Protein AF-0000000075597137 (afdb_homodimer)

Radius of gyration: 35.33 Å; Cα contacts (8 Å, |Δi|>4): 1988; chains: 2; bounding box: 90×97×121 Å

InterPro domains:
  IPR009091 Regulator of chromosome condensation 1/beta-lactamase-inhibitor protein II [G3DSA:2.130.10.30] (67-328)
  IPR009091 Regulator of chromosome condensation 1/beta-lactamase-inhibitor protein II [SSF50985] (24-275)

Nearest PDB structures (foldseek):
  3o4g-assembly1_B  TM=5.749E-01  e=9.778E-06  Aeropyrum pernix
  2qzp-assembly1_A  TM=5.704E-01  e=3.365E-05  Aeropyrum pernix
  2gop-assembly1_A  TM=5.094E-01  e=3.777E-04  Pyrococcus furiosus
  4v0o-assembly3_D  TM=3.936E-01  e=1.515E-04  Chlamydomonas reinhardtii
  2gop-assembly1_B  TM=3.808E-01  e=1.098E-04  Pyrococcus furiosus

pLDDT: mean 78.92, std 20.22, range [26.02, 97.81]

Secondary structure (DSSP, 8-state):
-PPPP---TTHHHHHHHHHHHHHGGG----------B--SEEEEEETTEEEEEEEEE-SS-TT-EEEEEEEEETTEEEEE----SS--SEEEE-BSEEEEEEE-SSSTT-EEEEEEE-SS-S-S-EEEEEEESPEEEEEEETTEEEEEETTS-EEEET-TT----TT--EEEEEE-SSEEEEEESSSS--EEEEE-TTS-HHHHSPPPS--EEEEEEETTEEEEEETT--EEEEETT----TTTT-SS-EEEEEE-SS-EEEEETTS-EEEESTT--PPPGGGTT--EEEEEEETTEEEEEETTT--EEEEBTTTB-SS--EEES---SS-EEEGGG-TT-B-TTGGGTSSTTEEEBPPTTS-B---------------TTTHHHHHHHHHHHHHHHHHHHHHHHHHHHHHHHHHHH-/-PPPP---TTHHHHHHHHHHHHHHTT----------B--SEEEEEETTEEEEEEEEE-SS-TT-EEEEEEEEETTEEEEE----SS--SEEEE-BSEEEEEEE-SSSTT-EEEEEEE-SS-S-S--EEEEEESPEEEEEEETTEEEEEETTS-EEEET-TT----TT--EEEEEE-SSEEEEEESSSS--EEEEE-TTS-HHHHSPPSS--EEEEEEETTEEEEEETT--EEEEETT----TTTT-SS-EEEEEE-SS-EEEEETTS-EEEESTT--PPPGGGTT--EEEEEEETTEEEEEETTT--EEEEBTTTB-SS--EEES---SS-EEEGGG-TT-B-TTGGGTSSTTEEEBPPGGG-B-----------------THHHHHHHHHHHHHHHHHHHHHHHHHHHHHHHHHHH-

Sequence (836 aa):
MPPPPPARRLLHVHVFLSFLSLLVFLAARWRPAAASALSTFALAKAGNTTIVCGLLPSASSPLLVDLNCTAAGGDHTRQETYPSSHPFAALAGGEDFLCAVGPSGERAGDVDMRWWDLSGNGDGREKRVYSGAPLRALAAGEYKVCGVLAGGELHCWRWRGLDIPRELRFVAAAVGDGFVCGILNGTAASIRCFGNDTADPAVTHAPSGGNYDVVAACGTRACALSTAGALQCWGRGAPDLPGAGASAGYAALALGEGGVCGLRTNGTIRCFGEGVAAPPGTLAGAQYLDVKAQGKAFCGLLMADYSLVCWGGREFNATNHLVFPRVMPGPCAPMSSCRCGVLPGSANFCAARSCICHDCVFDLNVARPNASVLPAKSGGRSRRTMWIAIAAAAAGFLVLLVALQLALLLWCRRRRRRMPPPPPARRLLHVHVFLSFLSLLVFLAARWRPAAASALSTFALAKAGNTTIVCGLLPSASSPLLVDLNCTAAGGDHTRQETYPSSHPFAALAGGEDFLCAVGPSGERAGDVDMRWWDLSGNGDGREKRVYSGAPLRALAAGEYKVCGVLAGGELHCWRWRGLDIPRELRFVAAAVGDGFVCGILNGTAASIRCFGNDTADPAVTHAPSGGNYDVVAACGTRACALSTAGALQCWGRGAPDLPGAGASAGYAALALGEGGVCGLRTNGTIRCFGEGVAAPPGTLAGAQYLDVKAQGKAFCGLLMADYSLVCWGGREFNATNHLVFPRVMPGPCAPMSSCRCGVLPGSANFCAARSCICHDCVFDLNVARPNASVLPAKSGGRSRRTMWIAIAAAAAGFLVLLVALQLALLLWCRRRRRR

Structure (mmCIF, N/CA/C/O backbone):
data_AF-0000000075597137-model_v1
#
loop_
_entity.id
_entity.type
_entity.pdbx_description
1 polymer 'non-specific serine/threonine protein kinase'
#
loop_
_atom_site.group_PDB
_atom_site.id
_atom_site.type_symbol
_atom_site.label_atom_id
_atom_site.label_alt_id
_atom_site.label_comp_id
_atom_site.label_asym_id
_atom_site.label_entity_id
_atom_site.label_seq_id
_atom_site.pdbx_PDB_ins_code
_atom_site.Cartn_x
_atom_site.Cartn_y
_atom_site.Cartn_z
_atom_site.occupancy
_atom_site.B_iso_or_equiv
_atom_site.auth_seq_id
_atom_site.auth_comp_id
_atom_site.auth_asym_id
_atom_site.auth_atom_id
_atom_site.pdbx_PDB_model_num
ATOM 1 N N . MET A 1 1 ? -41.781 -55.625 51.156 1 29.75 1 MET A N 1
ATOM 2 C CA . MET A 1 1 ? -40.5 -55.125 50.719 1 29.75 1 MET A CA 1
ATOM 3 C C . MET A 1 1 ? -40.656 -53.875 49.875 1 29.75 1 MET A C 1
ATOM 5 O O . MET A 1 1 ? -41.344 -53.906 48.844 1 29.75 1 MET A O 1
ATOM 9 N N . PRO A 1 2 ? -40.625 -52.656 50.5 1 44.12 2 PRO A N 1
ATOM 10 C CA . PRO A 1 2 ? -41.031 -51.406 49.812 1 44.12 2 PRO A CA 1
ATOM 11 C C . PRO A 1 2 ? -40.062 -51 48.719 1 44.12 2 PRO A C 1
ATOM 13 O O . PRO A 1 2 ? -38.875 -51.312 48.781 1 44.12 2 PRO A O 1
ATOM 16 N N . PRO A 1 3 ? -40.562 -50.781 47.438 1 45.06 3 PRO A N 1
ATOM 17 C CA . PRO A 1 3 ? -39.75 -50.656 46.219 1 45.06 3 PRO A CA 1
ATOM 18 C C . PRO A 1 3 ? -38.812 -49.438 46.281 1 45.06 3 PRO A C 1
ATOM 20 O O . PRO A 1 3 ? -39.125 -48.438 46.969 1 45.06 3 PRO A O 1
ATOM 23 N N . PRO A 1 4 ? -37.469 -49.594 45.938 1 43.69 4 PRO A N 1
ATOM 24 C CA . PRO A 1 4 ? -36.375 -48.625 46.062 1 43.69 4 PRO A CA 1
ATOM 25 C C . PRO A 1 4 ? -36.594 -47.375 45.219 1 43.69 4 PRO A C 1
ATOM 27 O O . PRO A 1 4 ? -37.344 -47.406 44.219 1 43.69 4 PRO A O 1
ATOM 30 N N . PRO A 1 5 ? -36.438 -46.125 45.781 1 46.78 5 PRO A N 1
ATOM 31 C CA . PRO A 1 5 ? -36.75 -44.844 45.188 1 46.78 5 PRO A CA 1
ATOM 32 C C . PRO A 1 5 ? -35.969 -44.562 43.906 1 46.78 5 PRO A C 1
ATOM 34 O O . PRO A 1 5 ? -34.844 -45.062 43.75 1 46.78 5 PRO A O 1
ATOM 37 N N . PRO A 1 6 ? -36.562 -44.062 42.75 1 38.56 6 PRO A N 1
ATOM 38 C CA . PRO A 1 6 ? -36 -43.938 41.406 1 38.56 6 PRO A CA 1
ATOM 39 C C . PRO A 1 6 ? -34.875 -42.906 41.344 1 38.56 6 PRO A C 1
ATOM 41 O O . PRO A 1 6 ? -34.938 -41.875 42 1 38.56 6 PRO A O 1
ATOM 44 N N . ALA A 1 7 ? -33.594 -43.281 41.125 1 39.59 7 ALA A N 1
ATOM 45 C CA . ALA A 1 7 ? -32.281 -42.625 40.969 1 39.59 7 ALA A CA 1
ATOM 46 C C . ALA A 1 7 ? -32.281 -41.688 39.75 1 39.59 7 ALA A C 1
ATOM 48 O O . ALA A 1 7 ? -31.312 -41.656 39 1 39.59 7 ALA A O 1
ATOM 49 N N . ARG A 1 8 ? -33.438 -41.188 39.219 1 37.66 8 ARG A N 1
ATOM 50 C CA . ARG A 1 8 ? -33.312 -40.656 37.844 1 37.66 8 ARG A CA 1
ATOM 51 C C . ARG A 1 8 ? -32.688 -39.281 37.812 1 37.66 8 ARG A C 1
ATOM 53 O O . ARG A 1 8 ? -32.406 -38.719 36.75 1 37.66 8 ARG A O 1
ATOM 60 N N . ARG A 1 9 ? -32.625 -38.531 39.031 1 38.09 9 ARG A N 1
ATOM 61 C CA . ARG A 1 9 ? -32.625 -37.125 38.719 1 38.09 9 ARG A CA 1
ATOM 62 C C . ARG A 1 9 ? -31.219 -36.625 38.375 1 38.09 9 ARG A C 1
ATOM 64 O O . ARG A 1 9 ? -31.031 -35.469 38.031 1 38.09 9 ARG A O 1
ATOM 71 N N . LEU A 1 10 ? -30.172 -37.438 38.781 1 40.22 10 LEU A N 1
ATOM 72 C CA . LEU A 1 10 ? -28.891 -36.75 38.781 1 40.22 10 LEU A CA 1
ATOM 73 C C . LEU A 1 10 ? -28.297 -36.719 37.375 1 40.22 10 LEU A C 1
ATOM 75 O O . LEU A 1 10 ? -27.234 -36.125 37.156 1 40.22 10 LEU A O 1
ATOM 79 N N . LEU A 1 11 ? -28.969 -37.438 36.438 1 46.06 11 LEU A N 1
ATOM 80 C CA . LEU A 1 11 ? -28.297 -37.562 35.125 1 46.06 11 LEU A CA 1
ATOM 81 C C . LEU A 1 11 ? -28.469 -36.312 34.312 1 46.06 11 LEU A C 1
ATOM 83 O O . LEU A 1 11 ? -27.641 -36.031 33.438 1 46.06 11 LEU A O 1
ATOM 87 N N . HIS A 1 12 ? -29.422 -35.375 34.75 1 50.25 12 HIS A N 1
ATOM 88 C CA . HIS A 1 12 ? -29.734 -34.312 33.781 1 50.25 12 HIS A CA 1
ATOM 89 C C . HIS A 1 12 ? -28.766 -33.156 33.906 1 50.25 12 HIS A C 1
ATOM 91 O O . HIS A 1 12 ? -28.562 -32.406 32.938 1 50.25 12 HIS A O 1
ATOM 97 N N . VAL A 1 13 ? -28.188 -33 35.125 1 51.53 13 VAL A N 1
ATOM 98 C CA . VAL A 1 13 ? -27.422 -31.766 35.281 1 51.53 13 VAL A CA 1
ATOM 99 C C . VAL A 1 13 ? -26.062 -31.922 34.625 1 51.53 13 VAL A C 1
ATOM 101 O O . VAL A 1 13 ? -25.531 -30.953 34.062 1 51.53 13 VAL A O 1
ATOM 104 N N . HIS A 1 14 ? -25.516 -33.188 34.594 1 52.19 14 HIS A N 1
ATOM 105 C CA . HIS A 1 14 ? -24.188 -33.344 34 1 52.19 14 HIS A CA 1
ATOM 106 C C . HIS A 1 14 ? -24.25 -33.156 32.5 1 52.19 14 HIS A C 1
ATOM 108 O O . HIS A 1 14 ? -23.25 -32.781 31.875 1 52.19 14 HIS A O 1
ATOM 114 N N . VAL A 1 15 ? -25.484 -33.469 31.938 1 53.28 15 VAL A N 1
ATOM 115 C CA . VAL A 1 15 ? -25.578 -33.375 30.484 1 53.28 15 VAL A CA 1
ATOM 116 C C . VAL A 1 15 ? -25.625 -31.891 30.062 1 53.28 15 VAL A C 1
ATOM 118 O O . VAL A 1 15 ? -25.062 -31.531 29.047 1 53.28 15 VAL A O 1
ATOM 121 N N . PHE A 1 16 ? -26.172 -31.016 31.047 1 52.75 16 PHE A N 1
ATOM 122 C CA . PHE A 1 16 ? -26.328 -29.625 30.609 1 52.75 16 PHE A CA 1
ATOM 123 C C . PHE A 1 16 ? -25 -28.891 30.688 1 52.75 16 PHE A C 1
ATOM 125 O O . PHE A 1 16 ? -24.688 -28.062 29.828 1 52.75 16 PHE A O 1
ATOM 132 N N . LEU A 1 17 ? -24.188 -29.188 31.703 1 52.5 17 LEU A N 1
ATOM 133 C CA . LEU A 1 17 ? -22.922 -28.469 31.812 1 52.5 17 LEU A CA 1
ATOM 134 C C . LEU A 1 17 ? -21.938 -28.953 30.75 1 52.5 17 LEU A C 1
ATOM 136 O O . LEU A 1 17 ? -21.062 -28.203 30.312 1 52.5 17 LEU A O 1
ATOM 140 N N . SER A 1 18 ? -22.109 -30.25 30.391 1 51.25 18 SER A N 1
ATOM 141 C CA . SER A 1 18 ? -21.25 -30.734 29.312 1 51.25 18 SER A CA 1
ATOM 142 C C . SER A 1 18 ? -21.656 -30.125 27.969 1 51.25 18 SER A C 1
ATOM 144 O O . SER A 1 18 ? -20.844 -30.016 27.047 1 51.25 18 SER A O 1
ATOM 146 N N . PHE A 1 19 ? -23 -29.75 27.859 1 51.59 19 PHE A N 1
ATOM 147 C CA . PHE A 1 19 ? -23.422 -29.156 26.594 1 51.59 19 PHE A CA 1
ATOM 148 C C . PHE A 1 19 ? -22.953 -27.719 26.469 1 51.59 19 PHE A C 1
ATOM 150 O O . PHE A 1 19 ? -22.656 -27.234 25.375 1 51.59 19 PHE A O 1
ATOM 157 N N . LEU A 1 20 ? -22.906 -26.969 27.609 1 49.19 20 LEU A N 1
ATOM 158 C CA . LEU A 1 20 ? -22.5 -25.578 27.516 1 49.19 20 LEU A CA 1
ATOM 159 C C . LEU A 1 20 ? -21 -25.469 27.234 1 49.19 20 LEU A C 1
ATOM 161 O O . LEU A 1 20 ? -20.562 -24.562 26.516 1 49.19 20 LEU A O 1
ATOM 165 N N . SER A 1 21 ? -20.188 -26.391 27.766 1 48.38 21 SER A N 1
ATOM 166 C CA . SER A 1 21 ? -18.766 -26.312 27.484 1 48.38 21 SER A CA 1
ATOM 167 C C . SER A 1 21 ? -18.484 -26.641 26.031 1 48.38 21 SER A C 1
ATOM 169 O O . SER A 1 21 ? -17.406 -26.328 25.516 1 48.38 21 SER A O 1
ATOM 171 N N . LEU A 1 22 ? -19.375 -27.453 25.375 1 45.22 22 LEU A N 1
ATOM 172 C CA . LEU A 1 22 ? -19.156 -27.797 23.984 1 45.22 22 LEU A CA 1
ATOM 173 C C . LEU A 1 22 ? -19.453 -26.609 23.078 1 45.22 22 LEU A C 1
ATOM 175 O O . LEU A 1 22 ? -18.812 -26.422 22.031 1 45.22 22 LEU A O 1
ATOM 179 N N . LEU A 1 23 ? -20.359 -25.703 23.484 1 45.5 23 LEU A N 1
ATOM 180 C CA . LEU A 1 23 ? -20.75 -24.641 22.562 1 45.5 23 LEU A CA 1
ATOM 181 C C . LEU A 1 23 ? -19.656 -23.562 22.484 1 45.5 23 LEU A C 1
ATOM 183 O O . LEU A 1 23 ? -19.562 -22.844 21.5 1 45.5 23 LEU A O 1
ATOM 187 N N . VAL A 1 24 ? -18.922 -23.297 23.547 1 44.44 24 VAL A N 1
ATOM 188 C CA . VAL A 1 24 ? -17.938 -22.219 23.5 1 44.44 24 VAL A CA 1
ATOM 189 C C . VAL A 1 24 ? -16.766 -22.609 22.594 1 44.44 24 VAL A C 1
ATOM 191 O O . VAL A 1 24 ? -16.031 -21.75 22.109 1 44.44 24 VAL A O 1
ATOM 194 N N . PHE A 1 25 ? -16.531 -23.938 22.406 1 40.62 25 PHE A N 1
ATOM 195 C CA . PHE A 1 25 ? -15.32 -24.281 21.656 1 40.62 25 PHE A CA 1
ATOM 196 C C . PHE A 1 25 ? -15.516 -24.016 20.172 1 40.62 25 PHE A C 1
ATOM 198 O O . PHE A 1 25 ? -14.578 -24.172 19.375 1 40.62 25 PHE A O 1
ATOM 205 N N . LEU A 1 26 ? -16.797 -24.047 19.719 1 38.38 26 LEU A N 1
ATOM 206 C CA . LEU A 1 26 ? -16.812 -24.031 18.266 1 38.38 26 LEU A CA 1
ATOM 207 C C . LEU A 1 26 ? -16.641 -22.609 17.734 1 38.38 26 LEU A C 1
ATOM 209 O O . LEU A 1 26 ? -17.188 -22.266 16.688 1 38.38 26 LEU A O 1
ATOM 213 N N . ALA A 1 27 ? -16.281 -21.672 18.531 1 37.03 27 ALA A N 1
ATOM 214 C CA . ALA A 1 27 ? -16 -20.484 17.734 1 37.03 27 ALA A CA 1
ATOM 215 C C . ALA A 1 27 ? -14.852 -20.734 16.766 1 37.03 27 ALA A C 1
ATOM 217 O O . ALA A 1 27 ? -13.68 -20.672 17.156 1 37.03 27 ALA A O 1
ATOM 218 N N . ALA A 1 28 ? -15 -21.562 15.805 1 36.88 28 ALA A N 1
ATOM 219 C CA . ALA A 1 28 ? -14.117 -21.688 14.648 1 36.88 28 ALA A CA 1
ATOM 220 C C . ALA A 1 28 ? -13.688 -20.312 14.148 1 36.88 28 ALA A C 1
ATOM 222 O O . ALA A 1 28 ? -14.523 -19.516 13.703 1 36.88 28 ALA A O 1
ATOM 223 N N . ARG A 1 29 ? -12.602 -19.766 14.727 1 39.34 29 ARG A N 1
ATOM 224 C CA . ARG A 1 29 ? -11.969 -18.609 14.078 1 39.34 29 ARG A CA 1
ATOM 225 C C . ARG A 1 29 ? -11.945 -18.781 12.562 1 39.34 29 ARG A C 1
ATOM 227 O O . ARG A 1 29 ? -11.188 -19.609 12.039 1 39.34 29 ARG A O 1
ATOM 234 N N . TRP A 1 30 ? -13.078 -18.5 11.953 1 37.34 30 TRP A N 1
ATOM 235 C CA . TRP A 1 30 ? -13.055 -18.375 10.5 1 37.34 30 TRP A CA 1
ATOM 236 C C . TRP A 1 30 ? -11.852 -17.562 10.039 1 37.34 30 TRP A C 1
ATOM 238 O O . TRP A 1 30 ? -11.664 -16.422 10.469 1 37.34 30 TRP A O 1
ATOM 248 N N . ARG A 1 31 ? -10.773 -18.188 9.773 1 41.84 31 ARG A N 1
ATOM 249 C CA . ARG A 1 31 ? -9.68 -17.484 9.117 1 41.84 31 ARG A CA 1
ATOM 250 C C . ARG A 1 31 ? -10.172 -16.75 7.875 1 41.84 31 ARG A C 1
ATOM 252 O O . ARG A 1 31 ? -10.828 -17.344 7.016 1 41.84 31 ARG A O 1
ATOM 259 N N . PRO A 1 32 ? -10.305 -15.469 7.977 1 41.28 32 PRO A N 1
ATOM 260 C CA . PRO A 1 32 ? -10.68 -14.805 6.727 1 41.28 32 PRO A CA 1
ATOM 261 C C . PRO A 1 32 ? -9.945 -15.375 5.512 1 41.28 32 PRO A C 1
ATOM 263 O O . PRO A 1 32 ? -8.828 -15.883 5.645 1 41.28 32 PRO A O 1
ATOM 266 N N . ALA A 1 33 ? -10.812 -15.688 4.547 1 40.41 33 ALA A N 1
ATOM 267 C CA . ALA A 1 33 ? -10.32 -16.172 3.262 1 40.41 33 ALA A CA 1
ATOM 268 C C . ALA A 1 33 ? -9.078 -15.406 2.82 1 40.41 33 ALA A C 1
ATOM 270 O O . ALA A 1 33 ? -9.055 -14.18 2.863 1 40.41 33 ALA A O 1
ATOM 271 N N . ALA A 1 34 ? -7.98 -15.969 2.844 1 41.22 34 ALA A N 1
ATOM 272 C CA . ALA A 1 34 ? -6.715 -15.484 2.311 1 41.22 34 ALA A CA 1
ATOM 273 C C . ALA A 1 34 ? -6.906 -14.836 0.943 1 41.22 34 ALA A C 1
ATOM 275 O O . ALA A 1 34 ? -7.863 -15.148 0.229 1 41.22 34 ALA A O 1
ATOM 276 N N . ALA A 1 35 ? -6.527 -13.555 0.675 1 44.47 35 ALA A N 1
ATOM 277 C CA . ALA A 1 35 ? -6.465 -12.867 -0.613 1 44.47 35 ALA A CA 1
ATOM 278 C C . ALA A 1 35 ? -6.172 -13.852 -1.744 1 44.47 35 ALA A C 1
ATOM 280 O O . ALA A 1 35 ? -5.594 -14.914 -1.515 1 44.47 35 ALA A O 1
ATOM 281 N N . SER A 1 36 ? -6.852 -13.625 -2.916 1 51.78 36 SER A N 1
ATOM 282 C CA . SER A 1 36 ? -6.727 -14.398 -4.145 1 51.78 36 SER A CA 1
ATOM 283 C C . SER A 1 36 ? -5.27 -14.711 -4.461 1 51.78 36 SER A C 1
ATOM 285 O O . SER A 1 36 ? -4.406 -13.828 -4.367 1 51.78 36 SER A O 1
ATOM 287 N N . ALA A 1 37 ? -4.902 -15.984 -4.445 1 75.5 37 ALA A N 1
ATOM 288 C CA . ALA A 1 37 ? -3.6 -16.5 -4.859 1 75.5 37 ALA A CA 1
ATOM 289 C C . ALA A 1 37 ? -3.455 -16.484 -6.379 1 75.5 37 ALA A C 1
ATOM 291 O O . ALA A 1 37 ? -2.844 -17.375 -6.965 1 75.5 37 ALA A O 1
ATOM 292 N N . LEU A 1 38 ? -4.203 -15.359 -6.984 1 91.31 38 LEU A N 1
ATOM 293 C CA . LEU A 1 38 ? -4.066 -15.148 -8.422 1 91.31 38 LEU A CA 1
ATOM 294 C C . LEU A 1 38 ? -2.918 -14.195 -8.727 1 91.31 38 LEU A C 1
ATOM 296 O O . LEU A 1 38 ? -2.701 -13.219 -8 1 91.31 38 LEU A O 1
ATOM 300 N N . SER A 1 39 ? -2.186 -14.539 -9.766 1 95.5 39 SER A N 1
ATOM 301 C CA . SER A 1 39 ? -1.017 -13.734 -10.109 1 95.5 39 SER A CA 1
ATOM 302 C C . SER A 1 39 ? -1.171 -13.102 -11.492 1 95.5 39 SER A C 1
ATOM 304 O O . SER A 1 39 ? -1.781 -13.695 -12.383 1 95.5 39 SER A O 1
ATOM 306 N N . THR A 1 40 ? -0.578 -11.945 -11.672 1 97.12 40 THR A N 1
ATOM 307 C CA . THR A 1 40 ? -0.656 -11.234 -12.945 1 97.12 40 THR A CA 1
ATOM 308 C C . THR A 1 40 ? 0.586 -11.508 -13.789 1 97.12 40 THR A C 1
ATOM 310 O O . THR A 1 40 ? 0.745 -10.93 -14.867 1 97.12 40 THR A O 1
ATOM 313 N N . PHE A 1 41 ? 1.455 -12.289 -13.305 1 97.75 41 PHE A N 1
ATOM 314 C CA . PHE A 1 41 ? 2.582 -12.766 -14.102 1 97.75 41 PHE A CA 1
ATOM 315 C C . PHE A 1 41 ? 2.818 -14.258 -13.867 1 97.75 41 PHE A C 1
ATOM 317 O O . PHE A 1 41 ? 2.316 -14.828 -12.898 1 97.75 41 PHE A O 1
ATOM 324 N N . ALA A 1 42 ? 3.512 -14.859 -14.766 1 97.75 42 ALA A N 1
ATOM 325 C CA . ALA A 1 42 ? 3.773 -16.297 -14.688 1 97.75 42 ALA A CA 1
ATOM 326 C C . ALA A 1 42 ? 5.051 -16.672 -15.438 1 97.75 42 ALA A C 1
ATOM 328 O O . ALA A 1 42 ? 5.5 -15.922 -16.312 1 97.75 42 ALA A O 1
ATOM 329 N N . LEU A 1 43 ? 5.629 -17.703 -15.016 1 96.44 43 LEU A N 1
ATOM 330 C CA . LEU A 1 43 ? 6.77 -18.297 -15.703 1 96.44 43 LEU A CA 1
ATOM 331 C C . LEU A 1 43 ? 6.398 -19.641 -16.312 1 96.44 43 LEU A C 1
ATOM 333 O O . LEU A 1 43 ? 5.77 -20.469 -15.656 1 96.44 43 LEU A O 1
ATOM 337 N N . ALA A 1 44 ? 6.754 -19.812 -17.531 1 95.75 44 ALA A N 1
ATOM 338 C CA . ALA A 1 44 ? 6.598 -21.078 -18.234 1 95.75 44 ALA A CA 1
ATOM 339 C C . ALA A 1 44 ? 7.926 -21.547 -18.828 1 95.75 44 ALA A C 1
ATOM 341 O O . ALA A 1 44 ? 8.883 -20.766 -18.906 1 95.75 44 ALA A O 1
ATOM 342 N N . LYS A 1 45 ? 7.961 -22.781 -19.094 1 93.06 45 LYS A N 1
ATOM 343 C CA . LYS A 1 45 ? 9.133 -23.344 -19.75 1 93.06 45 LYS A CA 1
ATOM 344 C C . LYS A 1 45 ? 8.766 -23.984 -21.078 1 93.06 45 LYS A C 1
ATOM 346 O O . LYS A 1 45 ? 7.809 -24.766 -21.141 1 93.06 45 LYS A O 1
ATOM 351 N N . ALA A 1 46 ? 9.414 -23.562 -22.094 1 91.19 46 ALA A N 1
ATOM 352 C CA . ALA A 1 46 ? 9.305 -24.203 -23.422 1 91.19 46 ALA A CA 1
ATOM 353 C C . ALA A 1 46 ? 10.656 -24.75 -23.875 1 91.19 46 ALA A C 1
ATOM 355 O O . ALA A 1 46 ? 11.492 -24.016 -24.391 1 91.19 46 ALA A O 1
ATOM 356 N N . GLY A 1 47 ? 10.797 -26.078 -23.766 1 87.94 47 GLY A N 1
ATOM 357 C CA . GLY A 1 47 ? 12.125 -26.625 -23.969 1 87.94 47 GLY A CA 1
ATOM 358 C C . GLY A 1 47 ? 13.156 -26.094 -23 1 87.94 47 GLY A C 1
ATOM 359 O O . GLY A 1 47 ? 12.977 -26.188 -21.781 1 87.94 47 GLY A O 1
ATOM 360 N N . ASN A 1 48 ? 14.203 -25.484 -23.531 1 86 48 ASN A N 1
ATOM 361 C CA . ASN A 1 48 ? 15.25 -24.922 -22.672 1 86 48 ASN A CA 1
ATOM 362 C C . ASN A 1 48 ? 15.078 -23.422 -22.5 1 86 48 ASN A C 1
ATOM 364 O O . ASN A 1 48 ? 15.984 -22.75 -22 1 86 48 ASN A O 1
ATOM 368 N N . THR A 1 49 ? 13.938 -22.969 -22.844 1 90.62 49 THR A N 1
ATOM 369 C CA . THR A 1 49 ? 13.664 -21.531 -22.781 1 90.62 49 THR A CA 1
ATOM 370 C C . THR A 1 49 ? 12.664 -21.219 -21.688 1 90.62 49 THR A C 1
ATOM 372 O O . THR A 1 49 ? 11.648 -21.906 -21.531 1 90.62 49 THR A O 1
ATOM 375 N N . THR A 1 50 ? 13.031 -20.266 -20.891 1 93.12 50 THR A N 1
ATOM 376 C CA . THR A 1 50 ? 12.094 -19.75 -19.891 1 93.12 50 THR A CA 1
ATOM 377 C C . THR A 1 50 ? 11.25 -18.625 -20.469 1 93.12 50 THR A C 1
ATOM 379 O O . THR A 1 50 ? 11.789 -17.672 -21.047 1 93.12 50 THR A O 1
ATOM 382 N N . ILE A 1 51 ? 9.977 -18.75 -20.391 1 94.88 51 ILE A N 1
ATOM 383 C CA . ILE A 1 51 ? 9.055 -17.734 -20.875 1 94.88 51 ILE A CA 1
ATOM 384 C C . ILE A 1 51 ? 8.422 -17 -19.703 1 94.88 51 ILE A C 1
ATOM 386 O O . ILE A 1 51 ? 7.758 -17.609 -18.859 1 94.88 51 ILE A O 1
ATOM 390 N N . VAL A 1 52 ? 8.711 -15.703 -19.625 1 96.75 52 VAL A N 1
ATOM 391 C CA . VAL A 1 52 ? 8.133 -14.859 -18.594 1 96.75 52 VAL A CA 1
ATOM 392 C C . VAL A 1 52 ? 6.988 -14.031 -19.188 1 96.75 52 VAL A C 1
ATOM 394 O O . VAL A 1 52 ? 7.188 -13.289 -20.141 1 96.75 52 VAL A O 1
ATOM 397 N N . CYS A 1 53 ? 5.832 -14.195 -18.641 1 97.25 53 CYS A N 1
ATOM 398 C CA . CYS A 1 53 ? 4.672 -13.469 -19.141 1 97.25 53 CYS A CA 1
ATOM 399 C C . CYS A 1 53 ? 4.09 -12.562 -18.062 1 97.25 53 CYS A C 1
ATOM 401 O O . CYS A 1 53 ? 4.156 -12.883 -16.875 1 97.25 53 CYS A O 1
ATOM 403 N N . GLY A 1 54 ? 3.57 -11.406 -18.453 1 97.12 54 GLY A N 1
ATOM 404 C CA . GLY A 1 54 ? 2.939 -10.453 -17.562 1 97.12 54 GLY A CA 1
ATOM 405 C C . GLY A 1 54 ? 1.77 -9.719 -18.188 1 97.12 54 GLY A C 1
ATOM 406 O O . GLY A 1 54 ? 1.725 -9.547 -19.406 1 97.12 54 GLY A O 1
ATOM 407 N N . LEU A 1 55 ? 0.808 -9.43 -17.344 1 96.38 55 LEU A N 1
ATOM 408 C CA . LEU A 1 55 ? -0.287 -8.555 -17.75 1 96.38 55 LEU A CA 1
ATOM 409 C C . LEU A 1 55 ? 0.085 -7.09 -17.562 1 96.38 55 LEU A C 1
ATOM 411 O O . LEU A 1 55 ? 0.218 -6.621 -16.438 1 96.38 55 LEU A O 1
ATOM 415 N N . LEU A 1 56 ? 0.237 -6.371 -18.672 1 94.56 56 LEU A N 1
ATOM 416 C CA . LEU A 1 56 ? 0.684 -4.984 -18.641 1 94.56 56 LEU A CA 1
ATOM 417 C C . LEU A 1 56 ? -0.456 -4.035 -19 1 94.56 56 LEU A C 1
ATOM 419 O O . LEU A 1 56 ? -1.258 -4.336 -19.891 1 94.56 56 LEU A O 1
ATOM 423 N N . PRO A 1 57 ? -0.495 -2.861 -18.188 1 89.88 57 PRO A N 1
ATOM 424 C CA . PRO A 1 57 ? -1.45 -1.854 -18.656 1 89.88 57 PRO A CA 1
ATOM 425 C C . PRO A 1 57 ? -1.189 -1.424 -20.094 1 89.88 57 PRO A C 1
ATOM 427 O O . PRO A 1 57 ? -0.033 -1.281 -20.5 1 89.88 57 PRO A O 1
ATOM 430 N N . SER A 1 58 ? -2.312 -1.289 -20.797 1 85.31 58 SER A N 1
ATOM 431 C CA . SER A 1 58 ? -2.184 -0.909 -22.203 1 85.31 58 SER A CA 1
ATOM 432 C C . SER A 1 58 ? -1.721 0.537 -22.344 1 85.31 58 SER A C 1
ATOM 434 O O . SER A 1 58 ? -2.047 1.383 -21.5 1 85.31 58 SER A O 1
ATOM 436 N N . ALA A 1 59 ? -0.918 0.786 -23.344 1 75.44 59 ALA A N 1
ATOM 437 C CA . ALA A 1 59 ? -0.449 2.143 -23.625 1 75.44 59 ALA A CA 1
ATOM 438 C C . ALA A 1 59 ? -1.609 3.061 -24 1 75.44 59 ALA A C 1
ATOM 440 O O . ALA A 1 59 ? -1.549 4.273 -23.766 1 75.44 59 ALA A O 1
ATOM 441 N N . SER A 1 60 ? -2.66 2.455 -24.578 1 73.5 60 SER A N 1
ATOM 442 C CA . SER A 1 60 ? -3.764 3.248 -25.109 1 73.5 60 SER A CA 1
ATOM 443 C C . SER A 1 60 ? -4.762 3.609 -24.016 1 73.5 60 SER A C 1
ATOM 445 O O . SER A 1 60 ? -5.375 4.68 -24.047 1 73.5 60 SER A O 1
ATOM 447 N N . SER A 1 61 ? -5.035 2.723 -23.125 1 72.62 61 SER A N 1
ATOM 448 C CA . SER A 1 61 ? -5.957 2.967 -22.016 1 72.62 61 SER A CA 1
ATOM 449 C C . SER A 1 61 ? -5.504 2.25 -20.75 1 72.62 61 SER A C 1
ATOM 451 O O . SER A 1 61 ? -5.316 1.031 -20.75 1 72.62 61 SER A O 1
ATOM 453 N N . PRO A 1 62 ? -5.391 3.053 -19.688 1 66.5 62 PRO A N 1
ATOM 454 C CA . PRO A 1 62 ? -4.934 2.414 -18.453 1 66.5 62 PRO A CA 1
ATOM 455 C C . PRO A 1 62 ? -5.902 1.346 -17.953 1 66.5 62 PRO A C 1
ATOM 457 O O . PRO A 1 62 ? -5.539 0.529 -17.109 1 66.5 62 PRO A O 1
ATOM 460 N N . LEU A 1 63 ? -7.074 1.287 -18.609 1 75.31 63 LEU A N 1
ATOM 461 C CA . LEU A 1 63 ? -8.062 0.333 -18.125 1 75.31 63 LEU A CA 1
ATOM 462 C C . LEU A 1 63 ? -7.969 -0.986 -18.875 1 75.31 63 LEU A C 1
ATOM 464 O O . LEU A 1 63 ? -8.547 -1.991 -18.453 1 75.31 63 LEU A O 1
ATOM 468 N N . LEU A 1 64 ? -7.164 -0.922 -19.938 1 84 64 LEU A N 1
ATOM 469 C CA . LEU A 1 64 ? -6.961 -2.146 -20.703 1 84 64 LEU A CA 1
ATOM 470 C C . LEU A 1 64 ? -5.645 -2.816 -20.328 1 84 64 LEU A C 1
ATOM 472 O O . LEU A 1 64 ? -4.68 -2.139 -19.969 1 84 64 LEU A O 1
ATOM 476 N N . VAL A 1 65 ? -5.668 -4.145 -20.312 1 90.69 65 VAL A N 1
ATOM 477 C CA . VAL A 1 65 ? -4.508 -4.938 -19.922 1 90.69 65 VAL A CA 1
ATOM 478 C C . VAL A 1 65 ? -4.121 -5.879 -21.062 1 90.69 65 VAL A C 1
ATOM 480 O O . VAL A 1 65 ? -4.977 -6.559 -21.625 1 90.69 65 VAL A O 1
ATOM 483 N N . ASP A 1 66 ? -2.822 -5.891 -21.391 1 92.06 66 ASP A N 1
ATOM 484 C CA . ASP A 1 66 ? -2.326 -6.75 -22.469 1 92.06 66 ASP A CA 1
ATOM 485 C C . ASP A 1 66 ? -1.413 -7.844 -21.922 1 92.06 66 ASP A C 1
ATOM 487 O O . ASP A 1 66 ? -0.615 -7.594 -21.016 1 92.06 66 ASP A O 1
ATOM 491 N N . LEU A 1 67 ? -1.562 -9.07 -22.516 1 94.56 67 LEU A N 1
ATOM 492 C CA . LEU A 1 67 ? -0.641 -10.164 -22.219 1 94.56 67 LEU A CA 1
ATOM 493 C C . LEU A 1 67 ? 0.665 -10 -22.984 1 94.56 67 LEU A C 1
ATOM 495 O O . LEU A 1 67 ? 0.66 -9.922 -24.219 1 94.56 67 LEU A O 1
ATOM 499 N N . ASN A 1 68 ? 1.784 -9.836 -22.297 1 94.75 68 ASN A N 1
ATOM 500 C CA . ASN A 1 68 ? 3.121 -9.719 -22.875 1 94.75 68 ASN A CA 1
ATOM 501 C C . ASN A 1 68 ? 4.047 -10.82 -22.375 1 94.75 68 ASN A C 1
ATOM 503 O O . ASN A 1 68 ? 4.062 -11.125 -21.172 1 94.75 68 ASN A O 1
ATOM 507 N N . CYS A 1 69 ? 4.805 -11.398 -23.297 1 95.62 69 CYS A N 1
ATOM 508 C CA . CYS A 1 69 ? 5.703 -12.477 -22.891 1 95.62 69 CYS A CA 1
ATOM 509 C C . CYS A 1 69 ? 7.105 -12.242 -23.438 1 95.62 69 CYS A C 1
ATOM 511 O O . CYS A 1 69 ? 7.273 -11.648 -24.5 1 95.62 69 CYS A O 1
ATOM 513 N N . THR A 1 70 ? 8.047 -12.609 -22.641 1 94.5 70 THR A N 1
ATOM 514 C CA . THR A 1 70 ? 9.461 -12.57 -23 1 94.5 70 THR A CA 1
ATOM 515 C C . THR A 1 70 ? 10.086 -13.945 -22.859 1 94.5 70 THR A C 1
ATOM 517 O O . THR A 1 70 ? 9.984 -14.578 -21.797 1 94.5 70 THR A O 1
ATOM 520 N N . ALA A 1 71 ? 10.656 -14.445 -23.922 1 93 71 ALA A N 1
ATOM 521 C CA . ALA A 1 71 ? 11.398 -15.711 -23.891 1 93 71 ALA A CA 1
ATOM 522 C C . ALA A 1 71 ? 12.867 -15.469 -23.578 1 93 71 ALA A C 1
ATOM 524 O O . ALA A 1 71 ? 13.523 -14.656 -24.234 1 93 71 ALA A O 1
ATOM 525 N N . ALA A 1 72 ? 13.289 -16.062 -22.547 1 89.5 72 ALA A N 1
ATOM 526 C CA . ALA A 1 72 ? 14.688 -15.953 -22.141 1 89.5 72 ALA A CA 1
ATOM 527 C C . ALA A 1 72 ? 15.422 -17.281 -22.328 1 89.5 72 ALA A C 1
ATOM 529 O O . ALA A 1 72 ? 15.102 -18.266 -21.641 1 89.5 72 ALA A O 1
ATOM 530 N N . GLY A 1 73 ? 16.219 -17.359 -23.266 1 80 73 GLY A N 1
ATOM 531 C CA . GLY A 1 73 ? 17.047 -18.531 -23.531 1 80 73 GLY A CA 1
ATOM 532 C C . GLY A 1 73 ? 18.469 -18.172 -23.906 1 80 73 GLY A C 1
ATOM 533 O O . GLY A 1 73 ? 18.688 -17.344 -24.781 1 80 73 GLY A O 1
ATOM 534 N N . GLY A 1 74 ? 19.359 -18.797 -23.234 1 70.12 74 GLY A N 1
ATOM 535 C CA . GLY A 1 74 ? 20.75 -18.453 -23.5 1 70.12 74 GLY A CA 1
ATOM 536 C C . GLY A 1 74 ? 21.078 -17 -23.188 1 70.12 74 GLY A C 1
ATOM 537 O O . GLY A 1 74 ? 20.781 -16.5 -22.109 1 70.12 74 GLY A O 1
ATOM 538 N N . ASP A 1 75 ? 21.656 -16.312 -24.141 1 68.38 75 ASP A N 1
ATOM 539 C CA . ASP A 1 75 ? 22.109 -14.938 -23.906 1 68.38 75 ASP A CA 1
ATOM 540 C C . ASP A 1 75 ? 21.141 -13.93 -24.531 1 68.38 75 ASP A C 1
ATOM 542 O O . ASP A 1 75 ? 21.438 -12.734 -24.594 1 68.38 75 ASP A O 1
ATOM 546 N N . HIS A 1 76 ? 19.984 -14.508 -24.922 1 74.25 76 HIS A N 1
ATOM 547 C CA . HIS A 1 76 ? 19.094 -13.586 -25.641 1 74.25 76 HIS A CA 1
ATOM 548 C C . HIS A 1 76 ? 17.688 -13.625 -25.062 1 74.25 76 HIS A C 1
ATOM 550 O O . HIS A 1 76 ? 17.25 -14.656 -24.547 1 74.25 76 HIS A O 1
ATOM 556 N N . THR A 1 77 ? 17.156 -12.445 -24.922 1 80.12 77 THR A N 1
ATOM 557 C CA . THR A 1 77 ? 15.742 -12.32 -24.609 1 80.12 77 THR A CA 1
ATOM 558 C C . THR A 1 77 ? 14.961 -11.812 -25.812 1 80.12 77 THR A C 1
ATOM 560 O O . THR A 1 77 ? 15.445 -10.969 -26.562 1 80.12 77 THR A O 1
ATOM 563 N N . ARG A 1 78 ? 13.883 -12.508 -26.125 1 84.75 78 ARG A N 1
ATOM 564 C CA . ARG A 1 78 ? 13.016 -12.094 -27.219 1 84.75 78 ARG A CA 1
ATOM 565 C C . ARG A 1 78 ? 11.57 -11.953 -26.766 1 84.75 78 ARG A C 1
ATOM 567 O O . ARG A 1 78 ? 11.086 -12.758 -25.969 1 84.75 78 ARG A O 1
ATOM 574 N N . GLN A 1 79 ? 10.977 -10.938 -27.297 1 86.81 79 GLN A N 1
ATOM 575 C CA . GLN A 1 79 ? 9.562 -10.758 -27 1 86.81 79 GLN A CA 1
ATOM 576 C C . GLN A 1 79 ? 8.719 -11.773 -27.766 1 86.81 79 GLN A C 1
ATOM 578 O O . GLN A 1 79 ? 8.984 -12.062 -28.938 1 86.81 79 GLN A O 1
ATOM 583 N N . GLU A 1 80 ? 7.809 -12.43 -27.016 1 85.94 80 GLU A N 1
ATOM 584 C CA . GLU A 1 80 ? 6.848 -13.367 -27.594 1 85.94 80 GLU A CA 1
ATOM 585 C C . GLU A 1 80 ? 5.418 -12.844 -27.469 1 85.94 80 GLU A C 1
ATOM 587 O O . GLU A 1 80 ? 5.074 -12.211 -26.469 1 85.94 80 GLU A O 1
ATOM 592 N N . THR A 1 81 ? 4.676 -13.016 -28.516 1 82.44 81 THR A N 1
ATOM 593 C CA . THR A 1 81 ? 3.293 -12.555 -28.484 1 82.44 81 THR A CA 1
ATOM 594 C C . THR A 1 81 ? 2.326 -13.734 -28.547 1 82.44 81 THR A C 1
ATOM 596 O O . THR A 1 81 ? 2.504 -14.648 -29.359 1 82.44 81 THR A O 1
ATOM 599 N N . TYR A 1 82 ? 1.453 -13.711 -27.688 1 84.69 82 TYR A N 1
ATOM 600 C CA . TYR A 1 82 ? 0.341 -14.656 -27.688 1 84.69 82 TYR A CA 1
ATOM 601 C C . TYR A 1 82 ? -0.99 -13.93 -27.844 1 84.69 82 TYR A C 1
ATOM 603 O O . TYR A 1 82 ? -1.617 -13.539 -26.859 1 84.69 82 TYR A O 1
ATOM 611 N N . PRO A 1 83 ? -1.382 -13.766 -29.078 1 79.88 83 PRO A N 1
ATOM 612 C CA . PRO A 1 83 ? -2.551 -12.93 -29.375 1 79.88 83 PRO A CA 1
ATOM 613 C C . PRO A 1 83 ? -3.842 -13.5 -28.781 1 79.88 83 PRO A C 1
ATOM 615 O O . PRO A 1 83 ? -4.023 -14.719 -28.75 1 79.88 83 PRO A O 1
ATOM 618 N N . SER A 1 84 ? -4.555 -12.727 -28.172 1 85 84 SER A N 1
ATOM 619 C CA . SER A 1 84 ? -5.895 -13.062 -27.703 1 85 84 SER A CA 1
ATOM 620 C C . SER A 1 84 ? -6.781 -11.82 -27.625 1 85 84 SER A C 1
ATOM 622 O O . SER A 1 84 ? -6.305 -10.727 -27.312 1 85 84 SER A O 1
ATOM 624 N N . SER A 1 85 ? -8.055 -11.961 -28.031 1 82.81 85 SER A N 1
ATOM 625 C CA . SER A 1 85 ? -9.008 -10.867 -27.891 1 82.81 85 SER A CA 1
ATOM 626 C C . SER A 1 85 ? -9.68 -10.875 -26.516 1 82.81 85 SER A C 1
ATOM 628 O O . SER A 1 85 ? -10.438 -9.969 -26.188 1 82.81 85 SER A O 1
ATOM 630 N N . HIS A 1 86 ? -9.281 -11.852 -25.734 1 87.44 86 HIS A N 1
ATOM 631 C CA . HIS A 1 86 ? -9.875 -12.023 -24.422 1 87.44 86 HIS A CA 1
ATOM 632 C C . HIS A 1 86 ? -9.109 -11.242 -23.359 1 87.44 86 HIS A C 1
ATOM 634 O O . HIS A 1 86 ? -7.875 -11.227 -23.359 1 87.44 86 HIS A O 1
ATOM 640 N N . PRO A 1 87 ? -9.867 -10.516 -22.5 1 90.19 87 PRO A N 1
ATOM 641 C CA . PRO A 1 87 ? -9.18 -9.883 -21.375 1 90.19 87 PRO A CA 1
ATOM 642 C C . PRO A 1 87 ? -8.781 -10.883 -20.297 1 90.19 87 PRO A C 1
ATOM 644 O O . PRO A 1 87 ? -9.508 -11.844 -20.031 1 90.19 87 PRO A O 1
ATOM 647 N N . PHE A 1 88 ? -7.609 -10.672 -19.688 1 94.56 88 PHE A N 1
ATOM 648 C CA . PHE A 1 88 ? -7.137 -11.594 -18.672 1 94.56 88 PHE A CA 1
ATOM 649 C C . PHE A 1 88 ? -6.855 -10.867 -17.359 1 94.56 88 PHE A C 1
ATOM 651 O O . PHE A 1 88 ? -6.629 -9.656 -17.359 1 94.56 88 PHE A O 1
ATOM 658 N N . ALA A 1 89 ? -6.969 -11.672 -16.281 1 94.38 89 ALA A N 1
ATOM 659 C CA . ALA A 1 89 ? -6.746 -11.109 -14.953 1 94.38 89 ALA A CA 1
ATOM 660 C C . ALA A 1 89 ? -5.699 -11.906 -14.18 1 94.38 89 ALA A C 1
ATOM 662 O O . ALA A 1 89 ? -5.141 -11.422 -13.188 1 94.38 89 ALA A O 1
ATOM 663 N N . ALA A 1 90 ? -5.434 -13.078 -14.656 1 96.38 90 ALA A N 1
ATOM 664 C CA . ALA A 1 90 ? -4.477 -13.93 -13.945 1 96.38 90 ALA A CA 1
ATOM 665 C C . ALA A 1 90 ? -3.785 -14.891 -14.906 1 96.38 90 ALA A C 1
ATOM 667 O O . ALA A 1 90 ? -4.34 -15.242 -15.953 1 96.38 90 ALA A O 1
ATOM 668 N N . LEU A 1 91 ? -2.572 -15.258 -14.531 1 97.44 91 LEU A N 1
ATOM 669 C CA . LEU A 1 91 ? -1.756 -16.125 -15.367 1 97.44 91 LEU A CA 1
ATOM 670 C C . LEU A 1 91 ? -1.186 -17.281 -14.547 1 97.44 91 LEU A C 1
ATOM 672 O O . LEU A 1 91 ? -0.974 -17.156 -13.344 1 97.44 91 LEU A O 1
ATOM 676 N N . ALA A 1 92 ? -0.96 -18.359 -15.164 1 97.12 92 ALA A N 1
ATOM 677 C CA . ALA A 1 92 ? -0.197 -19.5 -14.656 1 97.12 92 ALA A CA 1
ATOM 678 C C . ALA A 1 92 ? 0.511 -20.25 -15.781 1 97.12 92 ALA A C 1
ATOM 680 O O . ALA A 1 92 ? -0.041 -20.391 -16.875 1 97.12 92 ALA A O 1
ATOM 681 N N . GLY A 1 93 ? 1.79 -20.594 -15.547 1 96.25 93 GLY A N 1
ATOM 682 C CA . GLY A 1 93 ? 2.561 -21.266 -16.578 1 96.25 93 GLY A CA 1
ATOM 683 C C . GLY A 1 93 ? 3.256 -22.516 -16.078 1 96.25 93 GLY A C 1
ATOM 684 O O . GLY A 1 93 ? 3.697 -22.578 -14.93 1 96.25 93 GLY A O 1
ATOM 685 N N . GLY A 1 94 ? 3.348 -23.5 -16.922 1 94.25 94 GLY A N 1
ATOM 686 C CA . GLY A 1 94 ? 4.043 -24.75 -16.641 1 94.25 94 GLY A CA 1
ATOM 687 C C . GLY A 1 94 ? 5.031 -25.141 -17.719 1 94.25 94 GLY A C 1
ATOM 688 O O . GLY A 1 94 ? 5.66 -24.281 -18.328 1 94.25 94 GLY A O 1
ATOM 689 N N . GLU A 1 95 ? 5.254 -26.453 -17.797 1 93.44 95 GLU A N 1
ATOM 690 C CA . GLU A 1 95 ? 6.102 -26.969 -18.859 1 93.44 95 GLU A CA 1
ATOM 691 C C . GLU A 1 95 ? 5.336 -27.047 -20.188 1 93.44 95 GLU A C 1
ATOM 693 O O . GLU A 1 95 ? 4.398 -27.844 -20.312 1 93.44 95 GLU A O 1
ATOM 698 N N . ASP A 1 96 ? 5.633 -26.156 -21.125 1 93.5 96 ASP A N 1
ATOM 699 C CA . ASP A 1 96 ? 5.156 -26.172 -22.5 1 93.5 96 ASP A CA 1
ATOM 700 C C . ASP A 1 96 ? 3.732 -25.641 -22.594 1 93.5 96 ASP A C 1
ATOM 702 O O . ASP A 1 96 ? 3.01 -25.938 -23.547 1 93.5 96 ASP A O 1
ATOM 706 N N . PHE A 1 97 ? 3.297 -24.859 -21.609 1 94.56 97 PHE A N 1
ATOM 707 C CA . PHE A 1 97 ? 1.981 -24.25 -21.75 1 94.56 97 PHE A CA 1
ATOM 708 C C . PHE A 1 97 ? 1.887 -22.984 -20.906 1 94.56 97 PHE A C 1
ATOM 710 O O . PHE A 1 97 ? 2.68 -22.781 -19.984 1 94.56 97 PHE A O 1
ATOM 717 N N . LEU A 1 98 ? 0.973 -22.188 -21.234 1 95.69 98 LEU A N 1
ATOM 718 C CA . LEU A 1 98 ? 0.565 -20.969 -20.516 1 95.69 98 LEU A CA 1
ATOM 719 C C . LEU A 1 98 ? -0.953 -20.906 -20.391 1 95.69 98 LEU A C 1
ATOM 721 O O . LEU A 1 98 ? -1.678 -21.203 -21.344 1 95.69 98 LEU A O 1
ATOM 725 N N . CYS A 1 99 ? -1.383 -20.609 -19.203 1 96.25 99 CYS A N 1
ATOM 726 C CA . CYS A 1 99 ? -2.807 -20.422 -18.953 1 96.25 99 CYS A CA 1
ATOM 727 C C . CYS A 1 99 ? -3.094 -18.984 -18.516 1 96.25 99 CYS A C 1
ATOM 729 O O . CYS A 1 99 ? -2.279 -18.375 -17.828 1 96.25 99 CYS A O 1
ATOM 731 N N . ALA A 1 100 ? -4.18 -18.516 -18.953 1 96.62 100 ALA A N 1
ATOM 732 C CA . ALA A 1 100 ? -4.668 -17.203 -18.531 1 96.62 100 ALA A CA 1
ATOM 733 C C . ALA A 1 100 ? -6.156 -17.25 -18.203 1 96.62 100 ALA A C 1
ATOM 735 O O . ALA A 1 100 ? -6.93 -17.922 -18.891 1 96.62 100 ALA A O 1
ATOM 736 N N . VAL A 1 101 ? -6.492 -16.531 -17.156 1 96.44 101 VAL A N 1
ATOM 737 C CA . VAL A 1 101 ? -7.883 -16.5 -16.719 1 96.44 101 VAL A CA 1
ATOM 738 C C . VAL A 1 101 ? -8.406 -15.062 -16.781 1 96.44 101 VAL A C 1
ATOM 740 O O . VAL A 1 101 ? -7.691 -14.125 -16.422 1 96.44 101 VAL A O 1
ATOM 743 N N . GLY A 1 102 ? -9.609 -14.875 -17.234 1 94.56 102 GLY A N 1
ATOM 744 C CA . GLY A 1 102 ? -10.273 -13.586 -17.297 1 94.56 102 GLY A CA 1
ATOM 745 C C . GLY A 1 102 ? -11.789 -13.695 -17.297 1 94.56 102 GLY A C 1
ATOM 746 O O . GLY A 1 102 ? -12.336 -14.797 -17.297 1 94.56 102 GLY A O 1
ATOM 747 N N . PRO A 1 103 ? -12.359 -12.539 -17.234 1 91.56 103 PRO A N 1
ATOM 748 C CA . PRO A 1 103 ? -13.82 -12.555 -17.234 1 91.56 103 PRO A CA 1
ATOM 749 C C . PRO A 1 103 ? -14.414 -13.203 -18.484 1 91.56 103 PRO A C 1
ATOM 751 O O . PRO A 1 103 ? -13.875 -13.039 -19.578 1 91.56 103 PRO A O 1
ATOM 754 N N . SER A 1 104 ? -15.508 -13.938 -18.172 1 91.12 104 SER A N 1
ATOM 755 C CA . SER A 1 104 ? -16.203 -14.57 -19.297 1 91.12 104 SER A CA 1
ATOM 756 C C . SER A 1 104 ? -17.062 -13.57 -20.047 1 91.12 104 SER A C 1
ATOM 758 O O . SER A 1 104 ? -17.688 -12.703 -19.438 1 91.12 104 SER A O 1
ATOM 760 N N . GLY A 1 105 ? -17.047 -13.625 -21.328 1 85.12 105 GLY A N 1
ATOM 761 C CA . GLY A 1 105 ? -17.953 -12.82 -22.141 1 85.12 105 GLY A CA 1
ATOM 762 C C . GLY A 1 105 ? -19.359 -13.391 -22.219 1 85.12 105 GLY A C 1
ATOM 763 O O . GLY A 1 105 ? -20.281 -12.711 -22.656 1 85.12 105 GLY A O 1
ATOM 764 N N . GLU A 1 106 ? -19.5 -14.562 -21.734 1 85.5 106 GLU A N 1
ATOM 765 C CA . GLU A 1 106 ? -20.766 -15.258 -21.906 1 85.5 106 GLU A CA 1
ATOM 766 C C . GL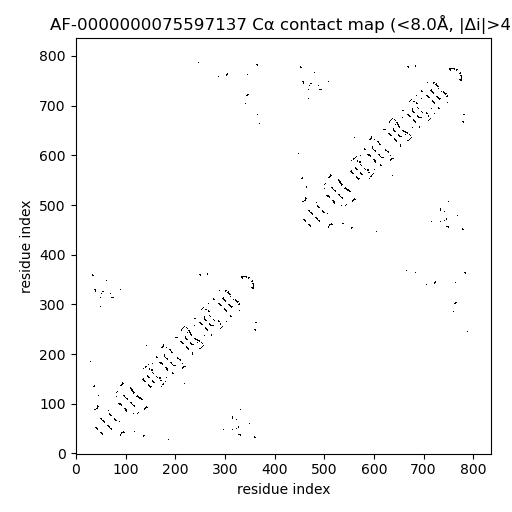U A 1 106 ? -21.688 -15.016 -20.719 1 85.5 106 GLU A C 1
ATOM 768 O O . GLU A 1 106 ? -22.875 -14.75 -20.875 1 85.5 106 GLU A O 1
ATOM 773 N N . ARG A 1 107 ? -21.266 -15.156 -19.562 1 85.44 107 ARG A N 1
ATOM 774 C CA . ARG A 1 107 ? -22.047 -14.969 -18.344 1 85.44 107 ARG A CA 1
ATOM 775 C C . ARG A 1 107 ? -21.344 -14.016 -17.391 1 85.44 107 ARG A C 1
ATOM 777 O O . ARG A 1 107 ? -20.188 -14.242 -17 1 85.44 107 ARG A O 1
ATOM 784 N N . ALA A 1 108 ? -22.094 -13.094 -17 1 84.31 108 ALA A N 1
ATOM 785 C CA . ALA A 1 108 ? -21.547 -12.117 -16.047 1 84.31 108 ALA A CA 1
ATOM 786 C C . ALA A 1 108 ? -21.125 -12.797 -14.75 1 84.31 108 ALA A C 1
ATOM 788 O O . ALA A 1 108 ? -21.875 -13.617 -14.211 1 84.31 108 ALA A O 1
ATOM 789 N N . GLY A 1 109 ? -19.906 -12.531 -14.391 1 85.94 109 GLY A N 1
ATOM 790 C CA . GLY A 1 109 ? -19.422 -13.078 -13.125 1 85.94 109 GLY A CA 1
ATOM 791 C C . GLY A 1 109 ? -18.594 -14.344 -13.297 1 85.94 109 GLY A C 1
ATOM 792 O O . GLY A 1 109 ? -17.875 -14.742 -12.391 1 85.94 109 GLY A O 1
ATOM 793 N N . ASP A 1 110 ? -18.797 -14.992 -14.406 1 92.69 110 ASP A N 1
ATOM 794 C CA . ASP A 1 110 ? -18.016 -16.188 -14.703 1 92.69 110 ASP A CA 1
ATOM 795 C C . ASP A 1 110 ? -16.656 -15.812 -15.289 1 92.69 110 ASP A C 1
ATOM 797 O O . ASP A 1 110 ? -16.422 -14.664 -15.672 1 92.69 110 ASP A O 1
ATOM 801 N N . VAL A 1 111 ? -15.781 -16.859 -15.227 1 95.38 111 VAL A N 1
ATOM 802 C CA . VAL A 1 111 ? -14.461 -16.656 -15.82 1 95.38 111 VAL A CA 1
ATOM 803 C C . VAL A 1 111 ? -14.188 -17.734 -16.859 1 95.38 111 VAL A C 1
ATOM 805 O O . VAL A 1 111 ? -14.812 -18.797 -16.859 1 95.38 111 VAL A O 1
ATOM 808 N N . ASP A 1 112 ? -13.328 -17.297 -17.828 1 96.38 112 ASP A N 1
ATOM 809 C CA . ASP A 1 112 ? -12.781 -18.234 -18.797 1 96.38 112 ASP A CA 1
ATOM 810 C C . ASP A 1 112 ? -11.281 -18.453 -18.578 1 96.38 112 ASP A C 1
ATOM 812 O O . ASP A 1 112 ? -10.555 -17.516 -18.266 1 96.38 112 ASP A O 1
ATOM 816 N N . MET A 1 113 ? -10.906 -19.703 -18.672 1 96.31 113 MET A N 1
ATOM 817 C CA . MET A 1 113 ? -9.477 -20.031 -18.703 1 96.31 113 MET A CA 1
ATOM 818 C C . MET A 1 113 ? -9.031 -20.438 -20.094 1 96.31 113 MET A C 1
ATOM 820 O O . MET A 1 113 ? -9.625 -21.344 -20.703 1 96.31 113 MET A O 1
ATOM 824 N N . ARG A 1 114 ? -8.078 -19.719 -20.562 1 96.19 114 ARG A N 1
ATOM 825 C CA . ARG A 1 114 ? -7.516 -20.016 -21.875 1 96.19 114 ARG A CA 1
ATOM 826 C C . ARG A 1 114 ? -6.129 -20.641 -21.75 1 96.19 114 ARG A C 1
ATOM 828 O O . ARG A 1 114 ? -5.375 -20.312 -20.828 1 96.19 114 ARG A O 1
ATOM 835 N N . TRP A 1 115 ? -5.828 -21.516 -22.719 1 94.75 115 TRP A N 1
ATOM 836 C CA . TRP A 1 115 ? -4.613 -22.328 -22.688 1 94.75 115 TRP A CA 1
ATOM 837 C C . TRP A 1 115 ? -3.857 -22.234 -24 1 94.75 115 TRP A C 1
ATOM 839 O O . TRP A 1 115 ? -4.438 -22.422 -25.078 1 94.75 115 TRP A O 1
ATOM 849 N N . TRP A 1 116 ? -2.564 -21.859 -23.938 1 94.88 116 TRP A N 1
ATOM 850 C CA . TRP A 1 116 ? -1.659 -21.891 -25.094 1 94.88 116 TRP A CA 1
ATOM 851 C C . TRP A 1 116 ? -0.709 -23.078 -24.984 1 94.88 116 TRP A C 1
ATOM 853 O O . TRP A 1 116 ? -0.118 -23.328 -23.938 1 94.88 116 TRP A O 1
ATOM 863 N N . ASP A 1 117 ? -0.585 -23.797 -26.062 1 92.75 117 ASP A N 1
ATOM 864 C CA . ASP A 1 117 ? 0.446 -24.828 -26.188 1 92.75 117 ASP A CA 1
ATOM 865 C C . ASP A 1 117 ? 1.773 -24.219 -26.641 1 92.75 117 ASP A C 1
ATOM 867 O O . ASP A 1 117 ? 1.881 -23.688 -27.75 1 92.75 117 ASP A O 1
ATOM 871 N N . LEU A 1 118 ? 2.805 -24.328 -25.75 1 90.88 118 LEU A N 1
ATOM 872 C CA . LEU A 1 118 ? 4.09 -23.688 -26.016 1 90.88 118 LEU A CA 1
ATOM 873 C C . LEU A 1 118 ? 5.105 -24.719 -26.5 1 90.88 118 LEU A C 1
ATOM 875 O O . LEU A 1 118 ? 6.289 -24.406 -26.672 1 90.88 118 LEU A O 1
ATOM 879 N N . SER A 1 119 ? 4.793 -25.984 -26.672 1 84.62 119 SER A N 1
ATOM 880 C CA . SER A 1 119 ? 5.703 -27.062 -27.047 1 84.62 119 SER A CA 1
ATOM 881 C C . SER A 1 119 ? 6.184 -26.906 -28.484 1 84.62 119 SER A C 1
ATOM 883 O O . SER A 1 119 ? 7.105 -27.609 -28.906 1 84.62 119 SER A O 1
ATOM 885 N N . GLY A 1 120 ? 5.855 -25.969 -29.203 1 76.38 120 GLY A N 1
ATOM 886 C CA . GLY A 1 120 ? 6.195 -25.844 -30.609 1 76.38 120 GLY A CA 1
ATOM 887 C C . GLY A 1 120 ? 5.164 -26.469 -31.531 1 76.38 120 GLY A C 1
ATOM 888 O O . GLY A 1 120 ? 5.133 -26.172 -32.719 1 76.38 120 GLY A O 1
ATOM 889 N N . ASN A 1 121 ? 4.34 -27.312 -30.938 1 71.31 121 ASN A N 1
ATOM 890 C CA . ASN A 1 121 ? 3.338 -27.984 -31.75 1 71.31 121 ASN A CA 1
ATOM 891 C C . ASN A 1 121 ? 2.033 -27.203 -31.812 1 71.31 121 ASN A C 1
ATOM 893 O O . ASN A 1 121 ? 1.108 -27.562 -32.531 1 71.31 121 ASN A O 1
ATOM 897 N N . GLY A 1 122 ? 2.041 -26.219 -31.062 1 69.62 122 GLY A N 1
ATOM 898 C CA . GLY A 1 122 ? 0.809 -25.438 -31.016 1 69.62 122 GLY A CA 1
ATOM 899 C C . GLY A 1 122 ? 0.679 -24.469 -32.188 1 69.62 122 GLY A C 1
ATOM 900 O O . GLY A 1 122 ? 1.668 -24.141 -32.844 1 69.62 122 GLY A O 1
ATOM 901 N N . ASP A 1 123 ? -0.542 -24.141 -32.562 1 74.25 123 ASP A N 1
ATOM 902 C CA . ASP A 1 123 ? -0.802 -23.203 -33.625 1 74.25 123 ASP A CA 1
ATOM 903 C C . ASP A 1 123 ? -0.774 -21.75 -33.125 1 74.25 123 ASP A C 1
ATOM 905 O O . ASP A 1 123 ? -1.172 -20.844 -33.875 1 74.25 123 ASP A O 1
ATOM 909 N N . GLY A 1 124 ? -0.321 -21.609 -31.953 1 78.31 124 GLY A N 1
ATOM 910 C CA . GLY A 1 124 ? -0.207 -20.281 -31.391 1 78.31 124 GLY A CA 1
ATOM 911 C C . GLY A 1 124 ? -1.529 -19.719 -30.906 1 78.31 124 GLY A C 1
ATOM 912 O O . GLY A 1 124 ? -1.584 -18.609 -30.375 1 78.31 124 GLY A O 1
ATOM 913 N N . ARG A 1 125 ? -2.557 -20.578 -31.094 1 86.69 125 ARG A N 1
ATOM 914 C CA . ARG A 1 125 ? -3.875 -20.125 -30.672 1 86.69 125 ARG A CA 1
ATOM 915 C C . ARG A 1 125 ? -4.242 -20.719 -29.312 1 86.69 125 ARG A C 1
ATOM 917 O O . ARG A 1 125 ? -3.852 -21.844 -29 1 86.69 125 ARG A O 1
ATOM 924 N N . GLU A 1 126 ? -4.93 -19.859 -28.547 1 91.12 126 GLU A N 1
ATOM 925 C CA . GLU A 1 126 ? -5.371 -20.312 -27.234 1 91.12 126 GLU A CA 1
ATOM 926 C C . GLU A 1 126 ? -6.66 -21.141 -27.344 1 91.12 126 GLU A C 1
ATOM 928 O O . GLU A 1 126 ? -7.477 -20.891 -28.234 1 91.12 126 GLU A O 1
ATOM 933 N N . LYS A 1 127 ? -6.906 -22.094 -26.547 1 92.25 127 LYS A N 1
ATOM 934 C CA . LYS A 1 127 ? -8.133 -22.875 -26.391 1 92.25 127 LYS A CA 1
ATOM 935 C C . LYS A 1 127 ? -8.758 -22.656 -25.016 1 92.25 127 LYS A C 1
ATOM 937 O O . LYS A 1 127 ? -8.039 -22.516 -24.016 1 92.25 127 LYS A O 1
ATOM 942 N N . ARG A 1 128 ? -10.062 -22.703 -25.016 1 93.94 128 ARG A N 1
ATOM 943 C CA . ARG A 1 128 ? -10.742 -22.578 -23.719 1 93.94 128 ARG A CA 1
ATOM 944 C C . ARG A 1 128 ? -10.711 -23.906 -22.969 1 93.94 128 ARG A C 1
ATOM 946 O O . ARG A 1 128 ? -11.117 -24.938 -23.5 1 93.94 128 ARG A O 1
ATOM 953 N N . VAL A 1 129 ? -10.258 -23.844 -21.719 1 94.19 129 VAL A N 1
ATOM 954 C CA . VAL A 1 129 ? -10.141 -25.047 -20.906 1 94.19 129 VAL A CA 1
ATOM 955 C C . VAL A 1 129 ? -11.195 -25.031 -19.797 1 94.19 129 VAL A C 1
ATOM 957 O O . VAL A 1 129 ? -11.594 -26.078 -19.312 1 94.19 129 VAL A O 1
ATOM 960 N N . TYR A 1 130 ? -11.641 -23.906 -19.516 1 95.62 130 TYR A N 1
ATOM 961 C CA . TYR A 1 130 ? -12.602 -23.766 -18.422 1 95.62 130 TYR A CA 1
ATOM 962 C C . TYR A 1 130 ? -13.477 -22.531 -18.625 1 95.62 130 TYR A C 1
ATOM 964 O O . TYR A 1 130 ? -13.008 -21.5 -19.109 1 95.62 130 TYR A O 1
ATOM 972 N N . SER A 1 131 ? -14.711 -22.719 -18.359 1 95.69 131 SER A N 1
ATOM 973 C CA . SER A 1 131 ? -15.688 -21.641 -18.25 1 95.69 131 SER A CA 1
ATOM 974 C C . SER A 1 131 ? -16.656 -21.859 -17.094 1 95.69 131 SER A C 1
ATOM 976 O O . SER A 1 131 ? -17.344 -22.875 -17.047 1 95.69 131 SER A O 1
ATOM 978 N N . GLY A 1 132 ? -16.594 -20.984 -16.125 1 94.69 132 GLY A N 1
ATOM 979 C CA . GLY A 1 132 ? -17.453 -21.203 -14.969 1 94.69 132 GLY A CA 1
ATOM 980 C C . GLY A 1 132 ? -17.203 -20.219 -13.844 1 94.69 132 GLY A C 1
ATOM 981 O O . GLY A 1 132 ? -16.891 -19.062 -14.086 1 94.69 132 GLY A O 1
ATOM 982 N N . ALA A 1 133 ? -17.391 -20.734 -12.648 1 92.06 133 ALA A N 1
ATOM 983 C CA . ALA A 1 133 ? -17.297 -19.891 -11.453 1 92.06 133 ALA A CA 1
ATOM 984 C C . ALA A 1 133 ? -15.891 -19.297 -11.32 1 92.06 133 ALA A C 1
ATOM 986 O O . ALA A 1 133 ? -14.914 -19.875 -11.82 1 92.06 133 ALA A O 1
ATOM 987 N N . PRO A 1 134 ? -15.828 -18.125 -10.633 1 92.19 134 PRO A N 1
ATOM 988 C CA . PRO A 1 134 ? -14.516 -17.5 -10.438 1 92.19 134 PRO A CA 1
ATOM 989 C C . PRO A 1 134 ? -13.555 -18.391 -9.641 1 92.19 134 PRO A C 1
ATOM 991 O O . PRO A 1 134 ? -14 -19.234 -8.859 1 92.19 134 PRO A O 1
ATOM 994 N N . LEU A 1 135 ? -12.289 -18.141 -9.93 1 93.81 135 LEU A N 1
ATOM 995 C CA . LEU A 1 135 ? -11.227 -18.859 -9.219 1 93.81 135 LEU A CA 1
ATOM 996 C C . LEU A 1 135 ? -10.648 -18 -8.102 1 93.81 135 LEU A C 1
ATOM 998 O O . LEU A 1 135 ? -10.461 -16.797 -8.273 1 93.81 135 LEU A O 1
ATOM 1002 N N . ARG A 1 136 ? -10.336 -18.688 -7.027 1 89.75 136 ARG A N 1
ATOM 1003 C CA . ARG A 1 136 ? -9.648 -18.016 -5.922 1 89.75 136 ARG A CA 1
ATOM 1004 C C . ARG A 1 136 ? -8.133 -18.172 -6.039 1 89.75 136 ARG A C 1
ATOM 1006 O O . ARG A 1 136 ? -7.379 -17.328 -5.551 1 89.75 136 ARG A O 1
ATOM 1013 N N . ALA A 1 137 ? -7.773 -19.219 -6.617 1 93.31 137 ALA A N 1
ATOM 1014 C CA . ALA A 1 137 ? -6.355 -19.516 -6.812 1 93.31 137 ALA A CA 1
ATOM 1015 C C . ALA A 1 137 ? -6.129 -20.266 -8.117 1 93.31 137 ALA A C 1
ATOM 1017 O O . ALA A 1 137 ? -7.031 -20.938 -8.625 1 93.31 137 ALA A O 1
ATOM 1018 N N . LEU A 1 138 ? -4.984 -20.062 -8.664 1 95.94 138 LEU A N 1
ATOM 1019 C CA . LEU A 1 138 ? -4.547 -20.734 -9.883 1 95.94 138 LEU A CA 1
ATOM 1020 C C . LEU A 1 138 ? -3.08 -21.125 -9.789 1 95.94 138 LEU A C 1
ATOM 1022 O O . LEU A 1 138 ? -2.23 -20.312 -9.438 1 95.94 138 LEU A O 1
ATOM 1026 N N . ALA A 1 139 ? -2.82 -22.359 -9.977 1 95.94 139 ALA A N 1
ATOM 1027 C CA . ALA A 1 139 ? -1.454 -22.875 -9.891 1 95.94 139 ALA A CA 1
ATOM 1028 C C . ALA A 1 139 ? -1.15 -23.828 -11.039 1 95.94 139 ALA A C 1
ATOM 1030 O O . ALA A 1 139 ? -2.014 -24.609 -11.453 1 95.94 139 ALA A O 1
ATOM 1031 N N . ALA A 1 140 ? 0.038 -23.672 -11.5 1 95.88 140 ALA A N 1
ATOM 1032 C CA . ALA A 1 140 ? 0.488 -24.547 -12.57 1 95.88 140 ALA A CA 1
ATOM 1033 C C . ALA A 1 140 ? 1.817 -25.219 -12.219 1 95.88 140 ALA A C 1
ATOM 1035 O O . ALA A 1 140 ? 2.609 -24.656 -11.453 1 95.88 140 ALA A O 1
ATOM 1036 N N . GLY A 1 141 ? 1.99 -26.391 -12.688 1 91.38 141 GLY A N 1
ATOM 1037 C CA . GLY A 1 141 ? 3.227 -27.141 -12.531 1 91.38 141 GLY A CA 1
ATOM 1038 C C . GLY A 1 141 ? 3.398 -28.234 -13.57 1 91.38 141 GLY A C 1
ATOM 1039 O O . GLY A 1 141 ? 2.465 -28.984 -13.844 1 91.38 141 GLY A O 1
ATOM 1040 N N . GLU A 1 142 ? 4.57 -28.266 -14.117 1 87.44 142 GLU A N 1
ATOM 1041 C CA . GLU A 1 142 ? 4.922 -29.203 -15.188 1 87.44 142 GLU A CA 1
ATOM 1042 C C . GLU A 1 142 ? 3.875 -29.188 -16.297 1 87.44 142 GLU A C 1
ATOM 1044 O O . GLU A 1 142 ? 3.717 -28.188 -17 1 87.44 142 GLU A O 1
ATOM 1049 N N . TYR A 1 143 ? 2.883 -30.234 -16.25 1 88.38 143 TYR A N 1
ATOM 1050 C CA . TYR A 1 143 ? 1.984 -30.281 -17.406 1 88.38 143 TYR A CA 1
ATOM 1051 C C . TYR A 1 143 ? 0.532 -30.125 -16.969 1 88.38 143 TYR A C 1
ATOM 1053 O O . TYR A 1 143 ? -0.388 -30.453 -17.719 1 88.38 143 TYR A O 1
ATOM 1061 N N . LYS A 1 144 ? 0.372 -29.625 -15.758 1 92.94 144 LYS A N 1
ATOM 1062 C CA . LYS A 1 144 ? -0.981 -29.547 -15.219 1 92.94 144 LYS A CA 1
ATOM 1063 C C . LYS A 1 144 ? -1.272 -28.156 -14.656 1 92.94 144 LYS A C 1
ATOM 1065 O O . LYS A 1 144 ? -0.36 -27.469 -14.219 1 92.94 144 LYS A O 1
ATOM 1070 N N . VAL A 1 145 ? -2.523 -27.812 -14.719 1 95.75 145 VAL A N 1
ATOM 1071 C CA . VAL A 1 145 ? -3.014 -26.578 -14.102 1 95.75 145 VAL A CA 1
ATOM 1072 C C . VAL A 1 145 ? -4.184 -26.906 -13.172 1 95.75 145 VAL A C 1
ATOM 1074 O O . VAL A 1 145 ? -5.051 -27.719 -13.516 1 95.75 145 VAL A O 1
ATOM 1077 N N . CYS A 1 146 ? -4.125 -26.375 -11.992 1 96.19 146 CYS A N 1
ATOM 1078 C CA . CYS A 1 146 ? -5.172 -26.562 -11 1 96.19 146 CYS A CA 1
ATOM 1079 C C . CYS A 1 146 ? -5.637 -25.219 -10.438 1 96.19 146 CYS A C 1
ATOM 1081 O O . CYS A 1 146 ? -4.926 -24.219 -10.539 1 96.19 146 CYS A O 1
ATOM 1083 N N . GLY A 1 147 ? -6.844 -25.203 -9.969 1 95.56 147 GLY A N 1
ATOM 1084 C CA . GLY A 1 147 ? -7.398 -24 -9.359 1 95.56 147 GLY A CA 1
ATOM 1085 C C . GLY A 1 147 ? -8.336 -24.297 -8.211 1 95.56 147 GLY A C 1
ATOM 1086 O O . GLY A 1 147 ? -8.891 -25.391 -8.117 1 95.56 147 GLY A O 1
ATOM 1087 N N . VAL A 1 148 ? -8.344 -23.312 -7.336 1 94.94 148 VAL A N 1
ATOM 1088 C CA . VAL A 1 148 ? -9.352 -23.344 -6.281 1 94.94 148 VAL A CA 1
ATOM 1089 C C . VAL A 1 148 ? -10.57 -22.516 -6.699 1 94.94 148 VAL A C 1
ATOM 1091 O O . VAL A 1 148 ? -10.453 -21.312 -6.934 1 94.94 148 VAL A O 1
ATOM 1094 N N . LEU A 1 149 ? -11.703 -23.188 -6.738 1 93.25 149 LEU A N 1
ATOM 1095 C CA . LEU A 1 149 ? -12.938 -22.5 -7.133 1 93.25 149 LEU A CA 1
ATOM 1096 C C . LEU A 1 149 ? -13.461 -21.641 -5.996 1 93.25 149 LEU A C 1
ATOM 1098 O O . LEU A 1 149 ? -12.969 -21.703 -4.871 1 93.25 149 LEU A O 1
ATOM 1102 N N . ALA A 1 150 ? -14.43 -20.797 -6.312 1 87.94 150 ALA A N 1
ATOM 1103 C CA . ALA A 1 150 ? -14.984 -19.859 -5.355 1 87.94 150 ALA A CA 1
ATOM 1104 C C . ALA A 1 150 ? -15.469 -20.562 -4.094 1 87.94 150 ALA A C 1
ATOM 1106 O O . ALA A 1 150 ? -15.352 -20.031 -2.988 1 87.94 150 ALA A O 1
ATOM 1107 N N . GLY A 1 151 ? -15.961 -21.75 -4.254 1 87.56 151 GLY A N 1
ATOM 1108 C CA . GLY A 1 151 ? -16.469 -22.516 -3.127 1 87.56 151 GLY A CA 1
ATOM 1109 C C . GLY A 1 151 ? -15.391 -23.234 -2.354 1 87.56 151 GLY A C 1
ATOM 1110 O O . GLY A 1 151 ? -15.664 -23.875 -1.334 1 87.56 151 GLY A O 1
ATOM 1111 N N . GLY A 1 152 ? -14.188 -23.203 -2.865 1 92.44 152 GLY A N 1
ATOM 1112 C CA . GLY A 1 152 ? -13.07 -23.828 -2.17 1 92.44 152 GLY A CA 1
ATOM 1113 C C . GLY A 1 152 ? -12.68 -25.172 -2.752 1 92.44 152 GLY A C 1
ATOM 1114 O O . GLY A 1 152 ? -11.734 -25.812 -2.271 1 92.44 152 GLY A O 1
ATOM 1115 N N . GLU A 1 153 ? -13.414 -25.594 -3.721 1 94.5 153 GLU A N 1
ATOM 1116 C CA . GLU A 1 153 ? -13.086 -26.859 -4.355 1 94.5 153 GLU A CA 1
ATOM 1117 C C . GLU A 1 153 ? -11.797 -26.766 -5.164 1 94.5 153 GLU A C 1
ATOM 1119 O O . GLU A 1 153 ? -11.594 -25.812 -5.902 1 94.5 153 GLU A O 1
ATOM 1124 N N . LEU A 1 154 ? -10.977 -27.797 -4.957 1 95.44 154 LEU A N 1
ATOM 1125 C CA . LEU A 1 154 ? -9.758 -27.891 -5.758 1 95.44 154 LEU A CA 1
ATOM 1126 C C . LEU A 1 154 ? -10.008 -28.719 -7.016 1 95.44 154 LEU A C 1
ATOM 1128 O O . LEU A 1 154 ? -10.477 -29.859 -6.938 1 95.44 154 LEU A O 1
ATOM 1132 N N . HIS A 1 155 ? -9.742 -28.109 -8.148 1 95.81 155 HIS A N 1
ATOM 1133 C CA . HIS A 1 155 ? -9.961 -28.781 -9.43 1 95.81 155 HIS A CA 1
ATOM 1134 C C . HIS A 1 155 ? -8.719 -28.688 -10.312 1 95.81 155 HIS A C 1
ATOM 1136 O O . HIS A 1 155 ? -8.094 -27.625 -10.414 1 95.81 155 HIS A O 1
ATOM 1142 N N . CYS A 1 156 ? -8.383 -29.844 -10.875 1 95.88 156 CYS A N 1
ATOM 1143 C CA . CYS A 1 156 ? -7.25 -29.891 -11.797 1 95.88 156 CYS A CA 1
ATOM 1144 C C . CYS A 1 156 ? -7.707 -30.266 -13.203 1 95.88 156 CYS A C 1
ATOM 1146 O O . CYS A 1 156 ? -8.359 -31.297 -13.398 1 95.88 156 CYS A O 1
ATOM 1148 N N . TRP A 1 157 ? -7.387 -29.422 -14.141 1 94.81 157 TRP A N 1
ATOM 1149 C CA . TRP A 1 157 ? -7.82 -29.641 -15.516 1 94.81 157 TRP A CA 1
ATOM 1150 C C . TRP A 1 157 ? -6.824 -30.5 -16.281 1 94.81 157 TRP A C 1
ATOM 1152 O O . TRP A 1 157 ? -5.613 -30.391 -16.062 1 94.81 157 TRP A O 1
ATOM 1162 N N . ARG A 1 158 ? -7.289 -31.297 -17.141 1 85.5 158 ARG A N 1
ATOM 1163 C CA . ARG A 1 158 ? -6.527 -32.188 -18.031 1 85.5 158 ARG A CA 1
ATOM 1164 C C . ARG A 1 158 ? -5.691 -33.188 -17.234 1 85.5 158 ARG A C 1
ATOM 1166 O O . ARG A 1 158 ? -4.566 -33.5 -17.625 1 85.5 158 ARG A O 1
ATOM 1173 N N . TRP A 1 159 ? -6.219 -33.469 -16.094 1 91.19 159 TRP A N 1
ATOM 1174 C CA . TRP A 1 159 ? -5.543 -34.438 -15.234 1 91.19 159 TRP A CA 1
ATOM 1175 C C . TRP A 1 159 ? -6.422 -35.656 -15 1 91.19 159 TRP A C 1
ATOM 1177 O O . TRP A 1 159 ? -7.141 -35.719 -14 1 91.19 159 TRP A O 1
ATOM 1187 N N . ARG A 1 160 ? -6.234 -36.625 -15.844 1 86.62 160 ARG A N 1
ATOM 1188 C CA . ARG A 1 160 ? -7.027 -37.844 -15.734 1 86.62 160 ARG A CA 1
ATOM 1189 C C . ARG A 1 160 ? -6.559 -38.688 -14.57 1 86.62 160 ARG A C 1
ATOM 1191 O O . ARG A 1 160 ? -5.355 -38.844 -14.3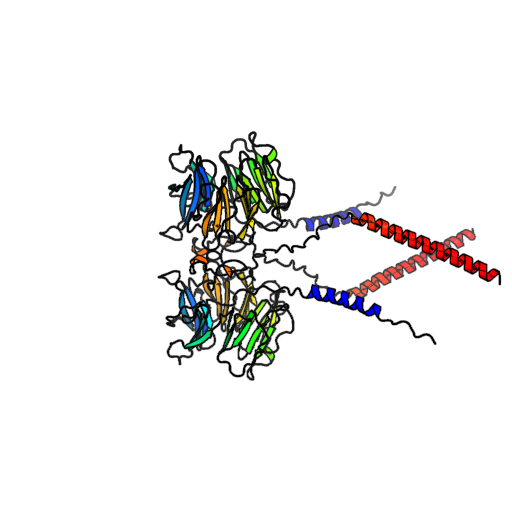52 1 86.62 160 ARG A O 1
ATOM 1198 N N . GLY A 1 161 ? -7.488 -39.219 -13.781 1 87.69 161 GLY A N 1
ATOM 1199 C CA . GLY A 1 161 ? -7.172 -40.188 -12.75 1 87.69 161 GLY A CA 1
ATOM 1200 C C . GLY A 1 161 ? -6.879 -39.531 -11.398 1 87.69 161 GLY A C 1
ATOM 1201 O O . GLY A 1 161 ? -6.594 -40.219 -10.43 1 87.69 161 GLY A O 1
ATOM 1202 N N . LEU A 1 162 ? -6.836 -38.219 -11.391 1 90.75 162 LEU A N 1
ATOM 1203 C CA . LEU A 1 162 ? -6.637 -37.562 -10.102 1 90.75 162 LEU A CA 1
ATOM 1204 C C . LEU A 1 162 ? -7.934 -37.531 -9.305 1 90.75 162 LEU A C 1
ATOM 1206 O O . LEU A 1 162 ? -8.977 -37.125 -9.82 1 90.75 162 LEU A O 1
ATOM 1210 N N . ASP A 1 163 ? -7.848 -38.062 -8.07 1 90.69 163 ASP A N 1
ATOM 1211 C CA . ASP A 1 163 ? -9.016 -38.062 -7.191 1 90.69 163 ASP A CA 1
ATOM 1212 C C . ASP A 1 163 ? -8.805 -37.188 -5.977 1 90.69 163 ASP A C 1
ATOM 1214 O O . ASP A 1 163 ? -7.949 -37.469 -5.133 1 90.69 163 ASP A O 1
ATOM 1218 N N . ILE A 1 164 ? -9.508 -36.094 -5.926 1 92.81 164 ILE A N 1
ATOM 1219 C CA . ILE A 1 164 ? -9.523 -35.188 -4.777 1 92.81 164 ILE A CA 1
ATOM 1220 C C . ILE A 1 164 ? -10.891 -35.25 -4.086 1 92.81 164 ILE A C 1
ATOM 1222 O O . ILE A 1 164 ? -11.914 -34.969 -4.703 1 92.81 164 ILE A O 1
ATOM 1226 N N . PRO A 1 165 ? -10.914 -35.594 -2.82 1 93.38 165 PRO A N 1
ATOM 1227 C CA . PRO A 1 165 ? -12.203 -35.688 -2.127 1 93.38 165 PRO A CA 1
ATOM 1228 C C . PRO A 1 165 ? -13.008 -34.375 -2.246 1 93.38 165 PRO A C 1
ATOM 1230 O O . PRO A 1 165 ? -12.492 -33.312 -1.943 1 93.38 165 PRO A O 1
ATOM 1233 N N . ARG A 1 166 ? -14.227 -34.469 -2.598 1 90.31 166 ARG A N 1
ATOM 1234 C CA . ARG A 1 166 ? -15.07 -33.312 -2.934 1 90.31 166 ARG A CA 1
ATOM 1235 C C . ARG A 1 166 ? -15.461 -32.531 -1.683 1 90.31 166 ARG A C 1
ATOM 1237 O O . ARG A 1 166 ? -15.898 -31.391 -1.773 1 90.31 166 ARG A O 1
ATOM 1244 N N . GLU A 1 167 ? -15.352 -33.125 -0.548 1 93.06 167 GLU A N 1
ATOM 1245 C CA . GLU A 1 167 ? -15.781 -32.469 0.685 1 93.06 167 GLU A CA 1
ATOM 1246 C C . GLU A 1 167 ? -14.719 -31.484 1.196 1 93.06 167 GLU A C 1
ATOM 1248 O O . GLU A 1 167 ? -14.992 -30.656 2.055 1 93.06 167 GLU A O 1
ATOM 1253 N N . LEU A 1 168 ? -13.562 -31.719 0.646 1 93.44 168 LEU A N 1
ATOM 1254 C CA . LEU A 1 168 ? -12.484 -30.859 1.125 1 93.44 168 LEU A CA 1
ATOM 1255 C C . LEU A 1 168 ? -12.555 -29.484 0.471 1 93.44 168 LEU A C 1
ATOM 1257 O O . LEU A 1 168 ? -12.938 -29.359 -0.695 1 93.44 168 LEU A O 1
ATOM 1261 N N . ARG A 1 169 ? -12.242 -28.453 1.281 1 94.12 169 ARG A N 1
ATOM 1262 C CA . ARG A 1 169 ? -12.188 -27.078 0.816 1 94.12 169 ARG A CA 1
ATOM 1263 C C . ARG A 1 169 ? -10.797 -26.484 1.018 1 94.12 169 ARG A C 1
ATOM 1265 O O . ARG A 1 169 ? -10.172 -26.703 2.059 1 94.12 169 ARG A O 1
ATOM 1272 N N . PHE A 1 170 ? -10.367 -25.766 0.016 1 93.25 170 PHE A N 1
ATOM 1273 C CA . PHE A 1 170 ? -8.992 -25.297 0.014 1 93.25 170 PHE A CA 1
ATOM 1274 C C . PHE A 1 170 ? -8.938 -23.781 -0.137 1 93.25 170 PHE A C 1
ATOM 1276 O O . PHE A 1 170 ? -9.914 -23.172 -0.568 1 93.25 170 PHE A O 1
ATOM 1283 N N . VAL A 1 171 ? -7.734 -23.156 0.276 1 89.62 171 VAL A N 1
ATOM 1284 C CA . VAL A 1 171 ? -7.535 -21.719 0.107 1 89.62 171 VAL A CA 1
ATOM 1285 C C . VAL A 1 171 ? -6.348 -21.469 -0.82 1 89.62 171 VAL A C 1
ATOM 1287 O O . VAL A 1 171 ? -6.184 -20.375 -1.342 1 89.62 171 VAL A O 1
ATOM 1290 N N . ALA A 1 172 ? -5.535 -22.484 -1.031 1 92.06 172 ALA A N 1
ATOM 1291 C CA . ALA A 1 172 ? -4.352 -22.359 -1.877 1 92.06 172 ALA A CA 1
ATOM 1292 C C . ALA A 1 172 ? -3.951 -23.719 -2.459 1 92.06 172 ALA A C 1
ATOM 1294 O O . ALA A 1 172 ? -4.375 -24.766 -1.96 1 92.06 172 ALA A O 1
ATOM 1295 N N . ALA A 1 173 ? -3.17 -23.625 -3.518 1 94.69 173 ALA A N 1
ATOM 1296 C CA . ALA A 1 173 ? -2.705 -24.859 -4.148 1 94.69 173 ALA A CA 1
ATOM 1297 C C . ALA A 1 173 ? -1.331 -24.656 -4.785 1 94.69 173 ALA A C 1
ATOM 1299 O O . ALA A 1 173 ? -0.959 -23.547 -5.145 1 94.69 173 ALA A O 1
ATOM 1300 N N . ALA A 1 174 ? -0.592 -25.688 -4.867 1 95.88 174 ALA A N 1
ATOM 1301 C CA . ALA A 1 174 ? 0.681 -25.766 -5.578 1 95.88 174 ALA A CA 1
ATOM 1302 C C . ALA A 1 174 ? 0.79 -27.062 -6.359 1 95.88 174 ALA A C 1
ATOM 1304 O O . ALA A 1 174 ? 0.438 -28.141 -5.848 1 95.88 174 ALA A O 1
ATOM 1305 N N . VAL A 1 175 ? 1.226 -26.969 -7.602 1 95.5 175 VAL A N 1
ATOM 1306 C CA . VAL A 1 175 ? 1.237 -28.125 -8.492 1 95.5 175 VAL A CA 1
ATOM 1307 C C . VAL A 1 175 ? 2.678 -28.516 -8.805 1 95.5 175 VAL A C 1
ATOM 1309 O O . VAL A 1 175 ? 3.5 -27.656 -9.156 1 95.5 175 VAL A O 1
ATOM 1312 N N . GLY A 1 176 ? 3 -29.828 -8.578 1 92.81 176 GLY A N 1
ATOM 1313 C CA . GLY A 1 176 ? 4.289 -30.375 -8.961 1 92.81 176 GLY A CA 1
ATOM 1314 C C . GLY A 1 176 ? 4.188 -31.422 -10.062 1 92.81 176 GLY A C 1
ATOM 1315 O O . GLY A 1 176 ? 3.289 -31.344 -10.906 1 92.81 176 GLY A O 1
ATOM 1316 N N . ASP A 1 177 ? 5.223 -32.219 -10.148 1 91.31 177 ASP A N 1
ATOM 1317 C CA . ASP A 1 177 ? 5.242 -33.281 -11.164 1 91.31 177 ASP A CA 1
ATOM 1318 C C . ASP A 1 177 ? 4.387 -34.469 -10.742 1 91.31 177 ASP A C 1
ATOM 1320 O O . ASP A 1 177 ? 4.844 -35.312 -9.992 1 91.31 177 ASP A O 1
ATOM 1324 N N . GLY A 1 178 ? 3.139 -34.438 -11.25 1 90.69 178 GLY A N 1
ATOM 1325 C CA . GLY A 1 178 ? 2.24 -35.531 -10.992 1 90.69 178 GLY A CA 1
ATOM 1326 C C . GLY A 1 178 ? 1.515 -35.406 -9.664 1 90.69 178 GLY A C 1
ATOM 1327 O O . GLY A 1 178 ? 0.944 -36.406 -9.172 1 90.69 178 GLY A O 1
ATOM 1328 N N . PHE A 1 179 ? 1.562 -34.281 -9.023 1 93.75 179 PHE A N 1
ATOM 1329 C CA . PHE A 1 179 ? 0.851 -34.125 -7.758 1 93.75 179 PHE A CA 1
ATOM 1330 C C . PHE A 1 179 ? 0.415 -32.656 -7.574 1 93.75 179 PHE A C 1
ATOM 1332 O O . PHE A 1 179 ? 0.906 -31.781 -8.266 1 93.75 179 PHE A O 1
ATOM 1339 N N . VAL A 1 180 ? -0.553 -32.469 -6.664 1 95.5 180 VAL A N 1
ATOM 1340 C CA . VAL A 1 180 ? -1.034 -31.172 -6.254 1 95.5 180 VAL A CA 1
ATOM 1341 C C . VAL A 1 180 ? -1.205 -31.141 -4.734 1 95.5 180 VAL A C 1
ATOM 1343 O O . VAL A 1 180 ? -1.679 -32.094 -4.137 1 95.5 180 VAL A O 1
ATOM 1346 N N . CYS A 1 181 ? -0.661 -30.109 -4.184 1 94.81 181 CYS A N 1
ATOM 1347 C CA . CYS A 1 181 ? -0.867 -29.875 -2.76 1 94.81 181 CYS A CA 1
ATOM 1348 C C . CYS A 1 181 ? -1.781 -28.672 -2.531 1 94.81 181 CYS A C 1
ATOM 1350 O O . CYS A 1 181 ? -1.728 -27.688 -3.279 1 94.81 181 CYS A O 1
ATOM 1352 N N . GLY A 1 182 ? -2.646 -28.75 -1.509 1 94 182 GLY A N 1
ATOM 1353 C CA . GLY A 1 182 ? -3.508 -27.641 -1.131 1 94 182 GLY A CA 1
ATOM 1354 C C . GLY A 1 182 ? -3.5 -27.359 0.36 1 94 182 GLY A C 1
ATOM 1355 O O . GLY A 1 182 ? -3.248 -28.266 1.165 1 94 182 GLY A O 1
ATOM 1356 N N . ILE A 1 183 ? -3.684 -26.125 0.647 1 92.62 183 ILE A N 1
ATOM 1357 C CA . ILE A 1 183 ? -3.906 -25.75 2.037 1 92.62 183 ILE A CA 1
ATOM 1358 C C . ILE A 1 183 ? -5.402 -25.75 2.34 1 92.62 183 ILE A C 1
ATOM 1360 O O . ILE A 1 183 ? -6.184 -25.078 1.669 1 92.62 183 ILE A O 1
ATOM 1364 N N . LEU A 1 184 ? -5.789 -26.422 3.357 1 91.81 184 LEU A N 1
ATOM 1365 C CA . LEU A 1 184 ? -7.199 -26.594 3.697 1 91.81 184 LEU A CA 1
ATOM 1366 C C . LEU A 1 184 ? -7.754 -25.328 4.336 1 91.81 184 LEU A C 1
ATOM 1368 O O . LEU A 1 184 ? -7.031 -24.609 5.031 1 91.81 184 LEU A O 1
ATOM 1372 N N . ASN A 1 185 ? -9.016 -25.141 3.938 1 87.5 185 ASN A N 1
ATOM 1373 C CA . ASN A 1 185 ? -9.758 -24.031 4.523 1 87.5 185 ASN A CA 1
ATOM 1374 C C . ASN A 1 185 ? -10.383 -24.422 5.863 1 87.5 185 ASN A C 1
ATOM 1376 O O . ASN A 1 185 ? -11.398 -25.109 5.898 1 87.5 185 ASN A O 1
ATOM 1380 N N . GLY A 1 186 ? -9.766 -24.328 6.941 1 76.19 186 GLY A N 1
ATOM 1381 C CA . GLY A 1 186 ? -10.32 -24.656 8.242 1 76.19 186 GLY A CA 1
ATOM 1382 C C . GLY A 1 186 ? -9.555 -24.016 9.391 1 76.19 186 GLY A C 1
ATOM 1383 O O . GLY A 1 186 ? -8.734 -23.125 9.18 1 76.19 186 GLY A O 1
ATOM 1384 N N . THR A 1 187 ? -10.016 -24.438 10.492 1 72.69 187 THR A N 1
ATOM 1385 C CA . THR A 1 187 ? -9.367 -23.938 11.703 1 72.69 187 THR A CA 1
ATOM 1386 C C . THR A 1 187 ? -7.875 -24.266 11.695 1 72.69 187 THR A C 1
ATOM 1388 O O . THR A 1 187 ? -7.059 -23.453 12.148 1 72.69 187 THR A O 1
ATOM 1391 N N . ALA A 1 188 ? -7.73 -25.438 11.188 1 77.25 188 ALA A N 1
ATOM 1392 C CA . ALA A 1 188 ? -6.332 -25.797 10.953 1 77.25 188 ALA A CA 1
ATOM 1393 C C . ALA A 1 188 ? -5.992 -25.719 9.469 1 77.25 188 ALA A C 1
ATOM 1395 O O . ALA A 1 188 ? -6.605 -26.422 8.656 1 77.25 188 ALA A O 1
ATOM 1396 N N . ALA A 1 189 ? -5.227 -24.844 9.117 1 87.19 189 ALA A N 1
ATOM 1397 C CA . ALA A 1 189 ? -4.781 -24.719 7.734 1 87.19 189 ALA A CA 1
ATOM 1398 C C . ALA A 1 189 ? -3.715 -25.766 7.402 1 87.19 189 ALA A C 1
ATOM 1400 O O . ALA A 1 189 ? -2.576 -25.406 7.078 1 87.19 189 ALA A O 1
ATOM 1401 N N . SER A 1 190 ? -4.125 -27.047 7.406 1 91.44 190 SER A N 1
ATOM 1402 C CA . SER A 1 190 ? -3.201 -28.141 7.117 1 91.44 190 SER A CA 1
ATOM 1403 C C . SER A 1 190 ? -3.047 -28.344 5.613 1 91.44 190 SER A C 1
ATOM 1405 O O . SER A 1 190 ? -3.824 -27.797 4.824 1 91.44 190 SER A O 1
ATOM 1407 N N . ILE A 1 191 ? -2.033 -29.125 5.234 1 93.38 191 ILE A N 1
ATOM 1408 C CA . ILE A 1 191 ? -1.751 -29.375 3.826 1 93.38 191 ILE A CA 1
ATOM 1409 C C . ILE A 1 191 ? -2.17 -30.797 3.473 1 93.38 191 ILE A C 1
ATOM 1411 O O . ILE A 1 191 ? -1.953 -31.734 4.254 1 93.38 191 ILE A O 1
ATOM 1415 N N . ARG A 1 192 ? -2.76 -30.953 2.354 1 93.69 192 ARG A N 1
ATOM 1416 C CA . ARG A 1 192 ? -3.018 -32.25 1.745 1 93.69 192 ARG A CA 1
ATOM 1417 C C . ARG A 1 192 ? -2.508 -32.312 0.308 1 93.69 192 ARG A C 1
ATOM 1419 O O . ARG A 1 192 ? -2.641 -31.328 -0.432 1 93.69 192 ARG A O 1
ATOM 1426 N N . CYS A 1 193 ? -1.926 -33.469 0.053 1 95.25 193 CYS A N 1
ATOM 1427 C CA . CYS A 1 193 ? -1.403 -33.625 -1.298 1 95.25 193 CYS A CA 1
ATOM 1428 C C . CYS A 1 193 ? -2.047 -34.844 -1.98 1 95.25 193 CYS A C 1
ATOM 1430 O O . CYS A 1 193 ? -2.373 -35.812 -1.325 1 95.25 193 CYS A O 1
ATOM 1432 N N . PHE A 1 194 ? -2.211 -34.656 -3.258 1 95.06 194 PHE A N 1
ATOM 1433 C CA . PHE A 1 194 ? -2.869 -35.688 -4.074 1 95.06 194 PHE A CA 1
ATOM 1434 C C . PHE A 1 194 ? -2.084 -35.938 -5.355 1 95.06 194 PHE A C 1
ATOM 1436 O O . PHE A 1 194 ? -1.491 -35.031 -5.922 1 95.06 194 PHE A O 1
ATOM 1443 N N . GLY A 1 195 ? -2.043 -37.125 -5.73 1 91.5 195 GLY A N 1
ATOM 1444 C CA . GLY A 1 195 ? -1.415 -37.531 -6.98 1 91.5 195 GLY A CA 1
ATOM 1445 C C . GLY A 1 195 ? -1.971 -38.812 -7.555 1 91.5 195 GLY A C 1
ATOM 1446 O O . GLY A 1 195 ? -2.732 -39.531 -6.887 1 91.5 195 GLY A O 1
ATOM 1447 N N . ASN A 1 196 ? -1.741 -38.969 -8.75 1 81.56 196 ASN A N 1
ATOM 1448 C CA . ASN A 1 196 ? -2.092 -40.25 -9.32 1 81.56 196 ASN A CA 1
ATOM 1449 C C . ASN A 1 196 ? -0.928 -41.25 -9.234 1 81.56 196 ASN A C 1
ATOM 1451 O O . ASN A 1 196 ? 0.003 -41.031 -8.453 1 81.56 196 ASN A O 1
ATOM 1455 N N . ASP A 1 197 ? -1.047 -42.312 -9.992 1 76.81 197 ASP A N 1
ATOM 1456 C CA . ASP A 1 197 ? -0.11 -43.438 -9.891 1 76.81 197 ASP A CA 1
ATOM 1457 C C . ASP A 1 197 ? 1.303 -43 -10.273 1 76.81 197 ASP A C 1
ATOM 1459 O O . ASP A 1 197 ? 2.281 -43.656 -9.883 1 76.81 197 ASP A O 1
ATOM 1463 N N . THR A 1 198 ? 1.393 -41.844 -10.883 1 77.62 198 THR A N 1
ATOM 1464 C CA . THR A 1 198 ? 2.703 -41.406 -11.359 1 77.62 198 THR A CA 1
ATOM 1465 C C . THR A 1 198 ? 3.389 -40.5 -10.328 1 77.62 198 THR A C 1
ATOM 1467 O O . THR A 1 198 ? 4.586 -40.219 -10.438 1 77.62 198 THR A O 1
ATOM 1470 N N . ALA A 1 199 ? 2.602 -40.188 -9.375 1 80.56 199 ALA A N 1
ATOM 1471 C CA . ALA A 1 199 ? 3.178 -39.312 -8.367 1 80.56 199 ALA A CA 1
ATOM 1472 C C . ALA A 1 199 ? 4.125 -40.062 -7.441 1 80.56 199 ALA A C 1
ATOM 1474 O O . ALA A 1 199 ? 3.871 -41.219 -7.098 1 80.56 199 ALA A O 1
ATOM 1475 N N . ASP A 1 200 ? 5.242 -39.375 -7.105 1 83.44 200 ASP A N 1
ATOM 1476 C CA . ASP A 1 200 ? 6.117 -39.938 -6.07 1 83.44 200 ASP A CA 1
ATOM 1477 C C . ASP A 1 200 ? 5.398 -40 -4.723 1 83.44 200 ASP A C 1
ATOM 1479 O O . ASP A 1 200 ? 4.879 -39 -4.238 1 83.44 200 ASP A O 1
ATOM 1483 N N . PRO A 1 201 ? 5.391 -41.156 -4.133 1 83.06 201 PRO A N 1
ATOM 1484 C CA . PRO A 1 201 ? 4.691 -41.281 -2.852 1 83.06 201 PRO A CA 1
ATOM 1485 C C . PRO A 1 201 ? 5.27 -40.375 -1.77 1 83.06 201 PRO A C 1
ATOM 1487 O O . PRO A 1 201 ? 4.559 -39.969 -0.842 1 83.06 201 PRO A O 1
ATOM 1490 N N . ALA A 1 202 ? 6.465 -40 -1.958 1 83.94 202 ALA A N 1
ATOM 1491 C CA . ALA A 1 202 ? 7.129 -39.188 -0.945 1 83.94 202 ALA A CA 1
ATOM 1492 C C . ALA A 1 202 ? 6.496 -37.812 -0.864 1 83.94 202 ALA A C 1
ATOM 1494 O O . ALA A 1 202 ? 6.527 -37.156 0.188 1 83.94 202 ALA A O 1
ATOM 1495 N N . VAL A 1 203 ? 5.918 -37.344 -1.955 1 87.06 203 VAL A N 1
ATOM 1496 C CA . VAL A 1 203 ? 5.422 -35.969 -1.969 1 87.06 203 VAL A CA 1
ATOM 1497 C C . VAL A 1 203 ? 3.936 -35.969 -1.622 1 87.06 203 VAL A C 1
ATOM 1499 O O . VAL A 1 203 ? 3.398 -34.938 -1.215 1 87.06 203 VAL A O 1
ATOM 1502 N N . THR A 1 204 ? 3.273 -37.094 -1.763 1 86.38 204 THR A N 1
ATOM 1503 C CA . THR A 1 204 ? 1.844 -37.125 -1.472 1 86.38 204 THR A CA 1
ATOM 1504 C C . THR A 1 204 ? 1.6 -37.312 0.024 1 86.38 204 THR A C 1
ATOM 1506 O O . THR A 1 204 ? 0.48 -37.125 0.503 1 86.38 204 THR A O 1
ATOM 1509 N N . HIS A 1 205 ? 2.678 -37.594 0.721 1 83.94 205 HIS A N 1
ATOM 1510 C CA . HIS A 1 205 ? 2.574 -37.625 2.176 1 83.94 205 HIS A CA 1
ATOM 1511 C C . HIS A 1 205 ? 3.01 -36.312 2.795 1 83.94 205 HIS A C 1
ATOM 1513 O O . HIS A 1 205 ? 4.145 -36.188 3.262 1 83.94 205 HIS A O 1
ATOM 1519 N N . ALA A 1 206 ? 2.092 -35.406 2.762 1 83.25 206 ALA A N 1
ATOM 1520 C CA . ALA A 1 206 ? 2.354 -34.094 3.326 1 83.25 206 ALA A CA 1
ATOM 1521 C C . ALA A 1 206 ? 2.561 -34.156 4.836 1 83.25 206 ALA A C 1
ATOM 1523 O O . ALA A 1 206 ? 2.129 -35.125 5.477 1 83.25 206 ALA A O 1
ATOM 1524 N N . PRO A 1 207 ? 3.352 -33.156 5.324 1 79.56 207 PRO A N 1
ATOM 1525 C CA . PRO A 1 207 ? 3.498 -33.156 6.781 1 79.56 207 PRO A CA 1
ATOM 1526 C C . PRO A 1 207 ? 2.156 -33.094 7.508 1 79.56 207 PRO A C 1
ATOM 1528 O O . PRO A 1 207 ? 1.211 -32.469 7.027 1 79.56 207 PRO A O 1
ATOM 1531 N N . SER A 1 208 ? 2.098 -33.906 8.523 1 77.75 208 SER A N 1
ATOM 1532 C CA . SER A 1 208 ? 0.864 -33.969 9.305 1 77.75 208 SER A CA 1
ATOM 1533 C C . SER A 1 208 ? 0.735 -32.781 10.242 1 77.75 208 SER A C 1
ATOM 1535 O O . SER A 1 208 ? 1.719 -32.375 10.852 1 77.75 208 SER A O 1
ATOM 1537 N N . GLY A 1 209 ? -0.424 -32.25 10.195 1 76.94 209 GLY A N 1
ATOM 1538 C CA . GLY A 1 209 ? -0.713 -31.203 11.156 1 76.94 209 GLY A CA 1
ATOM 1539 C C . GLY A 1 209 ? -0.124 -29.859 10.773 1 76.94 209 GLY A C 1
ATOM 1540 O O . GLY A 1 209 ? 0.301 -29.672 9.625 1 76.94 209 GLY A O 1
ATOM 1541 N N . GLY A 1 210 ? -0.346 -28.875 11.57 1 81.5 210 GLY A N 1
ATOM 1542 C CA . GLY A 1 210 ? 0.225 -27.547 11.422 1 81.5 210 GLY A CA 1
ATOM 1543 C C . GLY A 1 210 ? -0.726 -26.562 10.773 1 81.5 210 GLY A C 1
ATOM 1544 O O . GLY A 1 210 ? -1.79 -26.953 10.281 1 81.5 210 GLY A O 1
ATOM 1545 N N . ASN A 1 211 ? -0.344 -25.391 10.914 1 87.31 211 ASN A N 1
ATOM 1546 C CA . ASN A 1 211 ? -1.004 -24.266 10.266 1 87.31 211 ASN A CA 1
ATOM 1547 C C . ASN A 1 211 ? -0.074 -23.562 9.281 1 87.31 211 ASN A C 1
ATOM 1549 O O . ASN A 1 211 ? 0.975 -23.047 9.672 1 87.31 211 ASN A O 1
ATOM 1553 N N . TYR A 1 212 ? -0.497 -23.688 8.031 1 88.62 212 TYR A N 1
ATOM 1554 C CA . TYR A 1 212 ? 0.417 -23.203 7.008 1 88.62 212 TYR A CA 1
ATOM 1555 C C . TYR A 1 212 ? -0.156 -21.984 6.305 1 88.62 212 TYR A C 1
ATOM 1557 O O . TYR A 1 212 ? -1.367 -21.891 6.094 1 88.62 212 TYR A O 1
ATOM 1565 N N . ASP A 1 213 ? 0.769 -21.094 5.949 1 83.88 213 ASP A N 1
ATOM 1566 C CA . ASP A 1 213 ? 0.385 -19.875 5.262 1 83.88 213 ASP A CA 1
ATOM 1567 C C . ASP A 1 213 ? 0.472 -20.031 3.748 1 83.88 213 ASP A C 1
ATOM 1569 O O . ASP A 1 213 ? -0.411 -19.578 3.016 1 83.88 213 ASP A O 1
ATOM 1573 N N . VAL A 1 214 ? 1.577 -20.641 3.344 1 90.69 214 VAL A N 1
ATOM 1574 C CA . VAL A 1 214 ? 1.865 -20.703 1.914 1 90.69 214 VAL A CA 1
ATOM 1575 C C . VAL A 1 214 ? 2.482 -22.062 1.573 1 90.69 214 VAL A C 1
ATOM 1577 O O . VAL A 1 214 ? 3.117 -22.688 2.422 1 90.69 214 VAL A O 1
ATOM 1580 N N . VAL A 1 215 ? 2.312 -22.516 0.371 1 93.06 215 VAL A N 1
ATOM 1581 C CA . VAL A 1 215 ? 2.84 -23.781 -0.141 1 93.06 215 VAL A CA 1
ATOM 1582 C C . VAL A 1 215 ? 3.342 -23.594 -1.57 1 93.06 215 VAL A C 1
ATOM 1584 O O . VAL A 1 215 ? 2.789 -22.781 -2.326 1 93.06 215 VAL A O 1
ATOM 1587 N N . ALA A 1 216 ? 4.398 -24.219 -1.904 1 95.12 216 ALA A N 1
ATOM 1588 C CA . ALA A 1 216 ? 4.973 -24.219 -3.246 1 95.12 216 ALA A CA 1
ATOM 1589 C C . ALA A 1 216 ? 5.445 -25.609 -3.652 1 95.12 216 ALA A C 1
ATOM 1591 O O . ALA A 1 216 ? 5.738 -26.438 -2.795 1 95.12 216 ALA A O 1
ATOM 1592 N N . ALA A 1 217 ? 5.465 -25.812 -4.926 1 94.62 217 ALA A N 1
ATOM 1593 C CA . ALA A 1 217 ? 5.887 -27.109 -5.449 1 94.62 217 ALA A CA 1
ATOM 1594 C C . ALA A 1 217 ? 6.801 -26.938 -6.66 1 94.62 217 ALA A C 1
ATOM 1596 O O . ALA A 1 217 ? 6.684 -25.969 -7.402 1 94.62 217 ALA A O 1
ATOM 1597 N N . CYS A 1 218 ? 7.688 -27.859 -6.859 1 92.06 218 CYS A N 1
ATOM 1598 C CA . CYS A 1 218 ? 8.609 -27.906 -7.992 1 92.06 218 CYS A CA 1
ATOM 1599 C C . CYS A 1 218 ? 9.102 -29.344 -8.219 1 92.06 218 CYS A C 1
ATOM 1601 O O . CYS A 1 218 ? 9.727 -29.938 -7.34 1 92.06 218 CYS A O 1
ATOM 1603 N N . GLY A 1 219 ? 8.883 -29.844 -9.414 1 91.5 219 GLY A N 1
ATOM 1604 C CA . GLY A 1 219 ? 9.273 -31.219 -9.648 1 91.5 219 GLY A CA 1
ATOM 1605 C C . GLY A 1 219 ? 8.625 -32.188 -8.695 1 91.5 219 GLY A C 1
ATOM 1606 O O . GLY A 1 219 ? 7.398 -32.25 -8.57 1 91.5 219 GLY A O 1
ATOM 1607 N N . THR A 1 220 ? 9.43 -32.969 -7.941 1 91.56 220 THR A N 1
ATOM 1608 C CA . THR A 1 220 ? 8.906 -33.969 -7.035 1 91.56 220 THR A CA 1
ATOM 1609 C C . THR A 1 220 ? 8.953 -33.5 -5.59 1 91.56 220 THR A C 1
ATOM 1611 O O . THR A 1 220 ? 8.93 -34.312 -4.656 1 91.56 220 THR A O 1
ATOM 1614 N N . ARG A 1 221 ? 9.07 -32.25 -5.469 1 92.31 221 ARG A N 1
ATOM 1615 C CA . ARG A 1 221 ? 9.219 -31.703 -4.125 1 92.31 221 ARG A CA 1
ATOM 1616 C C . ARG A 1 221 ? 8.172 -30.625 -3.854 1 92.31 221 ARG A C 1
ATOM 1618 O O . ARG A 1 221 ? 7.676 -29.984 -4.781 1 92.31 221 ARG A O 1
ATOM 1625 N N . ALA A 1 222 ? 7.875 -30.406 -2.578 1 93.81 222 ALA A N 1
ATOM 1626 C CA . ALA A 1 222 ? 7.008 -29.344 -2.098 1 93.81 222 ALA A CA 1
ATOM 1627 C C . ALA A 1 222 ? 7.551 -28.734 -0.806 1 93.81 222 ALA A C 1
ATOM 1629 O O . ALA A 1 222 ? 8.266 -29.391 -0.053 1 93.81 222 ALA A O 1
ATOM 1630 N N . CYS A 1 223 ? 7.324 -27.484 -0.648 1 92.81 223 CYS A N 1
ATOM 1631 C CA . CYS A 1 223 ? 7.676 -26.781 0.578 1 92.81 223 CYS A CA 1
ATOM 1632 C C . CYS A 1 223 ? 6.508 -25.938 1.075 1 92.81 223 CYS A C 1
ATOM 1634 O O . CYS A 1 223 ? 5.68 -25.484 0.282 1 92.81 223 CYS A O 1
ATOM 1636 N N . ALA A 1 224 ? 6.43 -25.781 2.342 1 91.69 224 ALA A N 1
ATOM 1637 C CA . ALA A 1 224 ? 5.414 -24.922 2.947 1 91.69 224 ALA A CA 1
ATOM 1638 C C . ALA A 1 224 ? 5.98 -24.156 4.137 1 91.69 224 ALA A C 1
ATOM 1640 O O . ALA A 1 224 ? 6.922 -24.609 4.789 1 91.69 224 ALA A O 1
ATOM 1641 N N . LEU A 1 225 ? 5.438 -23.016 4.285 1 89.06 225 LEU A N 1
ATOM 1642 C CA . LEU A 1 225 ? 5.777 -22.219 5.457 1 89.06 225 LEU A CA 1
ATOM 1643 C C . LEU A 1 225 ? 4.594 -22.125 6.414 1 89.06 225 LEU A C 1
ATOM 1645 O O . LEU A 1 225 ? 3.488 -21.766 6.008 1 89.06 225 LEU A O 1
ATOM 1649 N N . SER A 1 226 ? 4.879 -22.453 7.656 1 85.75 226 SER A N 1
ATOM 1650 C CA . SER A 1 226 ? 3.84 -22.406 8.68 1 85.75 226 SER A CA 1
ATOM 1651 C C . SER A 1 226 ? 3.625 -20.969 9.18 1 85.75 226 SER A C 1
ATOM 1653 O O . SER A 1 226 ? 4.477 -20.109 8.977 1 85.75 226 SER A O 1
ATOM 1655 N N . THR A 1 227 ? 2.514 -20.859 9.852 1 81.88 227 THR A N 1
ATOM 1656 C CA . THR A 1 227 ? 2.195 -19.547 10.438 1 81.88 227 THR A CA 1
ATOM 1657 C C . THR A 1 227 ? 3.225 -19.172 11.5 1 81.88 227 THR A C 1
ATOM 1659 O O . THR A 1 227 ? 3.482 -17.984 11.719 1 81.88 227 THR A O 1
ATOM 1662 N N . ALA A 1 228 ? 3.828 -20.156 12.062 1 76.19 228 ALA A N 1
ATOM 1663 C CA . ALA A 1 228 ? 4.855 -19.922 13.07 1 76.19 228 ALA A CA 1
ATOM 1664 C C . ALA A 1 228 ? 6.203 -19.625 12.43 1 76.19 228 ALA A C 1
ATOM 1666 O O . ALA A 1 228 ? 7.168 -19.281 13.117 1 76.19 228 ALA A O 1
ATOM 1667 N N . GLY A 1 229 ? 6.227 -19.781 11.148 1 80 229 GLY A N 1
ATOM 1668 C CA . GLY A 1 229 ? 7.434 -19.391 10.438 1 80 229 GLY A CA 1
ATOM 1669 C C . GLY A 1 229 ? 8.359 -20.562 10.141 1 80 229 GLY A C 1
ATOM 1670 O O . GLY A 1 229 ? 9.5 -20.359 9.711 1 80 229 GLY A O 1
ATOM 1671 N N . ALA A 1 230 ? 7.902 -21.719 10.344 1 83.81 230 ALA A N 1
ATOM 1672 C CA . ALA A 1 230 ? 8.742 -22.875 10.07 1 83.81 230 ALA A CA 1
ATOM 1673 C C . ALA A 1 230 ? 8.609 -23.312 8.609 1 83.81 230 ALA A C 1
ATOM 1675 O O . ALA A 1 230 ? 7.496 -23.484 8.109 1 83.81 230 ALA A O 1
ATOM 1676 N N . LEU A 1 231 ? 9.758 -23.484 7.98 1 89.81 231 LEU A N 1
ATOM 1677 C CA . LEU A 1 231 ? 9.789 -24 6.617 1 89.81 231 LEU A CA 1
ATOM 1678 C C . LEU A 1 231 ? 9.891 -25.516 6.617 1 89.81 231 LEU A C 1
ATOM 1680 O O . LEU A 1 231 ? 10.781 -26.078 7.254 1 89.81 231 LEU A O 1
ATOM 1684 N N . GLN A 1 232 ? 9.023 -26.156 6.016 1 90 232 GLN A N 1
ATOM 1685 C CA . GLN A 1 232 ? 9.062 -27.594 5.836 1 90 232 GLN A CA 1
ATOM 1686 C C . GLN A 1 232 ? 9.055 -27.969 4.355 1 90 232 GLN A C 1
ATOM 1688 O O . GLN A 1 232 ? 8.219 -27.484 3.592 1 90 232 GLN A O 1
ATOM 1693 N N . CYS A 1 233 ? 10.016 -28.781 4.012 1 92 233 CYS A N 1
ATOM 1694 C CA . CYS A 1 233 ? 10.086 -29.297 2.652 1 92 233 CYS A CA 1
ATOM 1695 C C . CYS A 1 233 ? 10.055 -30.828 2.648 1 92 233 CYS A C 1
ATOM 1697 O O . CYS A 1 233 ? 10.641 -31.469 3.527 1 92 233 CYS A O 1
ATOM 1699 N N . TRP A 1 234 ? 9.398 -31.375 1.687 1 92.38 234 TRP A N 1
ATOM 1700 C CA . TRP A 1 234 ? 9.281 -32.812 1.613 1 92.38 234 TRP A CA 1
ATOM 1701 C C . TRP A 1 234 ? 9.266 -33.312 0.163 1 92.38 234 TRP A C 1
ATOM 1703 O O . TRP A 1 234 ? 9.18 -32.5 -0.76 1 92.38 234 TRP A O 1
ATOM 1713 N N . GLY A 1 235 ? 9.32 -34.625 -0.038 1 91.38 235 GLY A N 1
ATOM 1714 C CA . GLY A 1 235 ? 9.445 -35.219 -1.356 1 91.38 235 GLY A CA 1
ATOM 1715 C C . GLY A 1 235 ? 10.875 -35.625 -1.689 1 91.38 235 GLY A C 1
ATOM 1716 O O . GLY A 1 235 ? 11.797 -35.344 -0.928 1 91.38 235 GLY A O 1
ATOM 1717 N N . ARG A 1 236 ? 11.016 -36.188 -2.793 1 86.44 236 ARG A N 1
ATOM 1718 C CA . ARG A 1 236 ? 12.344 -36.625 -3.205 1 86.44 236 ARG A CA 1
ATOM 1719 C C . ARG A 1 236 ? 13.242 -35.438 -3.561 1 86.44 236 ARG A C 1
ATOM 1721 O O . ARG A 1 236 ? 12.898 -34.656 -4.426 1 86.44 236 ARG A O 1
ATOM 1728 N N . GLY A 1 237 ? 14.352 -35.312 -2.844 1 81.94 237 GLY A N 1
ATOM 1729 C CA . GLY A 1 237 ? 15.305 -34.25 -3.129 1 81.94 237 GLY A CA 1
ATOM 1730 C C . GLY A 1 237 ? 14.984 -32.938 -2.43 1 81.94 237 GLY A C 1
ATOM 1731 O O . GLY A 1 237 ? 15.594 -31.906 -2.715 1 81.94 237 GLY A O 1
ATOM 1732 N N . ALA A 1 238 ? 13.961 -33.031 -1.622 1 84.12 238 ALA A N 1
ATOM 1733 C CA . ALA A 1 238 ? 13.617 -31.812 -0.89 1 84.12 238 ALA A CA 1
ATOM 1734 C C . ALA A 1 238 ? 14.773 -31.359 -0.009 1 84.12 238 ALA A C 1
ATOM 1736 O O . ALA A 1 238 ? 15.469 -32.188 0.594 1 84.12 238 ALA A O 1
ATOM 1737 N N . PRO A 1 239 ? 15.047 -30.047 -0.11 1 75.69 239 PRO A N 1
ATOM 1738 C CA . PRO A 1 239 ? 16.125 -29.547 0.74 1 75.69 239 PRO A CA 1
ATOM 1739 C C . PRO A 1 239 ? 15.828 -29.703 2.229 1 75.69 239 PRO A C 1
ATOM 1741 O O . PRO A 1 239 ? 14.672 -29.578 2.645 1 75.69 239 PRO A O 1
ATOM 1744 N N . ASP A 1 240 ? 16.828 -30.094 2.92 1 74.56 240 ASP A N 1
ATOM 1745 C CA . ASP A 1 240 ? 16.734 -30.125 4.375 1 74.56 240 ASP A CA 1
ATOM 1746 C C . ASP A 1 240 ? 17.125 -28.781 4.984 1 74.56 240 ASP A C 1
ATOM 1748 O O . ASP A 1 240 ? 18.312 -28.453 5.047 1 74.56 240 ASP A O 1
ATOM 1752 N N . LEU A 1 241 ? 16.156 -28.031 5.238 1 77.5 241 LEU A N 1
ATOM 1753 C CA . LEU A 1 241 ? 16.406 -26.672 5.715 1 77.5 241 LEU A CA 1
ATOM 1754 C C . LEU A 1 241 ? 15.875 -26.484 7.133 1 77.5 241 LEU A C 1
ATOM 1756 O O . LEU A 1 241 ? 14.945 -25.703 7.352 1 77.5 241 LEU A O 1
ATOM 1760 N N . PRO A 1 242 ? 16.625 -27.219 8.078 1 63.97 242 PRO A N 1
ATOM 1761 C CA . PRO A 1 242 ? 16.094 -27.109 9.438 1 63.97 242 PRO A CA 1
ATOM 1762 C C . PRO A 1 242 ? 16.188 -25.688 9.992 1 63.97 242 PRO A C 1
ATOM 1764 O O . PRO A 1 242 ? 17.219 -25.016 9.828 1 63.97 242 PRO A O 1
ATOM 1767 N N . GLY A 1 243 ? 15.117 -25.188 10.578 1 64.75 243 GLY A N 1
ATOM 1768 C CA . GLY A 1 243 ? 15.094 -23.891 11.25 1 64.75 243 GLY A CA 1
ATOM 1769 C C . GLY A 1 243 ? 14.93 -22.719 10.297 1 64.75 243 GLY A C 1
ATOM 1770 O O . GLY A 1 243 ? 14.891 -21.562 10.719 1 64.75 243 GLY A O 1
ATOM 1771 N N . ALA A 1 244 ? 14.906 -23.141 8.992 1 69.19 244 ALA A N 1
ATOM 1772 C CA . ALA A 1 244 ? 14.75 -22.062 8.016 1 69.19 244 ALA A CA 1
ATOM 1773 C C . ALA A 1 244 ? 13.375 -21.406 8.141 1 69.19 244 ALA A C 1
ATOM 1775 O O . ALA A 1 244 ? 12.406 -22.047 8.547 1 69.19 244 ALA A O 1
ATOM 1776 N N . GLY A 1 245 ? 13.281 -20.094 7.828 1 66.12 245 GLY A N 1
ATOM 1777 C CA . GLY A 1 245 ? 12.07 -19.281 7.855 1 66.12 245 GLY A CA 1
ATOM 1778 C C . GLY A 1 245 ? 11.922 -18.469 9.125 1 66.12 245 GLY A C 1
ATOM 1779 O O . GLY A 1 245 ? 11.523 -17.312 9.086 1 66.12 245 GLY A O 1
ATOM 1780 N N . ALA A 1 246 ? 12.508 -18.844 10.398 1 63.59 246 ALA A N 1
ATOM 1781 C CA . ALA A 1 246 ? 12.523 -18.469 11.805 1 63.59 246 ALA A CA 1
ATOM 1782 C C . ALA A 1 246 ? 11.859 -17.109 12.023 1 63.59 246 ALA A C 1
ATOM 1784 O O . ALA A 1 246 ? 12.023 -16.484 13.07 1 63.59 246 ALA A O 1
ATOM 1785 N N . SER A 1 247 ? 11.234 -16.641 11.031 1 66.31 247 SER A N 1
ATOM 1786 C CA . SER A 1 247 ? 10.438 -15.43 11.258 1 66.31 247 SER A CA 1
ATOM 1787 C C . SER A 1 247 ? 9.031 -15.586 10.688 1 66.31 247 SER A C 1
ATOM 1789 O O . SER A 1 247 ? 8.844 -16.219 9.641 1 66.31 247 SER A O 1
ATOM 1791 N N . ALA A 1 248 ? 8.133 -15.203 11.5 1 65.75 248 ALA A N 1
ATOM 1792 C CA . ALA A 1 248 ? 6.723 -15.375 11.164 1 65.75 248 ALA A CA 1
ATOM 1793 C C . ALA A 1 248 ? 6.301 -14.422 10.055 1 65.75 248 ALA A C 1
ATOM 1795 O O . ALA A 1 248 ? 6.961 -13.406 9.812 1 65.75 248 ALA A O 1
ATOM 1796 N N . GLY A 1 249 ? 5.445 -14.961 9.266 1 76.69 249 GLY A N 1
ATOM 1797 C CA . GLY A 1 249 ? 4.629 -14.172 8.359 1 76.69 249 GLY A CA 1
ATOM 1798 C C . GLY A 1 249 ? 5.16 -14.156 6.938 1 76.69 249 GLY A C 1
ATOM 1799 O O . GLY A 1 249 ? 6.102 -13.422 6.629 1 76.69 249 GLY A O 1
ATOM 1800 N N . TYR A 1 250 ? 4.684 -15.055 6.09 1 83.81 250 TYR A N 1
ATOM 1801 C CA . TYR A 1 250 ? 5.031 -15.117 4.676 1 83.81 250 TYR A CA 1
ATOM 1802 C C . TYR A 1 250 ? 3.791 -14.969 3.801 1 83.81 250 TYR A C 1
ATOM 1804 O O . TYR A 1 250 ? 2.725 -15.492 4.129 1 83.81 250 TYR A O 1
ATOM 1812 N N . ALA A 1 251 ? 3.994 -14.242 2.756 1 87.44 251 ALA A N 1
ATOM 1813 C CA . ALA A 1 251 ? 2.881 -13.945 1.859 1 87.44 251 ALA A CA 1
ATOM 1814 C C . ALA A 1 251 ? 2.902 -14.852 0.634 1 87.44 251 ALA A C 1
ATOM 1816 O O . ALA A 1 251 ? 1.87 -15.07 -0.003 1 87.44 251 ALA A O 1
ATOM 1817 N N . ALA A 1 252 ? 4.062 -15.352 0.295 1 91.56 252 ALA A N 1
ATOM 1818 C CA . ALA A 1 252 ? 4.215 -16.219 -0.874 1 91.56 252 ALA A CA 1
ATOM 1819 C C . ALA A 1 252 ? 5.465 -17.078 -0.754 1 91.56 252 ALA A C 1
ATOM 1821 O O . ALA A 1 252 ? 6.355 -16.797 0.05 1 91.56 252 ALA A O 1
ATOM 1822 N N . LEU A 1 253 ? 5.473 -18.125 -1.489 1 93 253 LEU A N 1
ATOM 1823 C CA . LEU A 1 253 ? 6.598 -19.047 -1.535 1 93 253 LEU A CA 1
ATOM 1824 C C . LEU A 1 253 ? 6.883 -19.484 -2.969 1 93 253 LEU A C 1
ATOM 1826 O O . LEU A 1 253 ? 5.965 -19.844 -3.709 1 93 253 LEU A O 1
ATOM 1830 N N . ALA A 1 254 ? 8.109 -19.359 -3.354 1 94.81 254 ALA A N 1
ATOM 1831 C CA . ALA A 1 254 ? 8.547 -19.797 -4.68 1 94.81 254 ALA A CA 1
ATOM 1832 C C . ALA A 1 254 ? 9.602 -20.891 -4.574 1 94.81 254 ALA A C 1
ATOM 1834 O O . ALA A 1 254 ? 10.656 -20.688 -3.971 1 94.81 254 ALA A O 1
ATOM 1835 N N . LEU A 1 255 ? 9.297 -21.984 -5.125 1 93.56 255 LEU A N 1
ATOM 1836 C CA . LEU A 1 255 ? 10.211 -23.125 -5.094 1 93.56 255 LEU A CA 1
ATOM 1837 C C . LEU A 1 255 ? 10.797 -23.391 -6.477 1 93.56 255 LEU A C 1
ATOM 1839 O O . LEU A 1 255 ? 10.055 -23.641 -7.43 1 93.56 255 LEU A O 1
ATOM 1843 N N . GLY A 1 256 ? 12.07 -23.234 -6.582 1 90.44 256 GLY A N 1
ATOM 1844 C CA . GLY A 1 256 ? 12.797 -23.547 -7.801 1 90.44 256 GLY A CA 1
ATOM 1845 C C . GLY A 1 256 ? 13.742 -24.734 -7.645 1 90.44 256 GLY A C 1
ATOM 1846 O O . GLY A 1 256 ? 13.766 -25.375 -6.598 1 90.44 256 GLY A O 1
ATOM 1847 N N . GLU A 1 257 ? 14.43 -25.062 -8.758 1 86.94 257 GLU A N 1
ATOM 1848 C CA . GLU A 1 257 ? 15.375 -26.172 -8.727 1 86.94 257 GLU A CA 1
ATOM 1849 C C . GLU A 1 257 ? 16.531 -25.875 -7.781 1 86.94 257 GLU A C 1
ATOM 1851 O O . GLU A 1 257 ? 17.094 -26.797 -7.184 1 86.94 257 GLU A O 1
ATOM 1856 N N . GLY A 1 258 ? 16.844 -24.672 -7.617 1 78.94 258 GLY A N 1
ATOM 1857 C CA . GLY A 1 258 ? 18.016 -24.297 -6.832 1 78.94 258 GLY A CA 1
ATOM 1858 C C . GLY A 1 258 ? 17.688 -24 -5.379 1 78.94 258 GLY A C 1
ATOM 1859 O O . GLY A 1 258 ? 18.578 -23.828 -4.555 1 78.94 258 GLY A O 1
ATOM 1860 N N . GLY A 1 259 ? 16.453 -23.984 -5.082 1 89.44 259 GLY A N 1
ATOM 1861 C CA . GLY A 1 259 ? 16.078 -23.641 -3.723 1 89.44 259 GLY A CA 1
ATOM 1862 C C . GLY A 1 259 ? 14.703 -23 -3.627 1 89.44 259 GLY A C 1
ATOM 1863 O O . GLY A 1 259 ? 13.883 -23.125 -4.543 1 89.44 259 GLY A O 1
ATOM 1864 N N . VAL A 1 260 ? 14.477 -22.422 -2.387 1 92.12 260 VAL A N 1
ATOM 1865 C CA . VAL A 1 260 ? 13.156 -21.875 -2.096 1 92.12 260 VAL A CA 1
ATOM 1866 C C . VAL A 1 260 ? 13.297 -20.422 -1.622 1 92.12 260 VAL A C 1
ATOM 1868 O O . VAL A 1 260 ? 14.211 -20.094 -0.858 1 92.12 260 VAL A O 1
ATOM 1871 N N . CYS A 1 261 ? 12.484 -19.562 -2.154 1 92.69 261 CYS A N 1
ATOM 1872 C CA . CYS A 1 261 ? 12.438 -18.172 -1.713 1 92.69 261 CYS A CA 1
ATOM 1873 C C . CYS A 1 261 ? 11.07 -17.844 -1.13 1 92.69 261 CYS A C 1
ATOM 1875 O O . CYS A 1 261 ? 10.039 -18.094 -1.76 1 92.69 261 CYS A O 1
ATOM 1877 N N . GLY A 1 262 ? 11.078 -17.297 0.085 1 91.56 262 GLY A N 1
ATOM 1878 C CA . GLY A 1 262 ? 9.859 -16.828 0.733 1 91.56 262 GLY A CA 1
ATOM 1879 C C . GLY A 1 262 ? 9.719 -15.328 0.722 1 91.56 262 GLY A C 1
ATOM 1880 O O . GLY A 1 262 ? 10.688 -14.602 0.955 1 91.56 262 GLY A O 1
ATOM 1881 N N . LEU A 1 263 ? 8.523 -14.93 0.345 1 92.06 263 LEU A N 1
ATOM 1882 C CA . LEU A 1 263 ? 8.172 -13.516 0.456 1 92.06 263 LEU A CA 1
ATOM 1883 C C . LEU A 1 263 ? 7.559 -13.219 1.819 1 92.06 263 LEU A C 1
ATOM 1885 O O . LEU A 1 263 ? 6.461 -13.688 2.127 1 92.06 263 LEU A O 1
ATOM 1889 N N . ARG A 1 264 ? 8.219 -12.414 2.521 1 87 264 ARG A N 1
ATOM 1890 C CA . ARG A 1 264 ? 7.73 -12.055 3.848 1 87 264 ARG A CA 1
ATOM 1891 C C . ARG A 1 264 ? 6.609 -11.023 3.756 1 87 264 ARG A C 1
ATOM 1893 O O . ARG A 1 264 ? 6.465 -10.344 2.736 1 87 264 ARG A O 1
ATOM 1900 N N . THR A 1 265 ? 5.855 -10.875 4.895 1 84.25 265 THR A N 1
ATOM 1901 C CA . THR A 1 265 ? 4.711 -9.977 4.906 1 84.25 265 THR A CA 1
ATOM 1902 C C . THR A 1 265 ? 5.172 -8.523 4.816 1 84.25 265 THR A C 1
ATOM 1904 O O . THR A 1 265 ? 4.398 -7.645 4.434 1 84.25 265 THR A O 1
ATOM 1907 N N . ASN A 1 266 ? 6.422 -8.203 5.141 1 81.31 266 ASN A N 1
ATOM 1908 C CA . ASN A 1 266 ? 6.945 -6.848 5.027 1 81.31 266 ASN A CA 1
ATOM 1909 C C . ASN A 1 266 ? 7.441 -6.555 3.613 1 81.31 266 ASN A C 1
ATOM 1911 O O . ASN A 1 266 ? 7.977 -5.477 3.35 1 81.31 266 ASN A O 1
ATOM 1915 N N . GLY A 1 267 ? 7.387 -7.578 2.795 1 89.19 267 GLY A N 1
ATOM 1916 C CA . GLY A 1 267 ? 7.695 -7.387 1.388 1 89.19 267 GLY A CA 1
ATOM 1917 C C . GLY A 1 267 ? 9.102 -7.824 1.023 1 89.19 267 GLY A C 1
ATOM 1918 O O . GLY A 1 267 ? 9.5 -7.746 -0.141 1 89.19 267 GLY A O 1
ATOM 1919 N N . THR A 1 268 ? 9.844 -8.266 1.974 1 90.19 268 THR A N 1
ATOM 1920 C CA . THR A 1 268 ? 11.211 -8.672 1.667 1 90.19 268 THR A CA 1
ATOM 1921 C C . THR A 1 268 ? 11.266 -10.164 1.336 1 90.19 268 THR A C 1
ATOM 1923 O O . THR A 1 268 ? 10.391 -10.93 1.74 1 90.19 268 THR A O 1
ATOM 1926 N N . ILE A 1 269 ? 12.289 -10.531 0.579 1 92.62 269 ILE A N 1
ATOM 1927 C CA . ILE A 1 269 ? 12.453 -11.922 0.159 1 92.62 269 ILE A CA 1
ATOM 1928 C C . ILE A 1 269 ? 13.633 -12.547 0.895 1 92.62 269 ILE A C 1
ATOM 1930 O O . ILE A 1 269 ? 14.695 -11.93 1.017 1 92.62 269 ILE A O 1
ATOM 1934 N N . ARG A 1 270 ? 13.367 -13.688 1.408 1 89.56 270 ARG A N 1
ATOM 1935 C CA . ARG A 1 270 ? 14.422 -14.523 1.975 1 89.56 270 ARG A CA 1
ATOM 1936 C C . ARG A 1 270 ? 14.484 -15.875 1.274 1 89.56 270 ARG A C 1
ATOM 1938 O O . ARG A 1 270 ? 13.461 -16.531 1.097 1 89.56 270 ARG A O 1
ATOM 1945 N N . CYS A 1 271 ? 15.703 -16.25 0.917 1 91.06 271 CYS A N 1
ATOM 1946 C CA . CYS A 1 271 ? 15.859 -17.516 0.185 1 91.06 271 CYS A CA 1
ATOM 1947 C C . CYS A 1 271 ? 16.641 -18.531 1.001 1 91.06 271 CYS A C 1
ATOM 1949 O O . CYS A 1 271 ? 17.484 -18.156 1.818 1 91.06 271 CYS A O 1
ATOM 1951 N N . PHE A 1 272 ? 16.281 -19.734 0.779 1 87.12 272 PHE A N 1
ATOM 1952 C CA . PHE A 1 272 ? 16.875 -20.844 1.504 1 87.12 272 PHE A CA 1
ATOM 1953 C C . PHE A 1 272 ? 17.344 -21.922 0.541 1 87.12 272 PHE A C 1
ATOM 1955 O O . PHE A 1 272 ? 16.672 -22.219 -0.452 1 87.12 272 PHE A O 1
ATOM 1962 N N . GLY A 1 273 ? 18.5 -22.562 0.903 1 82.44 273 GLY A N 1
ATOM 1963 C CA . GLY A 1 273 ? 19.031 -23.625 0.076 1 82.44 273 GLY A CA 1
ATOM 1964 C C . GLY A 1 273 ? 20.469 -23.359 -0.372 1 82.44 273 GLY A C 1
ATOM 1965 O O . GLY A 1 273 ? 20.922 -22.219 -0.39 1 82.44 273 GLY A O 1
ATOM 1966 N N . GLU A 1 274 ? 21.141 -24.484 -0.648 1 76.12 274 GLU A N 1
ATOM 1967 C CA . GLU A 1 274 ? 22.516 -24.375 -1.142 1 76.12 274 GLU A CA 1
ATOM 1968 C C . GLU A 1 274 ? 22.531 -23.891 -2.594 1 76.12 274 GLU A C 1
ATOM 1970 O O . GLU A 1 274 ? 21.938 -24.516 -3.465 1 76.12 274 GLU A O 1
ATOM 1975 N N . GLY A 1 275 ? 22.938 -22.75 -2.861 1 75.12 275 GLY A N 1
ATOM 1976 C CA . GLY A 1 275 ? 23.094 -22.281 -4.23 1 75.12 275 GLY A CA 1
ATOM 1977 C C . GLY A 1 275 ? 21.875 -21.516 -4.727 1 75.12 275 GLY A C 1
ATOM 1978 O O . GLY A 1 275 ? 21.734 -21.281 -5.93 1 75.12 275 GLY A O 1
ATOM 1979 N N . VAL A 1 276 ? 20.906 -21.344 -3.83 1 76 276 VAL A N 1
ATOM 1980 C CA . VAL A 1 276 ? 19.719 -20.625 -4.254 1 76 276 VAL A CA 1
ATOM 1981 C C . VAL A 1 276 ? 20.094 -19.219 -4.703 1 76 276 VAL A C 1
ATOM 1983 O O . VAL A 1 276 ? 20.969 -18.578 -4.105 1 76 276 VAL A O 1
ATOM 1986 N N . ALA A 1 277 ? 19.484 -18.875 -5.812 1 82.06 277 ALA A N 1
ATOM 1987 C CA . ALA A 1 277 ? 19.672 -17.5 -6.27 1 82.06 277 ALA A CA 1
ATOM 1988 C C . ALA A 1 277 ? 18.797 -16.531 -5.48 1 82.06 277 ALA A C 1
ATOM 1990 O O . ALA A 1 277 ? 17.562 -16.641 -5.527 1 82.06 277 ALA A O 1
ATOM 1991 N N . ALA A 1 278 ? 19.438 -15.742 -4.691 1 88.56 278 ALA A N 1
ATOM 1992 C CA . ALA A 1 278 ? 18.734 -14.641 -4.027 1 88.56 278 ALA A CA 1
ATOM 1993 C C . ALA A 1 278 ? 18.75 -13.383 -4.883 1 88.56 278 ALA A C 1
ATOM 1995 O O . ALA A 1 278 ? 19.547 -13.273 -5.82 1 88.56 278 ALA A O 1
ATOM 1996 N N . PRO A 1 279 ? 17.734 -12.484 -4.605 1 91.56 279 PRO A N 1
ATOM 1997 C CA . PRO A 1 279 ? 17.797 -11.234 -5.363 1 91.56 279 PRO A CA 1
ATOM 1998 C C . PRO A 1 279 ? 19.156 -10.547 -5.27 1 91.56 279 PRO A C 1
ATOM 2000 O O . PRO A 1 279 ? 19.672 -10.352 -4.168 1 91.56 279 PRO A O 1
ATOM 2003 N N . PRO A 1 280 ? 19.688 -10.156 -6.395 1 89.81 280 PRO A N 1
ATOM 2004 C CA . PRO A 1 280 ? 21.047 -9.586 -6.379 1 89.81 280 PRO A CA 1
ATOM 2005 C C . PRO A 1 280 ? 21.031 -8.07 -6.18 1 89.81 280 PRO A C 1
ATOM 2007 O O . PRO A 1 280 ? 20.031 -7.414 -6.43 1 89.81 280 PRO A O 1
ATOM 2010 N N . GLY A 1 281 ? 22.156 -7.613 -5.672 1 85.56 281 GLY A N 1
ATOM 2011 C CA . GLY A 1 281 ? 22.438 -6.188 -5.652 1 85.56 281 GLY A CA 1
ATOM 2012 C C . GLY A 1 281 ? 21.344 -5.363 -5.012 1 85.56 281 GLY A C 1
ATOM 2013 O O . GLY A 1 281 ? 20.922 -5.641 -3.887 1 85.56 281 GLY A O 1
ATOM 2014 N N . THR A 1 282 ? 20.844 -4.395 -5.914 1 81.94 282 THR A N 1
ATOM 2015 C CA . THR A 1 282 ? 19.828 -3.451 -5.434 1 81.94 282 THR A CA 1
ATOM 2016 C C . THR A 1 282 ? 18.5 -4.148 -5.223 1 81.94 282 THR A C 1
ATOM 2018 O O . THR A 1 282 ? 17.609 -3.621 -4.535 1 81.94 282 THR A O 1
ATOM 2021 N N . LEU A 1 283 ? 18.391 -5.355 -5.742 1 91.19 283 LEU A N 1
ATOM 2022 C CA . LEU A 1 283 ? 17.141 -6.094 -5.617 1 91.19 283 LEU A CA 1
ATOM 2023 C C . LEU A 1 283 ? 17.031 -6.77 -4.254 1 91.19 283 LEU A C 1
ATOM 2025 O O . LEU A 1 283 ? 15.945 -7.16 -3.828 1 91.19 283 LEU A O 1
ATOM 2029 N N . ALA A 1 284 ? 18.109 -6.977 -3.539 1 89.88 284 ALA A N 1
ATOM 2030 C CA . ALA A 1 284 ? 18.156 -7.699 -2.27 1 89.88 284 ALA A CA 1
ATOM 2031 C C . ALA A 1 284 ? 17.391 -6.941 -1.188 1 89.88 284 ALA A C 1
ATOM 2033 O O . ALA A 1 284 ? 16.703 -7.551 -0.357 1 89.88 284 ALA A O 1
ATOM 2034 N N . GLY A 1 285 ? 17.391 -5.715 -1.173 1 87.5 285 GLY A N 1
ATOM 2035 C CA . GLY A 1 285 ? 16.719 -4.945 -0.138 1 87.5 285 GLY A CA 1
ATOM 2036 C C . GLY A 1 285 ? 15.406 -4.34 -0.6 1 87.5 285 GLY A C 1
ATOM 2037 O O . GLY A 1 285 ? 14.766 -3.592 0.143 1 87.5 285 GLY A O 1
ATOM 2038 N N . ALA A 1 286 ? 14.953 -4.785 -1.737 1 93.25 286 ALA A N 1
ATOM 2039 C CA . ALA A 1 286 ? 13.719 -4.223 -2.275 1 93.25 286 ALA A CA 1
ATOM 2040 C C . ALA A 1 286 ? 12.492 -4.922 -1.684 1 93.25 286 ALA A C 1
ATOM 2042 O O . ALA A 1 286 ? 12.617 -5.957 -1.027 1 93.25 286 ALA A O 1
ATOM 2043 N N . GLN A 1 287 ? 11.414 -4.238 -1.816 1 93.75 287 GLN A N 1
ATOM 2044 C CA . GLN A 1 287 ? 10.141 -4.84 -1.421 1 93.75 287 GLN A CA 1
ATOM 2045 C C . GLN A 1 287 ? 9.375 -5.355 -2.635 1 93.75 287 GLN A C 1
ATOM 2047 O O . GLN A 1 287 ? 9.391 -4.727 -3.695 1 93.75 287 GLN A O 1
ATOM 2052 N N . TYR A 1 288 ? 8.734 -6.5 -2.398 1 95.31 288 TYR A N 1
ATOM 2053 C CA . TYR A 1 288 ? 8.047 -7.188 -3.486 1 95.31 288 TYR A CA 1
ATOM 2054 C C . TYR A 1 288 ? 6.59 -7.445 -3.135 1 95.31 288 TYR A C 1
ATOM 2056 O O . TYR A 1 288 ? 6.227 -7.496 -1.958 1 95.31 288 TYR A O 1
ATOM 2064 N N . LEU A 1 289 ? 5.785 -7.586 -4.188 1 94.69 289 LEU A N 1
ATOM 2065 C CA . LEU A 1 289 ? 4.379 -7.938 -4.016 1 94.69 289 LEU A CA 1
ATOM 2066 C C . LEU A 1 289 ? 4.164 -9.438 -4.223 1 94.69 289 LEU A C 1
ATOM 2068 O O . LEU A 1 289 ? 3.189 -10 -3.719 1 94.69 289 LEU A O 1
ATOM 2072 N N . ASP A 1 290 ? 4.977 -9.984 -4.988 1 95.06 290 ASP A N 1
ATOM 2073 C CA . ASP A 1 290 ? 4.863 -11.398 -5.336 1 95.06 290 ASP A CA 1
ATOM 2074 C C . ASP A 1 290 ? 6.199 -11.961 -5.812 1 95.06 290 ASP A C 1
ATOM 2076 O O . ASP A 1 290 ? 7.09 -11.203 -6.207 1 95.06 290 ASP A O 1
ATOM 2080 N N . VAL A 1 291 ? 6.344 -13.289 -5.719 1 96 291 VAL A N 1
ATOM 2081 C CA . VAL A 1 291 ? 7.535 -13.977 -6.199 1 96 291 VAL A CA 1
ATOM 2082 C C . VAL A 1 291 ? 7.152 -15.344 -6.77 1 96 291 VAL A C 1
ATOM 2084 O O . VAL A 1 291 ? 6.297 -16.031 -6.219 1 96 291 VAL A O 1
ATOM 2087 N N . LYS A 1 292 ? 7.707 -15.703 -7.902 1 96.19 292 LYS A N 1
ATOM 2088 C CA . LYS A 1 292 ? 7.492 -16.984 -8.547 1 96.19 292 LYS A CA 1
ATOM 2089 C C . LYS A 1 292 ? 8.812 -17.594 -9.031 1 96.19 292 LYS A C 1
ATOM 2091 O O . LYS A 1 292 ? 9.797 -16.875 -9.195 1 96.19 292 LYS A O 1
ATOM 2096 N N . ALA A 1 293 ? 8.758 -18.891 -9.219 1 94.56 293 ALA A N 1
ATOM 2097 C CA . ALA A 1 293 ? 9.953 -19.578 -9.695 1 94.56 293 ALA A CA 1
ATOM 2098 C C . ALA A 1 293 ? 9.609 -20.594 -10.781 1 94.56 293 ALA A C 1
ATOM 2100 O O . ALA A 1 293 ? 8.492 -21.125 -10.82 1 94.56 293 ALA A O 1
ATOM 2101 N N . GLN A 1 294 ? 10.5 -20.797 -11.68 1 92.88 294 GLN A N 1
ATOM 2102 C CA . GLN A 1 294 ? 10.492 -21.844 -12.695 1 92.88 294 GLN A CA 1
ATOM 2103 C C . GLN A 1 294 ? 11.906 -22.312 -13.023 1 92.88 294 GLN A C 1
ATOM 2105 O O . GLN A 1 294 ? 12.727 -21.531 -13.492 1 92.88 294 GLN A O 1
ATOM 2110 N N . GLY A 1 295 ? 12.172 -23.625 -12.789 1 89.62 295 GLY A N 1
ATOM 2111 C CA . GLY A 1 295 ? 13.555 -24.078 -12.906 1 89.62 295 GLY A CA 1
ATOM 2112 C C . GLY A 1 295 ? 14.492 -23.359 -11.961 1 89.62 295 GLY A C 1
ATOM 2113 O O . GLY A 1 295 ? 14.273 -23.344 -10.75 1 89.62 295 GLY A O 1
ATOM 2114 N N . LYS A 1 296 ? 15.5 -22.719 -12.539 1 89.44 296 LYS A N 1
ATOM 2115 C CA . LYS A 1 296 ? 16.469 -22 -11.711 1 89.44 296 LYS A CA 1
ATOM 2116 C C . LYS A 1 296 ? 16.141 -20.5 -11.672 1 89.44 296 LYS A C 1
ATOM 2118 O O . LYS A 1 296 ? 16.844 -19.734 -11.008 1 89.44 296 LYS A O 1
ATOM 2123 N N . ALA A 1 297 ? 15.078 -20.125 -12.336 1 92.12 297 ALA A N 1
ATOM 2124 C CA . ALA A 1 297 ? 14.734 -18.719 -12.453 1 92.12 297 ALA A CA 1
ATOM 2125 C C . ALA A 1 297 ? 13.719 -18.297 -11.391 1 92.12 297 ALA A C 1
ATOM 2127 O O . ALA A 1 297 ? 12.789 -19.047 -11.086 1 92.12 297 ALA A O 1
ATOM 2128 N N . PHE A 1 298 ? 13.953 -17.156 -10.812 1 95 298 PHE A N 1
ATOM 2129 C CA . PHE A 1 298 ? 13.023 -16.484 -9.914 1 95 298 PHE A CA 1
ATOM 2130 C C . PHE A 1 298 ? 12.633 -15.125 -10.461 1 95 298 PHE A C 1
ATOM 2132 O O . PHE A 1 298 ? 13.477 -14.406 -11.008 1 95 298 PHE A O 1
ATOM 2139 N N . CYS A 1 299 ? 11.406 -14.812 -10.359 1 96.69 299 CYS A N 1
ATOM 2140 C CA . CYS A 1 299 ? 10.938 -13.477 -10.719 1 96.69 299 CYS A CA 1
ATOM 2141 C C . CYS A 1 299 ? 10.117 -12.867 -9.594 1 96.69 299 CYS A C 1
ATOM 2143 O O . CYS A 1 299 ? 9.367 -13.562 -8.914 1 96.69 299 CYS A O 1
ATOM 2145 N N . GLY A 1 300 ? 10.352 -11.617 -9.367 1 97.25 300 GLY A N 1
ATOM 2146 C CA . GLY A 1 300 ? 9.617 -10.859 -8.359 1 97.25 300 GLY A CA 1
ATOM 2147 C C . GLY A 1 300 ? 9.023 -9.57 -8.898 1 97.25 300 GLY A C 1
ATOM 2148 O O . GLY A 1 300 ? 9.633 -8.914 -9.75 1 97.25 300 GLY A O 1
ATOM 2149 N N . LEU A 1 301 ? 7.82 -9.273 -8.422 1 97.81 301 LEU A N 1
ATOM 2150 C CA . LEU A 1 301 ? 7.164 -8.016 -8.75 1 97.81 301 LEU A CA 1
ATOM 2151 C C . LEU A 1 301 ? 7.492 -6.945 -7.711 1 97.81 301 LEU A C 1
ATOM 2153 O O . LEU A 1 301 ? 7.062 -7.043 -6.559 1 97.81 301 LEU A O 1
ATOM 2157 N N . LEU A 1 302 ? 8.164 -5.922 -8.172 1 97.5 302 LEU A N 1
ATOM 2158 C CA . LEU A 1 302 ? 8.617 -4.898 -7.238 1 97.5 302 LEU A CA 1
ATOM 2159 C C . LEU A 1 302 ? 7.453 -4.035 -6.766 1 97.5 302 LEU A C 1
ATOM 2161 O O . LEU A 1 302 ? 6.629 -3.605 -7.574 1 97.5 302 LEU A O 1
ATOM 2165 N N . MET A 1 303 ? 7.445 -3.775 -5.508 1 95.62 303 MET A N 1
ATOM 2166 C CA . MET A 1 303 ? 6.395 -2.975 -4.883 1 95.62 303 MET A CA 1
ATOM 2167 C C . MET A 1 303 ? 6.516 -1.51 -5.289 1 95.62 303 MET A C 1
ATOM 2169 O O . MET A 1 303 ? 5.504 -0.84 -5.52 1 95.62 303 MET A O 1
ATOM 2173 N N . ALA A 1 304 ? 7.707 -1.017 -5.438 1 95.75 304 ALA A N 1
ATOM 2174 C CA . ALA A 1 304 ? 7.973 0.413 -5.578 1 95.75 304 ALA A CA 1
ATOM 2175 C C . ALA A 1 304 ? 7.414 0.947 -6.895 1 95.75 304 ALA A C 1
ATOM 2177 O O . ALA A 1 304 ? 6.867 2.053 -6.941 1 95.75 304 ALA A O 1
ATOM 2178 N N . ASP A 1 305 ? 7.523 0.123 -7.984 1 96.06 305 ASP A N 1
ATOM 2179 C CA . ASP A 1 305 ? 7.137 0.662 -9.281 1 96.06 305 ASP A CA 1
ATOM 2180 C C . ASP A 1 305 ? 6.418 -0.392 -10.125 1 96.06 305 ASP A C 1
ATOM 2182 O O . ASP A 1 305 ? 6.082 -0.145 -11.281 1 96.06 305 ASP A O 1
ATOM 2186 N N . TYR A 1 306 ? 6.211 -1.574 -9.625 1 97.06 306 TYR A N 1
ATOM 2187 C CA . TYR A 1 306 ? 5.5 -2.682 -10.25 1 97.06 306 TYR A CA 1
ATOM 2188 C C . TYR A 1 306 ? 6.277 -3.227 -11.445 1 97.06 306 TYR A C 1
ATOM 2190 O O . TYR A 1 306 ? 5.691 -3.789 -12.375 1 97.06 306 TYR A O 1
ATOM 2198 N N . SER A 1 307 ? 7.582 -2.967 -11.453 1 97.31 307 SER A N 1
ATOM 2199 C CA . SER A 1 307 ? 8.414 -3.637 -12.453 1 97.31 307 SER A CA 1
ATOM 2200 C C . SER A 1 307 ? 8.617 -5.109 -12.102 1 97.31 307 SER A C 1
ATOM 2202 O O . SER A 1 307 ? 8.648 -5.477 -10.93 1 97.31 307 SER A O 1
ATOM 2204 N N . LEU A 1 308 ? 8.688 -5.914 -13.141 1 97.75 308 LEU A N 1
ATOM 2205 C CA . LEU A 1 308 ? 8.969 -7.332 -12.969 1 97.75 308 LEU A CA 1
ATOM 2206 C C . LEU A 1 308 ? 10.445 -7.625 -13.211 1 97.75 308 LEU A C 1
ATOM 2208 O O . LEU A 1 308 ? 10.961 -7.367 -14.305 1 97.75 308 LEU A O 1
ATOM 2212 N N . VAL A 1 309 ? 11.109 -8.156 -12.219 1 97 309 VAL A N 1
ATOM 2213 C CA . VAL A 1 309 ? 12.531 -8.477 -12.328 1 97 309 VAL A CA 1
ATOM 2214 C C . VAL A 1 309 ? 12.742 -9.969 -12.102 1 97 309 VAL A C 1
ATOM 2216 O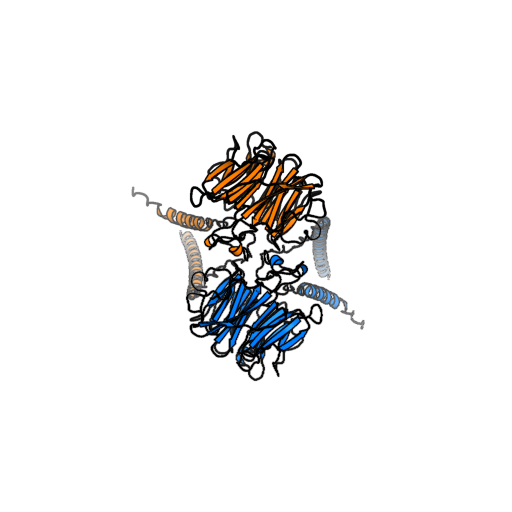 O . VAL A 1 309 ? 12.023 -10.594 -11.32 1 97 309 VAL A O 1
ATOM 2219 N N . CYS A 1 310 ? 13.695 -10.516 -12.781 1 95.69 310 CYS A N 1
ATOM 2220 C CA . CYS A 1 310 ? 14.023 -11.93 -12.641 1 95.69 310 CYS A CA 1
ATOM 2221 C C . CYS A 1 310 ? 15.5 -12.117 -12.344 1 95.69 310 CYS A C 1
ATOM 2223 O O . CYS A 1 310 ? 16.328 -11.266 -12.688 1 95.69 310 CYS A O 1
ATOM 2225 N N . TRP A 1 311 ? 15.797 -13.164 -11.68 1 94.31 311 TRP A N 1
ATOM 2226 C CA . TRP A 1 311 ? 17.172 -13.523 -11.336 1 94.31 311 TRP A CA 1
ATOM 2227 C C . TRP A 1 311 ? 17.328 -15.039 -11.266 1 94.31 311 TRP A C 1
ATOM 2229 O O . TRP A 1 311 ? 16.328 -15.773 -11.258 1 94.31 311 TRP A O 1
ATOM 2239 N N . GLY A 1 312 ? 18.484 -15.422 -11.305 1 89.12 312 GLY A N 1
ATOM 2240 C CA . GLY A 1 312 ? 18.781 -16.844 -11.25 1 89.12 312 GLY A CA 1
ATOM 2241 C C . GLY A 1 312 ? 18.844 -17.484 -12.625 1 89.12 312 GLY A C 1
ATOM 2242 O O . GLY A 1 312 ? 18.422 -16.891 -13.617 1 89.12 312 GLY A O 1
ATOM 2243 N N . GLY A 1 313 ? 19.375 -18.656 -12.688 1 81.38 313 GLY A N 1
ATOM 2244 C CA . GLY A 1 313 ? 19.562 -19.344 -13.961 1 81.38 313 GLY A CA 1
ATOM 2245 C C . GLY A 1 313 ? 20.531 -18.625 -14.883 1 81.38 313 GLY A C 1
ATOM 2246 O O . GLY A 1 313 ? 20.938 -17.5 -14.609 1 81.38 313 GLY A O 1
ATOM 2247 N N . ARG A 1 314 ? 20.812 -19.281 -15.953 1 78.31 314 ARG A N 1
ATOM 2248 C CA . ARG A 1 314 ? 21.734 -18.703 -16.922 1 78.31 314 ARG A CA 1
ATOM 2249 C C . ARG A 1 314 ? 21.094 -17.547 -17.672 1 78.31 314 ARG A C 1
ATOM 2251 O O . ARG A 1 314 ? 21.781 -16.609 -18.078 1 78.31 314 ARG A O 1
ATOM 2258 N N . GLU A 1 315 ? 19.797 -17.656 -17.703 1 81.38 315 GLU A N 1
ATOM 2259 C CA . GLU A 1 315 ? 19.062 -16.688 -18.5 1 81.38 315 GLU A CA 1
ATOM 2260 C C . GLU A 1 315 ? 19.031 -15.32 -17.844 1 81.38 315 GLU A C 1
ATOM 2262 O O . GLU A 1 315 ? 18.969 -14.297 -18.531 1 81.38 315 GLU A O 1
ATOM 2267 N N . PHE A 1 316 ? 19.031 -15.266 -16.5 1 84.62 316 PHE A N 1
ATOM 2268 C CA . PHE A 1 316 ? 18.891 -13.977 -15.828 1 84.62 316 PHE A CA 1
ATOM 2269 C C . PHE A 1 316 ? 20.125 -13.672 -14.984 1 84.62 316 PHE A C 1
ATOM 2271 O O . PHE A 1 316 ? 20.031 -12.992 -13.961 1 84.62 316 PHE A O 1
ATOM 2278 N N . ASN A 1 317 ? 21.219 -14.289 -15.305 1 73.06 317 ASN A N 1
ATOM 2279 C CA . ASN A 1 317 ? 22.469 -14.047 -14.586 1 73.06 317 ASN A CA 1
ATOM 2280 C C . ASN A 1 317 ? 23.109 -12.727 -14.992 1 73.06 317 ASN A C 1
ATOM 2282 O O . ASN A 1 317 ? 24.047 -12.258 -14.344 1 73.06 317 ASN A O 1
ATOM 2286 N N . ALA A 1 318 ? 22.516 -12.148 -15.961 1 69.12 318 ALA A N 1
ATOM 2287 C CA . ALA A 1 318 ? 23.094 -10.891 -16.438 1 69.12 318 ALA A CA 1
ATOM 2288 C C . ALA A 1 318 ? 22.672 -9.734 -15.531 1 69.12 318 ALA A C 1
ATOM 2290 O O . ALA A 1 318 ? 21.953 -9.922 -14.555 1 69.12 318 ALA A O 1
ATOM 2291 N N . THR A 1 319 ? 23.297 -8.648 -15.797 1 70.12 319 THR A N 1
ATOM 2292 C CA . THR A 1 319 ? 23.141 -7.434 -15 1 70.12 319 THR A CA 1
ATOM 2293 C C . THR A 1 319 ? 21.766 -6.812 -15.25 1 70.12 319 THR A C 1
ATOM 2295 O O . THR A 1 319 ? 21.297 -5.98 -14.469 1 70.12 319 THR A O 1
ATOM 2298 N N . ASN A 1 320 ? 21.141 -7.312 -16.266 1 81.62 320 ASN A N 1
ATOM 2299 C CA . ASN A 1 320 ? 19.812 -6.73 -16.484 1 81.62 320 ASN A CA 1
ATOM 2300 C C . ASN A 1 320 ? 18.703 -7.668 -16.031 1 81.62 320 ASN A C 1
ATOM 2302 O O . ASN A 1 320 ? 18.453 -8.695 -16.656 1 81.62 320 ASN A O 1
ATOM 2306 N N . HIS A 1 321 ? 18.109 -7.375 -15.023 1 92.19 321 HIS A N 1
ATOM 2307 C CA . HIS A 1 321 ? 17.109 -8.219 -14.367 1 92.19 321 HIS A CA 1
ATOM 2308 C C . HIS A 1 321 ? 15.695 -7.77 -14.711 1 92.19 321 HIS A C 1
ATOM 2310 O O . HIS A 1 321 ? 14.734 -8.469 -14.406 1 92.19 321 HIS A O 1
ATOM 2316 N N . LEU A 1 322 ? 15.625 -6.586 -15.414 1 94.12 322 LEU A N 1
ATOM 2317 C CA . LEU A 1 322 ? 14.305 -6.035 -15.703 1 94.12 322 LEU A CA 1
ATOM 2318 C C . LEU A 1 322 ? 13.656 -6.762 -16.875 1 94.12 322 LEU A C 1
ATOM 2320 O O . LEU A 1 322 ? 14.219 -6.801 -17.969 1 94.12 322 LEU A O 1
ATOM 2324 N N . VAL A 1 323 ? 12.508 -7.359 -16.672 1 95.38 323 VAL A N 1
ATOM 2325 C CA . VAL A 1 323 ? 11.797 -8.047 -17.75 1 95.38 323 VAL A CA 1
ATOM 2326 C C . VAL A 1 323 ? 10.672 -7.168 -18.281 1 95.38 323 VAL A C 1
ATOM 2328 O O . VAL A 1 323 ? 10.547 -6.965 -19.484 1 95.38 323 VAL A O 1
ATOM 2331 N N . PHE A 1 324 ? 9.828 -6.676 -17.406 1 96.12 324 PHE A N 1
ATOM 2332 C CA . PHE A 1 324 ? 8.758 -5.746 -17.766 1 96.12 324 PHE A CA 1
ATOM 2333 C C . PHE A 1 324 ? 8.805 -4.508 -16.875 1 96.12 324 PHE A C 1
ATOM 2335 O O . PHE A 1 324 ? 8.984 -4.621 -15.656 1 96.12 324 PHE A O 1
ATOM 2342 N N . PRO A 1 325 ? 8.617 -3.305 -17.422 1 94.88 325 PRO A N 1
ATOM 2343 C CA . PRO A 1 325 ? 8.727 -2.08 -16.625 1 94.88 325 PRO A CA 1
ATOM 2344 C C . PRO A 1 325 ? 7.504 -1.849 -15.742 1 94.88 325 PRO A C 1
ATOM 2346 O O . PRO A 1 325 ? 7.59 -1.132 -14.742 1 94.88 325 PRO A O 1
ATOM 2349 N N . ARG A 1 326 ? 6.391 -2.432 -16.156 1 94.69 326 ARG A N 1
ATOM 2350 C CA . ARG A 1 326 ? 5.168 -2.232 -15.383 1 94.69 326 ARG A CA 1
ATOM 2351 C C . ARG A 1 326 ? 4.18 -3.369 -15.617 1 94.69 326 ARG A C 1
ATOM 2353 O O . ARG A 1 326 ? 3.664 -3.529 -16.734 1 94.69 326 ARG A O 1
ATOM 2360 N N . VAL A 1 327 ? 3.939 -4.121 -14.562 1 96.69 327 VAL A N 1
ATOM 2361 C CA . VAL A 1 327 ? 2.949 -5.191 -14.562 1 96.69 327 VAL A CA 1
ATOM 2362 C C . VAL A 1 327 ? 1.817 -4.848 -13.594 1 96.69 327 VAL A C 1
ATOM 2364 O O . VAL A 1 327 ? 2.031 -4.148 -12.602 1 96.69 327 VAL A O 1
ATOM 2367 N N . MET A 1 328 ? 0.617 -5.285 -13.977 1 95.94 328 MET A N 1
ATOM 2368 C CA . MET A 1 328 ? -0.466 -5.117 -13.008 1 95.94 328 MET A CA 1
ATOM 2369 C C . MET A 1 328 ? -0.077 -5.691 -11.656 1 95.94 328 MET A C 1
ATOM 2371 O O . MET A 1 328 ? 0.368 -6.836 -11.562 1 95.94 328 MET A O 1
ATOM 2375 N N . PRO A 1 329 ? -0.214 -4.855 -10.609 1 95.44 329 PRO A N 1
ATOM 2376 C CA . PRO A 1 329 ? 0.242 -5.34 -9.305 1 95.44 329 PRO A CA 1
ATOM 2377 C C . PRO A 1 329 ? -0.673 -6.414 -8.719 1 95.44 329 PRO A C 1
ATOM 2379 O O . PRO A 1 329 ? -0.332 -7.043 -7.715 1 95.44 329 PRO A O 1
ATOM 2382 N N . GLY A 1 330 ? -1.783 -6.707 -9.234 1 94.31 330 GLY A N 1
ATOM 2383 C CA . GLY A 1 330 ? -2.764 -7.715 -8.859 1 94.31 330 GLY A CA 1
ATOM 2384 C C . GLY A 1 330 ? -4.02 -7.668 -9.703 1 94.31 330 GLY A C 1
ATOM 2385 O O . GLY A 1 330 ? -4.215 -6.738 -10.484 1 94.31 330 GLY A O 1
ATOM 2386 N N . PRO A 1 331 ? -4.777 -8.695 -9.562 1 93.38 331 PRO A N 1
ATOM 2387 C CA . PRO A 1 331 ? -6.047 -8.664 -10.297 1 93.38 331 PRO A CA 1
ATOM 2388 C C . PRO A 1 331 ? -7.043 -7.672 -9.703 1 93.38 331 PRO A C 1
ATOM 2390 O O . PRO A 1 331 ? -7.105 -7.5 -8.484 1 93.38 331 PRO A O 1
ATOM 2393 N N . CYS A 1 332 ? -7.82 -7.023 -10.578 1 93 332 CYS A N 1
ATOM 2394 C CA . CYS A 1 332 ? -8.867 -6.109 -10.133 1 93 332 CYS A CA 1
ATOM 2395 C C . CYS A 1 332 ? -10.055 -6.875 -9.562 1 93 332 CYS A C 1
ATOM 2397 O O . CYS A 1 332 ? -10.375 -7.969 -10.031 1 93 332 CYS A O 1
ATOM 2399 N N . ALA A 1 333 ? -10.672 -6.332 -8.547 1 91.19 333 ALA A N 1
ATOM 2400 C CA . ALA A 1 333 ? -11.867 -6.859 -7.895 1 91.19 333 ALA A CA 1
ATOM 2401 C C . ALA A 1 333 ? -12.781 -5.73 -7.434 1 91.19 333 ALA A C 1
ATOM 2403 O O . ALA A 1 333 ? -12.352 -4.582 -7.32 1 91.19 333 ALA A O 1
ATOM 2404 N N . PRO A 1 334 ? -14.055 -6.059 -7.27 1 90.5 334 PRO A N 1
ATOM 2405 C CA . PRO A 1 334 ? -14.922 -5.027 -6.695 1 90.5 334 PRO A CA 1
ATOM 2406 C C . PRO A 1 334 ? -14.414 -4.512 -5.352 1 90.5 334 PRO A C 1
ATOM 2408 O O . PRO A 1 334 ? -14 -5.301 -4.496 1 90.5 334 PRO A O 1
ATOM 2411 N N . MET A 1 335 ? -14.414 -3.227 -5.18 1 91.06 335 MET A N 1
ATOM 2412 C CA . MET A 1 335 ? -13.883 -2.6 -3.973 1 91.06 335 MET A CA 1
ATOM 2413 C C . MET A 1 335 ? -14.562 -3.158 -2.727 1 91.06 335 MET A C 1
ATOM 2415 O O . MET A 1 335 ? -13.938 -3.293 -1.677 1 91.06 335 MET A O 1
ATOM 2419 N N . SER A 1 336 ? -15.805 -3.496 -2.791 1 88.5 336 SER A N 1
ATOM 2420 C CA . SER A 1 336 ? -16.594 -3.986 -1.665 1 88.5 336 SER A CA 1
ATOM 2421 C C . SER A 1 336 ? -16.125 -5.363 -1.215 1 88.5 336 SER A C 1
ATOM 2423 O O . SER A 1 336 ? -16.438 -5.801 -0.105 1 88.5 336 SER A O 1
ATOM 2425 N N . SER A 1 337 ? -15.312 -6.016 -2.086 1 87.44 337 SER A N 1
ATOM 2426 C CA . SER A 1 337 ? -14.859 -7.363 -1.757 1 87.44 337 SER A CA 1
ATOM 2427 C C . SER A 1 337 ? -13.516 -7.332 -1.03 1 87.44 337 SER A C 1
ATOM 2429 O O . SER A 1 337 ? -13.016 -8.375 -0.597 1 87.44 337 SER A O 1
ATOM 2431 N N . CYS A 1 338 ? -12.898 -6.117 -0.835 1 89.69 338 CYS A N 1
ATOM 2432 C CA . CYS A 1 338 ? -11.578 -5.992 -0.225 1 89.69 338 CYS A CA 1
ATOM 2433 C C . CYS A 1 338 ? -11.688 -5.852 1.289 1 89.69 338 CYS A C 1
ATOM 2435 O O . CYS A 1 338 ? -11.586 -4.746 1.824 1 89.69 338 CYS A O 1
ATOM 2437 N N . ARG A 1 339 ? -11.719 -6.945 1.943 1 83.5 339 ARG A N 1
ATOM 2438 C CA . ARG A 1 339 ? -11.977 -6.969 3.379 1 83.5 339 ARG A CA 1
ATOM 2439 C C . ARG A 1 339 ? -10.781 -6.449 4.164 1 83.5 339 ARG A C 1
ATOM 2441 O O . ARG A 1 339 ? -10.938 -5.871 5.242 1 83.5 339 ARG A O 1
ATOM 2448 N N . CYS A 1 340 ? -9.617 -6.598 3.582 1 83.81 340 CYS A N 1
ATOM 2449 C CA . CYS A 1 340 ? -8.414 -6.188 4.293 1 83.81 340 CYS A CA 1
ATOM 2450 C C . CYS A 1 340 ? -7.867 -4.879 3.734 1 83.81 340 CYS A C 1
ATOM 2452 O O . CYS A 1 340 ? -6.73 -4.5 4.02 1 83.81 340 CYS A O 1
ATOM 2454 N N . GLY A 1 341 ? -8.68 -4.324 2.887 1 89.25 341 GLY A N 1
ATOM 2455 C CA . GLY A 1 341 ? -8.273 -3.033 2.357 1 89.25 341 GLY A CA 1
ATOM 2456 C C . GLY A 1 341 ? -7.82 -3.096 0.911 1 89.25 341 GLY A C 1
ATOM 2457 O O . GLY A 1 341 ? -7.773 -4.176 0.316 1 89.25 341 GLY A O 1
ATOM 2458 N N . VAL A 1 342 ? -7.52 -1.93 0.411 1 93.19 342 VAL A N 1
ATOM 2459 C CA . VAL A 1 342 ? -7.164 -1.813 -1 1 93.19 342 VAL A CA 1
ATOM 2460 C C . VAL A 1 342 ? -5.668 -1.534 -1.135 1 93.19 342 VAL A C 1
ATOM 2462 O O . VAL A 1 342 ? -5.051 -0.967 -0.229 1 93.19 342 VAL A O 1
ATOM 2465 N N . LEU A 1 343 ? -5.07 -2.025 -2.209 1 94.19 343 LEU A N 1
ATOM 2466 C CA . LEU A 1 343 ? -3.723 -1.598 -2.57 1 94.19 343 LEU A CA 1
ATOM 2467 C C . LEU A 1 343 ? -3.703 -0.119 -2.945 1 94.19 343 LEU A C 1
ATOM 2469 O O . LEU A 1 343 ? -4.445 0.312 -3.83 1 94.19 343 LEU A O 1
ATOM 2473 N N . PRO A 1 344 ? -2.873 0.654 -2.299 1 94.12 344 PRO A N 1
ATOM 2474 C CA . PRO A 1 344 ? -2.889 2.1 -2.541 1 94.12 344 PRO A CA 1
ATOM 2475 C C . PRO A 1 344 ? -2.764 2.451 -4.02 1 94.12 344 PRO A C 1
ATOM 2477 O O . PRO A 1 344 ? -1.883 1.932 -4.711 1 94.12 344 PRO A O 1
ATOM 2480 N N . GLY A 1 345 ? -3.738 3.338 -4.484 1 95 345 GLY A N 1
ATOM 2481 C CA . GLY A 1 345 ? -3.715 3.861 -5.84 1 95 345 GLY A CA 1
ATOM 2482 C C . GLY A 1 345 ? -4.23 2.875 -6.867 1 95 345 GLY A C 1
ATOM 2483 O O . GLY A 1 345 ? -4.266 3.176 -8.062 1 95 345 GLY A O 1
ATOM 2484 N N . SER A 1 346 ? -4.723 1.705 -6.434 1 94.94 346 SER A N 1
ATOM 2485 C CA . SER A 1 346 ? -5.016 0.629 -7.375 1 94.94 346 SER A CA 1
ATOM 2486 C C . SER A 1 346 ? -6.293 0.908 -8.156 1 94.94 346 SER A C 1
ATOM 2488 O O . SER A 1 346 ? -6.527 0.312 -9.211 1 94.94 346 SER A O 1
ATOM 2490 N N . ALA A 1 347 ? -7.129 1.84 -7.633 1 94.44 347 ALA A N 1
ATOM 2491 C CA . ALA A 1 347 ? -8.352 2.186 -8.352 1 94.44 347 ALA A CA 1
ATOM 2492 C C . ALA A 1 347 ? -8.031 2.883 -9.672 1 94.44 347 ALA A C 1
ATOM 2494 O O . ALA A 1 347 ? -8.875 2.957 -10.562 1 94.44 347 ALA A O 1
ATOM 2495 N N . ASN A 1 348 ? -6.805 3.357 -9.797 1 90.69 348 ASN A N 1
ATOM 2496 C CA . ASN A 1 348 ? -6.391 4.039 -11.023 1 90.69 348 ASN A CA 1
ATOM 2497 C C . ASN A 1 348 ? -6.098 3.047 -12.141 1 90.69 348 ASN A C 1
ATOM 2499 O O . ASN A 1 348 ? -5.984 3.436 -13.305 1 90.69 348 ASN A O 1
ATOM 2503 N N . PHE A 1 349 ? -5.996 1.71 -11.797 1 91.12 349 PHE A N 1
ATOM 2504 C CA . PHE A 1 349 ? -5.688 0.659 -12.758 1 91.12 349 PHE A CA 1
ATOM 2505 C C . PHE A 1 349 ? -6.953 -0.091 -13.164 1 91.12 349 PHE A C 1
ATOM 2507 O O . PHE A 1 349 ? -6.926 -0.916 -14.078 1 91.12 349 PHE A O 1
ATOM 2514 N N . CYS A 1 350 ? -8.039 0.121 -12.43 1 93.25 350 CYS A N 1
ATOM 2515 C CA . CYS A 1 350 ? -9.195 -0.754 -12.547 1 93.25 350 CYS A CA 1
ATOM 2516 C C . CYS A 1 350 ? -10.43 0.029 -12.984 1 93.25 350 CYS A C 1
ATOM 2518 O O . CYS A 1 350 ? -10.422 1.261 -12.977 1 93.25 350 CYS A O 1
ATOM 2520 N N . ALA A 1 351 ? -11.422 -0.66 -13.43 1 90.44 351 ALA A N 1
ATOM 2521 C CA . ALA A 1 351 ? -12.695 -0.045 -13.797 1 90.44 351 ALA A CA 1
ATOM 2522 C C . ALA A 1 351 ? -13.359 0.609 -12.594 1 90.44 351 ALA A C 1
ATOM 2524 O O . ALA A 1 351 ? -12.844 0.528 -11.477 1 90.44 351 ALA A O 1
ATOM 2525 N N . ALA A 1 352 ? -14.422 1.302 -12.836 1 89 352 ALA A N 1
ATOM 2526 C CA . ALA A 1 352 ? -15.117 2.033 -11.781 1 89 352 ALA A CA 1
ATOM 2527 C C . ALA A 1 352 ? -15.492 1.108 -10.633 1 89 352 ALA A C 1
ATOM 2529 O O . ALA A 1 352 ? -15.938 -0.022 -10.852 1 89 352 ALA A O 1
ATOM 2530 N N . ARG A 1 353 ? -15.328 1.552 -9.406 1 89.81 353 ARG A N 1
ATOM 2531 C CA . ARG A 1 353 ? -15.703 0.878 -8.164 1 89.81 353 ARG A CA 1
ATOM 2532 C C . ARG A 1 353 ? -14.922 -0.416 -7.984 1 89.81 353 ARG A C 1
ATOM 2534 O O . ARG A 1 353 ? -15.383 -1.344 -7.32 1 89.81 353 ARG A O 1
ATOM 2541 N N . SER A 1 354 ? -13.789 -0.532 -8.711 1 93.06 354 SER A N 1
ATOM 2542 C CA . SER A 1 354 ? -12.914 -1.688 -8.57 1 93.06 354 SER A CA 1
ATOM 2543 C C . SER A 1 354 ? -11.5 -1.267 -8.18 1 93.06 354 SER A C 1
ATOM 2545 O O . SER A 1 354 ? -11.125 -0.105 -8.352 1 93.06 354 SER A O 1
ATOM 2547 N N . CYS A 1 355 ? -10.875 -2.137 -7.559 1 94.88 355 CYS A N 1
ATOM 2548 C CA . CYS A 1 355 ? -9.492 -1.932 -7.129 1 94.88 355 CYS A CA 1
ATOM 2549 C C . CYS A 1 355 ? -8.773 -3.264 -6.945 1 94.88 355 CYS A C 1
ATOM 2551 O O . CYS A 1 355 ? -9.289 -4.309 -7.344 1 94.88 355 CYS A O 1
ATOM 2553 N N . ILE A 1 356 ? -7.559 -3.193 -6.59 1 94.62 356 ILE A N 1
ATOM 2554 C CA . ILE A 1 356 ? -6.805 -4.383 -6.207 1 94.62 356 ILE A CA 1
ATOM 2555 C C . ILE A 1 356 ? -6.805 -4.523 -4.688 1 94.62 356 ILE A C 1
ATOM 2557 O O . ILE A 1 356 ? -6.512 -3.568 -3.967 1 94.62 356 ILE A O 1
ATOM 2561 N N . CYS A 1 357 ? -7.215 -5.699 -4.262 1 91.56 357 CYS A N 1
ATOM 2562 C CA . CYS A 1 357 ? -7.332 -5.926 -2.824 1 91.56 357 CYS A CA 1
ATOM 2563 C C . CYS A 1 357 ? -5.965 -6.207 -2.207 1 91.56 357 CYS A C 1
ATOM 2565 O O . CYS A 1 357 ? -5.137 -6.891 -2.809 1 91.56 357 CYS A O 1
ATOM 2567 N N . HIS A 1 358 ? -5.812 -5.574 -1.097 1 85.12 358 HIS A N 1
ATOM 2568 C CA . HIS A 1 358 ? -4.641 -5.922 -0.302 1 85.12 358 HIS A CA 1
ATOM 2569 C C . HIS A 1 358 ? -4.762 -7.324 0.278 1 85.12 358 HIS A C 1
ATOM 2571 O O . HIS A 1 358 ? -5.852 -7.75 0.668 1 85.12 358 HIS A O 1
ATOM 2577 N N . ASP A 1 359 ? -3.572 -8.078 0.21 1 72.19 359 ASP A N 1
ATOM 2578 C CA . ASP A 1 359 ? -3.545 -9.398 0.83 1 72.19 359 ASP A CA 1
ATOM 2579 C C . ASP A 1 359 ? -3.621 -9.289 2.352 1 72.19 359 ASP A C 1
ATOM 2581 O O . ASP A 1 359 ? -2.887 -8.508 2.961 1 72.19 359 ASP A O 1
ATOM 2585 N N . CYS A 1 360 ? -4.559 -9.953 2.967 1 70.19 360 CYS A N 1
ATOM 2586 C CA . CYS A 1 360 ? -4.793 -9.867 4.406 1 70.19 360 CYS A CA 1
ATOM 2587 C C . CYS A 1 360 ? -3.557 -10.305 5.184 1 70.19 360 CYS A C 1
ATOM 2589 O O . CYS A 1 360 ? -3.426 -10 6.371 1 70.19 360 CYS A O 1
ATOM 2591 N N . VAL A 1 361 ? -2.758 -11.141 4.484 1 58.06 361 VAL A N 1
ATOM 2592 C CA . VAL A 1 361 ? -1.571 -11.602 5.195 1 58.06 361 VAL A CA 1
ATOM 2593 C C . VAL A 1 361 ? -0.648 -10.422 5.488 1 58.06 361 VAL A C 1
ATOM 2595 O O . VAL A 1 361 ? 0.116 -10.453 6.457 1 58.06 361 VAL A O 1
ATOM 2598 N N . PHE A 1 362 ? -0.736 -9.477 4.527 1 44.41 362 PHE A N 1
ATOM 2599 C CA . PHE A 1 362 ? 0.04 -8.273 4.801 1 44.41 362 PHE A CA 1
ATOM 2600 C C . PHE A 1 362 ? -0.637 -7.426 5.867 1 44.41 362 PHE A C 1
ATOM 2602 O O . PHE A 1 362 ? -1.489 -6.59 5.559 1 44.41 362 PHE A O 1
ATOM 2609 N N . ASP A 1 363 ? -1.172 -8.156 6.938 1 44.41 363 ASP A N 1
ATOM 2610 C CA . ASP A 1 363 ? -1.993 -7.516 7.961 1 44.41 363 ASP A CA 1
ATOM 2611 C C . ASP A 1 363 ? -1.485 -6.109 8.273 1 44.41 363 ASP A C 1
ATOM 2613 O O . ASP A 1 363 ? -0.372 -5.941 8.773 1 44.41 363 ASP A O 1
ATOM 2617 N N . LEU A 1 364 ? -1.803 -5.238 7.527 1 38.09 364 LEU A N 1
ATOM 2618 C CA . LEU A 1 364 ? -1.721 -3.945 8.195 1 38.09 364 LEU A CA 1
ATOM 2619 C C . LEU A 1 364 ? -2.309 -4.02 9.602 1 38.09 364 LEU A C 1
ATOM 2621 O O . LEU A 1 364 ? -3.432 -4.496 9.781 1 38.09 364 LEU A O 1
ATOM 2625 N N . ASN A 1 365 ? -1.52 -4.586 10.594 1 34.41 365 ASN A N 1
ATOM 2626 C CA . ASN A 1 365 ? -1.875 -4.844 11.984 1 34.41 365 ASN A CA 1
ATOM 2627 C C . ASN A 1 365 ? -3.08 -4.016 12.414 1 34.41 365 ASN A C 1
ATOM 2629 O O . ASN A 1 365 ? -2.928 -2.873 12.852 1 34.41 365 ASN A O 1
ATOM 2633 N N . VAL A 1 366 ? -4.094 -4.129 11.781 1 32.25 366 VAL A N 1
ATOM 2634 C CA . VAL A 1 366 ? -5.258 -3.664 12.523 1 32.25 366 VAL A CA 1
ATOM 2635 C C . VAL A 1 366 ? -5.531 -4.598 13.695 1 32.25 366 VAL A C 1
ATOM 2637 O O . VAL A 1 366 ? -5.926 -5.75 13.5 1 32.25 366 VAL A O 1
ATOM 2640 N N . ALA A 1 367 ? -4.746 -4.551 14.766 1 31.62 367 ALA A N 1
ATOM 2641 C CA . ALA A 1 367 ? -5.18 -5.242 15.977 1 31.62 367 ALA A CA 1
ATOM 2642 C C . ALA A 1 367 ? -6.691 -5.121 16.156 1 31.62 367 ALA A C 1
ATOM 2644 O O . ALA A 1 367 ? -7.215 -4.016 16.312 1 31.62 367 ALA A O 1
ATOM 2645 N N . ARG A 1 368 ? -7.5 -6.02 15.625 1 31.88 368 ARG A N 1
ATOM 2646 C CA . ARG A 1 368 ? -8.867 -6.016 16.125 1 31.88 368 ARG A CA 1
ATOM 2647 C C . ARG A 1 368 ? -8.891 -5.992 17.656 1 31.88 368 ARG A C 1
ATOM 2649 O O . ARG A 1 368 ? -8.211 -6.789 18.297 1 31.88 368 ARG A O 1
ATOM 2656 N N . PRO A 1 369 ? -9.312 -4.828 18.234 1 29.7 369 PRO A N 1
ATOM 2657 C CA . PRO A 1 369 ? -9.469 -5.004 19.672 1 29.7 369 PRO A CA 1
ATOM 2658 C C . PRO A 1 369 ? -10.211 -6.289 20.031 1 29.7 369 PRO A C 1
ATOM 2660 O O . PRO A 1 369 ? -11.18 -6.66 19.359 1 29.7 369 PRO A O 1
ATOM 2663 N N . ASN A 1 370 ? -9.484 -7.301 20.328 1 27.44 370 ASN A N 1
ATOM 2664 C CA . ASN A 1 370 ? -10.273 -8.25 21.094 1 27.44 370 ASN A CA 1
ATOM 2665 C C . ASN A 1 370 ? -11.297 -7.539 21.984 1 27.44 370 ASN A C 1
ATOM 2667 O O . ASN A 1 370 ? -10.922 -6.793 22.891 1 27.44 370 ASN A O 1
ATOM 2671 N N . ALA A 1 371 ? -12.328 -7.047 21.375 1 28.16 371 ALA A N 1
ATOM 2672 C CA . ALA A 1 371 ? -13.461 -6.684 22.234 1 28.16 371 ALA A CA 1
ATOM 2673 C C . ALA A 1 371 ? -13.586 -7.645 23.406 1 28.16 371 ALA A C 1
ATOM 2675 O O . ALA A 1 371 ? -14.117 -8.75 23.266 1 28.16 371 ALA A O 1
ATOM 2676 N N . SER A 1 372 ? -12.633 -7.816 24.156 1 26.14 372 SER A N 1
ATOM 2677 C CA . SER A 1 372 ? -13.062 -8.391 25.438 1 26.14 372 SER A CA 1
ATOM 2678 C C . SER A 1 372 ? -14.172 -7.555 26.062 1 26.14 372 SER A C 1
ATOM 2680 O O . SER A 1 372 ? -13.961 -6.387 26.406 1 26.14 372 SER A O 1
ATOM 2682 N N . VAL A 1 373 ? -15.398 -7.691 25.531 1 28.44 373 VAL A N 1
ATOM 2683 C CA . VAL A 1 373 ? -16.578 -7.27 26.281 1 28.44 373 VAL A CA 1
ATOM 2684 C C . VAL A 1 373 ? -16.297 -7.348 27.781 1 28.44 373 VAL A C 1
ATOM 2686 O O . VAL A 1 373 ? -16.031 -8.43 28.312 1 28.44 373 VAL A O 1
ATOM 2689 N N . LEU A 1 374 ? -15.633 -6.309 28.125 1 27.91 374 LEU A N 1
ATOM 2690 C CA . LEU A 1 374 ? -15.711 -6.25 29.578 1 27.91 374 LEU A CA 1
ATOM 2691 C C . LEU A 1 374 ? -17.125 -6.562 30.062 1 27.91 374 LEU A C 1
ATOM 2693 O O . LEU A 1 374 ? -18.109 -6.047 29.516 1 27.91 374 LEU A O 1
ATOM 2697 N N . PRO A 1 375 ? -17.312 -7.715 30.516 1 27.98 375 PRO A N 1
ATOM 2698 C CA . PRO A 1 375 ? -18.656 -7.898 31.078 1 27.98 375 PRO A CA 1
ATOM 2699 C C . PRO A 1 375 ? -19.141 -6.664 31.828 1 27.98 375 PRO A C 1
ATOM 2701 O O . PRO A 1 375 ? -18.375 -6.02 32.562 1 27.98 375 PRO A O 1
ATOM 2704 N N . ALA A 1 376 ? -19.953 -5.852 31.172 1 26.8 376 ALA A N 1
ATOM 2705 C CA . ALA A 1 376 ? -20.672 -4.816 31.906 1 26.8 376 ALA A CA 1
ATOM 2706 C C . ALA A 1 376 ? -20.891 -5.227 33.375 1 26.8 376 ALA A C 1
ATOM 2708 O O . ALA A 1 376 ? -21.344 -6.344 33.625 1 26.8 376 ALA A O 1
ATOM 2709 N N . LYS A 1 377 ? -20.156 -4.52 34.125 1 29.69 377 LYS A N 1
ATOM 2710 C CA . LYS A 1 377 ? -20.328 -4.641 35.562 1 29.69 377 LYS A CA 1
ATOM 2711 C C . LYS A 1 377 ? -21.797 -4.617 35.969 1 29.69 377 LYS A C 1
ATOM 2713 O O . LYS A 1 377 ? -22.469 -3.604 35.781 1 29.69 377 LYS A O 1
ATOM 2718 N N . SER A 1 378 ? -22.516 -5.707 35.656 1 28.53 378 SER A N 1
ATOM 2719 C CA . SER A 1 378 ? -23.797 -5.793 36.344 1 28.53 378 SER A CA 1
ATOM 2720 C C . SER A 1 378 ? -23.719 -5.188 37.75 1 28.53 378 SER A C 1
ATOM 2722 O O . SER A 1 378 ? -22.688 -5.309 38.438 1 28.53 378 SER A O 1
ATOM 2724 N N . GLY A 1 379 ? -24.156 -3.961 37.875 1 29.91 379 GLY A N 1
ATOM 2725 C CA . GLY A 1 379 ? -24.359 -3.318 39.156 1 29.91 379 GLY A CA 1
ATOM 2726 C C . GLY A 1 379 ? -24.531 -4.305 40.281 1 29.91 379 GLY A C 1
ATOM 2727 O O . GLY A 1 379 ? -25.406 -5.18 40.219 1 29.91 379 GLY A O 1
ATOM 2728 N N . GLY A 1 380 ? -23.375 -4.621 40.812 1 30.42 380 GLY A N 1
ATOM 2729 C CA . GLY A 1 380 ? -23.094 -5.523 41.906 1 30.42 380 GLY A CA 1
ATOM 2730 C C . GLY A 1 380 ? -24.016 -5.309 43.125 1 30.42 380 GLY A C 1
ATOM 2731 O O . GLY A 1 380 ? -23.578 -4.785 44.156 1 30.42 380 GLY A O 1
ATOM 2732 N N . ARG A 1 381 ? -25.125 -4.676 42.844 1 32.22 381 ARG A N 1
ATOM 2733 C CA . ARG A 1 381 ? -25.906 -4.5 44.062 1 32.22 381 ARG A CA 1
ATOM 2734 C C . ARG A 1 381 ? -25.969 -5.793 44.875 1 32.22 381 ARG A C 1
ATOM 2736 O O . ARG A 1 381 ? -26.328 -5.777 46.062 1 32.22 381 ARG A O 1
ATOM 2743 N N . SER A 1 382 ? -25.828 -6.836 43.969 1 31.98 382 SER A N 1
ATOM 2744 C CA . SER A 1 382 ? -26.438 -8.023 44.594 1 31.98 382 SER A CA 1
ATOM 2745 C C . SER A 1 382 ? -25.453 -8.711 45.531 1 31.98 382 SER A C 1
ATOM 2747 O O . SER A 1 382 ? -25.75 -9.789 46.062 1 31.98 382 SER A O 1
ATOM 2749 N N . ARG A 1 383 ? -24.25 -8.227 45.469 1 34.06 383 ARG A N 1
ATOM 2750 C CA . ARG A 1 383 ? -23.25 -9.023 46.188 1 34.06 383 ARG A CA 1
ATOM 2751 C C . ARG A 1 383 ? -23.422 -8.938 47.688 1 34.06 383 ARG A C 1
ATOM 2753 O O . ARG A 1 383 ? -22.734 -9.625 48.438 1 34.06 383 ARG A O 1
ATOM 2760 N N . ARG A 1 384 ? -23.969 -7.777 48 1 36.41 384 ARG A N 1
ATOM 2761 C CA . ARG A 1 384 ? -24.25 -7.559 49.406 1 36.41 384 ARG A CA 1
ATOM 2762 C C . ARG A 1 384 ? -25.125 -8.672 49.969 1 36.41 384 ARG A C 1
ATOM 2764 O O . ARG A 1 384 ? -24.984 -9.039 51.156 1 36.41 384 ARG A O 1
ATOM 2771 N N . THR A 1 385 ? -25.906 -9.117 48.938 1 36.69 385 THR A N 1
ATOM 2772 C CA . THR A 1 385 ? -26.828 -10.172 49.375 1 36.69 385 THR A CA 1
ATOM 2773 C C . THR A 1 385 ? -26.109 -11.516 49.438 1 36.69 385 THR A C 1
ATOM 2775 O O . THR A 1 385 ? -26.547 -12.422 50.156 1 36.69 385 THR A O 1
ATOM 2778 N N . MET A 1 386 ? -25.031 -11.508 48.656 1 37.06 386 MET A N 1
ATOM 2779 C CA . MET A 1 386 ? -24.312 -12.789 48.625 1 37.06 386 MET A CA 1
ATOM 2780 C C . MET A 1 386 ? -23.469 -12.977 49.875 1 37.06 386 MET A C 1
ATOM 2782 O O . MET A 1 386 ? -23.359 -14.086 50.406 1 37.06 386 MET A O 1
ATOM 2786 N N . TRP A 1 387 ? -22.812 -11.875 50.219 1 41.19 387 TRP A N 1
ATOM 2787 C CA . TRP A 1 387 ? -22.047 -11.93 51.469 1 41.19 387 TRP A CA 1
ATOM 2788 C C . TRP A 1 387 ? -22.953 -12.242 52.656 1 41.19 387 TRP A C 1
ATOM 2790 O O . TRP A 1 387 ? -22.531 -12.93 53.594 1 41.19 387 TRP A O 1
ATOM 2800 N N . ILE A 1 388 ? -24.156 -11.703 52.531 1 42.88 388 ILE A N 1
ATOM 2801 C CA . ILE A 1 388 ? -25.172 -12.008 53.531 1 42.88 388 ILE A CA 1
ATOM 2802 C C . ILE A 1 388 ? -25.562 -13.484 53.406 1 42.88 388 ILE A C 1
ATOM 2804 O O . ILE A 1 388 ? -25.75 -14.148 54.438 1 42.88 388 ILE A O 1
ATOM 2808 N N . ALA A 1 389 ? -25.516 -13.969 52.156 1 43.44 389 ALA A N 1
ATOM 2809 C CA . ALA A 1 389 ? -25.859 -15.383 51.969 1 43.44 389 ALA A CA 1
ATOM 2810 C C . ALA A 1 389 ? -24.719 -16.281 52.438 1 43.44 389 ALA A C 1
ATOM 2812 O O . ALA A 1 389 ? -24.969 -17.328 53.062 1 43.44 389 ALA A O 1
ATOM 2813 N N . ILE A 1 390 ? -23.516 -15.82 52.188 1 48.41 390 ILE A N 1
ATOM 2814 C CA . ILE A 1 390 ? -22.391 -16.609 52.625 1 48.41 390 ILE A CA 1
ATOM 2815 C C . ILE A 1 390 ? -22.266 -16.516 54.156 1 48.41 390 ILE A C 1
ATOM 2817 O O . ILE A 1 390 ? -22.016 -17.516 54.844 1 48.41 390 ILE A O 1
ATOM 2821 N N . ALA A 1 391 ? -22.531 -15.297 54.656 1 47.25 391 ALA A N 1
ATOM 2822 C CA . ALA A 1 391 ? -22.547 -15.117 56.094 1 47.25 391 ALA A CA 1
ATOM 2823 C C . ALA A 1 391 ? -23.688 -15.906 56.75 1 47.25 391 ALA A C 1
ATOM 2825 O O . ALA A 1 391 ? -23.516 -16.5 57.812 1 47.25 391 ALA A O 1
ATOM 2826 N N . ALA A 1 392 ? -24.875 -15.906 56 1 47.66 392 ALA A N 1
ATOM 2827 C CA . ALA A 1 392 ? -26.016 -16.703 56.469 1 47.66 392 ALA A CA 1
ATOM 2828 C C . ALA A 1 392 ? -25.719 -18.188 56.344 1 47.66 392 ALA A C 1
ATOM 2830 O O . ALA A 1 392 ? -26.094 -18.984 57.219 1 47.66 392 ALA A O 1
ATOM 2831 N N . ALA A 1 393 ? -25.016 -18.531 55.25 1 51.03 393 ALA A N 1
ATOM 2832 C CA . ALA A 1 393 ? -24.625 -19.938 55.094 1 51.03 393 ALA A CA 1
ATOM 2833 C C . ALA A 1 393 ? -23.578 -20.344 56.125 1 51.03 393 ALA A C 1
ATOM 2835 O O . ALA A 1 393 ? -23.641 -21.438 56.688 1 51.03 393 ALA A O 1
ATOM 2836 N N . ALA A 1 394 ? -22.641 -19.359 56.406 1 51.81 394 ALA A N 1
ATOM 2837 C CA . ALA A 1 394 ? -21.625 -19.625 57.438 1 51.81 394 ALA A CA 1
ATOM 2838 C C . ALA A 1 394 ? -22.266 -19.688 58.812 1 51.81 394 ALA A C 1
ATOM 2840 O O . ALA A 1 394 ? -21.891 -20.531 59.656 1 51.81 394 ALA A O 1
ATOM 2841 N N . ALA A 1 395 ? -23.312 -18.75 59 1 53.06 395 ALA A N 1
ATOM 2842 C CA . ALA A 1 395 ? -24.062 -18.797 60.25 1 53.06 395 ALA A CA 1
ATOM 2843 C C . ALA A 1 395 ? -24.875 -20.078 60.375 1 53.06 395 ALA A C 1
ATOM 2845 O O . ALA A 1 395 ? -24.969 -20.672 61.438 1 53.06 395 ALA A O 1
ATOM 2846 N N . GLY A 1 396 ? -25.406 -20.484 59.156 1 49.97 396 GLY A N 1
ATOM 2847 C CA . GLY A 1 396 ? -26.094 -21.75 59.125 1 49.97 396 GLY A CA 1
ATOM 2848 C C . GLY A 1 396 ? -25.188 -22.938 59.438 1 49.97 396 GLY A C 1
ATOM 2849 O O . GLY A 1 396 ? -25.594 -23.875 60.125 1 49.97 396 GLY A O 1
ATOM 2850 N N . PHE A 1 397 ? -23.969 -22.828 58.844 1 57.75 397 PHE A N 1
ATOM 2851 C CA . PHE A 1 397 ? -23.016 -23.906 59.094 1 57.75 397 PHE A CA 1
ATOM 2852 C C . PHE A 1 397 ? -22.594 -23.922 60.562 1 57.75 397 PHE A C 1
ATOM 2854 O O . PHE A 1 397 ? -22.422 -25 61.156 1 57.75 397 PHE A O 1
ATOM 2861 N N . LEU A 1 398 ? -22.453 -22.672 61.188 1 57.31 398 LEU A N 1
ATOM 2862 C CA . LEU A 1 398 ? -22.109 -22.609 62.594 1 57.31 398 LEU A CA 1
ATOM 2863 C C . LEU A 1 398 ? -23.25 -23.172 63.438 1 57.31 398 LEU A C 1
ATOM 2865 O O . LEU A 1 398 ? -23 -23.891 64.438 1 57.31 398 LEU A O 1
ATOM 2869 N N . VAL A 1 399 ? -24.531 -22.859 62.938 1 58.69 399 VAL A N 1
ATOM 2870 C CA . VAL A 1 399 ? -25.688 -23.391 63.656 1 58.69 399 VAL A CA 1
ATOM 2871 C C . VAL A 1 399 ? -25.75 -24.906 63.5 1 58.69 399 VAL A C 1
ATOM 2873 O O . VAL A 1 399 ? -26.031 -25.625 64.5 1 58.69 399 VAL A O 1
ATOM 2876 N N . LEU A 1 400 ? -25.344 -25.375 62.281 1 59.88 400 LEU A N 1
ATOM 2877 C CA . LEU A 1 400 ? -25.344 -26.812 62.062 1 59.88 400 LEU A CA 1
ATOM 2878 C C . LEU A 1 400 ? -24.234 -27.484 62.875 1 59.88 400 LEU A C 1
ATOM 2880 O O . LEU A 1 400 ? -24.438 -28.562 63.438 1 59.88 400 LEU A O 1
ATOM 2884 N N . LEU A 1 401 ? -23.141 -26.781 62.969 1 62.78 401 LEU A N 1
ATOM 2885 C CA . LEU A 1 401 ? -22.031 -27.328 63.75 1 62.78 401 LEU A CA 1
ATOM 2886 C C . LEU A 1 401 ? -22.359 -27.359 65.25 1 62.78 401 LEU A C 1
ATOM 2888 O O . LEU A 1 401 ? -22.062 -28.344 65.938 1 62.78 401 LEU A O 1
ATOM 2892 N N . VAL A 1 402 ? -23.078 -26.219 65.75 1 64.25 402 VAL A N 1
ATOM 2893 C CA . VAL A 1 402 ? -23.484 -26.203 67.125 1 64.25 402 VAL A CA 1
ATOM 2894 C C . VAL A 1 402 ? -24.547 -27.25 67.375 1 64.25 402 VAL A C 1
ATOM 2896 O O . VAL A 1 402 ? -24.531 -27.953 68.375 1 64.25 402 VAL A O 1
ATOM 2899 N N . ALA A 1 403 ? -25.484 -27.422 66.312 1 64.31 403 ALA A N 1
ATOM 2900 C CA . ALA A 1 403 ? -26.531 -28.438 66.438 1 64.31 403 ALA A CA 1
ATOM 2901 C C . ALA A 1 403 ? -25.938 -29.844 66.438 1 64.31 403 ALA A C 1
ATOM 2903 O O . ALA A 1 403 ? -26.375 -30.703 67.25 1 64.31 403 ALA A O 1
ATOM 2904 N N . LEU A 1 404 ? -24.922 -30.016 65.625 1 64.31 404 LEU A N 1
ATOM 2905 C CA . LEU A 1 404 ? -24.25 -31.312 65.562 1 64.31 404 LEU A CA 1
ATOM 2906 C C . LEU A 1 404 ? -23.516 -31.578 66.875 1 64.31 404 LEU A C 1
ATOM 2908 O O . LEU A 1 404 ? -23.562 -32.688 67.375 1 64.31 404 LEU A O 1
ATOM 2912 N N . GLN A 1 405 ? -22.906 -30.453 67.438 1 62.75 405 GLN A N 1
ATOM 2913 C CA . GLN A 1 405 ? -22.234 -30.609 68.688 1 62.75 405 GLN A CA 1
ATOM 2914 C C . GLN A 1 405 ? -23.234 -30.922 69.812 1 62.75 405 GLN A C 1
ATOM 2916 O O . GLN A 1 405 ? -22.969 -31.766 70.688 1 62.75 405 GLN A O 1
ATOM 2921 N N . LEU A 1 406 ? -24.422 -30.25 69.75 1 63.41 406 LEU A N 1
ATOM 2922 C CA . LEU A 1 406 ? -25.453 -30.516 70.75 1 63.41 406 LEU A CA 1
ATOM 2923 C C . LEU A 1 406 ? -26.016 -31.922 70.625 1 63.41 406 LEU A C 1
ATOM 2925 O O . LEU A 1 406 ? -26.266 -32.594 71.625 1 63.41 406 LEU A O 1
ATOM 2929 N N . ALA A 1 407 ? -26.125 -32.312 69.312 1 64.69 407 ALA A N 1
ATOM 2930 C CA . ALA A 1 407 ? -26.625 -33.688 69.062 1 64.69 407 ALA A CA 1
ATOM 2931 C C . ALA A 1 407 ? -25.625 -34.719 69.562 1 64.69 407 ALA A C 1
ATOM 2933 O O . ALA A 1 407 ?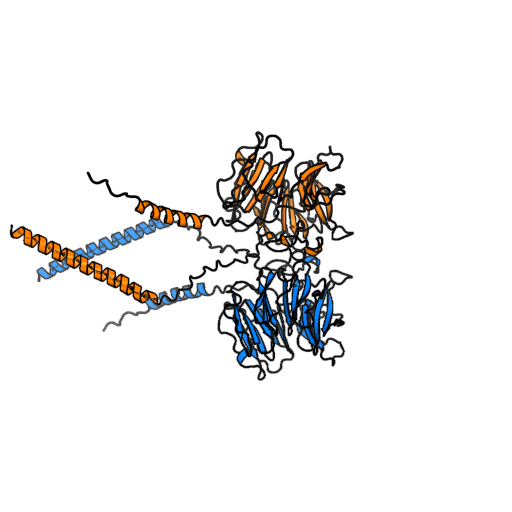 -26.031 -35.719 70.188 1 64.69 407 ALA A O 1
ATOM 2934 N N . LEU A 1 408 ? -24.359 -34.406 69.312 1 62.25 408 LEU A N 1
ATOM 2935 C CA . LEU A 1 408 ? -23.344 -35.312 69.812 1 62.25 408 LEU A CA 1
ATOM 2936 C C . LEU A 1 408 ? -23.328 -35.344 71.312 1 62.25 408 LEU A C 1
ATOM 2938 O O . LEU A 1 408 ? -23.188 -36.438 71.938 1 62.25 408 LEU A O 1
ATOM 2942 N N . LEU A 1 409 ? -23.516 -34.125 72 1 60.47 409 LEU A N 1
ATOM 2943 C CA . LEU A 1 409 ? -23.562 -34.094 73.438 1 60.47 409 LEU A CA 1
ATOM 2944 C C . LEU A 1 409 ? -24.766 -34.844 73.938 1 60.47 409 LEU A C 1
ATOM 2946 O O . LEU A 1 409 ? -24.672 -35.594 74.938 1 60.47 409 LEU A O 1
ATOM 2950 N N . LEU A 1 410 ? -25.922 -34.719 73.25 1 58.78 410 LEU A N 1
ATOM 2951 C CA . LEU A 1 410 ? -27.109 -35.438 73.688 1 58.78 410 LEU A CA 1
ATOM 2952 C C . LEU A 1 410 ? -26.953 -36.938 73.438 1 58.78 410 LEU A C 1
ATOM 2954 O O . LEU A 1 410 ? -27.438 -37.719 74.25 1 58.78 410 LEU A O 1
ATOM 2958 N N . TRP A 1 411 ? -26.234 -37.281 72.375 1 57.66 411 TRP A N 1
ATOM 2959 C CA . TRP A 1 411 ? -25.969 -38.688 72.125 1 57.66 411 TRP A CA 1
ATOM 2960 C C . TRP A 1 411 ? -25.094 -39.281 73.25 1 57.66 411 TRP A C 1
ATOM 2962 O O . TRP A 1 411 ? -25.359 -40.375 73.75 1 57.66 411 TRP A O 1
ATOM 2972 N N . CYS A 1 412 ? -24.109 -38.469 73.625 1 54.5 412 CYS A N 1
ATOM 2973 C CA . CYS A 1 412 ? -23.25 -38.938 74.75 1 54.5 412 CYS A CA 1
ATOM 2974 C C . CYS A 1 412 ? -24.031 -39.125 76 1 54.5 412 CYS A C 1
ATOM 2976 O O . CYS A 1 412 ? -23.781 -40.031 76.812 1 54.5 412 CYS A O 1
ATOM 2978 N N . ARG A 1 413 ? -24.953 -38.188 76.25 1 53.56 413 ARG A N 1
ATOM 2979 C CA . ARG A 1 413 ? -25.703 -38.281 77.5 1 53.56 413 ARG A CA 1
ATOM 2980 C C . ARG A 1 413 ? -26.641 -39.5 77.5 1 53.56 413 ARG A C 1
ATOM 2982 O O . ARG A 1 413 ? -26.906 -40.094 78.562 1 53.56 413 ARG A O 1
ATOM 2989 N N . ARG A 1 414 ? -27.156 -39.75 76.25 1 52.72 414 ARG A N 1
ATOM 2990 C CA . ARG A 1 414 ? -28.094 -40.875 76.25 1 52.72 414 ARG A CA 1
ATOM 2991 C C . ARG A 1 414 ? -27.359 -42.219 76.438 1 52.72 414 ARG A C 1
ATOM 2993 O O . ARG A 1 414 ? -27.953 -43.188 76.938 1 52.72 414 ARG A O 1
ATOM 3000 N N . ARG A 1 415 ? -26.156 -42.312 76 1 54.22 415 ARG A N 1
ATOM 3001 C CA . ARG A 1 415 ? -25.484 -43.594 76.25 1 54.22 415 ARG A CA 1
ATOM 3002 C C . ARG A 1 415 ? -25.203 -43.812 77.75 1 54.22 415 ARG A C 1
ATOM 3004 O O . ARG A 1 415 ? -24.922 -44.938 78.188 1 54.22 415 ARG A O 1
ATOM 3011 N N . ARG A 1 416 ? -25.094 -42.656 78.5 1 52.5 416 ARG A N 1
ATOM 3012 C CA . ARG A 1 416 ? -24.828 -42.938 79.938 1 52.5 416 ARG A CA 1
ATOM 3013 C C . ARG A 1 416 ? -26.031 -43.562 80.625 1 52.5 416 ARG A C 1
ATOM 3015 O O . ARG A 1 416 ? -25.906 -44.156 81.688 1 52.5 416 ARG A O 1
ATOM 3022 N N . ARG A 1 417 ? -27.25 -43.094 80.062 1 48.5 417 ARG A N 1
ATOM 3023 C CA . ARG A 1 417 ? -28.328 -43.625 80.875 1 48.5 417 ARG A CA 1
ATOM 3024 C C . ARG A 1 417 ? -28.609 -45.094 80.562 1 48.5 417 ARG A C 1
ATOM 3026 O O . ARG A 1 417 ? -29.344 -45.781 81.312 1 48.5 417 ARG A O 1
ATOM 3033 N N . ARG A 1 418 ? -28.203 -45.594 79.438 1 39.44 418 ARG A N 1
ATOM 3034 C CA . ARG A 1 418 ? -28.406 -47.062 79.5 1 39.44 418 ARG A CA 1
ATOM 3035 C C . ARG A 1 418 ? -27.297 -47.719 80.25 1 39.44 418 ARG A C 1
ATOM 3037 O O . ARG A 1 418 ? -26.125 -47.406 80.125 1 39.44 418 ARG A O 1
ATOM 3044 N N . MET B 1 1 ? 50.406 -1.588 69.438 1 30.61 1 MET B N 1
ATOM 3045 C CA . MET B 1 1 ? 49 -1.595 69.062 1 30.61 1 MET B CA 1
ATOM 3046 C C . MET B 1 1 ? 48.844 -1.863 67.562 1 30.61 1 MET B C 1
ATOM 3048 O O . MET B 1 1 ? 49.406 -1.138 66.75 1 30.61 1 MET B O 1
ATOM 3052 N N . PRO B 1 2 ? 48.688 -3.188 67.188 1 44.97 2 PRO B N 1
ATOM 3053 C CA . PRO B 1 2 ? 48.75 -3.621 65.75 1 44.97 2 PRO B CA 1
ATOM 3054 C C . PRO B 1 2 ? 47.625 -3.094 64.938 1 44.97 2 PRO B C 1
ATOM 3056 O O . PRO B 1 2 ? 46.5 -2.896 65.438 1 44.97 2 PRO B O 1
ATOM 3059 N N . PRO B 1 3 ? 47.875 -2.312 63.812 1 45.06 3 PRO B N 1
ATOM 3060 C CA . PRO B 1 3 ? 46.875 -1.535 63.062 1 45.06 3 PRO B CA 1
ATOM 3061 C C . PRO B 1 3 ? 45.781 -2.406 62.438 1 45.06 3 PRO B C 1
ATOM 3063 O O . PRO B 1 3 ? 46 -3.596 62.188 1 45.06 3 PRO B O 1
ATOM 3066 N N . PRO B 1 4 ? 44.469 -2.008 62.562 1 44.5 4 PRO B N 1
ATOM 3067 C CA . PRO B 1 4 ? 43.219 -2.715 62.219 1 44.5 4 PRO B CA 1
ATOM 3068 C C . PRO B 1 4 ? 43.125 -3.047 60.719 1 44.5 4 PRO B C 1
ATOM 3070 O O . PRO B 1 4 ? 43.75 -2.361 59.906 1 44.5 4 PRO B O 1
ATOM 3073 N N . PRO B 1 5 ? 42.812 -4.34 60.344 1 47.62 5 PRO B N 1
ATOM 3074 C CA . PRO B 1 5 ? 42.812 -4.848 58.969 1 47.62 5 PRO B CA 1
ATOM 3075 C C . PRO B 1 5 ? 41.812 -4.145 58.062 1 47.62 5 PRO B C 1
ATOM 3077 O O . PRO B 1 5 ? 40.781 -3.65 58.531 1 47.62 5 PRO B O 1
ATOM 3080 N N . PRO B 1 6 ? 42.219 -3.604 56.812 1 39.09 6 PRO B N 1
ATOM 3081 C CA . PRO B 1 6 ? 41.438 -2.719 55.938 1 39.09 6 PRO B CA 1
ATOM 3082 C C . PRO B 1 6 ? 40.219 -3.396 55.375 1 39.09 6 PRO B C 1
ATOM 3084 O O . PRO B 1 6 ? 40.219 -4.598 55.094 1 39.09 6 PRO B O 1
ATOM 3087 N N . ALA B 1 7 ? 38.938 -2.99 55.719 1 40.16 7 ALA B N 1
ATOM 3088 C CA . ALA B 1 7 ? 37.531 -3.312 55.406 1 40.16 7 ALA B CA 1
ATOM 3089 C C . ALA B 1 7 ? 37.281 -3.125 53.906 1 40.16 7 ALA B C 1
ATOM 3091 O O . ALA B 1 7 ? 36.188 -2.658 53.531 1 40.16 7 ALA B O 1
ATOM 3092 N N . ARG B 1 8 ? 38.25 -3.121 52.969 1 38.5 8 ARG B N 1
ATOM 3093 C CA . ARG B 1 8 ? 37.938 -2.508 51.688 1 38.5 8 ARG B CA 1
ATOM 3094 C C . ARG B 1 8 ? 37.125 -3.459 50.812 1 38.5 8 ARG B C 1
ATOM 3096 O O . ARG B 1 8 ? 36.656 -3.086 49.719 1 38.5 8 ARG B O 1
ATOM 3103 N N . ARG B 1 9 ? 37.062 -4.816 51.125 1 38.38 9 ARG B N 1
ATOM 3104 C CA . ARG B 1 9 ? 36.844 -5.59 49.906 1 38.38 9 ARG B CA 1
ATOM 3105 C C . ARG B 1 9 ? 35.344 -5.684 49.594 1 38.38 9 ARG B C 1
ATOM 3107 O O . ARG B 1 9 ? 34.969 -6.211 48.562 1 38.38 9 ARG B O 1
ATOM 3114 N N . LEU B 1 10 ? 34.5 -5.418 50.656 1 41.03 10 LEU B N 1
ATOM 3115 C CA . LEU B 1 10 ? 33.156 -5.855 50.406 1 41.03 10 LEU B CA 1
ATOM 3116 C C . LEU B 1 10 ? 32.406 -4.828 49.562 1 41.03 10 LEU B C 1
ATOM 3118 O O . LEU B 1 10 ? 31.25 -5.039 49.188 1 41.03 10 LEU B O 1
ATOM 3122 N N . LEU B 1 11 ? 33.062 -3.623 49.375 1 46.38 11 LEU B N 1
ATOM 3123 C CA . LEU B 1 11 ? 32.281 -2.576 48.719 1 46.38 11 LEU B CA 1
ATOM 3124 C C . LEU B 1 11 ? 32.219 -2.795 47.219 1 46.38 11 LEU B C 1
ATOM 3126 O O . LEU B 1 11 ? 31.328 -2.305 46.531 1 46.38 11 LEU B O 1
ATOM 3130 N N . HIS B 1 12 ? 33.094 -3.787 46.719 1 50.78 12 HIS B N 1
ATOM 3131 C CA . HIS B 1 12 ? 33.219 -3.797 45.281 1 50.78 12 HIS B CA 1
ATOM 3132 C C . HIS B 1 12 ? 32.094 -4.652 44.656 1 50.78 12 HIS B C 1
ATOM 3134 O O . HIS B 1 12 ? 31.734 -4.441 43.5 1 50.78 12 HIS B O 1
ATOM 3140 N N . VAL B 1 13 ? 31.594 -5.621 45.469 1 52.03 13 VAL B N 1
ATOM 3141 C CA . VAL B 1 13 ? 30.688 -6.551 44.781 1 52.03 13 VAL B CA 1
ATOM 3142 C C . VAL B 1 13 ? 29.297 -5.93 44.656 1 52.03 13 VAL B C 1
ATOM 3144 O O . VAL B 1 13 ? 28.609 -6.137 43.656 1 52.03 13 VAL B O 1
ATOM 3147 N N . HIS B 1 14 ? 28.922 -5.066 45.625 1 53.03 14 HIS B N 1
ATOM 3148 C CA . HIS B 1 14 ? 27.578 -4.484 45.531 1 53.03 14 HIS B CA 1
ATOM 3149 C C . HIS B 1 14 ? 27.531 -3.445 44.406 1 53.03 14 HIS B C 1
ATOM 3151 O O . HIS B 1 14 ? 26.453 -3.193 43.844 1 53.03 14 HIS B O 1
ATOM 3157 N N . VAL B 1 15 ? 28.75 -2.9 44.125 1 53.53 15 VAL B N 1
ATOM 3158 C CA . VAL B 1 15 ? 28.75 -1.874 43.094 1 53.53 15 VAL B CA 1
ATOM 3159 C C . VAL B 1 15 ? 28.609 -2.525 41.719 1 53.53 15 VAL B C 1
ATOM 3161 O O . VAL B 1 15 ? 27.953 -1.979 40.844 1 53.53 15 VAL B O 1
ATOM 3164 N N . PHE B 1 16 ? 29.078 -3.857 41.656 1 52.72 16 PHE B N 1
ATOM 3165 C CA . PHE B 1 16 ? 29.047 -4.461 40.312 1 52.72 16 PHE B CA 1
ATOM 3166 C C . PHE B 1 16 ? 27.625 -4.934 39.969 1 52.72 16 PHE B C 1
ATOM 3168 O O . PHE B 1 16 ? 27.188 -4.812 38.844 1 52.72 16 PHE B O 1
ATOM 3175 N N . LEU B 1 17 ? 26.906 -5.48 40.969 1 53.06 17 LEU B N 1
ATOM 3176 C CA . LEU B 1 17 ? 25.578 -5.973 40.688 1 53.06 17 LEU B CA 1
ATOM 3177 C C . LEU B 1 17 ? 24.609 -4.812 40.469 1 53.06 17 LEU B C 1
ATOM 3179 O O . LEU B 1 17 ? 23.656 -4.93 39.688 1 53.06 17 LEU B O 1
ATOM 3183 N N . SER B 1 18 ? 24.875 -3.715 41.188 1 51.56 18 SER B N 1
ATOM 3184 C CA . SER B 1 18 ? 24.031 -2.551 40.938 1 51.56 18 SER B CA 1
ATOM 3185 C C . SER B 1 18 ? 24.312 -1.944 39.562 1 51.56 18 SER B C 1
ATOM 3187 O O . SER B 1 18 ? 23.453 -1.27 39 1 51.56 18 SER B O 1
ATOM 3189 N N . PHE B 1 19 ? 25.594 -2.152 39.125 1 51.62 19 PHE B N 1
ATOM 3190 C CA . PHE B 1 19 ? 25.906 -1.58 37.812 1 51.62 19 PHE B CA 1
ATOM 3191 C C . PHE B 1 19 ? 25.281 -2.412 36.688 1 51.62 19 PHE B C 1
ATOM 3193 O O . PHE B 1 19 ? 24.906 -1.877 35.656 1 51.62 19 PHE B O 1
ATOM 3200 N N . LEU B 1 20 ? 25.188 -3.768 36.875 1 48.97 20 LEU B N 1
ATOM 3201 C CA . LEU B 1 20 ? 24.641 -4.582 35.812 1 48.97 20 LEU B CA 1
ATOM 3202 C C . LEU B 1 20 ? 23.125 -4.395 35.719 1 48.97 20 LEU B C 1
ATOM 3204 O O . LEU B 1 20 ? 22.562 -4.41 34.594 1 48.97 20 LEU B O 1
ATOM 3208 N N . SER B 1 21 ? 22.438 -4.207 36.812 1 48.78 21 SER B N 1
ATOM 3209 C CA . SER B 1 21 ? 21 -3.984 36.719 1 48.78 21 SER B CA 1
ATOM 3210 C C . SER B 1 21 ? 20.688 -2.646 36.062 1 48.78 21 SER B C 1
ATOM 3212 O O . SER B 1 21 ? 19.578 -2.428 35.594 1 48.78 21 SER B O 1
ATOM 3214 N N . LEU B 1 22 ? 21.656 -1.671 36.156 1 45.94 22 LEU B N 1
ATOM 3215 C CA . LEU B 1 22 ? 21.406 -0.375 35.531 1 45.94 22 LEU B CA 1
ATOM 3216 C C . LEU B 1 22 ? 21.562 -0.467 34.031 1 45.94 22 LEU B C 1
ATOM 3218 O O . LEU B 1 22 ? 20.875 0.249 33.281 1 45.94 22 LEU B O 1
ATOM 3222 N N . LEU B 1 23 ? 22.375 -1.405 33.531 1 44.75 23 LEU B N 1
ATOM 3223 C CA . LEU B 1 23 ? 22.625 -1.407 32.094 1 44.75 23 LEU B CA 1
ATOM 3224 C C . LEU B 1 23 ? 21.438 -2.018 31.359 1 44.75 23 LEU B C 1
ATOM 3226 O O . LEU B 1 23 ? 21.203 -1.688 30.188 1 44.75 23 LEU B O 1
ATOM 3230 N N . VAL B 1 24 ? 20.656 -2.969 31.906 1 43.72 24 VAL B N 1
ATOM 3231 C CA . VAL B 1 24 ? 19.578 -3.596 31.156 1 43.72 24 VAL B CA 1
ATOM 3232 C C . VAL B 1 24 ? 18.438 -2.602 30.984 1 43.72 24 VAL B C 1
ATOM 3234 O O . VAL B 1 24 ? 17.594 -2.766 30.094 1 43.72 24 VAL B O 1
ATOM 3237 N N . PHE B 1 25 ? 18.312 -1.6 31.875 1 42.16 25 PHE B N 1
ATOM 3238 C CA . PHE B 1 25 ? 17.141 -0.739 31.766 1 42.16 25 PHE B CA 1
ATOM 3239 C C . PHE B 1 25 ? 17.281 0.218 30.594 1 42.16 25 PHE B C 1
ATOM 3241 O O . PHE B 1 25 ? 16.344 0.948 30.266 1 42.16 25 PHE B O 1
ATOM 3248 N N . LEU B 1 26 ? 18.531 0.501 30.203 1 36.84 26 LEU B N 1
ATOM 3249 C CA . LEU B 1 26 ? 18.516 1.588 29.219 1 36.84 26 LEU B CA 1
ATOM 3250 C C . LEU B 1 26 ? 18.219 1.059 27.828 1 36.84 26 LEU B C 1
ATOM 3252 O O . LEU B 1 26 ? 18.719 1.592 26.828 1 36.84 26 LEU B O 1
ATOM 3256 N N . ALA B 1 27 ? 17.75 -0.136 27.688 1 37.47 27 ALA B N 1
ATOM 3257 C CA . ALA B 1 27 ? 17.344 -0.333 26.297 1 37.47 27 ALA B CA 1
ATOM 3258 C C . ALA B 1 27 ? 16.172 0.59 25.938 1 37.47 27 ALA B C 1
ATOM 3260 O O . ALA B 1 27 ? 15.016 0.269 26.203 1 37.47 27 ALA B O 1
ATOM 3261 N N . ALA B 1 28 ? 16.375 1.864 25.984 1 36.22 28 ALA B N 1
ATOM 3262 C CA . ALA B 1 28 ? 15.469 2.848 25.406 1 36.22 28 ALA B CA 1
ATOM 3263 C C . ALA B 1 28 ? 14.984 2.408 24.031 1 36.22 28 ALA B C 1
ATOM 3265 O O . ALA B 1 28 ? 15.773 2.312 23.094 1 36.22 28 ALA B O 1
ATOM 3266 N N . ARG B 1 29 ? 13.906 1.609 23.953 1 40.06 29 ARG B N 1
ATOM 3267 C CA . ARG B 1 29 ? 13.203 1.413 22.688 1 40.06 29 ARG B CA 1
ATOM 3268 C C . ARG B 1 29 ? 13.117 2.717 21.891 1 40.06 29 ARG B C 1
ATOM 3270 O O . ARG B 1 29 ? 12.344 3.611 22.25 1 40.06 29 ARG B O 1
ATOM 3277 N N . TRP B 1 30 ? 14.258 3.07 21.266 1 34.56 30 TRP B N 1
ATOM 3278 C CA . TRP B 1 30 ? 14.156 4.117 20.266 1 34.56 30 TRP B CA 1
ATOM 3279 C C . TRP B 1 30 ? 12.93 3.904 19.375 1 34.56 30 TRP B C 1
ATOM 3281 O O . TRP B 1 30 ? 12.758 2.834 18.781 1 34.56 30 TRP B O 1
ATOM 3291 N N . ARG B 1 31 ? 11.859 4.457 19.75 1 42.59 31 ARG B N 1
ATOM 3292 C CA . ARG B 1 31 ? 10.742 4.465 18.812 1 42.59 31 ARG B CA 1
ATOM 3293 C C . ARG B 1 31 ? 11.18 4.961 17.438 1 42.59 31 ARG B C 1
ATOM 3295 O O . ARG B 1 31 ? 11.82 6.012 17.328 1 42.59 31 ARG B O 1
ATOM 3302 N N . PRO B 1 32 ? 11.305 4.055 16.531 1 42.28 32 PRO B N 1
ATOM 3303 C CA . PRO B 1 32 ? 11.625 4.586 15.211 1 42.28 32 PRO B CA 1
ATOM 3304 C C . PRO B 1 32 ? 10.859 5.867 14.883 1 42.28 32 PRO B C 1
ATOM 3306 O O . PRO B 1 32 ? 9.766 6.082 15.406 1 42.28 32 PRO B O 1
ATOM 3309 N N . ALA B 1 33 ? 11.664 6.848 14.477 1 40.41 33 ALA B N 1
ATOM 3310 C CA . ALA B 1 33 ? 11.141 8.141 14.039 1 40.41 33 ALA B CA 1
ATOM 3311 C C . ALA B 1 33 ? 9.859 7.977 13.227 1 40.41 33 ALA B C 1
ATOM 3313 O O . ALA B 1 33 ? 9.797 7.145 12.32 1 40.41 33 ALA B O 1
ATOM 3314 N N . ALA B 1 34 ? 8.781 8.336 13.75 1 41.69 34 ALA B N 1
ATOM 3315 C CA . ALA B 1 34 ? 7.477 8.414 13.094 1 41.69 34 ALA B CA 1
ATOM 3316 C C . ALA B 1 34 ? 7.598 9.039 11.703 1 41.69 34 ALA B C 1
ATOM 3318 O O . ALA B 1 34 ? 8.531 9.805 11.438 1 41.69 34 ALA B O 1
ATOM 3319 N N . ALA B 1 35 ? 7.172 8.398 10.586 1 44.69 35 ALA B N 1
ATOM 3320 C CA . ALA B 1 35 ? 7.047 8.938 9.234 1 44.69 35 ALA B CA 1
ATOM 3321 C C . ALA B 1 35 ? 6.727 10.43 9.266 1 44.69 35 ALA B C 1
ATOM 3323 O O . ALA B 1 35 ? 6.176 10.93 10.242 1 44.69 35 ALA B O 1
ATOM 3324 N N . SER B 1 36 ? 7.352 11.195 8.32 1 51.53 36 SER B N 1
ATOM 3325 C CA . SER B 1 36 ? 7.191 12.625 8.117 1 51.53 36 SER B CA 1
ATOM 3326 C C . SER B 1 36 ? 5.727 13.039 8.219 1 51.53 36 SER B C 1
ATOM 3328 O O . SER B 1 36 ? 4.855 12.383 7.645 1 51.53 36 SER B O 1
ATOM 3330 N N . ALA B 1 37 ? 5.387 13.852 9.211 1 75.69 37 ALA B N 1
ATOM 3331 C CA . ALA B 1 37 ? 4.082 14.477 9.391 1 75.69 37 ALA B CA 1
ATOM 3332 C C . ALA B 1 37 ? 3.883 15.625 8.406 1 75.69 37 ALA B C 1
ATOM 3334 O O . ALA B 1 37 ? 3.293 16.656 8.742 1 75.69 37 ALA B O 1
ATOM 3335 N N . LEU B 1 38 ? 4.559 15.375 7.117 1 91.38 38 LEU B N 1
ATOM 3336 C CA . LEU B 1 38 ? 4.363 16.328 6.035 1 91.38 38 LEU B CA 1
ATOM 3337 C C . LEU B 1 38 ? 3.18 15.93 5.156 1 91.38 38 LEU B C 1
ATOM 3339 O O . LEU B 1 38 ? 2.973 14.742 4.895 1 91.38 38 LEU B O 1
ATOM 3343 N N . SER B 1 39 ? 2.416 16.922 4.797 1 95.56 39 SER B N 1
ATOM 3344 C CA . SER B 1 39 ? 1.219 16.656 4.008 1 95.56 39 SER B CA 1
ATOM 3345 C C . SER B 1 39 ? 1.303 17.312 2.635 1 95.56 39 SER B C 1
ATOM 3347 O O . SER B 1 39 ? 1.886 18.391 2.49 1 95.56 39 SER B O 1
ATOM 3349 N N . THR B 1 40 ? 0.676 16.703 1.647 1 97.19 40 THR B N 1
ATOM 3350 C CA . THR B 1 40 ? 0.687 17.219 0.283 1 97.19 40 THR B CA 1
ATOM 3351 C C . THR B 1 40 ? -0.584 18.016 -0.005 1 97.19 40 THR B C 1
ATOM 3353 O O . THR B 1 40 ? -0.794 18.469 -1.129 1 97.19 40 THR B O 1
ATOM 3356 N N . PHE B 1 41 ? -1.421 18.141 0.95 1 97.81 41 PHE B N 1
ATOM 3357 C CA . PHE B 1 41 ? -2.57 19.031 0.848 1 97.81 41 PHE B CA 1
ATOM 3358 C C . PHE B 1 41 ? -2.771 19.797 2.145 1 97.81 41 PHE B C 1
ATOM 3360 O O . PHE B 1 41 ? -2.215 19.438 3.184 1 97.81 41 PHE B O 1
ATOM 3367 N N . ALA B 1 42 ? -3.49 20.844 2.068 1 97.75 42 ALA B N 1
ATOM 3368 C CA . ALA B 1 42 ? -3.725 21.703 3.23 1 97.75 42 ALA B CA 1
ATOM 3369 C C . ALA B 1 42 ? -5.02 22.5 3.08 1 97.75 42 ALA B C 1
ATOM 3371 O O . ALA B 1 42 ? -5.516 22.672 1.967 1 97.75 42 ALA B O 1
ATOM 3372 N N . LEU B 1 43 ? -5.551 22.828 4.16 1 96.44 43 LEU B N 1
ATOM 3373 C CA . LEU B 1 43 ? -6.707 23.719 4.223 1 96.44 43 LEU B CA 1
ATOM 3374 C C . LEU B 1 43 ? -6.336 25.062 4.84 1 96.44 43 LEU B C 1
ATOM 3376 O O . LEU B 1 43 ? -5.664 25.109 5.875 1 96.44 43 LEU B O 1
ATOM 3380 N N . ALA B 1 44 ? -6.734 26.078 4.203 1 95.75 44 ALA B N 1
ATOM 3381 C CA . ALA B 1 44 ? -6.586 27.438 4.715 1 95.75 44 ALA B CA 1
ATOM 3382 C C . ALA B 1 44 ? -7.926 28.172 4.734 1 95.75 44 ALA B C 1
ATOM 3384 O O . ALA B 1 44 ? -8.898 27.703 4.141 1 95.75 44 ALA B O 1
ATOM 3385 N N . LYS B 1 45 ? -7.949 29.172 5.523 1 93.12 45 LYS B N 1
ATOM 3386 C CA . LYS B 1 45 ? -9.141 30.016 5.578 1 93.12 45 LYS B CA 1
ATOM 3387 C C . LYS B 1 45 ? -8.805 31.453 5.199 1 93.12 45 LYS B C 1
ATOM 3389 O O . LYS B 1 45 ? -7.832 32.031 5.695 1 93.12 45 LYS B O 1
ATOM 3394 N N . ALA B 1 46 ? -9.508 31.953 4.258 1 91.19 46 ALA B N 1
ATOM 3395 C CA . ALA B 1 46 ? -9.445 33.375 3.885 1 91.19 46 ALA B CA 1
ATOM 3396 C C . ALA B 1 46 ? -10.805 34.031 4.074 1 91.19 46 ALA B C 1
ATOM 3398 O O . ALA B 1 46 ? -11.672 33.969 3.211 1 91.19 46 ALA B O 1
ATOM 3399 N N . GLY B 1 47 ? -10.922 34.812 5.16 1 87.94 47 GLY B N 1
ATOM 3400 C CA . GLY B 1 47 ? -12.25 35.281 5.504 1 87.94 47 GLY B CA 1
ATOM 3401 C C . GLY B 1 47 ? -13.242 34.188 5.766 1 87.94 47 GLY B C 1
ATOM 3402 O O . GLY B 1 47 ? -13.008 33.312 6.617 1 87.94 47 GLY B O 1
ATOM 3403 N N . ASN B 1 48 ? -14.336 34.156 5.008 1 85.94 48 ASN B N 1
ATOM 3404 C CA . ASN B 1 48 ? -15.352 33.125 5.176 1 85.94 48 ASN B CA 1
ATOM 3405 C C . ASN B 1 48 ? -15.203 32.031 4.133 1 85.94 48 ASN B C 1
ATOM 3407 O O . ASN B 1 48 ? -16.094 31.188 3.99 1 85.94 48 ASN B O 1
ATOM 3411 N N . THR B 1 49 ? -14.086 32.031 3.518 1 90.62 49 THR B N 1
ATOM 3412 C CA . THR B 1 49 ? -13.836 31.078 2.445 1 90.62 49 THR B CA 1
ATOM 3413 C C . THR B 1 49 ? -12.797 30.047 2.869 1 90.62 49 THR B C 1
ATOM 3415 O O . THR B 1 49 ? -11.766 30.391 3.455 1 90.62 49 THR B O 1
ATOM 3418 N N . THR B 1 50 ? -13.141 28.812 2.66 1 93.06 50 THR B N 1
ATOM 3419 C CA . THR B 1 50 ? -12.172 27.75 2.869 1 93.06 50 THR B CA 1
ATOM 3420 C C . THR B 1 50 ? -11.383 27.484 1.594 1 93.06 50 THR B C 1
ATOM 3422 O O . THR B 1 50 ? -11.961 27.281 0.523 1 93.06 50 THR B O 1
ATOM 3425 N N . ILE B 1 51 ? -10.094 27.531 1.692 1 94.88 51 ILE B N 1
ATOM 3426 C CA . ILE B 1 51 ? -9.219 27.266 0.557 1 94.88 51 ILE B CA 1
ATOM 3427 C C . ILE B 1 51 ? -8.547 25.891 0.729 1 94.88 51 ILE B C 1
ATOM 3429 O O . ILE B 1 51 ? -7.828 25.672 1.705 1 94.88 51 ILE B O 1
ATOM 3433 N N . VAL B 1 52 ? -8.867 25 -0.2 1 96.69 52 VAL B N 1
ATOM 3434 C CA . VAL B 1 52 ? -8.258 23.688 -0.209 1 96.69 52 VAL B CA 1
ATOM 3435 C C . VAL B 1 52 ? -7.156 23.625 -1.268 1 96.69 52 VAL B C 1
ATOM 3437 O O . VAL B 1 52 ? -7.406 23.875 -2.447 1 96.69 52 VAL B O 1
ATOM 3440 N N . CYS B 1 53 ? -5.969 23.344 -0.833 1 97.31 53 CYS B N 1
ATOM 3441 C CA . CYS B 1 53 ? -4.84 23.281 -1.758 1 97.31 53 CYS B CA 1
ATOM 3442 C C . CYS B 1 53 ? -4.23 21.891 -1.782 1 97.31 53 CYS B C 1
ATOM 3444 O O . CYS B 1 53 ? -4.242 21.188 -0.772 1 97.31 53 CYS B O 1
ATOM 3446 N N . GLY B 1 54 ? -3.754 21.453 -2.953 1 97.19 54 GLY B N 1
ATOM 3447 C CA . GLY B 1 54 ? -3.104 20.156 -3.133 1 97.19 54 GLY B CA 1
ATOM 3448 C C . GLY B 1 54 ? -1.974 20.203 -4.145 1 97.19 54 GLY B C 1
ATOM 3449 O O . GLY B 1 54 ? -1.984 21.016 -5.066 1 97.19 54 GLY B O 1
ATOM 3450 N N . LEU B 1 55 ? -0.992 19.391 -3.863 1 96.44 55 LEU B N 1
ATOM 3451 C CA . LEU B 1 55 ? 0.069 19.156 -4.84 1 96.44 55 LEU B CA 1
ATOM 3452 C C . LEU B 1 55 ? -0.323 18.062 -5.824 1 96.44 55 LEU B C 1
ATOM 3454 O O . LEU B 1 55 ? -0.421 16.891 -5.449 1 96.44 55 LEU B O 1
ATOM 3458 N N . LEU B 1 56 ? -0.526 18.453 -7.078 1 94.62 56 LEU B N 1
ATOM 3459 C CA . LEU B 1 56 ? -0.998 17.531 -8.102 1 94.62 56 LEU B CA 1
ATOM 3460 C C . LEU B 1 56 ? 0.106 17.219 -9.109 1 94.62 56 LEU B C 1
ATOM 3462 O O . LEU B 1 56 ? 0.872 18.109 -9.484 1 94.62 56 LEU B O 1
ATOM 3466 N N . PRO B 1 57 ? 0.158 15.836 -9.492 1 90 57 PRO B N 1
ATOM 3467 C CA . PRO B 1 57 ? 1.075 15.57 -10.602 1 90 57 PRO B CA 1
ATOM 3468 C C . PRO B 1 57 ? 0.75 16.391 -11.844 1 90 57 PRO B C 1
ATOM 3470 O O . PRO B 1 57 ? -0.423 16.594 -12.172 1 90 57 PRO B O 1
ATOM 3473 N N . SER B 1 58 ? 1.837 16.859 -12.438 1 85.44 58 SER B N 1
ATOM 3474 C CA . SER B 1 58 ? 1.645 17.688 -13.625 1 85.44 58 SER B CA 1
ATOM 3475 C C . SER B 1 58 ? 1.15 16.859 -14.805 1 85.44 58 SER B C 1
ATOM 3477 O O . SER B 1 58 ? 1.49 15.688 -14.922 1 85.44 58 SER B O 1
ATOM 3479 N N . ALA B 1 59 ? 0.309 17.484 -15.609 1 75.69 59 ALA B N 1
ATOM 3480 C CA . ALA B 1 59 ? -0.194 16.812 -16.812 1 75.69 59 ALA B CA 1
ATOM 3481 C C . ALA B 1 59 ? 0.935 16.531 -17.797 1 75.69 59 ALA B C 1
ATOM 3483 O O . ALA B 1 59 ? 0.861 15.57 -18.578 1 75.69 59 ALA B O 1
ATOM 3484 N N . SER B 1 60 ? 1.972 17.375 -17.75 1 73.75 60 SER B N 1
ATOM 3485 C CA . SER B 1 60 ? 3.039 17.297 -18.734 1 73.75 60 SER B CA 1
ATOM 3486 C C . SER B 1 60 ? 4.07 16.234 -18.359 1 73.75 60 SER B C 1
ATOM 3488 O O . SER B 1 60 ? 4.648 15.586 -19.219 1 73.75 60 SER B O 1
ATOM 3490 N N . SER B 1 61 ? 4.395 16.125 -17.125 1 72.88 61 SER B N 1
ATOM 3491 C CA . SER B 1 61 ? 5.352 15.133 -16.641 1 72.88 61 SER B CA 1
ATOM 3492 C C . SER B 1 61 ? 4.961 14.609 -15.258 1 72.88 61 SER B C 1
ATOM 3494 O O . SER B 1 61 ? 4.801 15.391 -14.32 1 72.88 61 SER B O 1
ATOM 3496 N N . PRO B 1 62 ? 4.875 13.289 -15.195 1 66.88 62 PRO B N 1
ATOM 3497 C CA . PRO B 1 62 ? 4.477 12.742 -13.891 1 66.88 62 PRO B CA 1
ATOM 3498 C C . PRO B 1 62 ? 5.484 13.055 -12.789 1 66.88 62 PRO B C 1
ATOM 3500 O O . PRO B 1 62 ? 5.172 12.914 -11.602 1 66.88 62 PRO B O 1
ATOM 3503 N N . LEU B 1 63 ? 6.633 13.625 -13.211 1 75.44 63 LEU B N 1
ATOM 3504 C CA . LEU B 1 63 ? 7.652 13.875 -12.195 1 75.44 63 LEU B CA 1
ATOM 3505 C C . LEU B 1 63 ? 7.551 15.305 -11.672 1 75.44 63 LEU B C 1
ATOM 3507 O O . LEU B 1 63 ? 8.164 15.641 -10.648 1 75.44 63 LEU B O 1
ATOM 3511 N N . LEU B 1 64 ? 6.711 16.047 -12.367 1 84.06 64 LEU B N 1
ATOM 3512 C CA . LEU B 1 64 ? 6.504 17.422 -11.914 1 84.06 64 LEU B CA 1
ATOM 3513 C C . LEU B 1 64 ? 5.215 17.531 -11.102 1 84.06 64 LEU B C 1
ATOM 3515 O O . LEU B 1 64 ? 4.25 16.812 -11.367 1 84.06 64 LEU B O 1
ATOM 3519 N N . VAL B 1 65 ? 5.262 18.375 -10.078 1 90.88 65 VAL B N 1
ATOM 3520 C CA . VAL B 1 65 ? 4.133 18.562 -9.172 1 90.88 65 VAL B CA 1
ATOM 3521 C C . VAL B 1 65 ? 3.715 20.031 -9.164 1 90.88 65 VAL B C 1
ATOM 3523 O O . VAL B 1 65 ? 4.559 20.922 -9.039 1 90.88 65 VAL B O 1
ATOM 3526 N N . ASP B 1 66 ? 2.406 20.266 -9.328 1 92.12 66 ASP B N 1
ATOM 3527 C CA . ASP B 1 66 ? 1.885 21.641 -9.336 1 92.12 66 ASP B CA 1
ATOM 3528 C C . ASP B 1 66 ? 1.017 21.906 -8.109 1 92.12 66 ASP B C 1
ATOM 3530 O O . ASP B 1 66 ? 0.252 21.031 -7.684 1 92.12 66 ASP B O 1
ATOM 3534 N N . LEU B 1 67 ? 1.155 23.156 -7.562 1 94.69 67 LEU B N 1
ATOM 3535 C CA . LEU B 1 67 ? 0.271 23.609 -6.496 1 94.69 67 LEU B CA 1
ATOM 3536 C C . LEU B 1 67 ? -1.068 24.078 -7.059 1 94.69 67 LEU B C 1
ATOM 3538 O O . LEU B 1 67 ? -1.113 24.969 -7.906 1 94.69 67 LEU B O 1
ATOM 3542 N N . ASN B 1 68 ? -2.141 23.422 -6.688 1 94.88 68 ASN B N 1
ATOM 3543 C CA . ASN B 1 68 ? -3.5 23.766 -7.094 1 94.88 68 ASN B CA 1
ATOM 3544 C C . ASN B 1 68 ? -4.387 24.062 -5.891 1 94.88 68 ASN B C 1
ATOM 3546 O O . ASN B 1 68 ? -4.34 23.344 -4.887 1 94.88 68 ASN B O 1
ATOM 3550 N N . CYS B 1 69 ? -5.188 25.125 -6.023 1 95.75 69 CYS B N 1
ATOM 3551 C CA . CYS B 1 69 ? -6.051 25.484 -4.906 1 95.75 69 CYS B CA 1
ATOM 3552 C C . CYS B 1 69 ? -7.48 25.734 -5.375 1 95.75 69 CYS B C 1
ATOM 3554 O O . CYS B 1 69 ? -7.699 26.172 -6.508 1 95.75 69 CYS B O 1
ATOM 3556 N N . THR B 1 70 ? -8.367 25.344 -4.551 1 94.5 70 THR B N 1
ATOM 3557 C CA . THR B 1 70 ? -9.797 25.562 -4.754 1 94.5 70 THR B CA 1
ATOM 3558 C C . THR B 1 70 ? -10.398 26.328 -3.576 1 94.5 70 THR B C 1
ATOM 3560 O O . THR B 1 70 ? -10.242 25.922 -2.424 1 94.5 70 THR B O 1
ATOM 3563 N N . ALA B 1 71 ? -11.008 27.453 -3.844 1 93 71 ALA B N 1
ATOM 3564 C CA . ALA B 1 71 ? -11.719 28.219 -2.828 1 93 71 ALA B CA 1
ATOM 3565 C C . ALA B 1 71 ? -13.18 27.797 -2.752 1 93 71 ALA B C 1
ATOM 3567 O O . ALA B 1 71 ? -13.883 27.766 -3.768 1 93 71 ALA B O 1
ATOM 3568 N N . ALA B 1 72 ? -13.539 27.375 -1.615 1 89.31 72 ALA B N 1
ATOM 3569 C CA . ALA B 1 72 ? -14.93 26.969 -1.396 1 89.31 72 ALA B CA 1
ATOM 3570 C C . ALA B 1 72 ? -15.641 27.953 -0.462 1 89.31 72 ALA B C 1
ATOM 3572 O O . ALA B 1 72 ? -15.273 28.078 0.708 1 89.31 72 ALA B O 1
ATOM 3573 N N . GLY B 1 73 ? -16.484 28.703 -0.962 1 79.88 73 GLY B N 1
ATOM 3574 C CA . GLY B 1 73 ? -17.297 29.641 -0.21 1 79.88 73 GLY B CA 1
ATOM 3575 C C . GLY B 1 73 ? -18.75 29.688 -0.667 1 79.88 73 GLY B C 1
ATOM 3576 O O . GLY B 1 73 ? -19.016 29.797 -1.864 1 79.88 73 GLY B O 1
ATOM 3577 N N . GLY B 1 74 ? -19.594 29.547 0.261 1 70.12 74 GLY B N 1
ATOM 3578 C CA . GLY B 1 74 ? -21 29.5 -0.116 1 70.12 74 GLY B CA 1
ATOM 3579 C C . GLY B 1 74 ? -21.344 28.328 -1.016 1 70.12 74 GLY B C 1
ATOM 3580 O O . GLY B 1 74 ? -20.984 27.188 -0.71 1 70.12 74 GLY B O 1
ATOM 3581 N N . ASP B 1 75 ? -21.984 28.609 -2.121 1 68.56 75 ASP B N 1
ATOM 3582 C CA . ASP B 1 75 ? -22.453 27.531 -3.002 1 68.56 75 ASP B CA 1
ATOM 3583 C C . ASP B 1 75 ? -21.531 27.391 -4.207 1 68.56 75 ASP B C 1
ATOM 3585 O O . ASP B 1 75 ? -21.844 26.672 -5.156 1 68.56 75 ASP B O 1
ATOM 3589 N N . HIS B 1 76 ? -20.359 28.078 -4.07 1 74.69 76 HIS B N 1
ATOM 3590 C CA . HIS B 1 76 ? -19.531 28.047 -5.266 1 74.69 76 HIS B CA 1
ATOM 3591 C C . HIS B 1 76 ? -18.094 27.656 -4.922 1 74.69 76 HIS B C 1
ATOM 3593 O O . HIS B 1 76 ? -17.609 27.922 -3.818 1 74.69 76 HIS B O 1
ATOM 3599 N N . THR B 1 77 ? -17.578 26.797 -5.762 1 80.69 77 THR B N 1
ATOM 3600 C CA . THR B 1 77 ? -16.156 26.516 -5.707 1 80.69 77 THR B CA 1
ATOM 3601 C C . THR B 1 77 ? -15.43 27.125 -6.902 1 80.69 77 THR B C 1
ATOM 3603 O O . THR B 1 77 ? -15.969 27.156 -8.016 1 80.69 77 THR B O 1
ATOM 3606 N N . ARG B 1 78 ? -14.352 27.828 -6.613 1 85.19 78 ARG B N 1
ATOM 3607 C CA . ARG B 1 78 ? -13.547 28.422 -7.676 1 85.19 78 ARG B CA 1
ATOM 3608 C C . ARG B 1 78 ? -12.086 28.016 -7.543 1 85.19 78 ARG B C 1
ATOM 3610 O O . ARG B 1 78 ? -11.555 27.922 -6.434 1 85.19 78 ARG B O 1
ATOM 3617 N N . GLN B 1 79 ? -11.531 27.766 -8.688 1 87.19 79 GLN B N 1
ATOM 3618 C CA . GLN B 1 79 ? -10.102 27.469 -8.695 1 87.19 79 GLN B CA 1
ATOM 3619 C C . GLN B 1 79 ? -9.281 28.719 -8.43 1 87.19 79 GLN B C 1
ATOM 3621 O O . GLN B 1 79 ? -9.594 29.797 -8.945 1 87.19 79 GLN B O 1
ATOM 3626 N N . GLU B 1 80 ? -8.312 28.594 -7.48 1 86.19 80 GLU B N 1
ATOM 3627 C CA . GLU B 1 80 ? -7.363 29.656 -7.176 1 86.19 80 GLU B CA 1
ATOM 3628 C C . GLU B 1 80 ? -5.941 29.25 -7.555 1 86.19 80 GLU B C 1
ATOM 3630 O O . GLU B 1 80 ? -5.562 28.078 -7.41 1 86.19 80 GLU B O 1
ATOM 3635 N N . THR B 1 81 ? -5.246 30.172 -8.117 1 82.56 81 THR B N 1
ATOM 3636 C CA . THR B 1 81 ? -3.871 29.891 -8.516 1 82.56 81 THR B CA 1
ATOM 3637 C C . THR B 1 81 ? -2.885 30.703 -7.691 1 82.56 81 THR B C 1
ATOM 3639 O O . THR B 1 81 ? -3.074 31.906 -7.5 1 82.56 81 THR B O 1
ATOM 3642 N N . TYR B 1 82 ? -1.972 30.047 -7.195 1 85.19 82 TYR B N 1
ATOM 3643 C CA . TYR B 1 82 ? -0.843 30.672 -6.52 1 85.19 82 TYR B CA 1
ATOM 3644 C C . TYR B 1 82 ? 0.466 30.359 -7.234 1 85.19 82 TYR B C 1
ATOM 3646 O O . TYR B 1 82 ? 1.128 29.359 -6.922 1 85.19 82 TYR B O 1
ATOM 3654 N N . PRO B 1 83 ? 0.792 31.188 -8.164 1 80.1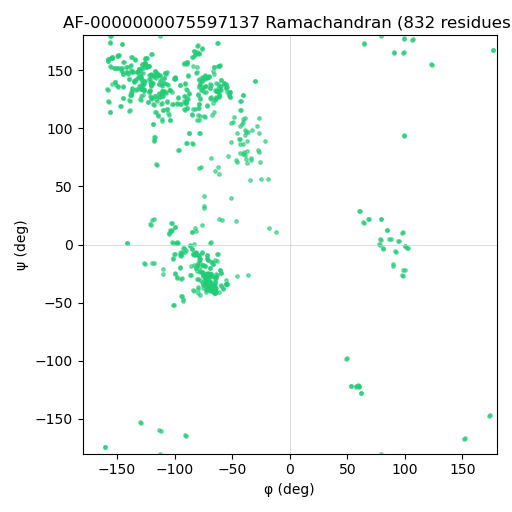2 83 PRO B N 1
ATOM 3655 C CA . PRO B 1 83 ? 1.933 30.906 -9.039 1 80.12 83 PRO B CA 1
ATOM 3656 C C . PRO B 1 83 ? 3.258 30.844 -8.281 1 80.12 83 PRO B C 1
ATOM 3658 O O . PRO B 1 83 ? 3.465 31.625 -7.34 1 80.12 83 PRO B O 1
ATOM 3661 N N . SER B 1 84 ? 3.979 29.891 -8.516 1 85.38 84 SER B N 1
ATOM 3662 C CA . SER B 1 84 ? 5.344 29.781 -8.016 1 85.38 84 SER B CA 1
ATOM 3663 C C . SER B 1 84 ? 6.211 28.938 -8.953 1 85.38 84 SER B C 1
ATOM 3665 O O . SER B 1 84 ? 5.73 27.984 -9.555 1 85.38 84 SER B O 1
ATOM 3667 N N . SER B 1 85 ? 7.449 29.359 -9.148 1 83.06 85 SER B N 1
ATOM 3668 C CA . SER B 1 85 ? 8.391 28.578 -9.938 1 83.06 85 SER B CA 1
ATOM 3669 C C . SER B 1 85 ? 9.109 27.547 -9.078 1 83.06 85 SER B C 1
ATOM 3671 O O . SER B 1 85 ? 9.867 26.719 -9.586 1 83.06 85 SER B O 1
ATOM 3673 N N . HIS B 1 86 ? 8.781 27.562 -7.816 1 87.62 86 HIS B N 1
ATOM 3674 C CA . HIS B 1 86 ? 9.43 26.672 -6.855 1 87.62 86 HIS B CA 1
ATOM 3675 C C . HIS B 1 86 ? 8.695 25.344 -6.75 1 87.62 86 HIS B C 1
ATOM 3677 O O . HIS B 1 86 ? 7.461 25.312 -6.707 1 87.62 86 HIS B O 1
ATOM 3683 N N . PRO B 1 87 ? 9.469 24.234 -6.805 1 90.25 87 PRO B N 1
ATOM 3684 C CA . PRO B 1 87 ? 8.812 22.953 -6.531 1 90.25 87 PRO B CA 1
ATOM 3685 C C . PRO B 1 87 ? 8.477 22.75 -5.055 1 90.25 87 PRO B C 1
ATOM 3687 O O . PRO B 1 87 ? 9.242 23.188 -4.188 1 90.25 87 PRO B O 1
ATOM 3690 N N . PHE B 1 88 ? 7.344 22.141 -4.777 1 94.62 88 PHE B N 1
ATOM 3691 C CA . PHE B 1 88 ? 6.93 21.953 -3.391 1 94.62 88 PHE B CA 1
ATOM 3692 C C . PHE B 1 88 ? 6.695 20.469 -3.094 1 94.62 88 PHE B C 1
ATOM 3694 O O . PHE B 1 88 ? 6.438 19.688 -4.008 1 94.62 88 PHE B O 1
ATOM 3701 N N . ALA B 1 89 ? 6.871 20.156 -1.781 1 94.5 89 ALA B N 1
ATOM 3702 C CA . ALA B 1 89 ? 6.691 18.781 -1.348 1 94.5 89 ALA B CA 1
ATOM 3703 C C . ALA B 1 89 ? 5.688 18.688 -0.2 1 94.5 89 ALA B C 1
ATOM 3705 O O . ALA B 1 89 ? 5.164 17.609 0.092 1 94.5 89 ALA B O 1
ATOM 3706 N N . ALA B 1 90 ? 5.426 19.797 0.411 1 96.44 90 ALA B N 1
ATOM 3707 C CA . ALA B 1 90 ? 4.516 19.797 1.554 1 96.44 90 ALA B CA 1
ATOM 3708 C C . ALA B 1 90 ? 3.803 21.125 1.699 1 96.44 90 ALA B C 1
ATOM 3710 O O . ALA B 1 90 ? 4.32 22.172 1.277 1 96.44 90 ALA B O 1
ATOM 3711 N N . LEU B 1 91 ? 2.611 21.047 2.273 1 97.5 91 LEU B N 1
ATOM 3712 C CA . LEU B 1 91 ? 1.777 22.234 2.439 1 97.5 91 LEU B CA 1
ATOM 3713 C C . LEU B 1 91 ? 1.264 22.344 3.873 1 97.5 91 LEU B C 1
ATOM 3715 O O . LEU B 1 91 ? 1.103 21.328 4.555 1 97.5 91 LEU B O 1
ATOM 3719 N N . ALA B 1 92 ? 1.036 23.5 4.301 1 97.12 92 ALA B N 1
ATOM 3720 C CA . ALA B 1 92 ? 0.317 23.828 5.531 1 97.12 92 ALA B CA 1
ATOM 3721 C C . ALA B 1 92 ? -0.426 25.156 5.398 1 97.12 92 ALA B C 1
ATOM 3723 O O . ALA B 1 92 ? 0.075 26.094 4.781 1 97.12 92 ALA B O 1
ATOM 3724 N N . GLY B 1 93 ? -1.683 25.172 5.891 1 96.19 93 GLY B N 1
ATOM 3725 C CA . GLY B 1 93 ? -2.484 26.375 5.773 1 96.19 93 GLY B CA 1
ATOM 3726 C C . GLY B 1 93 ? -3.137 26.797 7.078 1 96.19 93 GLY B C 1
ATOM 3727 O O . GLY B 1 93 ? -3.529 25.938 7.879 1 96.19 93 GLY B O 1
ATOM 3728 N N . GLY B 1 94 ? -3.258 28.062 7.293 1 94.31 94 GLY B N 1
ATOM 3729 C CA . GLY B 1 94 ? -3.916 28.625 8.453 1 94.31 94 GLY B CA 1
ATOM 3730 C C . GLY B 1 94 ? -4.938 29.688 8.102 1 94.31 94 GLY B C 1
ATOM 3731 O O . GLY B 1 94 ? -5.605 29.594 7.066 1 94.31 94 GLY B O 1
ATOM 3732 N N . GLU B 1 95 ? -5.125 30.594 9.07 1 93.44 95 GLU B N 1
ATOM 3733 C CA . GLU B 1 95 ? -6.008 31.719 8.812 1 93.44 95 GLU B CA 1
ATOM 3734 C C . GLU B 1 95 ? -5.297 32.812 8 1 93.44 95 GLU B C 1
ATOM 3736 O O . GLU B 1 95 ? -4.355 33.438 8.484 1 93.44 95 GLU B O 1
ATOM 3741 N N . ASP B 1 96 ? -5.652 32.938 6.738 1 93.44 96 ASP B N 1
ATOM 3742 C CA . ASP B 1 96 ? -5.234 34 5.84 1 93.44 96 ASP B CA 1
ATOM 3743 C C . ASP B 1 96 ? -3.824 33.75 5.309 1 93.44 96 ASP B C 1
ATOM 3745 O O . ASP B 1 96 ? -3.137 34.688 4.902 1 93.44 96 ASP B O 1
ATOM 3749 N N . PHE B 1 97 ? -3.367 32.531 5.324 1 94.56 97 PHE B N 1
ATOM 3750 C CA . PHE B 1 97 ? -2.07 32.25 4.715 1 94.56 97 PHE B CA 1
ATOM 3751 C C . PHE B 1 97 ? -1.964 30.797 4.273 1 94.56 97 PHE B C 1
ATOM 3753 O O . PHE B 1 97 ? -2.725 29.953 4.742 1 94.56 97 PHE B O 1
ATOM 3760 N N . LEU B 1 98 ? -1.076 30.562 3.412 1 95.62 98 LEU B N 1
ATOM 3761 C CA . LEU B 1 98 ? -0.662 29.25 2.934 1 95.62 98 LEU B CA 1
ATOM 3762 C C . LEU B 1 98 ? 0.859 29.125 2.91 1 95.62 98 LEU B C 1
ATOM 3764 O O . LEU B 1 98 ? 1.55 30.062 2.496 1 95.62 98 LEU B O 1
ATOM 3768 N N . CYS B 1 99 ? 1.339 28.047 3.404 1 96.31 99 CYS B N 1
ATOM 3769 C CA . CYS B 1 99 ? 2.768 27.766 3.352 1 96.31 99 CYS B CA 1
ATOM 3770 C C . CYS B 1 99 ? 3.045 26.5 2.529 1 96.31 99 CYS B C 1
ATOM 3772 O O . CYS B 1 99 ? 2.246 25.562 2.531 1 96.31 99 CYS B O 1
ATOM 3774 N N . ALA B 1 100 ? 4.098 26.547 1.845 1 96.62 100 ALA B N 1
ATOM 3775 C CA . ALA B 1 100 ? 4.578 25.391 1.093 1 96.62 100 ALA B CA 1
ATOM 3776 C C . ALA B 1 100 ? 6.078 25.203 1.28 1 96.62 100 ALA B C 1
ATOM 3778 O O . ALA B 1 100 ? 6.836 26.188 1.321 1 96.62 100 ALA B O 1
ATOM 3779 N N . VAL B 1 101 ? 6.449 23.953 1.397 1 96.5 101 VAL B N 1
ATOM 3780 C CA . VAL B 1 101 ? 7.859 23.625 1.588 1 96.5 101 VAL B CA 1
ATOM 3781 C C . VAL B 1 101 ? 8.352 22.766 0.428 1 96.5 101 VAL B C 1
ATOM 3783 O O . VAL B 1 101 ? 7.637 21.875 -0.038 1 96.5 101 VAL B O 1
ATOM 3786 N N . GLY B 1 102 ? 9.531 23.016 -0.057 1 94.69 102 GLY B N 1
ATOM 3787 C CA . GLY B 1 102 ? 10.172 22.25 -1.112 1 94.69 102 GLY B CA 1
ATOM 3788 C C . GLY B 1 102 ? 11.688 22.359 -1.088 1 94.69 102 GLY B C 1
ATOM 3789 O O . GLY B 1 102 ? 12.25 23.078 -0.268 1 94.69 102 GLY B O 1
ATOM 3790 N N . PRO B 1 103 ? 12.242 21.562 -1.951 1 91.75 103 PRO B N 1
ATOM 3791 C CA . PRO B 1 103 ? 13.703 21.609 -1.992 1 91.75 103 PRO B CA 1
ATOM 3792 C C . PRO B 1 103 ? 14.25 22.984 -2.328 1 91.75 103 PRO B C 1
ATOM 3794 O O . PRO B 1 103 ? 13.664 23.719 -3.137 1 91.75 103 PRO B O 1
ATOM 3797 N N . SER B 1 104 ? 15.359 23.266 -1.624 1 91.25 104 SER B N 1
ATOM 3798 C CA . SER B 1 104 ? 16.016 24.547 -1.884 1 91.25 104 SER B CA 1
ATOM 3799 C C . SER B 1 104 ? 16.828 24.5 -3.172 1 91.25 104 SER B C 1
ATOM 3801 O O . SER B 1 104 ? 17.453 23.484 -3.479 1 91.25 104 SER B O 1
ATOM 3803 N N . GLY B 1 105 ? 16.766 25.5 -3.936 1 85.19 105 GLY B N 1
ATOM 3804 C CA . GLY B 1 105 ? 17.609 25.625 -5.113 1 85.19 105 GLY B CA 1
ATOM 3805 C C . GLY B 1 105 ? 19.016 26.094 -4.789 1 85.19 105 GLY B C 1
ATOM 3806 O O . GLY B 1 105 ? 19.906 26 -5.633 1 85.19 105 GLY B O 1
ATOM 3807 N N . GLU B 1 106 ? 19.203 26.484 -3.592 1 85.69 106 GLU B N 1
ATOM 3808 C CA . GLU B 1 106 ? 20.484 27.078 -3.225 1 85.69 106 GLU B CA 1
ATOM 3809 C C . GLU B 1 106 ? 21.453 26.031 -2.676 1 85.69 106 GLU B C 1
ATOM 3811 O O . GLU B 1 106 ? 22.625 26.016 -3.035 1 85.69 106 GLU B O 1
ATOM 3816 N N . ARG B 1 107 ? 21.047 25.219 -1.819 1 85 107 ARG B N 1
ATOM 3817 C CA . ARG B 1 107 ? 21.875 24.188 -1.209 1 85 107 ARG B CA 1
ATOM 3818 C C . ARG B 1 107 ? 21.203 22.828 -1.299 1 85 107 ARG B C 1
ATOM 3820 O O . ARG B 1 107 ? 20.078 22.656 -0.835 1 85 107 ARG B O 1
ATOM 3827 N N . ALA B 1 108 ? 21.969 21.953 -1.809 1 84.5 108 ALA B N 1
ATOM 3828 C CA . ALA B 1 108 ? 21.438 20.594 -1.923 1 84.5 108 ALA B CA 1
ATOM 3829 C C . ALA B 1 108 ? 21.094 20.016 -0.55 1 84.5 108 ALA B C 1
ATOM 3831 O O . ALA B 1 108 ? 21.875 20.156 0.396 1 84.5 108 ALA B O 1
ATOM 3832 N N . GLY B 1 109 ? 19.891 19.562 -0.46 1 86.12 109 GLY B N 1
ATOM 3833 C CA . GLY B 1 109 ? 19.484 18.938 0.79 1 86.12 109 GLY B CA 1
ATOM 3834 C C . GLY B 1 109 ? 18.672 19.859 1.681 1 86.12 109 GLY B C 1
ATOM 3835 O O . GLY B 1 109 ? 17.984 19.391 2.602 1 86.12 109 GLY B O 1
ATOM 3836 N N . ASP B 1 110 ? 18.828 21.125 1.456 1 92.81 110 ASP B N 1
ATOM 3837 C CA . ASP B 1 110 ? 18.047 22.094 2.215 1 92.81 110 ASP B CA 1
ATOM 3838 C C . ASP B 1 110 ? 16.656 22.266 1.608 1 92.81 110 ASP B C 1
ATOM 3840 O O . ASP B 1 110 ? 16.391 21.812 0.493 1 92.81 110 ASP B O 1
ATOM 3844 N N . VAL B 1 111 ? 15.812 22.891 2.488 1 95.38 111 VAL B N 1
ATOM 3845 C CA . VAL B 1 111 ? 14.461 23.172 2.008 1 95.38 111 VAL B CA 1
ATOM 3846 C C . VAL B 1 111 ? 14.164 24.656 2.176 1 95.38 111 VAL B C 1
ATOM 3848 O O . VAL B 1 111 ? 14.812 25.344 2.971 1 95.38 111 VAL B O 1
ATOM 3851 N N . ASP B 1 112 ? 13.25 25.109 1.281 1 96.44 112 ASP B N 1
ATOM 3852 C CA . ASP B 1 112 ? 12.68 26.438 1.392 1 96.44 112 ASP B CA 1
ATOM 3853 C C . ASP B 1 112 ? 11.203 26.391 1.766 1 96.44 112 ASP B C 1
ATOM 3855 O O . ASP B 1 112 ? 10.469 25.531 1.274 1 96.44 112 ASP B O 1
ATOM 3859 N N . MET B 1 113 ? 10.836 27.25 2.678 1 96.38 113 MET B N 1
ATOM 3860 C CA . MET B 1 113 ? 9.422 27.438 2.971 1 96.38 113 MET B CA 1
ATOM 3861 C C . MET B 1 113 ? 8.93 28.766 2.408 1 96.38 113 MET B C 1
ATOM 3863 O O . MET B 1 113 ? 9.508 29.828 2.686 1 96.38 113 MET B O 1
ATOM 3867 N N . ARG B 1 114 ? 7.941 28.641 1.602 1 96.31 114 ARG B N 1
ATOM 3868 C CA . ARG B 1 114 ? 7.336 29.828 0.998 1 96.31 114 ARG B CA 1
ATOM 3869 C C . ARG B 1 114 ? 5.965 30.109 1.605 1 96.31 114 ARG B C 1
ATOM 3871 O O . ARG B 1 114 ? 5.246 29.172 1.984 1 96.31 114 ARG B O 1
ATOM 3878 N N . TRP B 1 115 ? 5.641 31.391 1.689 1 94.88 115 TRP B N 1
ATOM 3879 C CA . TRP B 1 115 ? 4.445 31.859 2.379 1 94.88 115 TRP B CA 1
ATOM 3880 C C . TRP B 1 115 ? 3.637 32.812 1.486 1 94.88 115 TRP B C 1
ATOM 3882 O O . TRP B 1 115 ? 4.176 33.75 0.934 1 94.88 115 TRP B O 1
ATOM 3892 N N . TRP B 1 116 ? 2.348 32.5 1.266 1 94.94 116 TRP B N 1
ATOM 3893 C CA . TRP B 1 116 ? 1.395 33.375 0.6 1 94.94 116 TRP B CA 1
ATOM 3894 C C . TRP B 1 116 ? 0.472 34.062 1.613 1 94.94 116 TRP B C 1
ATOM 3896 O O . TRP B 1 116 ? -0.071 33.375 2.5 1 94.94 116 TRP B O 1
ATOM 3906 N N . ASP B 1 117 ? 0.316 35.312 1.508 1 92.75 117 ASP B N 1
ATOM 3907 C CA . ASP B 1 117 ? -0.702 36.062 2.252 1 92.75 117 ASP B CA 1
ATOM 3908 C C . ASP B 1 117 ? -2.055 35.969 1.549 1 92.75 117 ASP B C 1
ATOM 3910 O O . ASP B 1 117 ? -2.213 36.5 0.438 1 92.75 117 ASP B O 1
ATOM 3914 N N . LEU B 1 118 ? -3.045 35.344 2.236 1 90.94 118 LEU B N 1
ATOM 3915 C CA . LEU B 1 118 ? -4.348 35.125 1.62 1 90.94 118 LEU B CA 1
ATOM 3916 C C . LEU B 1 118 ? -5.367 36.156 2.133 1 90.94 118 LEU B C 1
ATOM 3918 O O . LEU B 1 118 ? -6.555 36.062 1.817 1 90.94 118 LEU B O 1
ATOM 3922 N N . SER B 1 119 ? -5.047 37.094 2.975 1 84.62 119 SER B N 1
ATOM 3923 C CA . SER B 1 119 ? -5.949 38.062 3.6 1 84.62 119 SER B CA 1
ATOM 3924 C C . SER B 1 119 ? -6.492 39.062 2.58 1 84.62 119 SER B C 1
ATOM 3926 O O . SER B 1 119 ? -7.418 39.812 2.875 1 84.62 119 SER B O 1
ATOM 3928 N N . GLY B 1 120 ? -6.215 39 1.414 1 76.5 120 GLY B N 1
ATOM 3929 C CA . GLY B 1 120 ? -6.613 40 0.427 1 76.5 120 GLY B CA 1
ATOM 3930 C C . GLY B 1 120 ? -5.605 41.125 0.275 1 76.5 120 GLY B C 1
ATOM 3931 O O . GLY B 1 120 ? -5.625 41.844 -0.721 1 76.5 120 GLY B O 1
ATOM 3932 N N . ASN B 1 121 ? -4.77 41.219 1.28 1 71.25 121 ASN B N 1
ATOM 3933 C CA . ASN B 1 121 ? -3.787 42.281 1.24 1 71.25 121 ASN B CA 1
ATOM 3934 C C . ASN B 1 121 ? -2.498 41.844 0.552 1 71.25 121 ASN B C 1
ATOM 3936 O O . ASN B 1 121 ? -1.602 42.656 0.327 1 71.25 121 ASN B O 1
ATOM 3940 N N . GLY B 1 122 ? -2.473 40.656 0.24 1 69.56 122 GLY B N 1
ATOM 3941 C CA . GLY B 1 122 ? -1.254 40.156 -0.376 1 69.56 122 GLY B CA 1
ATOM 3942 C C . GLY B 1 122 ? -1.194 40.406 -1.87 1 69.56 122 GLY B C 1
ATOM 3943 O O . GLY B 1 122 ? -2.217 40.688 -2.498 1 69.56 122 GLY B O 1
ATOM 3944 N N . ASP B 1 123 ? 0.001 40.5 -2.4 1 73.62 123 ASP B N 1
ATOM 3945 C CA . ASP B 1 123 ? 0.198 40.719 -3.828 1 73.62 123 ASP B CA 1
ATOM 3946 C C . ASP B 1 123 ? 0.156 39.406 -4.609 1 73.62 123 ASP B C 1
ATOM 3948 O O . ASP B 1 123 ? 0.503 39.375 -5.789 1 73.62 123 ASP B O 1
ATOM 3952 N N . GLY B 1 124 ? -0.257 38.406 -3.916 1 77.69 124 GLY B N 1
ATOM 3953 C CA . GLY B 1 124 ? -0.377 37.125 -4.57 1 77.69 124 GLY B CA 1
ATOM 3954 C C . GLY B 1 124 ? 0.953 36.406 -4.742 1 77.69 124 GLY B C 1
ATOM 3955 O O . GLY B 1 124 ? 1.006 35.281 -5.27 1 77.69 124 GLY B 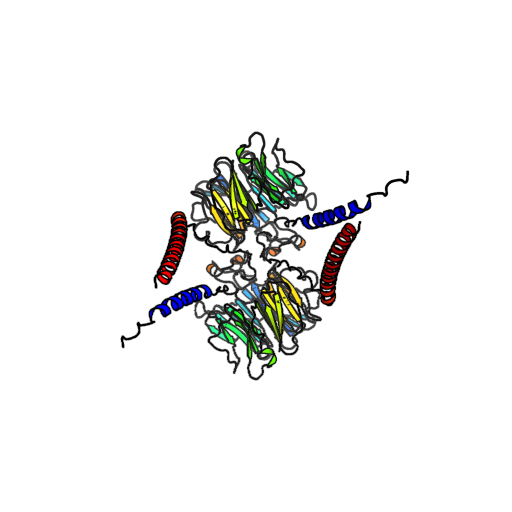O 1
ATOM 3956 N N . ARG B 1 125 ? 2.021 37.125 -4.254 1 85.5 125 ARG B N 1
ATOM 3957 C CA . ARG B 1 125 ? 3.346 36.531 -4.391 1 85.5 125 ARG B CA 1
ATOM 3958 C C . ARG B 1 125 ? 3.791 35.875 -3.088 1 85.5 125 ARG B C 1
ATOM 3960 O O . ARG B 1 125 ? 3.438 36.344 -2.002 1 85.5 125 ARG B O 1
ATOM 3967 N N . GLU B 1 126 ? 4.441 34.781 -3.262 1 91.25 126 GLU B N 1
ATOM 3968 C CA . GLU B 1 126 ? 4.953 34.094 -2.09 1 91.25 126 GLU B CA 1
ATOM 3969 C C . GLU B 1 126 ? 6.254 34.719 -1.593 1 91.25 126 GLU B C 1
ATOM 3971 O O . GLU B 1 126 ? 7.035 35.25 -2.385 1 91.25 126 GLU B O 1
ATOM 3976 N N . LYS B 1 127 ? 6.555 34.719 -0.358 1 92.38 127 LYS B N 1
ATOM 3977 C CA . LYS B 1 127 ? 7.801 35.125 0.28 1 92.38 127 LYS B CA 1
ATOM 3978 C C . LYS B 1 127 ? 8.484 33.938 0.972 1 92.38 127 LYS B C 1
ATOM 3980 O O . LYS B 1 127 ? 7.812 33.062 1.526 1 92.38 127 LYS B O 1
ATOM 3985 N N . ARG B 1 128 ? 9.789 34 0.938 1 94.06 128 ARG B N 1
ATOM 3986 C CA . ARG B 1 128 ? 10.516 32.938 1.645 1 94.06 128 ARG B CA 1
ATOM 3987 C C . ARG B 1 128 ? 10.547 33.219 3.145 1 94.06 128 ARG B C 1
ATOM 3989 O O . ARG B 1 128 ? 10.961 34.312 3.578 1 94.06 128 ARG B O 1
ATOM 3996 N N . VAL B 1 129 ? 10.164 32.219 3.891 1 94.38 129 VAL B N 1
ATOM 3997 C CA . VAL B 1 129 ? 10.102 32.375 5.34 1 94.38 129 VAL B CA 1
ATOM 3998 C C . VAL B 1 129 ? 11.211 31.547 5.988 1 94.38 129 VAL B C 1
ATOM 4000 O O . VAL B 1 129 ? 11.664 31.859 7.09 1 94.38 129 VAL B O 1
ATOM 4003 N N . TYR B 1 130 ? 11.625 30.578 5.355 1 95.56 130 TYR B N 1
ATOM 4004 C CA . TYR B 1 130 ? 12.641 29.688 5.906 1 95.56 130 TYR B CA 1
ATOM 4005 C C . TYR B 1 130 ? 13.477 29.062 4.801 1 95.56 130 TYR B C 1
ATOM 4007 O O . TYR B 1 130 ? 12.961 28.75 3.725 1 95.56 130 TYR B O 1
ATOM 4015 N N . SER B 1 131 ? 14.727 29.016 5.039 1 95.81 131 SER B N 1
ATOM 4016 C CA . SER B 1 131 ? 15.68 28.25 4.234 1 95.81 131 SER B CA 1
ATOM 4017 C C . SER B 1 131 ? 16.703 27.531 5.113 1 95.81 131 SER B C 1
ATOM 4019 O O . SER B 1 131 ? 17.422 28.172 5.879 1 95.81 131 SER B O 1
ATOM 4021 N N . GLY B 1 132 ? 16.656 26.25 5.059 1 94.81 132 GLY B N 1
ATOM 4022 C CA . GLY B 1 132 ? 17.578 25.516 5.926 1 94.81 132 GLY B CA 1
ATOM 4023 C C . GLY B 1 132 ? 17.344 24.016 5.914 1 94.81 132 GLY B C 1
ATOM 4024 O O . GLY B 1 132 ? 17 23.453 4.879 1 94.81 132 GLY B O 1
ATOM 4025 N N . ALA B 1 133 ? 17.609 23.422 7.043 1 92.25 133 ALA B N 1
ATOM 4026 C CA . ALA B 1 133 ? 17.547 21.969 7.172 1 92.25 133 ALA B CA 1
ATOM 4027 C C . ALA B 1 133 ? 16.141 21.469 6.871 1 92.25 133 ALA B C 1
ATOM 4029 O O . ALA B 1 133 ? 15.156 22.188 7.031 1 92.25 133 ALA B O 1
ATOM 4030 N N . PRO B 1 134 ? 16.078 20.172 6.418 1 92.12 134 PRO B N 1
ATOM 4031 C CA . PRO B 1 134 ? 14.766 19.609 6.121 1 92.12 134 PRO B CA 1
ATOM 4032 C C . PRO B 1 134 ? 13.859 19.547 7.352 1 92.12 134 PRO B C 1
ATOM 4034 O O . PRO B 1 134 ? 14.352 19.5 8.484 1 92.12 134 PRO B O 1
ATOM 4037 N N . LEU B 1 135 ? 12.57 19.578 7.027 1 93.94 135 LEU B N 1
ATOM 4038 C CA . LEU B 1 135 ? 11.562 19.469 8.078 1 93.94 135 LEU B CA 1
ATOM 4039 C C . LEU B 1 135 ? 11.016 18.047 8.164 1 93.94 135 LEU B C 1
ATOM 4041 O O . LEU B 1 135 ? 10.805 17.406 7.137 1 93.94 135 LEU B O 1
ATOM 4045 N N . ARG B 1 136 ? 10.742 17.656 9.391 1 89.94 136 ARG B N 1
ATOM 4046 C CA . ARG B 1 136 ? 10.094 16.375 9.617 1 89.94 136 ARG B CA 1
ATOM 4047 C C . ARG B 1 136 ? 8.586 16.531 9.727 1 89.94 136 ARG B C 1
ATOM 4049 O O . ARG B 1 136 ? 7.832 15.602 9.43 1 89.94 136 ARG B O 1
ATOM 4056 N N . ALA B 1 137 ? 8.219 17.641 10.18 1 93.44 137 ALA B N 1
ATOM 4057 C CA . ALA B 1 137 ? 6.797 17.953 10.344 1 93.44 137 ALA B CA 1
ATOM 4058 C C . ALA B 1 137 ? 6.527 19.438 10.086 1 93.44 137 ALA B C 1
ATOM 4060 O O . ALA B 1 137 ? 7.422 20.266 10.234 1 93.44 137 ALA B O 1
ATOM 4061 N N . LEU B 1 138 ? 5.359 19.688 9.609 1 96 138 LEU B N 1
ATOM 4062 C CA . LEU B 1 138 ? 4.887 21.047 9.352 1 96 138 LEU B CA 1
ATOM 4063 C C . LEU B 1 138 ? 3.43 21.203 9.781 1 96 138 LEU B C 1
ATOM 4065 O O . LEU B 1 138 ? 2.58 20.391 9.414 1 96 138 LEU B O 1
ATOM 4069 N N . ALA B 1 139 ? 3.188 22.125 10.617 1 96 139 ALA B N 1
ATOM 4070 C CA . ALA B 1 139 ? 1.836 22.375 11.125 1 96 139 ALA B CA 1
ATOM 4071 C C . ALA B 1 139 ? 1.504 23.859 11.117 1 96 139 ALA B C 1
ATOM 4073 O O . ALA B 1 139 ? 2.367 24.688 11.398 1 96 139 ALA B O 1
ATOM 4074 N N . ALA B 1 140 ? 0.285 24.078 10.766 1 95.81 140 ALA B N 1
ATOM 4075 C CA . ALA B 1 140 ? -0.19 25.469 10.766 1 95.81 140 ALA B CA 1
ATOM 4076 C C . ALA B 1 140 ? -1.493 25.594 11.547 1 95.81 140 ALA B C 1
ATOM 4078 O O . ALA B 1 140 ? -2.266 24.641 11.648 1 95.81 140 ALA B O 1
ATOM 4079 N N . GLY B 1 141 ? -1.666 26.703 12.148 1 91.44 141 GLY B N 1
ATOM 4080 C CA . GLY B 1 141 ? -2.879 27.062 12.875 1 91.44 141 GLY B CA 1
ATOM 4081 C C . GLY B 1 141 ? -3.062 28.547 13.055 1 91.44 141 GLY B C 1
ATOM 4082 O O . GLY B 1 141 ? -2.117 29.266 13.406 1 91.44 141 GLY B O 1
ATOM 4083 N N . GLU B 1 142 ? -4.25 28.984 12.797 1 87.19 142 GLU B N 1
ATOM 4084 C CA . GLU B 1 142 ? -4.617 30.391 12.836 1 87.19 142 GLU B CA 1
ATOM 4085 C C . GLU B 1 142 ? -3.615 31.25 12.062 1 87.19 142 GLU B C 1
ATOM 4087 O O . GLU B 1 142 ? -3.506 31.125 10.844 1 87.19 142 GLU B O 1
ATOM 4092 N N . TYR B 1 143 ? -2.605 31.906 12.836 1 88.25 143 TYR B N 1
ATOM 4093 C CA . TYR B 1 143 ? -1.753 32.844 12.102 1 88.25 143 TYR B CA 1
ATOM 4094 C C . TYR B 1 143 ? -0.288 32.406 12.203 1 88.25 143 TYR B C 1
ATOM 4096 O O . TYR B 1 143 ? 0.608 33.219 11.945 1 88.25 143 TYR B O 1
ATOM 4104 N N . LYS B 1 144 ? -0.086 31.172 12.586 1 93 144 LYS B N 1
ATOM 4105 C CA . LYS B 1 144 ? 1.284 30.734 12.82 1 93 144 LYS B CA 1
ATOM 4106 C C . LYS B 1 144 ? 1.57 29.422 12.102 1 93 144 LYS B C 1
ATOM 4108 O O . LYS B 1 144 ? 0.664 28.609 11.891 1 93 144 LYS B O 1
ATOM 4113 N N . VAL B 1 145 ? 2.807 29.266 11.742 1 95.69 145 VAL B N 1
ATOM 4114 C CA . VAL B 1 145 ? 3.297 28 11.188 1 95.69 145 VAL B CA 1
ATOM 4115 C C . VAL B 1 145 ? 4.508 27.531 11.984 1 95.69 145 VAL B C 1
ATOM 4117 O O . VAL B 1 145 ? 5.375 28.328 12.352 1 95.69 145 VAL B O 1
ATOM 4120 N N . CYS B 1 146 ? 4.48 26.281 12.336 1 96.19 146 CYS B N 1
ATOM 4121 C CA . CYS B 1 146 ? 5.57 25.656 13.078 1 96.19 146 CYS B CA 1
ATOM 4122 C C . CYS B 1 146 ? 6.031 24.375 12.398 1 96.19 146 CYS B C 1
ATOM 4124 O O . CYS B 1 146 ? 5.297 23.781 11.602 1 96.19 146 CYS B O 1
ATOM 4126 N N . GLY B 1 147 ? 7.25 24.016 12.641 1 95.56 147 GLY B N 1
ATOM 4127 C CA . GLY B 1 147 ? 7.805 22.797 12.086 1 95.56 147 GLY B CA 1
ATOM 4128 C C . GLY B 1 147 ? 8.805 22.125 13.016 1 95.56 147 GLY B C 1
ATOM 4129 O O . GLY B 1 147 ? 9.375 22.766 13.891 1 95.56 147 GLY B O 1
ATOM 4130 N N . VAL B 1 148 ? 8.844 20.828 12.828 1 95 148 VAL B N 1
ATOM 4131 C CA . VAL B 1 148 ? 9.898 20.062 13.492 1 95 148 VAL B CA 1
ATOM 4132 C C . VAL B 1 148 ? 11.078 19.875 12.539 1 95 148 VAL B C 1
ATOM 4134 O O . VAL B 1 148 ? 10.93 19.281 11.469 1 95 148 VAL B O 1
ATOM 4137 N N . LEU B 1 149 ? 12.219 20.359 12.969 1 93.38 149 LEU B N 1
ATOM 4138 C CA . LEU B 1 149 ? 13.422 20.25 12.141 1 93.38 149 LEU B CA 1
ATOM 4139 C C . LEU B 1 149 ? 13.977 18.828 12.188 1 93.38 149 LEU B C 1
ATOM 4141 O O . LEU B 1 149 ? 13.539 18 12.984 1 93.38 149 LEU B O 1
ATOM 4145 N N . ALA B 1 150 ? 14.922 18.562 11.312 1 88 150 ALA B N 1
ATOM 4146 C CA . ALA B 1 150 ? 15.5 17.234 11.18 1 88 150 ALA B CA 1
ATOM 4147 C C . ALA B 1 150 ? 16.047 16.734 12.516 1 88 150 ALA B C 1
ATOM 4149 O O . ALA B 1 150 ? 15.961 15.547 12.82 1 88 150 ALA B O 1
ATOM 4150 N N . GLY B 1 151 ? 16.547 17.625 13.297 1 87.69 151 GLY B N 1
ATOM 4151 C CA . GLY B 1 151 ? 17.109 17.266 14.586 1 87.69 151 GLY B CA 1
ATOM 4152 C C . GLY B 1 151 ? 16.078 17.109 15.68 1 87.69 151 GLY B C 1
ATOM 4153 O O . GLY B 1 151 ? 16.406 16.75 16.812 1 87.69 151 GLY B O 1
ATOM 4154 N N . GLY B 1 152 ? 14.859 17.469 15.383 1 92.5 152 GLY B N 1
ATOM 4155 C CA . GLY B 1 152 ? 13.773 17.312 16.344 1 92.5 152 GLY B CA 1
ATOM 4156 C C . GLY B 1 152 ? 13.383 18.609 17.016 1 92.5 152 GLY B C 1
ATOM 4157 O O . GLY B 1 152 ? 12.477 18.641 17.844 1 92.5 152 GLY B O 1
ATOM 4158 N N . GLU B 1 153 ? 14.094 19.625 16.688 1 94.62 153 GLU B N 1
ATOM 4159 C CA . GLU B 1 153 ? 13.766 20.922 17.266 1 94.62 153 GLU B CA 1
ATOM 4160 C C . GLU B 1 153 ? 12.445 21.453 16.719 1 94.62 153 GLU B C 1
ATOM 4162 O O . GLU B 1 153 ? 12.188 21.391 15.523 1 94.62 153 GLU B O 1
ATOM 4167 N N . LEU B 1 154 ? 11.641 21.938 17.656 1 95.44 154 LEU B N 1
ATOM 4168 C CA . LEU B 1 154 ? 10.398 22.594 17.281 1 95.44 154 LEU B CA 1
ATOM 4169 C C . LEU B 1 154 ? 10.609 24.094 17.094 1 95.44 154 LEU B C 1
ATOM 4171 O O . LEU B 1 154 ? 11.102 24.766 18 1 95.44 154 LEU B O 1
ATOM 4175 N N . HIS B 1 155 ? 10.297 24.562 15.914 1 95.88 155 HIS B N 1
ATOM 4176 C CA . HIS B 1 155 ? 10.469 25.969 15.594 1 95.88 155 HIS B CA 1
ATOM 4177 C C . HIS B 1 155 ? 9.195 26.562 15.008 1 95.88 155 HIS B C 1
ATOM 4179 O O . HIS B 1 155 ? 8.547 25.938 14.156 1 95.88 155 HIS B O 1
ATOM 4185 N N . CYS B 1 156 ? 8.852 27.734 15.539 1 95.88 156 CYS B N 1
ATOM 4186 C CA . CYS B 1 156 ? 7.688 28.438 15.023 1 95.88 156 CYS B CA 1
ATOM 4187 C C . CYS B 1 156 ? 8.094 29.766 14.391 1 95.88 156 CYS B C 1
ATOM 4189 O O . CYS B 1 156 ? 8.758 30.594 15.023 1 95.88 156 CYS B O 1
ATOM 4191 N N . TRP B 1 157 ? 7.715 29.953 13.156 1 94.88 157 TRP B N 1
ATOM 4192 C CA . TRP B 1 157 ? 8.094 31.156 12.414 1 94.88 157 TRP B CA 1
ATOM 4193 C C . TRP B 1 157 ? 7.082 32.281 12.633 1 94.88 157 TRP B C 1
ATOM 4195 O O . TRP B 1 157 ? 5.879 32 12.734 1 94.88 157 TRP B O 1
ATOM 4205 N N . ARG B 1 158 ? 7.512 33.438 12.656 1 85.75 158 ARG B N 1
ATOM 4206 C CA . ARG B 1 158 ? 6.73 34.688 12.781 1 85.75 158 ARG B CA 1
ATOM 4207 C C . ARG B 1 158 ? 5.953 34.688 14.094 1 85.75 158 ARG B C 1
ATOM 4209 O O . ARG B 1 158 ? 4.816 35.188 14.141 1 85.75 158 ARG B O 1
ATOM 4216 N N . TRP B 1 159 ? 6.535 34 15.039 1 91.38 159 TRP B N 1
ATOM 4217 C CA . TRP B 1 159 ? 5.918 33.969 16.359 1 91.38 159 TRP B CA 1
ATOM 4218 C C . TRP B 1 159 ? 6.832 34.594 17.406 1 91.38 159 TRP B C 1
ATOM 4220 O O . TRP B 1 159 ? 7.598 33.875 18.078 1 91.38 159 TRP B O 1
ATOM 4230 N N . ARG B 1 160 ? 6.617 35.844 17.594 1 86.94 160 ARG B N 1
ATOM 4231 C CA . ARG B 1 160 ? 7.438 36.562 18.562 1 86.94 160 ARG B CA 1
ATOM 4232 C C . ARG B 1 160 ? 7.031 36.219 19.984 1 86.94 160 ARG B C 1
ATOM 4234 O O . ARG B 1 160 ? 5.84 36.125 20.297 1 86.94 160 ARG B O 1
ATOM 4241 N N . GLY B 1 161 ? 7.996 35.969 20.844 1 87.88 161 GLY B N 1
ATOM 4242 C CA . GLY B 1 161 ? 7.738 35.812 22.266 1 87.88 161 GLY B CA 1
ATOM 4243 C C . GLY B 1 161 ? 7.492 34.344 22.656 1 87.88 161 GLY B C 1
ATOM 4244 O O . GLY B 1 161 ? 7.258 34.062 23.828 1 87.88 161 GLY B O 1
ATOM 4245 N N . LEU B 1 162 ? 7.426 33.5 21.672 1 90.81 162 LEU B N 1
ATOM 4246 C CA . LEU B 1 162 ? 7.273 32.094 22 1 90.81 162 LEU B CA 1
ATOM 4247 C C . LEU B 1 162 ? 8.602 31.484 22.438 1 90.81 162 LEU B C 1
ATOM 4249 O O . LEU B 1 162 ? 9.617 31.641 21.75 1 90.81 162 LEU B O 1
ATOM 4253 N N . ASP B 1 163 ? 8.57 30.875 23.625 1 90.69 163 ASP B N 1
ATOM 4254 C CA . ASP B 1 163 ? 9.781 30.234 24.156 1 90.69 163 ASP B CA 1
ATOM 4255 C C . ASP B 1 163 ? 9.602 28.719 24.25 1 90.69 163 ASP B C 1
ATOM 4257 O O . ASP B 1 163 ? 8.781 28.234 25.047 1 90.69 163 ASP B O 1
ATOM 4261 N N . ILE B 1 164 ? 10.305 28 23.438 1 92.75 164 ILE B N 1
ATOM 4262 C CA . ILE B 1 164 ? 10.352 26.531 23.484 1 92.75 164 ILE B CA 1
ATOM 4263 C C . ILE B 1 164 ? 11.742 26.078 23.922 1 92.75 164 ILE B C 1
ATOM 4265 O O . ILE B 1 164 ? 12.734 26.406 23.266 1 92.75 164 ILE B O 1
ATOM 4269 N N . PRO B 1 165 ? 11.836 25.344 25 1 93.44 165 PRO B N 1
ATOM 4270 C CA . PRO B 1 165 ? 13.156 24.875 25.438 1 93.44 165 PRO B CA 1
ATOM 4271 C C . PRO B 1 165 ? 13.93 24.156 24.344 1 93.44 165 PRO B C 1
ATOM 4273 O O . PRO B 1 165 ? 13.406 23.219 23.734 1 93.44 165 PRO B O 1
ATOM 4276 N N . ARG B 1 166 ? 15.117 24.5 24.141 1 90.44 166 ARG B N 1
ATOM 4277 C CA . ARG B 1 166 ? 15.93 24.031 23.016 1 90.44 166 ARG B CA 1
ATOM 4278 C C . ARG B 1 166 ? 16.359 22.578 23.203 1 90.44 166 ARG B C 1
ATOM 4280 O O . ARG B 1 166 ? 16.766 21.922 22.25 1 90.44 166 ARG B O 1
ATOM 4287 N N . GLU B 1 167 ? 16.312 22.078 24.375 1 93.12 167 GLU B N 1
ATOM 4288 C CA . GLU B 1 167 ? 16.766 20.719 24.656 1 93.12 167 GLU B CA 1
ATOM 4289 C C . GLU B 1 167 ? 15.711 19.688 24.281 1 93.12 167 GLU B C 1
ATOM 4291 O O . GLU B 1 167 ? 16.016 18.5 24.188 1 93.12 167 GLU B O 1
ATOM 4296 N N . LEU B 1 168 ? 14.555 20.234 24.156 1 93.44 168 LEU B N 1
ATOM 4297 C CA . LEU B 1 168 ? 13.477 19.297 23.859 1 93.44 168 LEU B CA 1
ATOM 4298 C C . LEU B 1 168 ? 13.492 18.906 22.375 1 93.44 168 LEU B C 1
ATOM 4300 O O . LEU B 1 168 ? 13.828 19.734 21.516 1 93.44 168 LEU B O 1
ATOM 4304 N N . ARG B 1 169 ? 13.195 17.625 22.141 1 94.25 169 ARG B N 1
ATOM 4305 C CA . ARG B 1 169 ? 13.102 17.094 20.781 1 94.25 169 ARG B CA 1
ATOM 4306 C C . ARG B 1 169 ? 11.703 16.531 20.516 1 94.25 169 ARG B C 1
ATOM 4308 O O . ARG B 1 169 ? 11.125 15.852 21.375 1 94.25 169 ARG B O 1
ATOM 4315 N N . PHE B 1 170 ? 11.227 16.812 19.344 1 93.44 170 PHE B N 1
ATOM 4316 C CA . PHE B 1 170 ? 9.836 16.484 19.031 1 93.44 170 PHE B CA 1
ATOM 4317 C C . PHE B 1 170 ? 9.75 15.633 17.781 1 93.44 170 PHE B C 1
ATOM 4319 O O . PHE B 1 170 ? 10.688 15.586 16.984 1 93.44 170 PHE B O 1
ATOM 4326 N N . VAL B 1 171 ? 8.547 14.906 17.609 1 89.94 171 VAL B N 1
ATOM 4327 C CA . VAL B 1 171 ? 8.32 14.109 16.422 1 89.94 171 VAL B CA 1
ATOM 4328 C C . VAL B 1 171 ? 7.086 14.633 15.68 1 89.94 171 VAL B C 1
ATOM 4330 O O . VAL B 1 171 ? 6.875 14.312 14.508 1 89.94 171 VAL B O 1
ATOM 4333 N N . ALA B 1 172 ? 6.285 15.422 16.344 1 92.25 172 ALA B N 1
ATOM 4334 C CA . ALA B 1 172 ? 5.066 15.969 15.766 1 92.25 172 ALA B CA 1
ATOM 4335 C C . ALA B 1 172 ? 4.668 17.281 16.438 1 92.25 172 ALA B C 1
ATOM 4337 O O . ALA B 1 172 ? 5.137 17.578 17.547 1 92.25 172 ALA B O 1
ATOM 4338 N N . ALA B 1 173 ? 3.834 18 15.719 1 94.88 173 ALA B N 1
ATOM 4339 C CA . ALA B 1 173 ? 3.367 19.266 16.281 1 94.88 173 ALA B CA 1
ATOM 4340 C C . ALA B 1 173 ? 1.964 19.609 15.781 1 94.88 173 ALA B C 1
ATOM 4342 O O . ALA B 1 173 ? 1.556 19.156 14.703 1 94.88 173 ALA B O 1
ATOM 4343 N N . ALA B 1 174 ? 1.238 20.312 16.531 1 95.81 174 ALA B N 1
ATOM 4344 C CA . ALA B 1 174 ? -0.062 20.891 16.188 1 95.81 174 ALA B CA 1
ATOM 4345 C C . ALA B 1 174 ? -0.177 22.312 16.688 1 95.81 174 ALA B C 1
ATOM 4347 O O . ALA B 1 174 ? 0.221 22.625 17.812 1 95.81 174 ALA B O 1
ATOM 4348 N N . VAL B 1 175 ? -0.67 23.188 15.844 1 95.5 175 VAL B N 1
ATOM 4349 C CA . VAL B 1 175 ? -0.698 24.609 16.156 1 95.5 175 VAL B CA 1
ATOM 4350 C C . VAL B 1 175 ? -2.145 25.078 16.312 1 95.5 175 VAL B C 1
ATOM 4352 O O . VAL B 1 175 ? -2.996 24.781 15.469 1 95.5 175 VAL B O 1
ATOM 4355 N N . GLY B 1 176 ? -2.432 25.734 17.484 1 92.81 176 GLY B N 1
ATOM 4356 C CA . GLY B 1 176 ? -3.723 26.359 17.719 1 92.81 176 GLY B CA 1
ATOM 4357 C C . GLY B 1 176 ? -3.65 27.875 17.781 1 92.81 176 GLY B C 1
ATOM 4358 O O . GLY B 1 176 ? -2.791 28.484 17.156 1 92.81 176 GLY B O 1
ATOM 4359 N N . ASP B 1 177 ? -4.672 28.438 18.375 1 91.25 177 ASP B N 1
ATOM 4360 C CA . ASP B 1 177 ? -4.719 29.891 18.516 1 91.25 177 ASP B CA 1
ATOM 4361 C C . ASP B 1 177 ? -3.822 30.344 19.672 1 91.25 177 ASP B C 1
ATOM 4363 O O . ASP B 1 177 ? -4.23 30.328 20.828 1 91.25 177 ASP B O 1
ATOM 4367 N N . GLY B 1 178 ? -2.6 30.734 19.266 1 90.81 178 GLY B N 1
ATOM 4368 C CA . GLY B 1 178 ? -1.668 31.281 20.234 1 90.81 178 GLY B CA 1
ATOM 4369 C C . GLY B 1 178 ? -0.891 30.203 20.984 1 90.81 178 GLY B C 1
ATOM 4370 O O . GLY B 1 178 ? -0.281 30.469 22.016 1 90.81 178 GLY B O 1
ATOM 4371 N N . PHE B 1 179 ? -0.926 28.984 20.547 1 93.69 179 PHE B N 1
ATOM 4372 C CA . PHE B 1 179 ? -0.162 27.922 21.188 1 93.69 179 PHE B CA 1
ATOM 4373 C C . PHE B 1 179 ? 0.252 26.859 20.188 1 93.69 179 PHE B C 1
ATOM 4375 O O . PHE B 1 179 ? -0.289 26.797 19.078 1 93.69 179 PHE B O 1
ATOM 4382 N N . VAL B 1 180 ? 1.251 26.047 20.594 1 95.44 180 VAL B N 1
ATOM 4383 C CA . VAL B 1 180 ? 1.723 24.906 19.828 1 95.44 180 VAL B CA 1
ATOM 4384 C C . VAL B 1 180 ? 1.959 23.719 20.766 1 95.44 180 VAL B C 1
ATOM 4386 O O . VAL B 1 180 ? 2.477 23.891 21.875 1 95.44 180 VAL B O 1
ATOM 4389 N N . CYS B 1 181 ? 1.43 22.641 20.359 1 94.81 181 CYS B N 1
ATOM 4390 C CA . CYS B 1 181 ? 1.695 21.406 21.078 1 94.81 181 CYS B CA 1
ATOM 4391 C C . CYS B 1 181 ? 2.594 20.469 20.281 1 94.81 181 CYS B C 1
ATOM 4393 O O . CYS B 1 181 ? 2.482 20.406 19.047 1 94.81 181 CYS B O 1
ATOM 4395 N N . GLY B 1 182 ? 3.502 19.75 20.969 1 94.06 182 GLY B N 1
ATOM 4396 C CA . GLY B 1 182 ? 4.359 18.766 20.328 1 94.06 182 GLY B CA 1
ATOM 4397 C C . GLY B 1 182 ? 4.406 17.453 21.062 1 94.06 182 GLY B C 1
ATOM 4398 O O . GLY B 1 182 ? 4.199 17.406 22.281 1 94.06 182 GLY B O 1
ATOM 4399 N N . ILE B 1 183 ? 4.574 16.453 20.281 1 92.81 183 ILE B N 1
ATOM 4400 C CA . ILE B 1 183 ? 4.848 15.141 20.875 1 92.81 183 ILE B CA 1
ATOM 4401 C C . ILE B 1 183 ? 6.355 14.945 21.016 1 92.81 183 ILE B C 1
ATOM 4403 O O . ILE B 1 183 ? 7.094 15.039 20.031 1 92.81 183 ILE B O 1
ATOM 4407 N N . LEU B 1 184 ? 6.801 14.602 22.172 1 92.06 184 LEU B N 1
ATOM 4408 C CA . LEU B 1 184 ? 8.227 14.477 22.453 1 92.06 184 LEU B CA 1
ATOM 4409 C C . LEU B 1 184 ? 8.789 13.188 21.859 1 92.06 184 LEU B C 1
ATOM 4411 O O . LEU B 1 184 ? 8.078 12.18 21.781 1 92.06 184 LEU B O 1
ATOM 4415 N N . ASN B 1 185 ? 10.031 13.398 21.422 1 87.5 185 ASN B N 1
ATOM 4416 C CA . ASN B 1 185 ? 10.773 12.25 20.906 1 87.5 185 ASN B CA 1
ATOM 4417 C C . ASN B 1 185 ? 11.461 11.484 22.047 1 87.5 185 ASN B C 1
ATOM 4419 O O . ASN B 1 185 ? 12.484 11.93 22.562 1 87.5 185 ASN B O 1
ATOM 4423 N N . GLY B 1 186 ? 10.898 10.594 22.688 1 76.25 186 GLY B N 1
ATOM 4424 C CA . GLY B 1 186 ? 11.516 9.82 23.75 1 76.25 186 GLY B CA 1
ATOM 4425 C C . GLY B 1 186 ? 10.789 8.516 24.031 1 76.25 186 GLY B C 1
ATOM 4426 O O . GLY B 1 186 ? 9.945 8.086 23.25 1 76.25 186 GLY B O 1
ATOM 4427 N N . THR B 1 187 ? 11.297 7.945 25.047 1 72.94 187 THR B N 1
ATOM 4428 C CA . THR B 1 187 ? 10.695 6.688 25.469 1 72.94 187 THR B CA 1
ATOM 4429 C C . THR B 1 187 ? 9.211 6.883 25.781 1 72.94 187 THR B C 1
ATOM 4431 O O . THR B 1 187 ? 8.391 6.004 25.5 1 72.94 187 THR B O 1
ATOM 4434 N N . ALA B 1 188 ? 9.07 8.031 26.344 1 77.56 188 ALA B N 1
ATOM 4435 C CA . ALA B 1 188 ? 7.672 8.406 26.531 1 77.56 188 ALA B CA 1
ATOM 4436 C C . ALA B 1 188 ? 7.27 9.492 25.531 1 77.56 188 ALA B C 1
ATOM 4438 O O . ALA B 1 188 ? 7.863 10.578 25.5 1 77.56 188 ALA B O 1
ATOM 4439 N N . ALA B 1 189 ? 6.453 9.18 24.688 1 87.31 189 ALA B N 1
ATOM 4440 C CA . ALA B 1 189 ? 5.941 10.148 23.719 1 87.31 189 ALA B CA 1
ATOM 4441 C C . ALA B 1 189 ? 4.883 11.047 24.344 1 87.31 189 ALA B C 1
ATOM 4443 O O . ALA B 1 189 ? 3.725 11.047 23.922 1 87.31 189 ALA B O 1
ATOM 4444 N N . SER B 1 190 ? 5.316 11.875 25.312 1 91.56 190 SER B N 1
ATOM 4445 C CA . SER B 1 190 ? 4.406 12.781 26 1 91.56 190 SER B CA 1
ATOM 4446 C C . SER B 1 190 ? 4.195 14.062 25.203 1 91.56 190 SER B C 1
ATOM 4448 O O . SER B 1 190 ? 4.93 14.344 24.25 1 91.56 190 SER B O 1
ATOM 4450 N N . ILE B 1 191 ? 3.174 14.82 25.594 1 93.38 191 ILE B N 1
ATOM 4451 C CA . ILE B 1 191 ? 2.838 16.062 24.906 1 93.38 191 ILE B CA 1
ATOM 4452 C C . ILE B 1 191 ? 3.27 17.266 25.75 1 93.38 191 ILE B C 1
ATOM 4454 O O . ILE B 1 191 ? 3.105 17.25 26.969 1 93.38 191 ILE B O 1
ATOM 4458 N N . ARG B 1 192 ? 3.818 18.219 25.125 1 93.69 192 ARG B N 1
ATOM 4459 C CA . ARG B 1 192 ? 4.074 19.531 25.719 1 93.69 192 ARG B CA 1
ATOM 4460 C C . ARG B 1 192 ? 3.508 20.641 24.859 1 93.69 192 ARG B C 1
ATOM 4462 O O . ARG B 1 192 ? 3.592 20.594 23.625 1 93.69 192 ARG B O 1
ATOM 4469 N N . CYS B 1 193 ? 2.932 21.562 25.594 1 95.12 193 CYS B N 1
ATOM 4470 C CA . CYS B 1 193 ? 2.355 22.703 24.875 1 95.12 193 CYS B CA 1
ATOM 4471 C C . CYS B 1 193 ? 2.994 24.016 25.328 1 95.12 193 CYS B C 1
ATOM 4473 O O . CYS B 1 193 ? 3.365 24.156 26.484 1 95.12 193 CYS B O 1
ATOM 4475 N N . PHE B 1 194 ? 3.1 24.891 24.391 1 95.06 194 PHE B N 1
ATOM 4476 C CA . PHE B 1 194 ? 3.744 26.172 24.609 1 95.06 194 PHE B CA 1
ATOM 4477 C C . PHE B 1 194 ? 2.912 27.312 24.016 1 95.06 194 PHE B C 1
ATOM 4479 O O . PHE B 1 194 ? 2.287 27.141 22.969 1 95.06 194 PHE B O 1
ATOM 4486 N N . GLY B 1 195 ? 2.875 28.375 24.672 1 91.62 195 GLY B N 1
ATOM 4487 C CA . GLY B 1 195 ? 2.205 29.562 24.188 1 91.62 195 GLY B CA 1
ATOM 4488 C C . GLY B 1 195 ? 2.766 30.844 24.781 1 91.62 195 GLY B C 1
ATOM 4489 O O . GLY B 1 195 ? 3.578 30.797 25.703 1 91.62 195 GLY B O 1
ATOM 4490 N N . ASN B 1 196 ? 2.484 31.844 24.156 1 81.81 196 ASN B N 1
ATOM 4491 C CA . ASN B 1 196 ? 2.84 33.125 24.781 1 81.81 196 ASN B CA 1
ATOM 4492 C C . ASN B 1 196 ? 1.704 33.656 25.641 1 81.81 196 ASN B C 1
ATOM 4494 O O . ASN B 1 196 ? 0.794 32.938 26.016 1 81.81 196 ASN B O 1
ATOM 4498 N N . ASP B 1 197 ? 1.805 34.938 25.953 1 76.88 197 ASP B N 1
ATOM 4499 C CA . ASP B 1 197 ? 0.9 35.562 26.922 1 76.88 197 ASP B CA 1
ATOM 4500 C C . ASP B 1 197 ? -0.538 35.562 26.406 1 76.88 197 ASP B C 1
ATOM 4502 O O . ASP B 1 197 ? -1.483 35.656 27.188 1 76.88 197 ASP B O 1
ATOM 4506 N N . THR B 1 198 ? -0.672 35.281 25.125 1 77.38 198 THR B N 1
ATOM 4507 C CA . THR B 1 198 ? -2.014 35.344 24.562 1 77.38 198 THR B CA 1
ATOM 4508 C C . THR B 1 198 ? -2.67 33.969 24.562 1 77.38 198 THR B C 1
ATOM 4510 O O . THR B 1 198 ? -3.875 33.844 24.328 1 77.38 198 THR B O 1
ATOM 4513 N N . ALA B 1 199 ? -1.854 33.031 24.906 1 80.38 199 ALA B N 1
ATOM 4514 C CA . ALA B 1 199 ? -2.406 31.688 24.891 1 80.38 199 ALA B CA 1
ATOM 4515 C C . ALA B 1 199 ? -3.297 31.453 26.094 1 80.38 199 ALA B C 1
ATOM 4517 O O . ALA B 1 199 ? -3.01 31.938 27.188 1 80.38 199 ALA B O 1
ATOM 4518 N N . ASP B 1 200 ? -4.41 30.734 25.844 1 83.44 200 ASP B N 1
ATOM 4519 C CA . ASP B 1 200 ? -5.23 30.266 26.969 1 83.44 200 ASP B CA 1
ATOM 4520 C C . ASP B 1 200 ? -4.453 29.281 27.844 1 83.44 200 ASP B C 1
ATOM 4522 O O . ASP B 1 200 ? -3.932 28.281 27.359 1 83.44 200 ASP B O 1
ATOM 4526 N N . PRO B 1 201 ? -4.402 29.578 29.109 1 83.19 201 PRO B N 1
ATOM 4527 C CA . PRO B 1 201 ? -3.646 28.688 30 1 83.19 201 PRO B CA 1
ATOM 4528 C C . PRO B 1 201 ? -4.203 27.266 30.016 1 83.19 201 PRO B C 1
ATOM 4530 O O . PRO B 1 201 ? -3.465 26.312 30.281 1 83.19 201 PRO B O 1
ATOM 4533 N N . ALA B 1 202 ? -5.406 27.156 29.656 1 84.12 202 ALA B N 1
ATOM 4534 C CA . ALA B 1 202 ? -6.043 25.844 29.703 1 84.12 202 ALA B CA 1
ATOM 4535 C C . ALA B 1 202 ? -5.438 24.906 28.672 1 84.12 202 ALA B C 1
ATOM 4537 O O . ALA B 1 202 ? -5.441 23.688 28.859 1 84.12 202 ALA B O 1
ATOM 4538 N N . VAL B 1 203 ? -4.918 25.469 27.609 1 87.12 203 VAL B N 1
ATOM 4539 C CA . VAL B 1 203 ? -4.445 24.609 26.516 1 87.12 203 VAL B CA 1
ATOM 4540 C C . VAL B 1 203 ? -2.947 24.359 26.672 1 87.12 203 VAL B C 1
ATOM 4542 O O . VAL B 1 203 ? -2.414 23.391 26.125 1 87.12 203 VAL B O 1
ATOM 4545 N N . THR B 1 204 ? -2.273 25.203 27.422 1 86.25 204 THR B N 1
ATOM 4546 C CA . THR B 1 204 ? 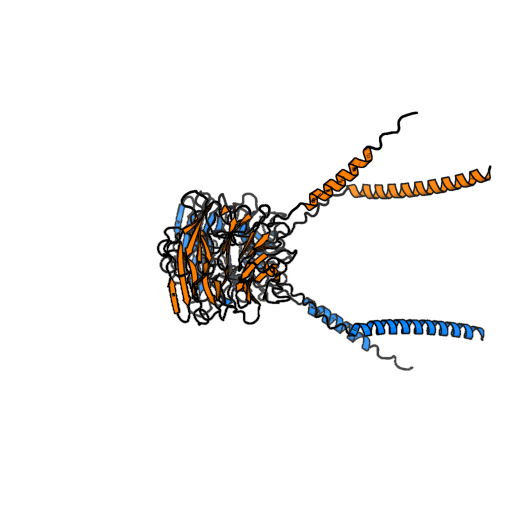-0.832 25.031 27.562 1 86.25 204 THR B CA 1
ATOM 4547 C C . THR B 1 204 ? -0.517 24.016 28.656 1 86.25 204 THR B C 1
ATOM 4549 O O . THR B 1 204 ? 0.62 23.547 28.766 1 86.25 204 THR B O 1
ATOM 4552 N N . HIS B 1 205 ? -1.555 23.641 29.359 1 83.75 205 HIS B N 1
ATOM 4553 C CA . HIS B 1 205 ? -1.384 22.562 30.328 1 83.75 205 HIS B CA 1
ATOM 4554 C C . HIS B 1 205 ? -1.815 21.219 29.734 1 83.75 205 HIS B C 1
ATOM 4556 O O . HIS B 1 205 ? -2.93 20.75 29.984 1 83.75 205 HIS B O 1
ATOM 4562 N N . ALA B 1 206 ? -0.915 20.672 28.984 1 82.69 206 ALA B N 1
ATOM 4563 C CA . ALA B 1 206 ? -1.175 19.391 28.344 1 82.69 206 ALA B CA 1
ATOM 4564 C C . ALA B 1 206 ? -1.321 18.281 29.391 1 82.69 206 ALA B C 1
ATOM 4566 O O . ALA B 1 206 ? -0.847 18.422 30.516 1 82.69 206 ALA B O 1
ATOM 4567 N N . PRO B 1 207 ? -2.102 17.25 28.969 1 79.25 207 PRO B N 1
ATOM 4568 C CA . PRO B 1 207 ? -2.186 16.125 29.891 1 79.25 207 PRO B CA 1
ATOM 4569 C C . PRO B 1 207 ? -0.815 15.562 30.281 1 79.25 207 PRO B C 1
ATOM 4571 O O . PRO B 1 207 ? 0.099 15.547 29.453 1 79.25 207 PRO B O 1
ATOM 4574 N N . SER B 1 208 ? -0.708 15.328 31.547 1 77.62 208 SER B N 1
ATOM 4575 C CA . SER B 1 208 ? 0.556 14.797 32.062 1 77.62 208 SER B CA 1
ATOM 4576 C C . SER B 1 208 ? 0.703 13.312 31.734 1 77.62 208 SER B C 1
ATOM 4578 O O . SER B 1 208 ? -0.263 12.555 31.828 1 77.62 208 SER B O 1
ATOM 4580 N N . GLY B 1 209 ? 1.843 13.031 31.25 1 76.81 209 GLY B N 1
ATOM 4581 C CA . GLY B 1 209 ? 2.15 11.625 31.047 1 76.81 209 GLY B CA 1
ATOM 4582 C C . GLY B 1 209 ? 1.519 11.047 29.797 1 76.81 209 GLY B C 1
ATOM 4583 O O . GLY B 1 209 ? 1.053 11.797 28.938 1 76.81 209 GLY B O 1
ATOM 4584 N N . GLY B 1 210 ? 1.754 9.805 29.562 1 81.81 210 GLY B N 1
ATOM 4585 C CA . GLY B 1 210 ? 1.149 9.055 28.469 1 81.81 210 GLY B CA 1
ATOM 4586 C C . GLY B 1 210 ? 2.053 8.938 27.25 1 81.81 210 GLY B C 1
ATOM 4587 O O . GLY B 1 210 ? 3.1 9.586 27.188 1 81.81 210 GLY B O 1
ATOM 4588 N N . ASN B 1 211 ? 1.654 8.055 26.469 1 87.5 211 ASN B N 1
ATOM 4589 C CA . ASN B 1 211 ? 2.264 7.844 25.156 1 87.5 211 ASN B CA 1
ATOM 4590 C C . ASN B 1 211 ? 1.28 8.125 24.031 1 87.5 211 ASN B C 1
ATOM 4592 O O . ASN B 1 211 ? 0.239 7.473 23.938 1 87.5 211 ASN B O 1
ATOM 4596 N N . TYR B 1 212 ? 1.651 9.172 23.312 1 88.75 212 TYR B N 1
ATOM 4597 C CA . TYR B 1 212 ? 0.687 9.625 22.312 1 88.75 212 TYR B CA 1
ATOM 4598 C C . TYR B 1 212 ? 1.21 9.391 20.906 1 88.75 212 TYR B C 1
ATOM 4600 O O . TYR B 1 212 ? 2.41 9.516 20.656 1 88.75 212 TYR B O 1
ATOM 4608 N N . ASP B 1 213 ? 0.256 9.078 20.031 1 84 213 ASP B N 1
ATOM 4609 C CA . ASP B 1 213 ? 0.592 8.82 18.641 1 84 213 ASP B CA 1
ATOM 4610 C C . ASP B 1 213 ? 0.438 10.078 17.797 1 84 213 ASP B C 1
ATOM 4612 O O . ASP B 1 213 ? 1.275 10.359 16.938 1 84 213 ASP B O 1
ATOM 4616 N N . VAL B 1 214 ? -0.673 10.75 18.047 1 90.88 214 VAL B N 1
ATOM 4617 C CA . VAL B 1 214 ? -1.023 11.883 17.188 1 90.88 214 VAL B CA 1
ATOM 4618 C C . VAL B 1 214 ? -1.627 13 18.031 1 90.88 214 VAL B C 1
ATOM 4620 O O . VAL B 1 214 ? -2.205 12.75 19.094 1 90.88 214 VAL B O 1
ATOM 4623 N N . VAL B 1 215 ? -1.5 14.211 17.609 1 93.12 215 VAL B N 1
ATOM 4624 C CA . VAL B 1 215 ? -2.023 15.406 18.266 1 93.12 215 VAL B CA 1
ATOM 4625 C C . VAL B 1 215 ? -2.588 16.359 17.219 1 93.12 215 VAL B C 1
ATOM 4627 O O . VAL B 1 215 ? -2.084 16.438 16.094 1 93.12 215 VAL B O 1
ATOM 4630 N N . ALA B 1 216 ? -3.65 17.016 17.516 1 95.12 216 ALA B N 1
ATOM 4631 C CA . ALA B 1 216 ? -4.281 18.016 16.672 1 95.12 216 ALA B CA 1
ATOM 4632 C C . ALA B 1 216 ? -4.742 19.219 17.5 1 95.12 216 ALA B C 1
ATOM 4634 O O . ALA B 1 216 ? -4.98 19.094 18.703 1 95.12 216 ALA B O 1
ATOM 4635 N N . ALA B 1 217 ? -4.809 20.328 16.844 1 94.69 217 ALA B N 1
ATOM 4636 C CA . ALA B 1 217 ? -5.227 21.547 17.516 1 94.69 217 ALA B CA 1
ATOM 4637 C C . ALA B 1 217 ? -6.191 22.359 16.656 1 94.69 217 ALA B C 1
ATOM 4639 O O . ALA B 1 217 ? -6.121 22.297 15.422 1 94.69 217 ALA B O 1
ATOM 4640 N N . CYS B 1 218 ? -7.074 23.078 17.25 1 92.19 218 CYS B N 1
ATOM 4641 C CA . CYS B 1 218 ? -8.039 23.953 16.609 1 92.19 218 CYS B CA 1
ATOM 4642 C C . CYS B 1 218 ? -8.516 25.031 17.578 1 92.19 218 CYS B C 1
ATOM 4644 O O . CYS B 1 218 ? -9.094 24.734 18.625 1 92.19 218 CYS B O 1
ATOM 4646 N N . GLY B 1 219 ? -8.336 26.281 17.188 1 91.44 219 GLY B N 1
ATOM 4647 C CA . GLY B 1 219 ? -8.711 27.344 18.109 1 91.44 219 GLY B CA 1
ATOM 4648 C C . GLY B 1 219 ? -8 27.25 19.453 1 91.44 219 GLY B C 1
ATOM 4649 O O . GLY B 1 219 ? -6.77 27.203 19.5 1 91.44 219 GLY B O 1
ATOM 4650 N N . THR B 1 220 ? -8.766 27.156 20.531 1 91.62 220 THR B N 1
ATOM 4651 C CA . THR B 1 220 ? -8.188 27.125 21.875 1 91.62 220 THR B CA 1
ATOM 4652 C C . THR B 1 220 ? -8.195 25.703 22.438 1 91.62 220 THR B C 1
ATOM 4654 O O . THR B 1 220 ? -8.109 25.516 23.641 1 91.62 220 THR B O 1
ATOM 4657 N N . ARG B 1 221 ? -8.32 24.812 21.578 1 92.19 221 ARG B N 1
ATOM 4658 C CA . ARG B 1 221 ? -8.422 23.438 22.031 1 92.19 221 ARG B CA 1
ATOM 4659 C C . ARG B 1 221 ? -7.387 22.547 21.328 1 92.19 221 ARG B C 1
ATOM 4661 O O . ARG B 1 221 ? -6.941 22.859 20.219 1 92.19 221 ARG B O 1
ATOM 4668 N N . ALA B 1 222 ? -7.035 21.438 21.969 1 93.81 222 ALA B N 1
ATOM 4669 C CA . ALA B 1 222 ? -6.168 20.391 21.422 1 93.81 222 ALA B CA 1
ATOM 4670 C C . ALA B 1 222 ? -6.668 19.016 21.812 1 93.81 222 ALA B C 1
ATOM 4672 O O . ALA B 1 222 ? -7.34 18.844 22.828 1 93.81 222 ALA B O 1
ATOM 4673 N N . CYS B 1 223 ? -6.449 18.094 20.938 1 92.81 223 CYS B N 1
ATOM 4674 C CA . CYS B 1 223 ? -6.762 16.703 21.203 1 92.81 223 CYS B CA 1
ATOM 4675 C C . CYS B 1 223 ? -5.594 15.797 20.828 1 92.81 223 CYS B C 1
ATOM 4677 O O . CYS B 1 223 ? -4.805 16.141 19.938 1 92.81 223 CYS B O 1
ATOM 4679 N N . ALA B 1 224 ? -5.48 14.727 21.531 1 91.75 224 ALA B N 1
ATOM 4680 C CA . ALA B 1 224 ? -4.453 13.734 21.219 1 91.75 224 ALA B CA 1
ATOM 4681 C C . ALA B 1 224 ? -4.984 12.32 21.422 1 91.75 224 ALA B C 1
ATOM 4683 O O . ALA B 1 224 ? -5.891 12.094 22.234 1 91.75 224 ALA B O 1
ATOM 4684 N N . LEU B 1 225 ? -4.449 11.492 20.625 1 89.12 225 LEU B N 1
ATOM 4685 C CA . LEU B 1 225 ? -4.758 10.07 20.781 1 89.12 225 LEU B CA 1
ATOM 4686 C C . LEU B 1 225 ? -3.537 9.305 21.281 1 89.12 225 LEU B C 1
ATOM 4688 O O . LEU B 1 225 ? -2.457 9.398 20.703 1 89.12 225 LEU B O 1
ATOM 4692 N N . SER B 1 226 ? -3.754 8.562 22.344 1 85.62 226 SER B N 1
ATOM 4693 C CA . SER B 1 226 ? -2.672 7.773 22.922 1 85.62 226 SER B CA 1
ATOM 4694 C C . SER B 1 226 ? -2.463 6.477 22.156 1 85.62 226 SER B C 1
ATOM 4696 O O . SER B 1 226 ? -3.34 6.047 21.391 1 85.62 226 SER B O 1
ATOM 4698 N N . THR B 1 227 ? -1.329 5.895 22.438 1 81.94 227 THR B N 1
ATOM 4699 C CA . THR B 1 227 ? -1.011 4.617 21.812 1 81.94 227 THR B CA 1
ATOM 4700 C C . THR B 1 227 ? -2.002 3.541 22.234 1 81.94 227 THR B C 1
ATOM 4702 O O . THR B 1 227 ? -2.277 2.604 21.484 1 81.94 227 THR B O 1
ATOM 4705 N N . ALA B 1 228 ? -2.564 3.725 23.391 1 76 228 ALA B N 1
ATOM 4706 C CA . ALA B 1 228 ? -3.555 2.783 23.906 1 76 228 ALA B CA 1
ATOM 4707 C C . ALA B 1 228 ? -4.934 3.053 23.312 1 76 228 ALA B C 1
ATOM 4709 O O . ALA B 1 228 ? -5.875 2.289 23.531 1 76 228 ALA B O 1
ATOM 4710 N N . GLY B 1 229 ? -5 4.133 22.594 1 79.81 229 GLY B N 1
ATOM 4711 C CA . GLY B 1 229 ? -6.242 4.398 21.891 1 79.81 229 GLY B CA 1
ATOM 4712 C C . GLY B 1 229 ? -7.156 5.359 22.625 1 79.81 229 GLY B C 1
ATOM 4713 O O . GLY B 1 229 ? -8.312 5.547 22.234 1 79.81 229 GLY B O 1
ATOM 4714 N N . ALA B 1 230 ? -6.68 5.957 23.625 1 83.62 230 ALA B N 1
ATOM 4715 C CA . ALA B 1 230 ? -7.508 6.902 24.359 1 83.62 230 ALA B CA 1
ATOM 4716 C C . ALA B 1 230 ? -7.426 8.297 23.766 1 83.62 230 ALA B C 1
ATOM 4718 O O . ALA B 1 230 ? -6.332 8.812 23.516 1 83.62 230 ALA B O 1
ATOM 4719 N N . LEU B 1 231 ? -8.602 8.867 23.531 1 89.81 231 LEU B N 1
ATOM 4720 C CA . LEU B 1 231 ? -8.68 10.242 23.047 1 89.81 231 LEU B CA 1
ATOM 4721 C C . LEU B 1 231 ? -8.75 11.219 24.219 1 89.81 231 LEU B C 1
ATOM 4723 O O . LEU B 1 231 ? -9.602 11.078 25.094 1 89.81 231 LEU B O 1
ATOM 4727 N N . GLN B 1 232 ? -7.887 12.102 24.281 1 89.88 232 GLN B N 1
ATOM 4728 C CA . GLN B 1 232 ? -7.898 13.172 25.281 1 89.88 232 GLN B CA 1
ATOM 4729 C C . GLN B 1 232 ? -7.949 14.547 24.609 1 89.88 232 GLN B C 1
ATOM 4731 O O . GLN B 1 232 ? -7.156 14.828 23.703 1 89.88 232 GLN B O 1
ATOM 4736 N N . CYS B 1 233 ? -8.914 15.305 25.047 1 92 233 CYS B N 1
ATOM 4737 C CA . CYS B 1 233 ? -9.031 16.672 24.578 1 92 233 CYS B CA 1
ATOM 4738 C C . CYS B 1 233 ? -8.969 17.672 25.734 1 92 233 CYS B C 1
ATOM 4740 O O . CYS B 1 233 ? -9.508 17.391 26.812 1 92 233 CYS B O 1
ATOM 4742 N N . TRP B 1 234 ? -8.344 18.766 25.516 1 92.31 234 TRP B N 1
ATOM 4743 C CA . TRP B 1 234 ? -8.211 19.75 26.578 1 92.31 234 TRP B CA 1
ATOM 4744 C C . TRP B 1 234 ? -8.242 21.172 26 1 92.31 234 TRP B C 1
ATOM 4746 O O . TRP B 1 234 ? -8.203 21.359 24.781 1 92.31 234 TRP B O 1
ATOM 4756 N N . GLY B 1 235 ? -8.289 22.172 26.875 1 91.44 235 GLY B N 1
ATOM 4757 C CA . GLY B 1 235 ? -8.461 23.562 26.484 1 91.44 235 GLY B CA 1
ATOM 4758 C C . GLY B 1 235 ? -9.891 24.047 26.641 1 91.44 235 GLY B C 1
ATOM 4759 O O . GLY B 1 235 ? -10.789 23.266 26.969 1 91.44 235 GLY B O 1
ATOM 4760 N N . ARG B 1 236 ? -10.086 25.25 26.375 1 86.56 236 ARG B N 1
ATOM 4761 C CA . ARG B 1 236 ? -11.422 25.828 26.516 1 86.56 236 ARG B CA 1
ATOM 4762 C C . ARG B 1 236 ? -12.352 25.312 25.422 1 86.56 236 ARG B C 1
ATOM 4764 O O . ARG B 1 236 ? -12.055 25.469 24.234 1 86.56 236 ARG B O 1
ATOM 4771 N N . GLY B 1 237 ? -13.422 24.641 25.812 1 81.88 237 GLY B N 1
ATOM 4772 C CA . GLY B 1 237 ? -14.414 24.172 24.859 1 81.88 237 GLY B CA 1
ATOM 4773 C C . GLY B 1 237 ? -14.078 22.797 24.297 1 81.88 237 GLY B C 1
ATOM 4774 O O . GLY B 1 237 ? -14.719 22.344 23.344 1 81.88 237 GLY B O 1
ATOM 4775 N N . ALA B 1 238 ? -13.039 22.266 24.828 1 84.19 238 ALA B N 1
ATOM 4776 C CA . ALA B 1 238 ? -12.688 20.922 24.359 1 84.19 238 ALA B CA 1
ATOM 4777 C C . ALA B 1 238 ? -13.812 19.938 24.625 1 84.19 238 ALA B C 1
ATOM 4779 O O . ALA B 1 238 ? -14.461 19.984 25.672 1 84.19 238 ALA B O 1
ATOM 4780 N N . PRO B 1 239 ? -14.102 19.156 23.562 1 75.56 239 PRO B N 1
ATOM 4781 C CA . PRO B 1 239 ? -15.156 18.172 23.781 1 75.56 239 PRO B CA 1
ATOM 4782 C C . PRO B 1 239 ? -14.789 17.125 24.844 1 75.56 239 PRO B C 1
ATOM 4784 O O . PRO B 1 239 ? -13.617 16.766 24.969 1 75.56 239 PRO B O 1
ATOM 4787 N N . ASP B 1 240 ? -15.758 16.828 25.641 1 74.38 240 ASP B N 1
ATOM 4788 C CA . ASP B 1 240 ? -15.594 15.742 26.594 1 74.38 240 ASP B CA 1
ATOM 4789 C C . ASP B 1 240 ? -15.977 14.406 25.969 1 74.38 240 ASP B C 1
ATOM 4791 O O . ASP B 1 240 ? -17.172 14.109 25.812 1 74.38 240 ASP B O 1
ATOM 4795 N N . LEU B 1 241 ? -15.016 13.75 25.516 1 77.5 241 LEU B N 1
ATOM 4796 C CA . LEU B 1 241 ? -15.266 12.508 24.797 1 77.5 241 LEU B CA 1
ATOM 4797 C C . LEU B 1 241 ? -14.68 11.312 25.547 1 77.5 241 LEU B C 1
ATOM 4799 O O . LEU B 1 241 ? -13.758 10.664 25.062 1 77.5 241 LEU B O 1
ATOM 4803 N N . PRO B 1 242 ? -15.375 11.055 26.75 1 63.97 242 PRO B N 1
ATOM 4804 C CA . PRO B 1 242 ? -14.797 9.945 27.531 1 63.97 242 PRO B CA 1
ATOM 4805 C C . PRO B 1 242 ? -14.891 8.609 26.797 1 63.97 242 PRO B C 1
ATOM 4807 O O . PRO B 1 242 ? -15.93 8.289 26.219 1 63.97 242 PRO B O 1
ATOM 4810 N N . GLY B 1 243 ? -13.812 7.859 26.734 1 64.75 243 GLY B N 1
ATOM 4811 C CA . GLY B 1 243 ? -13.781 6.516 26.172 1 64.75 243 GLY B CA 1
ATOM 4812 C C . GLY B 1 243 ? -13.68 6.504 24.656 1 64.75 243 GLY B C 1
ATOM 4813 O O . GLY B 1 243 ? -13.633 5.438 24.047 1 64.75 243 GLY B O 1
ATOM 4814 N N . ALA B 1 244 ? -13.727 7.754 24.141 1 68.94 244 ALA B N 1
ATOM 4815 C CA . ALA B 1 244 ? -13.633 7.82 22.688 1 68.94 244 ALA B CA 1
ATOM 4816 C C . ALA B 1 244 ? -12.266 7.344 22.203 1 68.94 244 ALA B C 1
ATOM 4818 O O . ALA B 1 244 ? -11.266 7.488 22.906 1 68.94 244 ALA B O 1
ATOM 4819 N N . GLY B 1 245 ? -12.219 6.691 20.984 1 65.94 245 GLY B N 1
ATOM 4820 C CA . GLY B 1 245 ? -11.023 6.184 20.344 1 65.94 245 GLY B CA 1
ATOM 4821 C C . GLY B 1 245 ? -10.805 4.699 20.562 1 65.94 245 GLY B C 1
ATOM 4822 O O . GLY B 1 245 ? -10.414 3.977 19.641 1 65.94 245 GLY B O 1
ATOM 4823 N N . ALA B 1 246 ? -11.297 4.004 21.703 1 62.78 246 ALA B N 1
ATOM 4824 C CA . ALA B 1 246 ? -11.172 2.705 22.359 1 62.78 246 ALA B CA 1
ATOM 4825 C C . ALA B 1 246 ? -10.602 1.657 21.406 1 62.78 246 ALA B C 1
ATOM 4827 O O . ALA B 1 246 ? -10.812 0.457 21.594 1 62.78 246 ALA B O 1
ATOM 4828 N N . SER B 1 247 ? -10.078 2.115 20.359 1 66.44 247 SER B N 1
ATOM 4829 C CA . SER B 1 247 ? -9.32 1.184 19.531 1 66.44 247 SER B CA 1
ATOM 4830 C C . SER B 1 247 ? -7.934 1.729 19.219 1 66.44 247 SER B C 1
ATOM 4832 O O . SER B 1 247 ? -7.762 2.936 19.031 1 66.44 247 SER B O 1
ATOM 4834 N N . ALA B 1 248 ? -7.023 0.874 19.391 1 66 248 ALA B N 1
ATOM 4835 C CA . ALA B 1 248 ? -5.621 1.258 19.25 1 66 248 ALA B CA 1
ATOM 4836 C C . ALA B 1 248 ? -5.262 1.514 17.781 1 66 248 ALA B C 1
ATOM 4838 O O . ALA B 1 248 ? -5.949 1.038 16.875 1 66 248 ALA B O 1
ATOM 4839 N N . GLY B 1 249 ? -4.43 2.486 17.672 1 76.5 249 GLY B N 1
ATOM 4840 C CA . GLY B 1 249 ? -3.658 2.695 16.453 1 76.5 249 GLY B CA 1
ATOM 4841 C C . GLY B 1 249 ? -4.246 3.762 15.555 1 76.5 249 GLY B C 1
ATOM 4842 O O . GLY B 1 249 ? -5.227 3.514 14.844 1 76.5 249 GLY B O 1
ATOM 4843 N N . TYR B 1 250 ? -3.781 5.008 15.664 1 83.75 250 TYR B N 1
ATOM 4844 C CA . TYR B 1 250 ? -4.188 6.117 14.812 1 83.75 250 TYR B CA 1
ATOM 4845 C C . TYR B 1 250 ? -2.99 6.719 14.086 1 83.75 250 TYR B C 1
ATOM 4847 O O . TYR B 1 250 ? -1.902 6.828 14.656 1 83.75 250 TYR B O 1
ATOM 4855 N N . ALA B 1 251 ? -3.248 7.039 12.875 1 87.62 251 ALA B N 1
ATOM 4856 C CA . ALA B 1 251 ? -2.182 7.551 12.016 1 87.62 251 ALA B CA 1
ATOM 4857 C C . ALA B 1 251 ? -2.238 9.07 11.922 1 87.62 251 ALA B C 1
ATOM 4859 O O . ALA B 1 251 ? -1.23 9.719 11.625 1 87.62 251 ALA B O 1
ATOM 4860 N N . ALA B 1 252 ? -3.396 9.633 12.133 1 91.62 252 ALA B N 1
ATOM 4861 C CA . ALA B 1 252 ? -3.582 11.078 12.047 1 91.62 252 ALA B CA 1
ATOM 4862 C C . ALA B 1 252 ? -4.805 11.523 12.844 1 91.62 252 ALA B C 1
ATOM 4864 O O . ALA B 1 252 ? -5.672 10.703 13.172 1 91.62 252 ALA B O 1
ATOM 4865 N N . LEU B 1 253 ? -4.824 12.75 13.164 1 93.06 253 LEU B N 1
ATOM 4866 C CA . LEU B 1 253 ? -5.93 13.367 13.891 1 93.06 253 LEU B CA 1
ATOM 4867 C C . LEU B 1 253 ? -6.266 14.734 13.312 1 93.06 253 LEU B C 1
ATOM 4869 O O . LEU B 1 253 ? -5.371 15.555 13.078 1 93.06 253 LEU B O 1
ATOM 4873 N N . ALA B 1 254 ? -7.504 14.922 13.016 1 94.88 254 ALA B N 1
ATOM 4874 C CA . ALA B 1 254 ? -7.988 16.203 12.508 1 94.88 254 ALA B CA 1
ATOM 4875 C C . ALA B 1 254 ? -9.016 16.812 13.461 1 94.88 254 ALA B C 1
ATOM 4877 O O . ALA B 1 254 ? -10.055 16.203 13.734 1 94.88 254 ALA B O 1
ATOM 4878 N N . LEU B 1 255 ? -8.719 17.953 13.938 1 93.56 255 LEU B N 1
ATOM 4879 C CA . LEU B 1 255 ? -9.609 18.641 14.867 1 93.56 255 LEU B CA 1
ATOM 4880 C C . LEU B 1 255 ? -10.242 19.859 14.211 1 93.56 255 LEU B C 1
ATOM 4882 O O . LEU B 1 255 ? -9.539 20.766 13.758 1 93.56 255 LEU B O 1
ATOM 4886 N N . GLY B 1 256 ? -11.531 19.812 14.078 1 90.56 256 GLY B N 1
ATOM 4887 C CA . GLY B 1 256 ? -12.305 20.938 13.562 1 90.56 256 GLY B CA 1
ATOM 4888 C C . GLY B 1 256 ? -13.211 21.562 14.609 1 90.56 256 GLY B C 1
ATOM 4889 O O . GLY B 1 256 ? -13.172 21.172 15.781 1 90.56 256 GLY B O 1
ATOM 4890 N N . GLU B 1 257 ? -13.938 22.594 14.172 1 87.06 257 GLU B N 1
ATOM 4891 C CA . GLU B 1 257 ? -14.859 23.281 15.078 1 87.06 257 GLU B CA 1
ATOM 4892 C C . GLU B 1 257 ? -15.984 22.344 15.523 1 87.06 257 GLU B C 1
ATOM 4894 O O . GLU B 1 257 ? -16.5 22.469 16.641 1 87.06 257 GLU B O 1
ATOM 4899 N N . GLY B 1 258 ? -16.328 21.422 14.727 1 79.12 258 GLY B N 1
ATOM 4900 C CA . GLY B 1 258 ? -17.453 20.562 15 1 79.12 258 GLY B CA 1
ATOM 4901 C C . GLY B 1 258 ? -17.078 19.281 15.695 1 79.12 258 GLY B C 1
ATOM 4902 O O . GLY B 1 258 ? -17.953 18.516 16.125 1 79.12 258 GLY B O 1
ATOM 4903 N N . GLY B 1 259 ? -15.828 19.062 15.812 1 89.31 259 GLY B N 1
ATOM 4904 C CA . GLY B 1 259 ? -15.406 17.812 16.406 1 89.31 259 GLY B CA 1
ATOM 4905 C C . GLY B 1 259 ? -14.039 17.344 15.914 1 89.31 259 GLY B C 1
ATOM 4906 O O . GLY B 1 259 ? -13.266 18.156 15.383 1 89.31 259 GLY B O 1
ATOM 4907 N N . VAL B 1 260 ? -13.773 16.031 16.25 1 92.19 260 VAL B N 1
ATOM 4908 C CA . VAL B 1 260 ? -12.453 15.484 15.961 1 92.19 260 VAL B CA 1
ATOM 4909 C C . VAL B 1 260 ? -12.602 14.188 15.172 1 92.19 260 VAL B C 1
ATOM 4911 O O . VAL B 1 260 ? -13.484 13.375 15.461 1 92.19 260 VAL B O 1
ATOM 4914 N N . CYS B 1 261 ? -11.836 14.062 14.141 1 92.75 261 CYS B N 1
ATOM 4915 C CA . CYS B 1 261 ? -11.789 12.828 13.359 1 92.75 261 CYS B CA 1
ATOM 4916 C C . CYS B 1 261 ? -10.406 12.195 13.422 1 92.75 261 CYS B C 1
ATOM 4918 O O . CYS B 1 261 ? -9.406 12.859 13.172 1 92.75 261 CYS B O 1
ATOM 4920 N N . GLY B 1 262 ? -10.383 10.914 13.773 1 91.62 262 GLY B N 1
ATOM 4921 C CA . GLY B 1 262 ? -9.148 10.148 13.781 1 91.62 262 GLY B CA 1
ATOM 4922 C C . GLY B 1 262 ? -9.031 9.18 12.617 1 91.62 262 GLY B C 1
ATOM 4923 O O . GLY B 1 262 ? -10 8.508 12.258 1 91.62 262 GLY B O 1
ATOM 4924 N N . LEU B 1 263 ? -7.871 9.242 12.023 1 92.19 263 LEU B N 1
ATOM 4925 C CA . LEU B 1 263 ? -7.543 8.25 11.008 1 92.19 263 LEU B CA 1
ATOM 4926 C C . LEU B 1 263 ? -6.875 7.027 11.625 1 92.19 263 LEU B C 1
ATOM 4928 O O . LEU B 1 263 ? -5.762 7.121 12.148 1 92.19 263 LEU B O 1
ATOM 4932 N N . ARG B 1 264 ? -7.5 5.965 11.492 1 87.06 264 ARG B N 1
ATOM 4933 C CA . ARG B 1 264 ? -6.965 4.723 12.047 1 87.06 264 ARG B CA 1
ATOM 4934 C C . ARG B 1 264 ? -5.871 4.148 11.156 1 87.06 264 ARG B C 1
ATOM 4936 O O . ARG B 1 264 ? -5.777 4.492 9.977 1 87.06 264 ARG B O 1
ATOM 4943 N N . THR B 1 265 ? -5.086 3.186 11.734 1 84.12 265 THR B N 1
ATOM 4944 C CA . THR B 1 265 ? -3.963 2.611 11.008 1 84.12 265 THR B CA 1
ATOM 4945 C C . THR B 1 265 ? -4.453 1.738 9.859 1 84.12 265 THR B C 1
ATOM 4947 O O . THR B 1 265 ? -3.713 1.48 8.906 1 84.12 265 THR B O 1
ATOM 4950 N N . ASN B 1 266 ? -5.707 1.272 9.883 1 81.12 266 ASN B N 1
ATOM 4951 C CA . ASN B 1 266 ? -6.262 0.48 8.789 1 81.12 266 ASN B CA 1
ATOM 4952 C C . ASN B 1 266 ? -6.82 1.366 7.684 1 81.12 266 ASN B C 1
ATOM 4954 O O . ASN B 1 266 ? -7.398 0.868 6.715 1 81.12 266 ASN B O 1
ATOM 4958 N N . GLY B 1 267 ? -6.777 2.652 7.941 1 89.19 267 GLY B N 1
ATOM 4959 C CA . GLY B 1 267 ? -7.148 3.602 6.902 1 89.19 267 GLY B CA 1
ATOM 4960 C C . GLY B 1 267 ? -8.562 4.137 7.062 1 89.19 267 GLY B C 1
ATOM 4961 O O . GLY B 1 267 ? -9.008 4.969 6.273 1 89.19 267 GLY B O 1
ATOM 4962 N N . THR B 1 268 ? -9.25 3.682 8.039 1 90.19 268 THR B N 1
ATOM 4963 C CA . THR B 1 268 ? -10.617 4.148 8.211 1 90.19 268 THR B CA 1
ATOM 4964 C C . THR B 1 268 ? -10.664 5.363 9.133 1 90.19 268 THR B C 1
ATOM 4966 O O . THR B 1 268 ? -9.758 5.566 9.945 1 90.19 268 THR B O 1
ATOM 4969 N N . ILE B 1 269 ? -11.711 6.148 8.984 1 92.69 269 ILE B N 1
ATOM 4970 C CA . ILE B 1 269 ? -11.859 7.363 9.781 1 92.69 269 ILE B CA 1
ATOM 4971 C C . ILE B 1 269 ? -13 7.184 10.781 1 92.69 269 ILE B C 1
ATOM 4973 O O . ILE B 1 269 ? -14.07 6.672 10.438 1 92.69 269 ILE B O 1
ATOM 4977 N N . ARG B 1 270 ? -12.68 7.535 11.969 1 89.56 270 ARG B N 1
ATOM 4978 C CA . ARG B 1 270 ? -13.695 7.617 13.016 1 89.56 270 ARG B CA 1
ATOM 4979 C C . ARG B 1 270 ? -13.758 9.023 13.602 1 89.56 270 ARG B C 1
ATOM 4981 O O . ARG B 1 270 ? -12.727 9.609 13.945 1 89.56 270 ARG B O 1
ATOM 4988 N N . CYS B 1 271 ? -14.984 9.5 13.719 1 91.06 271 CYS B N 1
ATOM 4989 C CA . CYS B 1 271 ? -15.141 10.867 14.211 1 91.06 271 CYS B CA 1
ATOM 4990 C C . CYS B 1 271 ? -15.883 10.883 15.539 1 91.06 271 CYS B C 1
ATOM 4992 O O . CYS B 1 271 ? -16.703 10.008 15.82 1 91.06 271 CYS B O 1
ATOM 4994 N N . PHE B 1 272 ? -15.492 11.844 16.312 1 87.12 272 PHE B N 1
ATOM 4995 C CA . PHE B 1 272 ? -16.047 12 17.656 1 87.12 272 PHE B CA 1
ATOM 4996 C C . PHE B 1 272 ? -16.531 13.422 17.875 1 87.12 272 PHE B C 1
ATOM 4998 O O . PHE B 1 272 ? -15.898 14.383 17.438 1 87.12 272 PHE B O 1
ATOM 5005 N N . GLY B 1 273 ? -17.641 13.523 18.641 1 82.56 273 GLY B N 1
ATOM 5006 C CA . GLY B 1 273 ? -18.203 14.836 18.953 1 82.56 273 GLY B CA 1
ATOM 5007 C C . GLY B 1 273 ? -19.641 14.984 18.516 1 82.56 273 GLY B C 1
ATOM 5008 O O . GLY B 1 273 ? -20.125 14.25 17.641 1 82.56 273 GLY B O 1
ATOM 5009 N N . GLU B 1 274 ? -20.328 15.914 19.219 1 76.25 274 GLU B N 1
ATOM 5010 C CA . GLU B 1 274 ? -21.703 16.188 18.859 1 76.25 274 GLU B CA 1
ATOM 5011 C C . GLU B 1 274 ? -21.797 17 17.578 1 76.25 274 GLU B C 1
ATOM 5013 O O . GLU B 1 274 ? -21.219 18.078 17.469 1 76.25 274 GLU B O 1
ATOM 5018 N N . GLY B 1 275 ? -22.25 16.453 16.547 1 75.25 275 GLY B N 1
ATOM 5019 C CA . GLY B 1 275 ? -22.453 17.188 15.305 1 75.25 275 GLY B CA 1
ATOM 5020 C C . GLY B 1 275 ? -21.281 17.094 14.352 1 75.25 275 GLY B C 1
ATOM 5021 O O . GLY B 1 275 ? -21.188 17.859 13.391 1 75.25 275 GLY B O 1
ATOM 5022 N N . VAL B 1 276 ? -20.281 16.312 14.758 1 76.06 276 VAL B N 1
ATOM 5023 C CA . VAL B 1 276 ? -19.125 16.203 13.891 1 76.06 276 VAL B CA 1
ATOM 5024 C C . VAL B 1 276 ? -19.547 15.625 12.539 1 76.06 276 VAL B C 1
ATOM 5026 O O . VAL B 1 276 ? -20.406 14.75 12.469 1 76.06 276 VAL B O 1
ATOM 5029 N N . ALA B 1 277 ? -18.984 16.266 11.547 1 82.06 277 ALA B N 1
ATOM 5030 C CA . ALA B 1 277 ? -19.219 15.734 10.211 1 82.06 277 ALA B CA 1
ATOM 5031 C C . ALA B 1 277 ? -18.312 14.531 9.938 1 82.06 277 ALA B C 1
ATOM 5033 O O . ALA B 1 277 ? -17.094 14.648 9.906 1 82.06 277 ALA B O 1
ATOM 5034 N N . ALA B 1 278 ? -18.953 13.406 9.859 1 88.5 278 ALA B N 1
ATOM 5035 C CA . ALA B 1 278 ? -18.25 12.203 9.422 1 88.5 278 ALA B CA 1
ATOM 5036 C C . ALA B 1 278 ? -18.328 12.055 7.902 1 88.5 278 ALA B C 1
ATOM 5038 O O . ALA B 1 278 ? -19.156 12.695 7.25 1 88.5 278 ALA B O 1
ATOM 5039 N N . PRO B 1 279 ? -17.312 11.281 7.359 1 91.5 279 PRO B N 1
ATOM 5040 C CA . PRO B 1 279 ? -17.422 11.055 5.918 1 91.5 279 PRO B CA 1
ATOM 5041 C C . PRO B 1 279 ? -18.797 10.516 5.504 1 91.5 279 PRO B C 1
ATOM 5043 O O . PRO B 1 279 ? -19.281 9.539 6.09 1 91.5 279 PRO B O 1
ATOM 5046 N N . PRO B 1 280 ? -19.391 11.109 4.496 1 89.69 280 PRO B N 1
ATOM 5047 C CA . PRO B 1 280 ? -20.75 10.711 4.121 1 89.69 280 PRO B CA 1
ATOM 5048 C C . PRO B 1 280 ? -20.766 9.578 3.098 1 89.69 280 PRO B C 1
ATOM 5050 O O . PRO B 1 280 ? -19.781 9.359 2.393 1 89.69 280 PRO B O 1
ATOM 5053 N N . GLY B 1 281 ? -21.875 8.875 3.125 1 85.44 281 GLY B N 1
ATOM 5054 C CA . GLY B 1 281 ? -22.188 7.93 2.066 1 85.44 281 GLY B CA 1
ATOM 5055 C C . GLY B 1 281 ? -21.078 6.934 1.803 1 85.44 281 GLY B C 1
ATOM 5056 O O . GLY B 1 281 ? -20.609 6.266 2.725 1 85.44 281 GLY B O 1
ATOM 5057 N N . THR B 1 282 ? -20.641 6.996 0.464 1 81.94 282 THR B N 1
ATOM 5058 C CA . THR B 1 282 ? -19.625 6.035 0.01 1 81.94 282 THR B CA 1
ATOM 5059 C C . THR B 1 282 ? -18.266 6.348 0.622 1 81.94 282 THR B C 1
ATOM 5061 O O . THR B 1 282 ? -17.375 5.5 0.626 1 81.94 282 THR B O 1
ATOM 5064 N N . LEU B 1 283 ? -18.156 7.523 1.197 1 91.12 283 LEU B N 1
ATOM 5065 C CA . LEU B 1 283 ? -16.891 7.934 1.787 1 91.12 283 LEU B CA 1
ATOM 5066 C C . LEU B 1 283 ? -16.719 7.332 3.18 1 91.12 283 LEU B C 1
ATOM 5068 O O . LEU B 1 283 ? -15.602 7.277 3.703 1 91.12 283 LEU B O 1
ATOM 5072 N N . ALA B 1 284 ? -17.766 6.91 3.84 1 89.81 284 ALA B N 1
ATOM 5073 C CA . ALA B 1 284 ? -17.734 6.402 5.211 1 89.81 284 ALA B CA 1
ATOM 5074 C C . ALA B 1 284 ? -16.938 5.105 5.297 1 8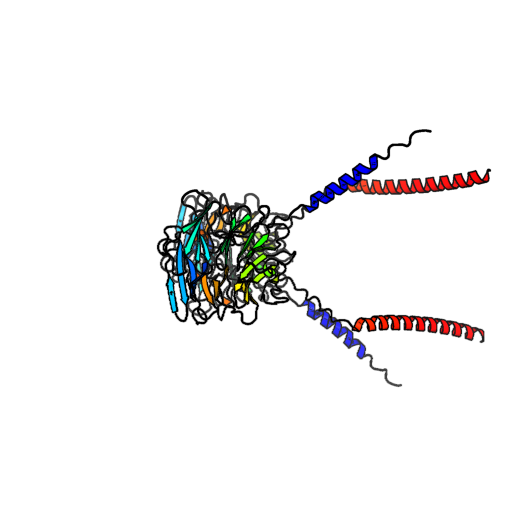9.81 284 ALA B C 1
ATOM 5076 O O . ALA B 1 284 ? -16.219 4.875 6.27 1 89.81 284 ALA B O 1
ATOM 5077 N N . GLY B 1 285 ? -16.969 4.309 4.367 1 87.5 285 GLY B N 1
ATOM 5078 C CA . GLY B 1 285 ? -16.266 3.033 4.414 1 87.5 285 GLY B CA 1
ATOM 5079 C C . GLY B 1 285 ? -14.984 3.021 3.6 1 87.5 285 GLY B C 1
ATOM 5080 O O . GLY B 1 285 ? -14.328 1.984 3.479 1 87.5 285 GLY B O 1
ATOM 5081 N N . ALA B 1 286 ? -14.578 4.188 3.186 1 93.44 286 ALA B N 1
ATOM 5082 C CA . ALA B 1 286 ? -13.375 4.262 2.359 1 93.44 286 ALA B CA 1
ATOM 5083 C C . ALA B 1 286 ? -12.117 4.281 3.223 1 93.44 286 ALA B C 1
ATOM 5085 O O . ALA B 1 286 ? -12.203 4.438 4.441 1 93.44 286 ALA B O 1
ATOM 5086 N N . GLN B 1 287 ? -11.055 3.967 2.574 1 93.81 287 GLN B N 1
ATOM 5087 C CA . GLN B 1 287 ? -9.758 4.074 3.24 1 93.81 287 GLN B CA 1
ATOM 5088 C C . GLN B 1 287 ? -9.031 5.348 2.824 1 93.81 287 GLN B C 1
ATOM 5090 O O . GLN B 1 287 ? -9.094 5.754 1.661 1 93.81 287 GLN B O 1
ATOM 5095 N N . TYR B 1 288 ? -8.352 5.902 3.82 1 95.25 288 TYR B N 1
ATOM 5096 C CA . TYR B 1 288 ? -7.703 7.191 3.623 1 95.25 288 TYR B CA 1
ATOM 5097 C C . TYR B 1 288 ? -6.227 7.117 3.986 1 95.25 288 TYR B C 1
ATOM 5099 O O . TYR B 1 288 ? -5.816 6.258 4.77 1 95.25 288 TYR B O 1
ATOM 5107 N N . LEU B 1 289 ? -5.453 8.031 3.393 1 94.69 289 LEU B N 1
ATOM 5108 C CA . LEU B 1 289 ? -4.035 8.156 3.715 1 94.69 289 LEU B CA 1
ATOM 5109 C C . LEU B 1 289 ? -3.801 9.281 4.715 1 94.69 289 LEU B C 1
ATOM 5111 O O . LEU B 1 289 ? -2.799 9.281 5.434 1 94.69 289 LEU B O 1
ATOM 5115 N N . ASP B 1 290 ? -4.641 10.219 4.672 1 95.19 290 ASP B N 1
ATOM 5116 C CA . ASP B 1 290 ? -4.516 11.391 5.523 1 95.19 290 ASP B CA 1
ATOM 5117 C C . ASP B 1 290 ? -5.863 12.094 5.703 1 95.19 290 ASP B C 1
ATOM 5119 O O . ASP B 1 290 ? -6.781 11.891 4.906 1 95.19 290 ASP B O 1
ATOM 5123 N N . VAL B 1 291 ? -5.973 12.867 6.789 1 96.06 291 VAL B N 1
ATOM 5124 C CA . VAL B 1 291 ? -7.172 13.648 7.059 1 96.06 291 VAL B CA 1
ATOM 5125 C C . VAL B 1 291 ? -6.785 14.969 7.719 1 96.06 291 VAL B C 1
ATOM 5127 O O . VAL B 1 291 ? -5.895 15.016 8.57 1 96.06 291 VAL B O 1
ATOM 5130 N N . LYS B 1 292 ? -7.371 16.062 7.285 1 96.19 292 LYS B N 1
ATOM 5131 C CA . LYS B 1 292 ? -7.16 17.391 7.852 1 96.19 292 LYS B CA 1
ATOM 5132 C C . LYS B 1 292 ? -8.484 18.109 8.047 1 96.19 292 LYS B C 1
ATOM 5134 O O . LYS B 1 292 ? -9.492 17.766 7.43 1 96.19 292 LYS B O 1
ATOM 5139 N N . ALA B 1 293 ? -8.414 19.094 8.93 1 94.56 293 ALA B N 1
ATOM 5140 C CA . ALA B 1 293 ? -9.617 19.875 9.203 1 94.56 293 ALA B CA 1
ATOM 5141 C C . ALA B 1 293 ? -9.297 21.375 9.266 1 94.56 293 ALA B C 1
ATOM 5143 O O . ALA B 1 293 ? -8.172 21.75 9.602 1 94.56 293 ALA B O 1
ATOM 5144 N N . GLN B 1 294 ? -10.219 22.172 8.883 1 92.94 294 GLN B N 1
ATOM 5145 C CA . GLN B 1 294 ? -10.227 23.625 9.031 1 92.94 294 GLN B CA 1
ATOM 5146 C C . GLN B 1 294 ? -11.648 24.141 9.234 1 92.94 294 GLN B C 1
ATOM 5148 O O . GLN B 1 294 ? -12.5 23.984 8.359 1 92.94 294 GLN B O 1
ATOM 5153 N N . GLY B 1 295 ? -11.891 24.797 10.406 1 89.75 295 GLY B N 1
ATOM 5154 C CA . GLY B 1 295 ? -13.266 25.141 10.719 1 89.75 295 GLY B CA 1
ATOM 5155 C C . GLY B 1 295 ? -14.18 23.938 10.82 1 89.75 295 GLY B C 1
ATOM 5156 O O . GLY B 1 295 ? -13.906 23 11.586 1 89.75 295 GLY B O 1
ATOM 5157 N N . LYS B 1 296 ? -15.227 23.969 10 1 89.31 296 LYS B N 1
ATOM 5158 C CA . LYS B 1 296 ? -16.156 22.844 10.016 1 89.31 296 LYS B CA 1
ATOM 5159 C C . LYS B 1 296 ? -15.867 21.859 8.883 1 89.31 296 LYS B C 1
ATOM 5161 O O . LYS B 1 296 ? -16.547 20.844 8.758 1 89.31 296 LYS B O 1
ATOM 5166 N N . ALA B 1 297 ? -14.844 22.141 8.125 1 92.12 297 ALA B N 1
ATOM 5167 C CA . ALA B 1 297 ? -14.531 21.328 6.953 1 92.12 297 ALA B CA 1
ATOM 5168 C C . ALA B 1 297 ? -13.484 20.266 7.281 1 92.12 297 ALA B C 1
ATOM 5170 O O . ALA B 1 297 ? -12.531 20.547 8.008 1 92.12 297 ALA B O 1
ATOM 5171 N N . PHE B 1 298 ? -13.711 19.094 6.785 1 94.94 298 PHE B N 1
ATOM 5172 C CA . PHE B 1 298 ? -12.758 18 6.812 1 94.94 298 PHE B CA 1
ATOM 5173 C C . PHE B 1 298 ? -12.414 17.531 5.402 1 94.94 298 PHE B C 1
ATOM 5175 O O . PHE B 1 298 ? -13.289 17.469 4.535 1 94.94 298 PHE B O 1
ATOM 5182 N N . CYS B 1 299 ? -11.195 17.297 5.172 1 96.69 299 CYS B N 1
ATOM 5183 C CA . CYS B 1 299 ? -10.766 16.719 3.902 1 96.69 299 CYS B CA 1
ATOM 5184 C C . CYS B 1 299 ? -9.914 15.477 4.125 1 96.69 299 CYS B C 1
ATOM 5186 O O . CYS B 1 299 ? -9.125 15.422 5.07 1 96.69 299 CYS B O 1
ATOM 5188 N N . GLY B 1 300 ? -10.172 14.5 3.316 1 97.25 300 GLY B N 1
ATOM 5189 C CA . GLY B 1 300 ? -9.406 13.258 3.352 1 97.25 300 GLY B CA 1
ATOM 5190 C C . GLY B 1 300 ? -8.867 12.852 1.995 1 97.25 300 GLY B C 1
ATOM 5191 O O . GLY B 1 300 ? -9.516 13.062 0.971 1 97.25 300 GLY B O 1
ATOM 5192 N N . LEU B 1 301 ? -7.637 12.328 2.037 1 97.81 301 LEU B N 1
ATOM 5193 C CA . LEU B 1 301 ? -7.016 11.781 0.835 1 97.81 301 LEU B CA 1
ATOM 5194 C C . LEU B 1 301 ? -7.32 10.289 0.696 1 97.81 301 LEU B C 1
ATOM 5196 O O . LEU B 1 301 ? -6.844 9.477 1.49 1 97.81 301 LEU B O 1
ATOM 5200 N N . LEU B 1 302 ? -8.047 9.977 -0.357 1 97.5 302 LEU B N 1
ATOM 5201 C CA . LEU B 1 302 ? -8.477 8.594 -0.523 1 97.5 302 LEU B CA 1
ATOM 5202 C C . LEU B 1 302 ? -7.305 7.703 -0.927 1 97.5 302 LEU B C 1
ATOM 5204 O O . LEU B 1 302 ? -6.523 8.062 -1.811 1 97.5 302 LEU B O 1
ATOM 5208 N N . MET B 1 303 ? -7.254 6.578 -0.316 1 95.69 303 MET B N 1
ATOM 5209 C CA . MET B 1 303 ? -6.188 5.613 -0.57 1 95.69 303 MET B CA 1
ATOM 5210 C C . MET B 1 303 ? -6.352 4.969 -1.943 1 95.69 303 MET B C 1
ATOM 5212 O O . MET B 1 303 ? -5.367 4.734 -2.645 1 95.69 303 MET B O 1
ATOM 5216 N N . ALA B 1 304 ? -7.566 4.742 -2.365 1 95.81 304 ALA B N 1
ATOM 5217 C CA . ALA B 1 304 ? -7.867 3.924 -3.539 1 95.81 304 ALA B CA 1
ATOM 5218 C C . ALA B 1 304 ? -7.371 4.598 -4.816 1 95.81 304 ALA B C 1
ATOM 5220 O O . ALA B 1 304 ? -6.848 3.93 -5.711 1 95.81 304 ALA B O 1
ATOM 5221 N N . ASP B 1 305 ? -7.512 5.953 -4.887 1 96.12 305 ASP B N 1
ATOM 5222 C CA . ASP B 1 305 ? -7.188 6.609 -6.152 1 96.12 305 ASP B CA 1
ATOM 5223 C C . ASP B 1 305 ? -6.484 7.941 -5.914 1 96.12 305 ASP B C 1
ATOM 5225 O O . ASP B 1 305 ? -6.203 8.68 -6.863 1 96.12 305 ASP B O 1
ATOM 5229 N N . TYR B 1 306 ? -6.234 8.328 -4.703 1 97.12 306 TYR B N 1
ATOM 5230 C CA . TYR B 1 306 ? -5.527 9.531 -4.289 1 97.12 306 TYR B CA 1
ATOM 5231 C C . TYR B 1 306 ? -6.344 10.781 -4.605 1 97.12 306 TYR B C 1
ATOM 5233 O O . TYR B 1 306 ? -5.785 11.867 -4.797 1 97.12 306 TYR B O 1
ATOM 5241 N N . SER B 1 307 ? -7.648 10.602 -4.75 1 97.31 307 SER B N 1
ATOM 5242 C CA . SER B 1 307 ? -8.516 11.781 -4.84 1 97.31 307 SER B CA 1
ATOM 5243 C C . SER B 1 307 ? -8.664 12.453 -3.482 1 97.31 307 SER B C 1
ATOM 5245 O O . SER B 1 307 ? -8.641 11.789 -2.445 1 97.31 307 SER B O 1
ATOM 5247 N N . LEU B 1 308 ? -8.758 13.75 -3.531 1 97.75 308 LEU B N 1
ATOM 5248 C CA . LEU B 1 308 ? -9.016 14.523 -2.32 1 97.75 308 LEU B CA 1
ATOM 5249 C C . LEU B 1 308 ? -10.492 14.867 -2.199 1 97.75 308 LEU B C 1
ATOM 5251 O O . LEU B 1 308 ? -11.055 15.531 -3.078 1 97.75 308 LEU B O 1
ATOM 5255 N N . VAL B 1 309 ? -11.094 14.445 -1.126 1 97 309 VAL B N 1
ATOM 5256 C CA . VAL B 1 309 ? -12.508 14.711 -0.898 1 97 309 VAL B CA 1
ATOM 5257 C C . VAL B 1 309 ? -12.688 15.492 0.4 1 97 309 VAL B C 1
ATOM 5259 O O . VAL B 1 309 ? -11.93 15.312 1.352 1 97 309 VAL B O 1
ATOM 5262 N N . CYS B 1 310 ? -13.656 16.328 0.423 1 95.69 310 CYS B N 1
ATOM 5263 C CA . CYS B 1 310 ? -13.953 17.125 1.606 1 95.69 310 CYS B CA 1
ATOM 5264 C C . CYS B 1 310 ? -15.414 17 2.004 1 95.69 310 CYS B C 1
ATOM 5266 O O . CYS B 1 310 ? -16.266 16.703 1.163 1 95.69 310 CYS B O 1
ATOM 5268 N N . TRP B 1 311 ? -15.656 17.156 3.24 1 94.25 311 TRP B N 1
ATOM 5269 C CA . TRP B 1 311 ? -17 17.094 3.797 1 94.25 311 TRP B CA 1
ATOM 5270 C C . TRP B 1 311 ? -17.125 18.016 5.008 1 94.25 311 TRP B C 1
ATOM 5272 O O . TRP B 1 311 ? -16.125 18.5 5.531 1 94.25 311 TRP B O 1
ATOM 5282 N N . GLY B 1 312 ? -18.297 18.266 5.332 1 89.12 312 GLY B N 1
ATOM 5283 C CA . GLY B 1 312 ? -18.547 19.141 6.461 1 89.12 312 GLY B CA 1
ATOM 5284 C C . GLY B 1 312 ? -18.656 20.609 6.074 1 89.12 312 GLY B C 1
ATOM 5285 O O . GLY B 1 312 ? -18.281 20.984 4.965 1 89.12 312 GLY B O 1
ATOM 5286 N N . GLY B 1 313 ? -19.172 21.406 6.953 1 81.5 313 GLY B N 1
ATOM 5287 C CA . GLY B 1 313 ? -19.391 22.812 6.664 1 81.5 313 GLY B CA 1
ATOM 5288 C C . GLY B 1 313 ? -20.406 23.047 5.562 1 81.5 313 GLY B C 1
ATOM 5289 O O . GLY B 1 313 ? -20.828 22.094 4.895 1 81.5 313 GLY B O 1
ATOM 5290 N N . ARG B 1 314 ? -20.734 24.25 5.383 1 78.31 314 ARG B N 1
ATOM 5291 C CA . ARG B 1 314 ? -21.703 24.609 4.359 1 78.31 314 ARG B CA 1
ATOM 5292 C C . ARG B 1 314 ? -21.109 24.453 2.961 1 78.31 314 ARG B C 1
ATOM 5294 O O . ARG B 1 314 ? -21.828 24.141 2.008 1 78.31 314 ARG B O 1
ATOM 5301 N N . GLU B 1 315 ? -19.828 24.562 2.973 1 81.25 315 GLU B N 1
ATOM 5302 C CA . GLU B 1 315 ? -19.125 24.578 1.688 1 81.25 315 GLU B CA 1
ATOM 5303 C C . GLU B 1 315 ? -19.094 23.188 1.063 1 81.25 315 GLU B C 1
ATOM 5305 O O . GLU B 1 315 ? -19.078 23.047 -0.161 1 81.25 315 GLU B O 1
ATOM 5310 N N . PHE B 1 316 ? -19.062 22.125 1.876 1 84.25 316 PHE B N 1
ATOM 5311 C CA . PHE B 1 316 ? -18.906 20.797 1.321 1 84.25 316 PHE B CA 1
ATOM 5312 C C . PHE B 1 316 ? -20.109 19.922 1.68 1 84.25 316 PHE B C 1
ATOM 5314 O O . PHE B 1 316 ? -19.969 18.703 1.808 1 84.25 316 PHE B O 1
ATOM 5321 N N . ASN B 1 317 ? -21.203 20.531 2.004 1 72.94 317 ASN B N 1
ATOM 5322 C CA . ASN B 1 317 ? -22.422 19.812 2.338 1 72.94 317 ASN B CA 1
ATOM 5323 C C . ASN B 1 317 ? -23.109 19.266 1.09 1 72.94 317 ASN B C 1
ATOM 5325 O O . ASN B 1 317 ? -24.031 18.453 1.187 1 72.94 317 ASN B O 1
ATOM 5329 N N . ALA B 1 318 ? -22.594 19.656 -0.006 1 69.06 318 ALA B N 1
ATOM 5330 C CA . ALA B 1 318 ? -23.203 19.203 -1.249 1 69.06 318 ALA B CA 1
ATOM 5331 C C . ALA B 1 318 ? -22.766 17.781 -1.585 1 69.06 318 ALA B C 1
ATOM 5333 O O . ALA B 1 318 ? -21.984 17.172 -0.854 1 69.06 318 ALA B O 1
ATOM 5334 N N . THR B 1 319 ? -23.422 17.297 -2.572 1 69.5 319 THR B N 1
ATOM 5335 C CA . THR B 1 319 ? -23.25 15.914 -3.004 1 69.5 319 THR B CA 1
ATOM 5336 C C . THR B 1 319 ? -21.891 15.727 -3.688 1 69.5 319 THR B C 1
ATOM 5338 O O . THR B 1 319 ? -21.406 14.602 -3.834 1 69.5 319 THR B O 1
ATOM 5341 N N . ASN B 1 320 ? -21.281 16.844 -3.961 1 81.69 320 ASN B N 1
ATOM 5342 C CA . ASN B 1 320 ? -19.984 16.672 -4.605 1 81.69 320 ASN B CA 1
ATOM 5343 C C . ASN B 1 320 ? -18.844 16.922 -3.631 1 81.69 320 ASN B C 1
ATOM 5345 O O . ASN B 1 320 ? -18.578 18.078 -3.254 1 81.69 320 ASN B O 1
ATOM 5349 N N . HIS B 1 321 ? -18.219 15.977 -3.248 1 92.19 321 HIS B N 1
ATOM 5350 C CA . HIS B 1 321 ? -17.188 16.016 -2.219 1 92.19 321 HIS B CA 1
ATOM 5351 C C . HIS B 1 321 ? -15.789 16.016 -2.838 1 92.19 321 HIS B C 1
ATOM 5353 O O . HIS B 1 321 ? -14.797 16.234 -2.143 1 92.19 321 HIS B O 1
ATOM 5359 N N . LEU B 1 322 ? -15.766 15.797 -4.203 1 94.12 322 LEU B N 1
ATOM 5360 C CA . LEU B 1 322 ? -14.477 15.688 -4.863 1 94.12 322 LEU B CA 1
ATOM 5361 C C . LEU B 1 322 ? -13.859 17.062 -5.086 1 94.12 322 LEU B C 1
ATOM 5363 O O . LEU B 1 322 ? -14.461 17.922 -5.734 1 94.12 322 LEU B O 1
ATOM 5367 N N . VAL B 1 323 ? -12.695 17.312 -4.551 1 95.44 323 VAL B N 1
ATOM 5368 C CA . VAL B 1 323 ? -12.016 18.594 -4.734 1 95.44 323 VAL B CA 1
ATOM 5369 C C . VAL B 1 323 ? -10.922 18.453 -5.793 1 95.44 323 VAL B C 1
ATOM 5371 O O . VAL B 1 323 ? -10.844 19.266 -6.727 1 95.44 323 VAL B O 1
ATOM 5374 N N . PHE B 1 324 ? -10.055 17.484 -5.645 1 96.12 324 PHE B N 1
ATOM 5375 C CA . PHE B 1 324 ? -9.023 17.172 -6.629 1 96.12 324 PHE B CA 1
ATOM 5376 C C . PHE B 1 324 ? -9.055 15.703 -7 1 96.12 324 PHE B C 1
ATOM 5378 O O . PHE B 1 324 ? -9.18 14.836 -6.129 1 96.12 324 PHE B O 1
ATOM 5385 N N . PRO B 1 325 ? -8.914 15.359 -8.281 1 94.88 325 PRO B N 1
ATOM 5386 C CA . PRO B 1 325 ? -9.008 13.953 -8.703 1 94.88 325 PRO B CA 1
ATOM 5387 C C . PRO B 1 325 ? -7.754 13.156 -8.367 1 94.88 325 PRO B C 1
ATOM 5389 O O . PRO B 1 325 ? -7.805 11.93 -8.281 1 94.88 325 PRO B O 1
ATOM 5392 N N . ARG B 1 326 ? -6.645 13.867 -8.234 1 94.75 326 ARG B N 1
ATOM 5393 C CA . ARG B 1 326 ? -5.395 13.18 -7.941 1 94.75 326 ARG B CA 1
ATOM 5394 C C . ARG B 1 326 ? -4.398 14.109 -7.258 1 94.75 326 ARG B C 1
ATOM 5396 O O . ARG B 1 326 ? -3.932 15.078 -7.863 1 94.75 326 ARG B O 1
ATOM 5403 N N . VAL B 1 327 ? -4.105 13.789 -6.016 1 96.75 327 VAL B N 1
ATOM 5404 C CA . VAL B 1 327 ? -3.096 14.492 -5.234 1 96.75 327 VAL B CA 1
ATOM 5405 C C . VAL B 1 327 ? -1.933 13.555 -4.922 1 96.75 327 VAL B C 1
ATOM 5407 O O . VAL B 1 327 ? -2.117 12.344 -4.805 1 96.75 327 VAL B O 1
ATOM 5410 N N . MET B 1 328 ? -0.74 14.156 -4.887 1 95.94 328 MET B N 1
ATOM 5411 C CA . MET B 1 328 ? 0.379 13.328 -4.438 1 95.94 328 MET B CA 1
ATOM 5412 C C . MET B 1 328 ? 0.059 12.648 -3.111 1 95.94 328 MET B C 1
ATOM 5414 O O . MET B 1 328 ? -0.36 13.305 -2.158 1 95.94 328 MET B O 1
ATOM 5418 N N . PRO B 1 329 ? 0.226 11.312 -3.076 1 95.44 329 PRO B N 1
ATOM 5419 C CA . PRO B 1 329 ? -0.166 10.617 -1.849 1 95.44 329 PRO B CA 1
ATOM 5420 C C . PRO B 1 329 ? 0.792 10.883 -0.689 1 95.44 329 PRO B C 1
ATOM 5422 O O . PRO B 1 329 ? 0.506 10.508 0.451 1 95.44 329 PRO B O 1
ATOM 5425 N N . GLY B 1 330 ? 1.882 11.484 -0.837 1 94.38 330 GLY B N 1
ATOM 5426 C CA . GLY B 1 330 ? 2.895 11.859 0.134 1 94.38 330 GLY B CA 1
ATOM 5427 C C . GLY B 1 330 ? 4.117 12.508 -0.496 1 94.38 330 GLY B C 1
ATOM 5428 O O . GLY B 1 330 ? 4.258 12.508 -1.721 1 94.38 330 GLY B O 1
ATOM 5429 N N . PRO B 1 331 ? 4.895 13.07 0.35 1 93.5 331 PRO B N 1
ATOM 5430 C CA . PRO B 1 331 ? 6.129 13.633 -0.199 1 93.5 331 PRO B CA 1
ATOM 5431 C C . PRO B 1 331 ? 7.133 12.562 -0.619 1 93.5 331 PRO B C 1
ATOM 5433 O O . PRO B 1 331 ? 7.242 11.523 0.039 1 93.5 331 PRO B O 1
ATOM 5436 N N . CYS B 1 332 ? 7.867 12.828 -1.713 1 93.06 332 CYS B N 1
ATOM 5437 C CA . CYS B 1 332 ? 8.914 11.914 -2.166 1 93.06 332 CYS B CA 1
ATOM 5438 C C . CYS B 1 332 ? 10.141 11.992 -1.26 1 93.06 332 CYS B C 1
ATOM 5440 O O . CYS B 1 332 ? 10.461 13.062 -0.744 1 93.06 332 CYS B O 1
ATOM 5442 N N . ALA B 1 333 ? 10.781 10.883 -1.047 1 91.19 333 ALA B N 1
ATOM 5443 C CA . ALA B 1 333 ? 12.016 10.742 -0.271 1 91.19 333 ALA B CA 1
ATOM 5444 C C . ALA B 1 333 ? 12.93 9.68 -0.875 1 91.19 333 ALA B C 1
ATOM 5446 O O . ALA B 1 333 ? 12.477 8.844 -1.666 1 91.19 333 ALA B O 1
ATOM 5447 N N . PRO B 1 334 ? 14.211 9.781 -0.581 1 90.56 334 PRO B N 1
ATOM 5448 C CA . PRO B 1 334 ? 15.078 8.695 -1.036 1 90.56 334 PRO B CA 1
ATOM 5449 C C . PRO B 1 334 ? 14.617 7.32 -0.544 1 90.56 334 PRO B C 1
ATOM 5451 O O . PRO B 1 334 ? 14.25 7.172 0.625 1 90.56 334 PRO B O 1
ATOM 5454 N N . MET B 1 335 ? 14.602 6.367 -1.423 1 91.06 335 MET B N 1
ATOM 5455 C CA . MET B 1 335 ? 14.109 5.027 -1.102 1 91.06 335 MET B CA 1
ATOM 5456 C C . MET B 1 335 ? 14.852 4.449 0.097 1 91.06 335 MET B C 1
ATOM 5458 O O . MET B 1 335 ? 14.266 3.723 0.903 1 91.06 335 MET B O 1
ATOM 5462 N N . SER B 1 336 ? 16.109 4.734 0.272 1 88.62 336 SER B N 1
ATOM 5463 C CA . SER B 1 336 ? 16.953 4.203 1.339 1 88.62 336 SER B CA 1
ATOM 5464 C C . SER B 1 336 ? 16.516 4.738 2.701 1 88.62 336 SER B C 1
ATOM 5466 O O . SER B 1 336 ? 16.875 4.172 3.736 1 88.62 336 SER B O 1
ATOM 5468 N N . SER B 1 337 ? 15.688 5.812 2.666 1 87.81 337 SER B N 1
ATOM 5469 C CA . SER B 1 337 ? 15.273 6.422 3.926 1 87.81 337 SER B CA 1
ATOM 5470 C C . SER B 1 337 ? 13.961 5.824 4.422 1 87.81 337 SER B C 1
ATOM 5472 O O . SER B 1 337 ? 13.5 6.152 5.516 1 87.81 337 SER B O 1
ATOM 5474 N N . CYS B 1 338 ? 13.328 4.879 3.641 1 89.81 338 CYS B N 1
ATOM 5475 C CA . CYS B 1 338 ? 12.031 4.312 3.99 1 89.81 338 CYS B CA 1
ATOM 5476 C C . CYS B 1 338 ? 12.195 3.07 4.855 1 89.81 338 CYS B C 1
ATOM 5478 O O . CYS B 1 338 ? 12.086 1.946 4.359 1 89.81 338 CYS B O 1
ATOM 5480 N N . ARG B 1 339 ? 12.273 3.273 6.109 1 83.62 339 ARG B N 1
ATOM 5481 C CA . ARG B 1 339 ? 12.586 2.197 7.043 1 83.62 339 ARG B CA 1
ATOM 5482 C C . ARG B 1 339 ? 11.406 1.243 7.195 1 83.62 339 ARG B C 1
ATOM 5484 O O . ARG B 1 339 ? 11.594 0.051 7.449 1 83.62 339 ARG B O 1
ATOM 5491 N N . CYS B 1 340 ? 10.219 1.766 6.98 1 83.88 340 CYS B N 1
ATOM 5492 C CA . CYS B 1 340 ? 9.031 0.937 7.172 1 83.88 340 CYS B CA 1
ATOM 5493 C C . CYS B 1 340 ? 8.438 0.517 5.832 1 83.88 340 CYS B C 1
ATOM 5495 O O . CYS B 1 340 ? 7.293 0.057 5.773 1 83.88 340 CYS B O 1
ATOM 5497 N N . GLY B 1 341 ? 9.211 0.799 4.84 1 89.38 341 GLY B N 1
ATOM 5498 C CA . GLY B 1 341 ? 8.75 0.368 3.529 1 89.38 341 GLY B CA 1
ATOM 5499 C C . GLY B 1 341 ? 8.25 1.511 2.666 1 89.38 341 GLY B C 1
ATOM 5500 O O . GLY B 1 341 ? 8.211 2.66 3.109 1 89.38 341 GLY B O 1
ATOM 5501 N N . VAL B 1 342 ? 7.906 1.148 1.46 1 93.12 342 VAL B N 1
ATOM 5502 C CA . VAL B 1 342 ? 7.496 2.148 0.479 1 93.12 342 VAL B CA 1
ATOM 5503 C C . VAL B 1 342 ? 5.992 2.041 0.23 1 93.12 342 VAL B C 1
ATOM 5505 O O . VAL B 1 342 ? 5.406 0.967 0.386 1 93.12 342 VAL B O 1
ATOM 5508 N N . LEU B 1 343 ? 5.363 3.162 -0.056 1 94.25 343 LEU B N 1
ATOM 5509 C CA . LEU B 1 343 ? 3.996 3.141 -0.562 1 94.25 343 LEU B CA 1
ATOM 5510 C C . LEU B 1 343 ? 3.934 2.475 -1.933 1 94.25 343 LEU B C 1
ATOM 5512 O O . LEU B 1 343 ? 4.633 2.889 -2.861 1 94.25 343 LEU B O 1
ATOM 5516 N N . PRO B 1 344 ? 3.115 1.463 -2.076 1 94.25 344 PRO B N 1
ATOM 5517 C CA . PRO B 1 344 ? 3.088 0.717 -3.338 1 94.25 344 PRO B CA 1
ATOM 5518 C C . PRO B 1 344 ? 2.898 1.621 -4.555 1 94.25 344 PRO B C 1
ATOM 5520 O O . PRO B 1 344 ? 1.999 2.465 -4.562 1 94.25 344 PRO B O 1
ATOM 5523 N N . GLY B 1 345 ? 3.838 1.424 -5.566 1 95 345 GLY B N 1
ATOM 5524 C CA . GLY B 1 345 ? 3.746 2.121 -6.84 1 95 345 GLY B CA 1
ATOM 5525 C C . GLY B 1 345 ? 4.242 3.553 -6.773 1 95 345 GLY B C 1
ATOM 5526 O O . GLY B 1 345 ? 4.219 4.273 -7.773 1 95 345 GLY B O 1
ATOM 5527 N N . SER B 1 346 ? 4.777 3.986 -5.617 1 95 346 SER B N 1
ATOM 5528 C CA . SER B 1 346 ? 5.055 5.406 -5.414 1 95 346 SER B CA 1
ATOM 5529 C C . SER B 1 346 ? 6.297 5.844 -6.184 1 95 346 SER B C 1
ATOM 5531 O O . SER B 1 346 ? 6.5 7.035 -6.414 1 95 346 SER B O 1
ATOM 5533 N N . ALA B 1 347 ? 7.133 4.852 -6.59 1 94.44 347 ALA B N 1
ATOM 5534 C CA . ALA B 1 347 ? 8.32 5.203 -7.371 1 94.44 347 ALA B CA 1
ATOM 5535 C C . ALA B 1 347 ? 7.93 5.758 -8.734 1 94.44 347 ALA B C 1
ATOM 5537 O O . ALA B 1 347 ? 8.742 6.402 -9.406 1 94.44 347 ALA B O 1
ATOM 5538 N N . ASN B 1 348 ? 6.688 5.527 -9.125 1 90.62 348 ASN B N 1
ATOM 5539 C CA . ASN B 1 348 ? 6.211 6.016 -10.414 1 90.62 348 ASN B CA 1
ATOM 5540 C C . ASN B 1 348 ? 5.891 7.508 -10.367 1 90.62 348 ASN B C 1
ATOM 5542 O O . ASN B 1 348 ? 5.723 8.141 -11.406 1 90.62 348 ASN B O 1
ATOM 5546 N N . PHE B 1 349 ? 5.828 8.094 -9.109 1 91.06 349 PHE B N 1
ATOM 5547 C CA . PHE B 1 349 ? 5.5 9.5 -8.914 1 91.06 349 PHE B CA 1
ATOM 5548 C C . PHE B 1 349 ? 6.758 10.32 -8.641 1 91.06 349 PHE B C 1
ATOM 5550 O O . PHE B 1 349 ? 6.711 11.547 -8.602 1 91.06 349 PHE B O 1
ATOM 5557 N N . CYS B 1 350 ? 7.859 9.656 -8.383 1 93.19 350 CYS B N 1
ATOM 5558 C CA . CYS B 1 350 ? 9.031 10.328 -7.836 1 93.19 350 CYS B CA 1
ATOM 5559 C C . CYS B 1 350 ? 10.227 10.188 -8.766 1 93.19 350 CYS B C 1
ATOM 5561 O O . CYS B 1 350 ? 10.195 9.383 -9.703 1 93.19 350 CYS B O 1
ATOM 5563 N N . ALA B 1 351 ? 11.227 10.992 -8.562 1 90.38 351 ALA B N 1
ATOM 5564 C CA . ALA B 1 351 ? 12.469 10.898 -9.328 1 90.38 351 ALA B CA 1
ATOM 5565 C C . ALA B 1 351 ? 13.164 9.562 -9.07 1 90.38 351 ALA B C 1
ATOM 5567 O O . ALA B 1 351 ? 12.703 8.75 -8.273 1 90.38 351 ALA B O 1
ATOM 5568 N N . ALA B 1 352 ? 14.211 9.328 -9.812 1 88.81 352 ALA B N 1
ATOM 5569 C CA . ALA B 1 352 ? 14.938 8.07 -9.727 1 88.81 352 ALA B CA 1
ATOM 5570 C C . ALA B 1 352 ? 15.383 7.785 -8.289 1 88.81 352 ALA B C 1
ATOM 5572 O O . ALA B 1 352 ? 15.828 8.695 -7.586 1 88.81 352 ALA B O 1
ATOM 5573 N N . ARG B 1 353 ? 15.258 6.57 -7.832 1 89.62 353 ARG B N 1
ATOM 5574 C CA . ARG B 1 353 ? 15.695 6.062 -6.539 1 89.62 353 ARG B CA 1
ATOM 5575 C C . ARG B 1 353 ? 14.945 6.734 -5.398 1 89.62 353 ARG B C 1
ATOM 5577 O O . ARG B 1 353 ? 15.453 6.832 -4.281 1 89.62 353 ARG B O 1
ATOM 5584 N N . SER B 1 354 ? 13.781 7.348 -5.727 1 93.12 354 SER B N 1
ATOM 5585 C CA . SER B 1 354 ? 12.93 7.961 -4.715 1 93.12 354 SER B CA 1
ATOM 5586 C C . SER B 1 354 ? 11.531 7.359 -4.73 1 93.12 354 SER B C 1
ATOM 5588 O O . SER B 1 354 ? 11.125 6.734 -5.715 1 93.12 354 SER B O 1
ATOM 5590 N N . CYS B 1 355 ? 10.945 7.426 -3.637 1 94.94 355 CYS B N 1
ATOM 5591 C CA . CYS B 1 355 ? 9.578 6.938 -3.463 1 94.94 355 CYS B CA 1
ATOM 5592 C C . CYS B 1 355 ? 8.891 7.645 -2.301 1 94.94 355 CYS B C 1
ATOM 5594 O O . CYS B 1 355 ? 9.406 8.633 -1.778 1 94.94 355 CYS B O 1
ATOM 5596 N N . ILE B 1 356 ? 7.691 7.301 -2.074 1 94.69 356 ILE B N 1
ATOM 5597 C CA . ILE B 1 356 ? 6.973 7.762 -0.89 1 94.69 356 ILE B CA 1
ATOM 5598 C C . ILE B 1 356 ? 7.039 6.695 0.201 1 94.69 356 ILE B C 1
ATOM 5600 O O . ILE B 1 356 ? 6.75 5.523 -0.05 1 94.69 356 ILE B O 1
ATOM 5604 N N . CYS B 1 357 ? 7.504 7.133 1.361 1 91.62 357 CYS B N 1
ATOM 5605 C CA . CYS B 1 357 ? 7.68 6.188 2.455 1 91.62 357 CYS B CA 1
ATOM 5606 C C . CYS B 1 357 ? 6.348 5.875 3.127 1 91.62 357 CYS B C 1
ATOM 5608 O O . CYS B 1 357 ? 5.512 6.762 3.299 1 91.62 357 CYS B O 1
ATOM 5610 N N . HIS B 1 358 ? 6.215 4.609 3.355 1 85.44 358 HIS B N 1
ATOM 5611 C CA . HIS B 1 358 ? 5.082 4.203 4.18 1 85.44 358 HIS B CA 1
ATOM 5612 C C . HIS B 1 358 ? 5.254 4.668 5.621 1 85.44 358 HIS B C 1
ATOM 5614 O O . HIS B 1 358 ? 6.367 4.652 6.152 1 85.44 358 HIS B O 1
ATOM 5620 N N . ASP B 1 359 ? 4.094 5.18 6.184 1 72.75 359 ASP B N 1
ATOM 5621 C CA . ASP B 1 359 ? 4.121 5.551 7.594 1 72.75 359 ASP B CA 1
ATOM 5622 C C . ASP B 1 359 ? 4.25 4.316 8.484 1 72.75 359 ASP B C 1
ATOM 5624 O O . ASP B 1 359 ? 3.531 3.334 8.297 1 72.75 359 ASP B O 1
ATOM 5628 N N . CYS B 1 360 ? 5.223 4.281 9.375 1 70.06 360 CYS B N 1
ATOM 5629 C CA . CYS B 1 360 ? 5.504 3.125 10.219 1 70.06 360 CYS B CA 1
ATOM 5630 C C . CYS B 1 360 ? 4.301 2.785 11.086 1 70.06 360 CYS B C 1
ATOM 5632 O O . CYS B 1 360 ? 4.18 1.659 11.578 1 70.06 360 CYS B O 1
ATOM 5634 N N . VAL B 1 361 ? 3.486 3.869 11.297 1 58.25 361 VAL B N 1
ATOM 5635 C CA . VAL B 1 361 ? 2.332 3.605 12.141 1 58.25 361 VAL B CA 1
ATOM 5636 C C . VAL B 1 361 ? 1.398 2.611 11.453 1 58.25 361 VAL B C 1
ATOM 5638 O O . VAL B 1 361 ? 0.669 1.871 12.117 1 58.25 361 VAL B O 1
ATOM 5641 N N . PHE B 1 362 ? 1.45 2.764 10.102 1 46.22 362 PHE B N 1
ATOM 5642 C CA . PHE B 1 362 ? 0.642 1.799 9.367 1 46.22 362 PHE B CA 1
ATOM 5643 C C . PHE B 1 362 ? 1.324 0.437 9.328 1 46.22 362 PHE B C 1
ATOM 5645 O O . PHE B 1 362 ? 0.896 -0.457 8.594 1 46.22 362 PHE B O 1
ATOM 5652 N N . ASP B 1 363 ? 2.309 0.347 10.281 1 46.38 363 ASP B N 1
ATOM 5653 C CA . ASP B 1 363 ? 3.189 -0.817 10.273 1 46.38 363 ASP B CA 1
ATOM 5654 C C . ASP B 1 363 ? 2.418 -2.088 9.922 1 46.38 363 ASP B C 1
ATOM 5656 O O . ASP B 1 363 ? 1.431 -2.422 10.578 1 46.38 363 ASP B O 1
ATOM 5660 N N . LEU B 1 364 ? 2.434 -2.393 8.773 1 38.97 364 LEU B N 1
ATOM 5661 C CA . LEU B 1 364 ? 2.172 -3.793 8.469 1 38.97 364 LEU B CA 1
ATOM 5662 C C . LEU B 1 364 ? 2.82 -4.707 9.5 1 38.97 364 LEU B C 1
ATOM 5664 O O . LEU B 1 364 ? 4.043 -4.691 9.672 1 38.97 364 LEU B O 1
ATOM 5668 N N . ASN B 1 365 ? 2.203 -4.715 10.695 1 35.03 365 ASN B N 1
ATOM 5669 C CA . ASN B 1 365 ? 2.629 -5.418 11.898 1 35.03 365 ASN B CA 1
ATOM 5670 C C . ASN B 1 365 ? 3.498 -6.625 11.562 1 35.03 365 ASN B C 1
ATOM 5672 O O . ASN B 1 365 ? 2.982 -7.703 11.258 1 35.03 365 ASN B O 1
ATOM 5676 N N . VAL B 1 366 ? 4.484 -6.512 10.93 1 33.19 366 VAL B N 1
ATOM 5677 C CA . VAL B 1 366 ? 5.41 -7.621 11.141 1 33.19 366 VAL B CA 1
ATOM 5678 C C . VAL B 1 366 ? 5.828 -7.68 12.609 1 33.19 366 VAL B C 1
ATOM 5680 O O . VAL B 1 366 ? 6.621 -6.859 13.07 1 33.19 366 VAL B O 1
ATOM 5683 N N . ALA B 1 367 ? 4.859 -7.879 13.508 1 31.25 367 ALA B N 1
ATOM 5684 C CA . ALA B 1 367 ? 5.289 -8.227 14.859 1 31.25 367 ALA B CA 1
ATOM 5685 C C . ALA B 1 367 ? 6.516 -9.125 14.836 1 31.25 367 ALA B C 1
ATOM 5687 O O . ALA B 1 367 ? 6.469 -10.234 14.297 1 31.25 367 ALA B O 1
ATOM 5688 N N . ARG B 1 368 ? 7.711 -8.609 14.977 1 32.12 368 ARG B N 1
ATOM 5689 C CA . ARG B 1 368 ? 8.875 -9.391 15.375 1 32.12 368 ARG B CA 1
ATOM 5690 C C . ARG B 1 368 ? 8.578 -10.203 16.641 1 32.12 368 ARG B C 1
ATOM 5692 O O . ARG B 1 368 ? 8.242 -9.641 17.672 1 32.12 368 ARG B O 1
ATOM 5699 N N . PRO B 1 369 ? 8.055 -11.383 16.469 1 29.08 369 PRO B N 1
ATOM 5700 C CA . PRO B 1 369 ? 8.078 -12.062 17.766 1 29.08 369 PRO B CA 1
ATOM 5701 C C . PRO B 1 369 ? 9.375 -11.812 18.531 1 29.08 369 PRO B C 1
ATOM 5703 O O . PRO B 1 369 ? 10.453 -11.75 17.938 1 29.08 369 PRO B O 1
ATOM 5706 N N . ASN B 1 370 ? 9.336 -11.023 19.5 1 28.25 370 ASN B N 1
ATOM 5707 C CA . ASN B 1 370 ? 10.461 -11.148 20.422 1 28.25 370 ASN B CA 1
ATOM 5708 C C . ASN B 1 370 ? 10.938 -12.594 20.531 1 28.25 370 ASN B C 1
ATOM 5710 O O . ASN B 1 370 ? 10.211 -13.453 21.047 1 28.25 370 ASN B O 1
ATOM 5714 N N . ALA B 1 371 ? 11.586 -13.133 19.531 1 29.06 371 ALA B N 1
ATOM 5715 C CA . ALA B 1 371 ? 12.305 -14.375 19.828 1 29.06 371 ALA B CA 1
ATOM 5716 C C . ALA B 1 371 ? 12.914 -14.328 21.219 1 29.06 371 ALA B C 1
ATOM 5718 O O . ALA B 1 371 ? 13.875 -13.594 21.469 1 29.06 371 ALA B O 1
ATOM 5719 N N . SER B 1 372 ? 12.172 -14.375 22.219 1 26.34 372 SER B N 1
ATOM 5720 C CA . SER B 1 372 ? 12.805 -14.836 23.453 1 26.34 372 SER B CA 1
ATOM 5721 C C . SER B 1 372 ? 13.75 -16 23.188 1 26.34 372 SER B C 1
ATOM 5723 O O . SER B 1 372 ? 13.32 -17.062 22.734 1 26.34 372 SER B O 1
ATOM 5725 N N . VAL B 1 373 ? 14.945 -15.711 22.672 1 28.09 373 VAL B N 1
ATOM 5726 C CA . VAL B 1 373 ? 16.016 -16.703 22.734 1 28.09 373 VAL B CA 1
ATOM 5727 C C . VAL B 1 373 ? 15.797 -17.609 23.953 1 28.09 373 VAL B C 1
ATOM 5729 O O . VAL B 1 373 ? 15.789 -17.141 25.094 1 28.09 373 VAL B O 1
ATOM 5732 N N . LEU B 1 374 ? 14.922 -18.531 23.672 1 28.53 374 LEU B N 1
ATOM 5733 C CA . LEU B 1 374 ? 15.031 -19.562 24.688 1 28.53 374 LEU B CA 1
ATOM 5734 C C . LEU B 1 374 ? 16.484 -19.859 25.031 1 28.53 374 LEU B C 1
ATOM 5736 O O . LEU B 1 374 ? 17.312 -20 24.125 1 28.53 374 LEU B O 1
ATOM 5740 N N . PRO B 1 375 ? 16.938 -19.391 26.109 1 28.42 375 PRO B N 1
ATOM 5741 C CA . PRO B 1 375 ? 18.312 -19.781 26.422 1 28.42 375 PRO B CA 1
ATOM 5742 C C . PRO B 1 375 ? 18.625 -21.219 26.047 1 28.42 375 PRO B C 1
ATOM 5744 O O . PRO B 1 375 ? 17.781 -22.109 26.234 1 28.42 375 PRO B O 1
ATOM 5747 N N . ALA B 1 376 ? 19.234 -21.422 24.875 1 26.02 376 ALA B N 1
ATOM 5748 C CA . ALA B 1 376 ? 19.75 -22.781 24.656 1 26.02 376 ALA B CA 1
ATOM 5749 C C . ALA B 1 376 ? 20.109 -23.438 25.984 1 26.02 376 ALA B C 1
ATOM 5751 O O . ALA B 1 376 ? 20.859 -22.891 26.781 1 26.02 376 ALA B O 1
ATOM 5752 N N . LYS B 1 377 ? 19.203 -24.25 26.328 1 30.48 377 LYS B N 1
ATOM 5753 C CA . LYS B 1 377 ? 19.484 -25.125 27.469 1 30.48 377 LYS B CA 1
ATOM 5754 C C . LYS B 1 377 ? 20.875 -25.75 27.344 1 30.48 377 LYS B C 1
ATOM 5756 O O . LYS B 1 377 ? 21.156 -26.5 26.406 1 30.48 377 LYS B O 1
ATOM 5761 N N . SER B 1 378 ? 21.953 -24.938 27.562 1 29.12 378 SER B N 1
ATOM 5762 C CA . SER B 1 378 ? 23.234 -25.594 27.812 1 29.12 378 SER B CA 1
ATOM 5763 C C . SER B 1 378 ? 23.031 -26.984 28.422 1 29.12 378 SER B C 1
ATOM 5765 O O . SER B 1 378 ? 22.125 -27.188 29.25 1 29.12 378 SER B O 1
ATOM 5767 N N . GLY B 1 379 ? 23.047 -27.969 27.562 1 30.12 379 GLY B N 1
ATOM 5768 C CA . GLY B 1 379 ? 23.078 -29.359 28.016 1 30.12 379 GLY B CA 1
ATOM 5769 C C . GLY B 1 379 ? 23.703 -29.516 29.391 1 30.12 379 GLY B C 1
ATOM 5770 O O . GLY B 1 379 ? 24.906 -29.281 29.562 1 30.12 379 GLY B O 1
ATOM 5771 N N . GLY B 1 380 ? 22.906 -29.031 30.25 1 28.97 380 GLY B N 1
ATOM 5772 C CA . GLY B 1 380 ? 23.219 -29.078 31.672 1 28.97 380 GLY B CA 1
ATOM 5773 C C . GLY B 1 380 ? 23.609 -30.469 32.156 1 28.97 380 GLY B C 1
ATOM 5774 O O . GLY B 1 380 ? 22.734 -31.266 32.5 1 28.97 380 GLY B O 1
ATOM 5775 N N . ARG B 1 381 ? 24.391 -31.188 31.344 1 32.22 381 ARG B N 1
ATOM 5776 C CA . ARG B 1 381 ? 24.906 -32.406 31.969 1 32.22 381 ARG B CA 1
ATOM 5777 C C . ARG B 1 381 ? 25.203 -32.156 33.438 1 32.22 381 ARG B C 1
ATOM 5779 O O . ARG B 1 381 ? 25.406 -33.094 34.219 1 32.22 381 ARG B O 1
ATOM 5786 N N . SER B 1 382 ? 25.469 -30.797 33.594 1 31.88 382 SER B N 1
ATOM 5787 C CA . SER B 1 382 ? 26.25 -30.641 34.844 1 31.88 382 SER B CA 1
ATOM 5788 C C . SER B 1 382 ? 25.328 -30.594 36.062 1 31.88 382 SER B C 1
ATOM 5790 O O . SER B 1 382 ? 25.781 -30.328 37.156 1 31.88 382 SER B O 1
ATOM 5792 N N . ARG B 1 383 ? 24.109 -30.703 35.812 1 34.03 383 ARG B N 1
ATOM 5793 C CA . ARG B 1 383 ? 23.172 -30.422 36.875 1 34.03 383 ARG B CA 1
ATOM 5794 C C . ARG B 1 383 ? 23.172 -31.547 37.906 1 34.03 383 ARG B C 1
ATOM 5796 O O . ARG B 1 383 ? 22.5 -31.438 38.938 1 34.03 383 ARG B O 1
ATOM 5803 N N . ARG B 1 384 ? 23.484 -32.656 37.312 1 35.91 384 ARG B N 1
ATOM 5804 C CA . ARG B 1 384 ? 23.562 -33.812 38.219 1 35.91 384 ARG B CA 1
ATOM 5805 C C . ARG B 1 384 ? 24.5 -33.562 39.375 1 35.91 384 ARG B C 1
ATOM 5807 O O . ARG B 1 384 ? 24.25 -34.031 40.5 1 35.91 384 ARG B O 1
ATOM 5814 N N . THR B 1 385 ? 25.516 -32.781 38.906 1 36.56 385 THR B N 1
ATOM 5815 C CA . THR B 1 385 ? 26.547 -32.531 39.938 1 36.56 385 THR B CA 1
ATOM 5816 C C . THR B 1 385 ? 26.078 -31.469 40.906 1 36.56 385 THR B C 1
ATOM 5818 O O . THR B 1 385 ? 26.562 -31.422 42.062 1 36.56 385 THR B O 1
ATOM 5821 N N . MET B 1 386 ? 25.156 -30.688 40.375 1 37.03 386 MET B N 1
ATOM 5822 C CA . MET B 1 386 ? 24.766 -29.578 41.25 1 37.03 386 MET B CA 1
ATOM 5823 C C . MET B 1 386 ? 23.797 -30.047 42.312 1 37.03 386 MET B C 1
ATOM 5825 O O . MET B 1 386 ? 23.859 -29.578 43.469 1 37.03 386 MET B O 1
ATOM 5829 N N . TRP B 1 387 ? 22.859 -30.875 41.906 1 41.03 387 TRP B N 1
ATOM 5830 C CA . TRP B 1 387 ? 21.953 -31.453 42.875 1 41.03 387 TRP B CA 1
ATOM 5831 C C . TRP B 1 387 ? 22.719 -32.25 43.906 1 41.03 387 TRP B C 1
ATOM 5833 O O . TRP B 1 387 ? 22.344 -32.281 45.094 1 41.03 387 TRP B O 1
ATOM 5843 N N . ILE B 1 388 ? 23.797 -32.906 43.406 1 42.69 388 ILE B N 1
ATOM 5844 C CA . ILE B 1 388 ? 24.703 -33.594 44.344 1 42.69 388 ILE B CA 1
ATOM 5845 C C . ILE B 1 388 ? 25.391 -32.594 45.25 1 42.69 388 ILE B C 1
ATOM 5847 O O . ILE B 1 388 ? 25.562 -32.844 46.438 1 42.69 388 ILE B O 1
ATOM 5851 N N . ALA B 1 389 ? 25.656 -31.406 44.656 1 43.97 389 ALA B N 1
ATOM 5852 C CA . ALA B 1 389 ? 26.312 -30.375 45.438 1 43.97 389 ALA B CA 1
ATOM 5853 C C . ALA B 1 389 ? 25.344 -29.766 46.469 1 43.97 389 ALA B C 1
ATOM 5855 O O . ALA B 1 389 ? 25.703 -29.516 47.594 1 43.97 389 ALA B O 1
ATOM 5856 N N . ILE B 1 390 ? 24.125 -29.562 46.031 1 48.03 390 ILE B N 1
ATOM 5857 C CA . ILE B 1 390 ? 23.156 -29 46.938 1 48.03 390 ILE B CA 1
ATOM 5858 C C . ILE B 1 390 ? 22.75 -30.062 47.969 1 48.03 390 ILE B C 1
ATOM 5860 O O . ILE B 1 390 ? 22.641 -29.766 49.188 1 48.03 390 ILE B O 1
ATOM 5864 N N . ALA B 1 391 ? 22.609 -31.328 47.531 1 46.88 391 ALA B N 1
ATOM 5865 C CA . ALA B 1 391 ? 22.375 -32.406 48.469 1 46.88 391 ALA B CA 1
ATOM 5866 C C . ALA B 1 391 ? 23.547 -32.625 49.406 1 46.88 391 ALA B C 1
ATOM 5868 O O . ALA B 1 391 ? 23.359 -32.875 50.625 1 46.88 391 ALA B O 1
ATOM 5869 N N . ALA B 1 392 ? 24.812 -32.469 48.844 1 47.62 392 ALA B N 1
ATOM 5870 C CA . ALA B 1 392 ? 26.016 -32.531 49.656 1 47.62 392 ALA B CA 1
ATOM 5871 C C . ALA B 1 392 ? 26.109 -31.344 50.594 1 47.62 392 ALA B C 1
ATOM 5873 O O . ALA B 1 392 ? 26.516 -31.484 51.75 1 47.62 392 ALA B O 1
ATOM 5874 N N . ALA B 1 393 ? 25.656 -30.188 50.125 1 51 393 ALA B N 1
ATOM 5875 C CA . ALA B 1 393 ? 25.641 -29 51 1 51 393 ALA B CA 1
ATOM 5876 C C . ALA B 1 393 ? 24.562 -29.141 52.062 1 51 393 ALA B C 1
ATOM 5878 O O . ALA B 1 393 ? 24.781 -28.781 53.219 1 51 393 ALA B O 1
ATOM 5879 N N . ALA B 1 394 ? 23.406 -29.719 51.656 1 50.84 394 ALA B N 1
ATOM 5880 C CA . ALA B 1 394 ? 22.344 -29.953 52.656 1 50.84 394 ALA B CA 1
ATOM 5881 C C . ALA B 1 394 ? 22.734 -31.047 53.656 1 50.84 394 ALA B C 1
ATOM 5883 O O . ALA B 1 394 ? 22.469 -30.922 54.844 1 50.84 394 ALA B O 1
ATOM 5884 N N . ALA B 1 395 ? 23.438 -32.125 53.094 1 52.69 395 ALA B N 1
ATOM 5885 C CA . ALA B 1 395 ? 23.969 -33.156 53.969 1 52.69 395 ALA B CA 1
ATOM 5886 C C . ALA B 1 395 ? 25.047 -32.562 54.875 1 52.69 395 ALA B C 1
ATOM 5888 O O . ALA B 1 395 ? 25.125 -32.938 56.062 1 52.69 395 ALA B O 1
ATOM 5889 N N . GLY B 1 396 ? 25.844 -31.641 54.281 1 49.41 396 GLY B N 1
ATOM 5890 C CA . GLY B 1 396 ? 26.828 -30.953 55.094 1 49.41 396 GLY B CA 1
ATOM 5891 C C . GLY B 1 396 ? 26.203 -30.094 56.188 1 49.41 396 GLY B C 1
ATOM 5892 O O . GLY B 1 396 ? 26.703 -30.047 57.312 1 49.41 396 GLY B O 1
ATOM 5893 N N . PHE B 1 397 ? 25.094 -29.469 55.844 1 57.56 397 PHE B N 1
ATOM 5894 C CA . PHE B 1 397 ? 24.406 -28.641 56.844 1 57.56 397 PHE B CA 1
ATOM 5895 C C . PHE B 1 397 ? 23.766 -29.516 57.938 1 57.56 397 PHE B C 1
ATOM 5897 O O . PHE B 1 397 ? 23.797 -29.156 59.094 1 57.56 397 PHE B O 1
ATOM 5904 N N . LEU B 1 398 ? 23.234 -30.719 57.469 1 56.62 398 LEU B N 1
ATOM 5905 C CA . LEU B 1 398 ? 22.703 -31.641 58.469 1 56.62 398 LEU B CA 1
ATOM 5906 C C . LEU B 1 398 ? 23.797 -32.156 59.375 1 56.62 398 LEU B C 1
ATOM 5908 O O . LEU B 1 398 ? 23.594 -32.281 60.594 1 56.62 398 LEU B O 1
ATOM 5912 N N . VAL B 1 399 ? 25.016 -32.375 58.75 1 58.75 399 VAL B N 1
ATOM 5913 C CA . VAL B 1 399 ? 26.141 -32.844 59.562 1 58.75 399 VAL B CA 1
ATOM 5914 C C . VAL B 1 399 ? 26.594 -31.703 60.5 1 58.75 399 VAL B C 1
ATOM 5916 O O . VAL B 1 399 ? 26.891 -31.953 61.656 1 58.75 399 VAL B O 1
ATOM 5919 N N . LEU B 1 400 ? 26.5 -30.453 60 1 60.19 400 LEU B N 1
ATOM 5920 C CA . LEU B 1 400 ? 26.875 -29.328 60.844 1 60.19 400 LEU B CA 1
ATOM 5921 C C . LEU B 1 400 ? 25.844 -29.109 61.969 1 60.19 400 LEU B C 1
ATOM 5923 O O . LEU B 1 400 ? 26.203 -28.844 63.094 1 60.19 400 LEU B O 1
ATOM 5927 N N . LEU B 1 401 ? 24.609 -29.328 61.625 1 62.84 401 LEU B N 1
ATOM 5928 C CA . LEU B 1 401 ? 23.562 -29.172 62.625 1 62.84 401 LEU B CA 1
ATOM 5929 C C . LEU B 1 401 ? 23.672 -30.281 63.688 1 62.84 401 LEU B C 1
ATOM 5931 O O . LEU B 1 401 ? 23.531 -30 64.875 1 62.84 401 LEU B O 1
ATOM 5935 N N . VAL B 1 402 ? 23.984 -31.562 63.188 1 64.38 402 VAL B N 1
ATOM 5936 C CA . VAL B 1 402 ? 24.172 -32.656 64.125 1 64.38 402 VAL B CA 1
ATOM 5937 C C . VAL B 1 402 ? 25.422 -32.406 65 1 64.38 402 VAL B C 1
ATOM 5939 O O . VAL B 1 402 ? 25.422 -32.625 66.188 1 64.38 402 VAL B O 1
ATOM 5942 N N . ALA B 1 403 ? 26.484 -31.812 64.25 1 63.91 403 ALA B N 1
ATOM 5943 C CA . ALA B 1 403 ? 27.703 -31.516 65 1 63.91 403 ALA B CA 1
ATOM 5944 C C . ALA B 1 403 ? 27.469 -30.422 66.062 1 63.91 403 ALA B C 1
ATOM 5946 O O . ALA B 1 403 ? 27.984 -30.484 67.188 1 63.91 403 ALA B O 1
ATOM 5947 N N . LEU B 1 404 ? 26.656 -29.422 65.688 1 64.25 404 LEU B N 1
ATOM 5948 C CA . LEU B 1 404 ? 26.344 -28.359 66.625 1 64.25 404 LEU B CA 1
ATOM 5949 C C . LEU B 1 404 ? 25.5 -28.875 67.75 1 64.25 404 LEU B C 1
ATOM 5951 O O . LEU B 1 404 ? 25.75 -28.531 68.938 1 64.25 404 LEU B O 1
ATOM 5955 N N . GLN B 1 405 ? 24.578 -29.812 67.438 1 61.84 405 GLN B N 1
ATOM 5956 C CA . GLN B 1 405 ? 23.781 -30.406 68.5 1 61.84 405 GLN B CA 1
ATOM 5957 C C . GLN B 1 405 ? 24.656 -31.25 69.438 1 61.84 405 GLN B C 1
ATOM 5959 O O . GLN B 1 405 ? 24.5 -31.188 70.625 1 61.84 405 GLN B O 1
ATOM 5964 N N . LEU B 1 406 ? 25.641 -32 68.812 1 63.34 406 LEU B N 1
ATOM 5965 C CA . LEU B 1 406 ? 26.531 -32.812 69.625 1 63.34 406 LEU B CA 1
ATOM 5966 C C . LEU B 1 406 ? 27.453 -31.906 70.5 1 63.34 406 LEU B C 1
ATOM 5968 O O . LEU B 1 406 ? 27.719 -32.188 71.625 1 63.34 406 LEU B O 1
ATOM 5972 N N . ALA B 1 407 ? 27.859 -30.766 69.812 1 64.69 407 ALA B N 1
ATOM 5973 C CA . ALA B 1 407 ? 28.688 -29.844 70.562 1 64.69 407 ALA B CA 1
ATOM 5974 C C . ALA B 1 407 ? 27.922 -29.219 71.75 1 64.69 407 ALA B C 1
ATOM 5976 O O . ALA B 1 407 ? 28.469 -29.062 72.812 1 64.69 407 ALA B O 1
ATOM 5977 N N . LEU B 1 408 ? 26.688 -28.891 71.438 1 62.06 408 LEU B N 1
ATOM 5978 C CA . LEU B 1 408 ? 25.875 -28.312 72.5 1 62.06 408 LEU B CA 1
ATOM 5979 C C . LEU B 1 408 ? 25.641 -29.344 73.625 1 62.06 408 LEU B C 1
ATOM 5981 O O . LEU B 1 408 ? 25.703 -29.016 74.812 1 62.06 408 LEU B O 1
ATOM 5985 N N . LEU B 1 409 ? 25.422 -30.656 73.188 1 60.44 409 LEU B N 1
ATOM 5986 C CA . LEU B 1 409 ? 25.266 -31.688 74.25 1 60.44 409 LEU B CA 1
ATOM 5987 C C . LEU B 1 409 ? 26.547 -31.875 75 1 60.44 409 LEU B C 1
ATOM 5989 O O . LEU B 1 409 ? 26.5 -32.031 76.25 1 60.44 409 LEU B O 1
ATOM 5993 N N . LEU B 1 410 ? 27.688 -31.781 74.312 1 59.22 410 LEU B N 1
ATOM 5994 C CA . LEU B 1 410 ? 28.953 -31.922 75.062 1 59.22 410 LEU B CA 1
ATOM 5995 C C . LEU B 1 410 ? 29.219 -30.703 75.938 1 59.22 410 LEU B C 1
ATOM 5997 O O . LEU B 1 410 ? 29.75 -30.844 77.062 1 59.22 410 LEU B O 1
ATOM 6001 N N . TRP B 1 411 ? 28.766 -29.531 75.5 1 58.16 411 TRP B N 1
ATOM 6002 C CA . TRP B 1 411 ? 28.906 -28.344 76.312 1 58.16 411 TRP B CA 1
ATOM 6003 C C . TRP B 1 411 ? 28.062 -28.469 77.562 1 58.16 411 TRP B C 1
ATOM 6005 O O . TRP B 1 411 ? 28.516 -28.141 78.688 1 58.16 411 TRP B O 1
ATOM 6015 N N . CYS B 1 412 ? 26.859 -29 77.375 1 54.72 412 CYS B N 1
ATOM 6016 C CA . CYS B 1 412 ? 26.016 -29.156 78.562 1 54.72 412 CYS B CA 1
ATOM 6017 C C . CYS B 1 412 ? 26.609 -30.172 79.562 1 54.72 412 CYS B C 1
ATOM 6019 O O . CYS B 1 412 ? 26.484 -30.031 80.75 1 54.72 412 CYS B O 1
ATOM 6021 N N . ARG B 1 413 ? 27.234 -31.219 79 1 54.03 413 ARG B N 1
ATOM 6022 C CA . ARG B 1 413 ? 27.812 -32.219 79.875 1 54.03 413 ARG B CA 1
ATOM 6023 C C . ARG B 1 413 ? 29 -31.641 80.688 1 54.03 413 ARG B C 1
ATOM 6025 O O . ARG B 1 413 ? 29.266 -32.031 81.812 1 54.03 413 ARG B O 1
ATOM 6032 N N . ARG B 1 414 ? 29.75 -30.781 79.938 1 54.75 414 ARG B N 1
ATOM 6033 C CA . ARG B 1 414 ? 30.922 -30.281 80.688 1 54.75 414 ARG B CA 1
ATOM 6034 C C . ARG B 1 414 ? 30.531 -29.297 81.75 1 54.75 414 ARG B C 1
ATOM 6036 O O . ARG B 1 414 ? 31.266 -29.125 82.75 1 54.75 414 ARG B O 1
ATOM 6043 N N . ARG B 1 415 ? 29.453 -28.594 81.625 1 55.34 415 ARG B N 1
ATOM 6044 C CA . ARG B 1 415 ? 29.094 -27.703 82.75 1 55.34 415 ARG B CA 1
ATOM 6045 C C . ARG B 1 415 ? 28.672 -28.5 83.938 1 55.34 415 ARG B C 1
ATOM 6047 O O . ARG B 1 415 ? 28.609 -27.969 85.062 1 55.34 415 ARG B O 1
ATOM 6054 N N . ARG B 1 416 ? 28.172 -29.734 83.75 1 51.94 416 ARG B N 1
ATOM 6055 C CA . ARG B 1 416 ? 27.781 -30.438 85 1 51.94 416 ARG B CA 1
ATOM 6056 C C . ARG B 1 416 ? 29 -30.812 85.812 1 51.94 416 ARG B C 1
ATOM 6058 O O . ARG B 1 416 ? 28.891 -31.125 87 1 51.94 416 ARG B O 1
ATOM 6065 N N . ARG B 1 417 ? 30.141 -31.094 85.062 1 48.28 417 ARG B N 1
ATOM 6066 C CA . ARG B 1 417 ? 31.188 -31.578 85.938 1 48.28 417 ARG B CA 1
ATOM 6067 C C . ARG B 1 417 ? 31.859 -30.422 86.688 1 48.28 417 ARG B C 1
ATOM 6069 O O . ARG B 1 417 ? 32.594 -30.625 87.625 1 48.28 417 ARG B O 1
ATOM 6076 N N . ARG B 1 418 ? 31.797 -29.188 86.188 1 40.78 418 ARG B N 1
ATOM 6077 C CA . ARG B 1 418 ? 32.344 -28.281 87.188 1 40.78 418 ARG B CA 1
ATOM 6078 C C . ARG B 1 418 ? 31.328 -27.938 88.312 1 40.78 418 ARG B C 1
ATOM 6080 O O . ARG B 1 418 ? 30.156 -27.688 88 1 40.78 418 ARG B O 1
#

Foldseek 3Di:
DDDDDDPPPPVPVVVVVVVVVVVVPPPFPQPPQWFQQFAQWEWADAPQKIKIWGWFQDPVDLAATAIWIWIFHFADIDTDDQDDPFGFFGWYYEYQKIKTKDADPPDPQKIWIWMAGRNVPTPSHIDTQDIGHDFRYWEDYHPWIWTQGPQQAIDITPDPQWDDDRPWGFSYWEDYDFKIKTQTRGSARAIAMTGGPPADPWARDGDPGAHWQEKYYYYNKIWTAGQCQAIDIIGPPTDDDGCPRNDGFFSYWEAAPAFIWTQGLQQAIDTDHDRQDADDDPRRPFGFLDWYDDHQKIWTQGPVQRWIFMDGDSRRPDPGRTDGRHGLSHGKDQQVVQPQHFDPPQCSSHPPNIGHHDGCSNVPPPVPPPPPVPPPPPPVPCVVVVVVVVVVVVVVVVVVVVVVVVVVVVVVVVVVVD/DDDDDDPPPPVPPVVVVVVVVVVVPPPFPQPPQWFQQFDQWEWADAPQKIKIWGWFQDPVDLAATAIWIWIFDFADIDTDDQDDPFGFFGWYYEYQKIKTKDADPPDPQKIWIWMAGRNVPTPSHIDTQDIGHDFRYWEDYHPWIWTQGPQQAIDITPDPQWDDDRPWGFRYWEDYDFKMKTQTRGSARAIAMTGGPPADPWARPGDPGAHWQEKYYYYNKIWTAGQCQAIDIIGPPTDDDGCPRNDGFFSYWEAAPAFIWTQGLQQAIDTDHDRQDADDDPRRPFGFLDWYDYHQKIWTQGPVQRWIFMDGDSRRPDPGRTDGRHGLSHGKDQQVVQPQHFDPPQCSSHPPNIGHHDGCSNRPPPPPPPPPPPPPPPPCPVVVVVVVVVVVVVVVVVVVVVVVVVVVVVVVVVVVVD

Organism: Setaria italica (NCBI:txid4555)

Solvent-accessible surface area (backbone atoms only — not comparable to full-atom values): 43316 Å² total; per-residue (Å²): 133,84,82,80,80,85,82,66,74,73,63,58,60,61,53,50,58,55,49,56,62,55,60,68,67,64,66,61,63,72,62,72,79,69,47,63,53,49,32,27,46,30,42,23,30,38,86,86,24,41,31,43,34,32,32,21,61,32,94,87,37,56,71,38,57,39,73,44,31,35,36,31,37,63,96,44,73,41,83,41,81,61,75,68,96,68,57,60,46,26,32,30,21,17,50,26,27,41,34,37,30,17,70,32,90,83,42,88,78,24,25,30,30,35,36,34,48,46,68,73,80,40,87,62,54,64,42,82,77,42,74,40,75,40,67,36,17,52,25,33,12,44,81,38,43,34,33,25,34,72,86,12,40,72,46,59,52,91,49,86,78,58,76,69,70,81,86,52,36,33,65,43,57,22,21,18,48,49,34,40,36,30,31,34,63,48,81,55,20,26,52,49,34,40,49,37,94,77,24,56,68,54,41,41,58,44,67,82,63,60,45,47,63,33,52,22,29,39,53,52,18,38,36,33,32,26,56,78,7,47,43,47,51,37,23,67,84,37,63,86,48,84,74,36,61,78,46,57,46,52,66,36,40,18,30,30,75,36,26,39,37,35,29,30,44,79,17,37,67,50,64,44,61,82,77,36,67,58,61,57,77,82,52,43,80,39,43,36,75,45,54,42,42,48,55,50,30,36,37,36,32,29,30,41,49,22,28,31,34,36,34,26,44,78,55,24,63,52,93,66,30,75,75,40,76,49,34,45,89,45,41,69,39,55,49,89,72,30,84,63,30,63,34,55,42,28,30,67,52,30,56,90,74,20,17,22,54,30,45,46,70,43,31,42,52,56,69,67,65,75,71,66,70,63,73,72,75,64,77,68,67,57,52,64,54,43,53,47,44,49,48,48,47,50,49,46,48,50,50,46,49,50,48,49,48,49,48,50,51,49,50,55,54,53,59,65,73,99,132,84,80,80,81,84,83,65,73,70,64,57,59,61,52,50,58,55,49,54,62,55,60,68,67,63,68,62,63,71,64,71,80,71,46,64,54,49,32,27,45,30,43,24,31,38,87,86,24,40,33,42,34,33,32,20,59,31,94,87,38,57,71,38,58,39,72,42,32,36,35,31,37,63,95,44,75,42,82,43,82,62,74,67,94,68,59,60,44,27,32,29,20,18,50,26,28,41,34,37,31,17,70,33,89,84,41,87,77,24,24,30,30,35,35,35,48,47,69,73,80,40,86,63,54,63,42,80,76,43,74,40,75,40,68,35,16,52,25,32,12,44,82,37,42,34,32,24,34,73,86,12,40,72,47,61,53,92,50,84,78,59,76,69,71,80,85,50,35,33,65,41,57,22,22,17,48,48,33,38,36,29,31,34,61,51,80,54,22,27,54,48,34,39,49,37,94,77,23,57,67,55,41,41,60,44,66,81,64,60,44,47,64,33,53,21,29,39,55,52,18,38,36,33,32,27,57,78,7,46,46,48,51,38,23,67,84,36,62,85,48,85,75,35,60,75,41,56,46,53,65,36,40,19,29,30,75,36,26,38,38,36,30,30,38,70,16,37,67,49,65,45,63,80,76,36,68,58,62,58,77,82,52,44,80,38,42,36,75,48,55,44,41,48,55,50,29,36,38,36,31,29,30,40,48,23,26,31,32,37,32,26,43,77,54,24,63,53,93,65,32,73,76,41,78,49,34,45,88,46,39,67,38,55,49,90,73,31,87,61,31,62,34,56,41,29,31,67,53,30,58,90,73,20,16,20,56,30,48,46,74,41,33,50,52,67,70,68,68,75,71,66,72,63,70,72,74,64,80,62,72,60,50,64,56,44,54,48,44,51,50,47,47,49,50,46,47,51,48,47,50,50,48,49,51,49,48,50,51,51,51,55,54,53,57,66,73,102